Protein AF-0000000066247495 (afdb_homodimer)

Structure (mmCIF, N/CA/C/O backbone):
data_AF-0000000066247495-model_v1
#
loop_
_entity.id
_entity.type
_entity.pdbx_description
1 polymer Transketolase
#
loop_
_atom_site.group_PDB
_atom_site.id
_atom_site.type_symbol
_atom_site.label_atom_id
_atom_site.label_alt_id
_atom_site.label_comp_id
_atom_site.label_asym_id
_atom_site.label_entity_id
_atom_site.label_seq_id
_atom_site.pdbx_PDB_ins_code
_atom_site.Cartn_x
_atom_site.Cartn_y
_atom_site.Cartn_z
_atom_site.occupancy
_atom_site.B_iso_or_equiv
_atom_site.auth_seq_id
_atom_site.auth_comp_id
_atom_site.auth_asym_id
_atom_site.auth_atom_id
_atom_site.pdbx_PDB_model_num
ATOM 1 N N . MET A 1 1 ? 22.578 -21.531 -37.406 1 40.56 1 MET A N 1
ATOM 2 C CA . MET A 1 1 ? 21.281 -20.984 -37.031 1 40.56 1 MET A CA 1
ATOM 3 C C . MET A 1 1 ? 20.172 -22 -37.312 1 40.56 1 MET A C 1
ATOM 5 O O . MET A 1 1 ? 19.938 -22.344 -38.469 1 40.56 1 MET A O 1
ATOM 9 N N . SER A 1 2 ? 19.984 -22.953 -36.469 1 53.56 2 SER A N 1
ATOM 10 C CA . SER A 1 2 ? 19.141 -24.141 -36.594 1 53.56 2 SER A CA 1
ATOM 11 C C . SER A 1 2 ? 17.797 -23.781 -37.219 1 53.56 2 SER A C 1
ATOM 13 O O . SER A 1 2 ? 17.375 -22.625 -37.156 1 53.56 2 SER A O 1
ATOM 15 N N . ASN A 1 3 ? 17.266 -24.625 -38.094 1 77.25 3 ASN A N 1
ATOM 16 C CA . ASN A 1 3 ? 16.109 -24.562 -38.969 1 77.25 3 ASN A CA 1
ATOM 17 C C . ASN A 1 3 ? 14.82 -24.328 -38.219 1 77.25 3 ASN A C 1
ATOM 19 O O . ASN A 1 3 ? 14.195 -25.266 -37.719 1 77.25 3 ASN A O 1
ATOM 23 N N . ILE A 1 4 ? 14.602 -23.062 -37.781 1 91.5 4 ILE A N 1
ATOM 24 C CA . ILE A 1 4 ? 13.359 -22.672 -37.125 1 91.5 4 ILE A CA 1
ATOM 25 C C . ILE A 1 4 ? 12.18 -22.891 -38.094 1 91.5 4 ILE A C 1
ATOM 27 O O . ILE A 1 4 ? 12.227 -22.453 -39.25 1 91.5 4 ILE A O 1
ATOM 31 N N . ASP A 1 5 ? 11.281 -23.641 -37.625 1 96.75 5 ASP A N 1
ATOM 32 C CA . ASP A 1 5 ? 10.062 -23.859 -38.406 1 96.75 5 ASP A CA 1
ATOM 33 C C . ASP A 1 5 ? 9.055 -22.75 -38.188 1 96.75 5 ASP A C 1
ATOM 35 O O . ASP A 1 5 ? 8.07 -22.922 -37.469 1 96.75 5 ASP A O 1
ATOM 39 N N . PHE A 1 6 ? 9.234 -21.672 -38.875 1 97.56 6 PHE A N 1
ATOM 40 C CA . PHE A 1 6 ? 8.406 -20.484 -38.719 1 97.56 6 PHE A CA 1
ATOM 41 C C . PHE A 1 6 ? 6.953 -20.781 -39.031 1 97.56 6 PHE A C 1
ATOM 43 O O . PHE A 1 6 ? 6.039 -20.219 -38.438 1 97.56 6 PHE A O 1
ATOM 50 N N . LYS A 1 7 ? 6.73 -21.625 -40 1 97.25 7 LYS A N 1
ATOM 51 C CA . LYS A 1 7 ? 5.367 -21.969 -40.406 1 97.25 7 LYS A CA 1
ATOM 52 C C . LYS A 1 7 ? 4.617 -22.656 -39.25 1 97.25 7 LYS A C 1
ATOM 54 O O . LYS A 1 7 ? 3.451 -22.344 -39 1 97.25 7 LYS A O 1
ATOM 59 N N . ALA A 1 8 ? 5.254 -23.625 -38.625 1 98.19 8 ALA A N 1
ATOM 60 C CA . ALA A 1 8 ? 4.648 -24.328 -37.469 1 98.19 8 ALA A CA 1
ATOM 61 C C . ALA A 1 8 ? 4.352 -23.359 -36.344 1 98.19 8 ALA A C 1
ATOM 63 O O . ALA A 1 8 ? 3.303 -23.453 -35.688 1 98.19 8 ALA A O 1
ATOM 64 N N . LEU A 1 9 ? 5.293 -22.422 -36.094 1 98.69 9 LEU A N 1
ATOM 65 C CA . LEU A 1 9 ? 5.137 -21.453 -35.031 1 98.69 9 LEU A CA 1
ATOM 66 C C . LEU A 1 9 ? 4.004 -20.484 -35.312 1 98.69 9 LEU A C 1
ATOM 68 O O . LEU A 1 9 ? 3.252 -20.109 -34.406 1 98.69 9 LEU A O 1
ATOM 72 N N . GLU A 1 10 ? 3.91 -20.047 -36.531 1 98.31 10 GLU A N 1
ATOM 73 C CA . GLU A 1 10 ? 2.82 -19.172 -36.938 1 98.31 10 GLU A CA 1
ATOM 74 C C . GLU A 1 10 ? 1.467 -19.859 -36.781 1 98.31 10 GLU A C 1
ATOM 76 O O . GLU A 1 10 ? 0.494 -19.25 -36.344 1 98.31 10 GLU A O 1
ATOM 81 N N . ARG A 1 11 ? 1.401 -21.141 -37.219 1 98.38 11 ARG A N 1
ATOM 82 C CA . ARG A 1 11 ? 0.183 -21.922 -37.062 1 98.38 11 ARG A CA 1
ATOM 83 C C . ARG A 1 11 ? -0.216 -22.031 -35.594 1 98.38 11 ARG A C 1
ATOM 85 O O . ARG A 1 11 ? -1.382 -21.828 -35.25 1 98.38 11 ARG A O 1
ATOM 92 N N . ALA A 1 12 ? 0.763 -22.328 -34.781 1 98.75 12 ALA A N 1
ATOM 93 C CA . ALA A 1 12 ? 0.512 -22.422 -33.344 1 98.75 12 ALA A CA 1
ATOM 94 C C . ALA A 1 12 ? -0.015 -21.109 -32.781 1 98.75 12 ALA A C 1
ATOM 96 O O . ALA A 1 12 ? -0.935 -21.094 -31.953 1 98.75 12 ALA A O 1
ATOM 97 N N . ALA A 1 13 ? 0.608 -19.969 -33.156 1 98.69 13 ALA A N 1
ATOM 98 C CA . ALA A 1 13 ? 0.162 -18.656 -32.719 1 98.69 13 ALA A CA 1
ATOM 99 C C . ALA A 1 13 ? -1.31 -18.422 -33.062 1 98.69 13 ALA A C 1
ATOM 101 O O . ALA A 1 13 ? -2.08 -17.953 -32.219 1 98.69 13 ALA A O 1
ATOM 102 N N . ASN A 1 14 ? -1.697 -18.75 -34.25 1 98.5 14 ASN A N 1
ATOM 103 C CA . ASN A 1 14 ? -3.082 -18.578 -34.656 1 98.5 14 ASN A CA 1
ATOM 104 C C . ASN A 1 14 ? -4.023 -19.5 -33.906 1 98.5 14 ASN A C 1
ATOM 106 O O . ASN A 1 14 ? -5.141 -19.109 -33.562 1 98.5 14 ASN A O 1
ATOM 110 N N . GLU A 1 15 ? -3.625 -20.734 -33.719 1 98.75 15 GLU A N 1
ATOM 111 C CA . GLU A 1 15 ? -4.465 -21.688 -33 1 98.75 15 GLU A CA 1
ATOM 112 C C . GLU A 1 15 ? -4.613 -21.281 -31.531 1 98.75 15 GLU A C 1
ATOM 114 O O . GLU A 1 15 ? -5.668 -21.5 -30.938 1 98.75 15 GLU A O 1
ATOM 119 N N . THR A 1 16 ? -3.547 -20.703 -30.875 1 98.75 16 THR A N 1
ATOM 120 C CA . THR A 1 16 ? -3.689 -20.203 -29.516 1 98.75 16 THR A CA 1
ATOM 121 C C . THR A 1 16 ? -4.648 -19.016 -29.469 1 98.75 16 THR A C 1
ATOM 123 O O . THR A 1 16 ? -5.379 -18.828 -28.5 1 98.75 16 THR A O 1
ATOM 126 N N . ARG A 1 17 ? -4.625 -18.109 -30.516 1 98.5 17 ARG A N 1
ATOM 127 C CA . ARG A 1 17 ? -5.645 -17.062 -30.609 1 98.5 17 ARG A CA 1
ATOM 128 C C . ARG A 1 17 ? -7.043 -17.672 -30.609 1 98.5 17 ARG A C 1
ATOM 130 O O . ARG A 1 17 ? -7.945 -17.172 -29.938 1 98.5 17 ARG A O 1
ATOM 137 N N . GLY A 1 18 ? -7.195 -18.75 -31.406 1 98.44 18 GLY A N 1
ATOM 138 C CA . GLY A 1 18 ? -8.469 -19.453 -31.438 1 98.44 18 GLY A CA 1
ATOM 139 C C . GLY A 1 18 ? -8.898 -19.969 -30.078 1 98.44 18 GLY A C 1
ATOM 140 O O . GLY A 1 18 ? -10.055 -19.797 -29.688 1 98.44 18 GLY A O 1
ATOM 141 N N . LEU A 1 19 ? -7.977 -20.656 -29.344 1 98.69 19 LEU A N 1
ATOM 142 C CA . LEU A 1 19 ? -8.266 -21.172 -28 1 98.69 19 LEU A CA 1
ATOM 143 C C . LEU A 1 19 ? -8.703 -20.047 -27.078 1 98.69 19 LEU A C 1
ATOM 145 O O . LEU A 1 19 ? -9.656 -20.203 -26.312 1 98.69 19 LEU A O 1
ATOM 149 N N . SER A 1 20 ? -7.984 -18.891 -27.156 1 98.25 20 SER A N 1
ATOM 150 C CA . SER A 1 20 ? -8.297 -17.75 -26.297 1 98.25 20 SER A CA 1
ATOM 151 C C . SER A 1 20 ? -9.68 -17.188 -26.609 1 98.25 20 SER A C 1
ATOM 153 O O . SER A 1 20 ? -10.461 -16.906 -25.703 1 98.25 20 SER A O 1
ATOM 155 N N . MET A 1 21 ? -9.969 -16.969 -27.891 1 98.12 21 MET A N 1
ATOM 156 C CA . MET A 1 21 ? -11.266 -16.469 -28.312 1 98.12 21 MET A CA 1
ATOM 157 C C . MET A 1 21 ? -12.391 -17.391 -27.844 1 98.12 21 MET A C 1
ATOM 159 O O . MET A 1 21 ? -13.391 -16.922 -27.297 1 98.12 21 MET A O 1
ATOM 163 N N . ASP A 1 22 ? -12.219 -18.719 -28.031 1 98.25 22 ASP A N 1
ATOM 164 C CA . ASP A 1 22 ? -13.25 -19.688 -27.688 1 98.25 22 ASP A CA 1
ATOM 165 C C . ASP A 1 22 ? -13.453 -19.75 -26.172 1 98.25 22 ASP A C 1
ATOM 167 O O . ASP A 1 22 ? -14.586 -19.828 -25.688 1 98.25 22 ASP A O 1
ATOM 171 N N . ALA A 1 23 ? -12.367 -19.781 -25.438 1 98.31 23 ALA A N 1
ATOM 172 C CA . ALA A 1 23 ? -12.438 -19.859 -23.984 1 98.31 23 ALA A CA 1
ATOM 173 C C . ALA A 1 23 ? -13.156 -18.641 -23.391 1 98.31 23 ALA A C 1
ATOM 175 O O . ALA A 1 23 ? -14.023 -18.781 -22.531 1 98.31 23 ALA A O 1
ATOM 176 N N . VAL A 1 24 ? -12.781 -17.422 -23.797 1 97.81 24 VAL A N 1
ATOM 177 C CA . VAL A 1 24 ? -13.359 -16.188 -23.297 1 97.81 24 VAL A CA 1
ATOM 178 C C . VAL A 1 24 ? -14.836 -16.109 -23.672 1 97.81 24 VAL A C 1
ATOM 180 O O . VAL A 1 24 ? -15.672 -15.688 -22.875 1 97.81 24 VAL A O 1
ATOM 183 N N . ALA A 1 25 ? -15.141 -16.5 -24.906 1 97.25 25 ALA A N 1
ATOM 184 C CA . ALA A 1 25 ? -16.531 -16.516 -25.359 1 97.25 25 ALA A CA 1
ATOM 185 C C . ALA A 1 25 ? -17.375 -17.469 -24.5 1 97.25 25 ALA A C 1
ATOM 187 O O . ALA A 1 25 ? -18.469 -17.109 -24.078 1 97.25 25 ALA A O 1
ATOM 188 N N . LYS A 1 26 ? -16.891 -18.672 -24.312 1 97.19 26 LYS A N 1
ATOM 189 C CA . LYS A 1 26 ? -17.625 -19.672 -23.531 1 97.19 26 LYS A CA 1
ATOM 190 C C . LYS A 1 26 ? -17.828 -19.203 -22.094 1 97.19 26 LYS A C 1
ATOM 192 O O . LYS A 1 26 ? -18.891 -19.391 -21.516 1 97.19 26 LYS A O 1
ATOM 197 N N . ALA A 1 27 ? -16.812 -18.641 -21.5 1 96.62 27 ALA A N 1
ATOM 198 C CA . ALA A 1 27 ? -16.859 -18.156 -20.125 1 96.62 27 ALA A CA 1
ATOM 199 C C . ALA A 1 27 ? -17.703 -16.891 -20 1 96.62 27 ALA A C 1
ATOM 201 O O . ALA A 1 27 ? -18.109 -16.516 -18.906 1 96.62 27 ALA A O 1
ATOM 202 N N . ALA A 1 28 ? -17.953 -16.156 -21.109 1 95.12 28 ALA A N 1
ATOM 203 C CA . ALA A 1 28 ? -18.578 -14.844 -21.141 1 95.12 28 ALA A CA 1
ATOM 204 C C . ALA A 1 28 ? -17.859 -13.875 -20.203 1 95.12 28 ALA A C 1
ATOM 206 O O . ALA A 1 28 ? -18.5 -13.102 -19.484 1 95.12 28 ALA A O 1
ATOM 207 N N . SER A 1 29 ? -16.578 -14.023 -20.156 1 95.25 29 SER A N 1
ATOM 208 C CA . SER A 1 29 ? -15.695 -13.234 -19.312 1 95.25 29 SER A CA 1
ATOM 209 C C . SER A 1 29 ? -14.234 -13.438 -19.703 1 95.25 29 SER A C 1
ATOM 211 O O . SER A 1 29 ? -13.852 -14.523 -20.141 1 95.25 29 SER A O 1
ATOM 213 N N . GLY A 1 30 ? -13.438 -12.422 -19.547 1 94.94 30 GLY A N 1
ATOM 214 C CA . GLY A 1 30 ? -12.016 -12.539 -19.828 1 94.94 30 GLY A CA 1
ATOM 215 C C . GLY A 1 30 ? -11.492 -11.406 -20.703 1 94.94 30 GLY A C 1
ATOM 216 O O . GLY A 1 30 ? -12.242 -10.508 -21.078 1 94.94 30 GLY A O 1
ATOM 217 N N . HIS A 1 31 ? -10.164 -11.445 -20.984 1 96.38 31 HIS A N 1
ATOM 218 C CA . HIS A 1 31 ? -9.477 -10.453 -21.797 1 96.38 31 HIS A CA 1
ATOM 219 C C . HIS A 1 31 ? -8.898 -11.086 -23.062 1 96.38 31 HIS A C 1
ATOM 221 O O . HIS A 1 31 ? -8.18 -12.094 -22.984 1 96.38 31 HIS A O 1
ATOM 227 N N . LEU A 1 32 ? -9.148 -10.477 -24.172 1 96.75 32 LEU A N 1
ATOM 228 C CA . LEU A 1 32 ? -8.672 -11.008 -25.438 1 96.75 32 LEU A CA 1
ATOM 229 C C . LEU A 1 32 ? -7.434 -10.258 -25.922 1 96.75 32 LEU A C 1
ATOM 231 O O . LEU A 1 32 ? -6.664 -10.766 -26.734 1 96.75 32 LEU A O 1
ATOM 235 N N . GLY A 1 33 ? -7.23 -9.055 -25.375 1 96.81 33 GLY A N 1
ATOM 236 C CA . GLY A 1 33 ? -6.219 -8.148 -25.906 1 96.81 33 GLY A CA 1
ATOM 237 C C . GLY A 1 33 ? -4.832 -8.758 -25.938 1 96.81 33 GLY A C 1
ATOM 238 O O . GLY A 1 33 ? -4.25 -8.945 -27.016 1 96.81 33 GLY A O 1
ATOM 239 N N . LEU A 1 34 ? -4.344 -9.133 -24.797 1 97.62 34 LEU A N 1
ATOM 240 C CA . LEU A 1 34 ? -2.967 -9.594 -24.656 1 97.62 34 LEU A CA 1
ATOM 241 C C . LEU A 1 34 ? -2.785 -10.977 -25.266 1 97.62 34 LEU A C 1
ATOM 243 O O . LEU A 1 34 ? -1.858 -11.188 -26.047 1 97.62 34 LEU A O 1
ATOM 247 N N . PRO A 1 35 ? -3.715 -11.953 -25.031 1 98.19 35 PRO A N 1
ATOM 248 C CA . PRO A 1 35 ? -3.527 -13.281 -25.625 1 98.19 35 PRO A CA 1
ATOM 249 C C . PRO A 1 35 ? -3.443 -13.234 -27.156 1 98.19 35 PRO A C 1
ATOM 251 O O . PRO A 1 35 ? -2.678 -13.992 -27.75 1 98.19 35 PRO A O 1
ATOM 254 N N . LEU A 1 36 ? -4.223 -12.352 -27.75 1 98.38 36 LEU A N 1
ATOM 255 C CA . LEU A 1 36 ? -4.219 -12.258 -29.203 1 98.38 36 LEU A CA 1
ATOM 256 C C . LEU A 1 36 ? -3.025 -11.445 -29.688 1 98.38 36 LEU A C 1
ATOM 258 O O . LEU A 1 36 ? -2.33 -11.852 -30.625 1 98.38 36 LEU A O 1
ATOM 262 N N . GLY A 1 37 ? -2.76 -10.375 -29 1 98.38 37 GLY A N 1
ATOM 263 C CA . GLY A 1 37 ? -1.729 -9.453 -29.438 1 98.38 37 GLY A CA 1
ATOM 264 C C . GLY A 1 37 ? -0.322 -9.961 -29.188 1 98.38 37 GLY A C 1
ATOM 265 O O . GLY A 1 37 ? 0.62 -9.562 -29.875 1 98.38 37 GLY A O 1
ATOM 266 N N . SER A 1 38 ? -0.135 -10.867 -28.234 1 98.62 38 SER A N 1
ATOM 267 C CA . SER A 1 38 ? 1.196 -11.32 -27.828 1 98.62 38 SER A CA 1
ATOM 268 C C . SER A 1 38 ? 1.43 -12.773 -28.234 1 98.62 38 SER A C 1
ATOM 270 O O . SER A 1 38 ? 2.365 -13.414 -27.75 1 98.62 38 SER A O 1
ATOM 272 N N . ALA A 1 39 ? 0.598 -13.328 -29.125 1 98.75 39 ALA A N 1
ATOM 273 C CA . ALA A 1 39 ? 0.687 -14.734 -29.5 1 98.75 39 ALA A CA 1
ATOM 274 C C . ALA A 1 39 ? 2.061 -15.062 -30.078 1 98.75 39 ALA A C 1
ATOM 276 O O . ALA A 1 39 ? 2.605 -16.141 -29.828 1 98.75 39 ALA A O 1
ATOM 277 N N . GLU A 1 40 ? 2.656 -14.109 -30.906 1 98.88 40 GLU A N 1
ATOM 278 C CA . GLU A 1 40 ? 3.973 -14.336 -31.484 1 98.88 40 GLU A CA 1
ATOM 279 C C . GLU A 1 40 ? 5.055 -14.391 -30.422 1 98.88 40 GLU A C 1
ATOM 281 O O . GLU A 1 40 ? 6.035 -15.125 -30.547 1 98.88 40 GLU A O 1
ATOM 286 N N . ILE A 1 41 ? 4.914 -13.57 -29.344 1 98.88 41 ILE A N 1
ATOM 287 C CA . ILE A 1 41 ? 5.844 -13.648 -28.219 1 98.88 41 ILE A CA 1
ATOM 288 C C . ILE A 1 41 ? 5.801 -15.047 -27.609 1 98.88 41 ILE A C 1
ATOM 290 O O . ILE A 1 41 ? 6.844 -15.633 -27.297 1 98.88 41 ILE A O 1
ATOM 294 N N . GLY A 1 42 ? 4.594 -15.609 -27.438 1 98.88 42 GLY A N 1
ATOM 295 C CA . GLY A 1 42 ? 4.449 -16.969 -26.938 1 98.88 42 GLY A CA 1
ATOM 296 C C . GLY A 1 42 ? 5.102 -18 -27.844 1 98.88 42 GLY A C 1
ATOM 297 O O . GLY A 1 42 ? 5.754 -18.922 -27.344 1 98.88 42 GLY A O 1
ATOM 298 N N . ALA A 1 43 ? 4.895 -17.875 -29.156 1 98.81 43 ALA A N 1
ATOM 299 C CA . ALA A 1 43 ? 5.512 -18.781 -30.125 1 98.81 43 ALA A CA 1
ATOM 300 C C . ALA A 1 43 ? 7.035 -18.734 -30.016 1 98.81 43 ALA A C 1
ATOM 302 O O . ALA A 1 43 ? 7.688 -19.781 -30.016 1 98.81 43 ALA A O 1
ATOM 303 N N . ALA A 1 44 ? 7.551 -17.516 -29.891 1 98.81 44 ALA A N 1
ATOM 304 C CA . ALA A 1 44 ? 9 -17.328 -29.812 1 98.81 44 ALA A CA 1
ATOM 305 C C . ALA A 1 44 ? 9.555 -17.953 -28.531 1 98.81 44 ALA A C 1
ATOM 307 O O . ALA A 1 44 ? 10.648 -18.516 -28.531 1 98.81 44 ALA A O 1
ATOM 308 N N . LEU A 1 45 ? 8.812 -17.859 -27.469 1 98.81 45 LEU A N 1
ATOM 309 C CA . LEU A 1 45 ? 9.312 -18.281 -26.156 1 98.81 45 LEU A CA 1
ATOM 310 C C . LEU A 1 45 ? 8.992 -19.75 -25.906 1 98.81 45 LEU A C 1
ATOM 312 O O . LEU A 1 45 ? 9.891 -20.594 -25.969 1 98.81 45 LEU A O 1
ATOM 316 N N . PHE A 1 46 ? 7.746 -20.156 -25.781 1 98.75 46 PHE A N 1
ATOM 317 C CA . PHE A 1 46 ? 7.324 -21.516 -25.438 1 98.75 46 PHE A CA 1
ATOM 318 C C . PHE A 1 46 ? 7.582 -22.453 -26.609 1 98.75 46 PHE A C 1
ATOM 320 O O . PHE A 1 46 ? 7.906 -23.625 -26.406 1 98.75 46 PHE A O 1
ATOM 327 N N . GLY A 1 47 ? 7.441 -21.969 -27.797 1 98.25 47 GLY A N 1
ATOM 328 C CA . GLY A 1 47 ? 7.562 -22.797 -28.969 1 98.25 47 GLY A CA 1
ATOM 329 C C . GLY A 1 47 ? 9 -23 -29.422 1 98.25 47 GLY A C 1
ATOM 330 O O . GLY A 1 47 ? 9.297 -23.906 -30.203 1 98.25 47 GLY A O 1
ATOM 331 N N . ASN A 1 48 ? 9.859 -22.094 -28.875 1 97.94 48 ASN A N 1
ATOM 332 C CA . ASN A 1 48 ? 11.195 -22.172 -29.469 1 97.94 48 ASN A CA 1
ATOM 333 C C . ASN A 1 48 ? 12.281 -21.953 -28.422 1 97.94 48 ASN A C 1
ATOM 335 O O . ASN A 1 48 ? 13.273 -22.688 -28.391 1 97.94 48 ASN A O 1
ATOM 339 N N . SER A 1 49 ? 12.195 -20.969 -27.578 1 98.25 49 SER A N 1
ATOM 340 C CA . SER A 1 49 ? 13.391 -20.422 -26.938 1 98.25 49 SER A CA 1
ATOM 341 C C . SER A 1 49 ? 13.516 -20.875 -25.5 1 98.25 49 SER A C 1
ATOM 343 O O . SER A 1 49 ? 14.625 -21.094 -25 1 98.25 49 SER A O 1
ATOM 345 N N . LEU A 1 50 ? 12.469 -21 -24.719 1 98.62 50 LEU A N 1
ATOM 346 C CA . LEU A 1 50 ? 12.5 -21.328 -23.297 1 98.62 50 LEU A CA 1
ATOM 347 C C . LEU A 1 50 ? 12.938 -22.766 -23.078 1 98.62 50 LEU A C 1
ATOM 349 O O . LEU A 1 50 ? 12.609 -23.641 -23.891 1 98.62 50 LEU A O 1
ATOM 353 N N . ILE A 1 51 ? 13.625 -23.047 -22.031 1 98.5 51 ILE A N 1
ATOM 354 C CA . ILE A 1 51 ? 14.016 -24.375 -21.609 1 98.5 51 ILE A CA 1
ATOM 355 C C . ILE A 1 51 ? 13.156 -24.812 -20.422 1 98.5 51 ILE A C 1
ATOM 357 O O . ILE A 1 51 ? 13.203 -24.203 -19.359 1 98.5 51 ILE A O 1
ATOM 361 N N . TYR A 1 52 ? 12.328 -25.797 -20.609 1 98.38 52 TYR A N 1
ATOM 362 C CA . TYR A 1 52 ? 11.406 -26.297 -19.594 1 98.38 52 TYR A CA 1
ATOM 363 C C . TYR A 1 52 ? 11.141 -27.781 -19.781 1 98.38 52 TYR A C 1
ATOM 365 O O . TYR A 1 52 ? 11.578 -28.375 -20.766 1 98.38 52 TYR A O 1
ATOM 373 N N . ASN A 1 53 ? 10.547 -28.469 -18.797 1 98.25 53 ASN A N 1
ATOM 374 C CA . ASN A 1 53 ? 10.055 -29.828 -18.844 1 98.25 53 ASN A CA 1
ATOM 375 C C . ASN A 1 53 ? 8.656 -29.938 -18.234 1 98.25 53 ASN A C 1
ATOM 377 O O . ASN A 1 53 ? 8.508 -29.922 -17.016 1 98.25 53 ASN A O 1
ATOM 381 N N . PRO A 1 54 ? 7.637 -30.047 -19.062 1 97.5 54 PRO A N 1
ATOM 382 C CA . PRO A 1 54 ? 6.266 -30.062 -18.547 1 97.5 54 PRO A CA 1
ATOM 383 C C . PRO A 1 54 ? 5.988 -31.25 -17.641 1 97.5 54 PRO A C 1
ATOM 385 O O . PRO A 1 54 ? 4.996 -31.25 -16.906 1 97.5 54 PRO A O 1
ATOM 388 N N . LYS A 1 55 ? 6.824 -32.281 -17.656 1 97 55 LYS A N 1
ATOM 389 C CA . LYS A 1 55 ? 6.656 -33.469 -16.828 1 97 55 LYS A CA 1
ATOM 390 C C . LYS A 1 55 ? 7.332 -33.281 -15.469 1 97 55 LYS A C 1
ATOM 392 O O . LYS A 1 55 ? 7.082 -34.062 -14.539 1 97 55 LYS A O 1
ATOM 397 N N . ASP A 1 56 ? 8.188 -32.344 -15.359 1 97.31 56 ASP A N 1
ATOM 398 C CA . ASP A 1 56 ? 8.828 -31.922 -14.125 1 97.31 56 ASP A CA 1
ATOM 399 C C . ASP A 1 56 ? 8.75 -30.406 -13.969 1 97.31 56 ASP A C 1
ATOM 401 O O . ASP A 1 56 ? 9.75 -29.703 -14.117 1 97.31 56 ASP A O 1
ATOM 405 N N . THR A 1 57 ? 7.586 -29.969 -13.586 1 95.81 57 THR A N 1
ATOM 406 C CA . THR A 1 57 ? 7.27 -28.547 -13.625 1 95.81 57 THR A CA 1
ATOM 407 C C . THR A 1 57 ? 8.125 -27.766 -12.617 1 95.81 57 THR A C 1
ATOM 409 O O . THR A 1 57 ? 8.227 -26.547 -12.695 1 95.81 57 THR A O 1
ATOM 412 N N . ARG A 1 58 ? 8.758 -28.438 -11.68 1 95.25 58 ARG A N 1
ATOM 413 C CA . ARG A 1 58 ? 9.57 -27.781 -10.664 1 95.25 58 ARG A CA 1
ATOM 414 C C . ARG A 1 58 ? 11.047 -28.094 -10.852 1 95.25 58 ARG A C 1
ATOM 416 O O . ARG A 1 58 ? 11.828 -28.047 -9.891 1 95.25 58 ARG A O 1
ATOM 423 N N . TRP A 1 59 ? 11.406 -28.516 -12.188 1 97.31 59 TRP A N 1
ATOM 424 C CA . TRP A 1 59 ? 12.812 -28.719 -12.523 1 97.31 59 TRP A CA 1
ATOM 425 C C . TRP A 1 59 ? 13.664 -27.562 -12.039 1 97.31 59 TRP A C 1
ATOM 427 O O . TRP A 1 59 ? 13.359 -26.406 -12.312 1 97.31 59 TRP A O 1
ATOM 437 N N . LEU A 1 60 ? 14.758 -27.797 -11.312 1 97.25 60 LEU A N 1
ATOM 438 C CA . LEU A 1 60 ? 15.57 -26.812 -10.594 1 97.25 60 LEU A CA 1
ATOM 439 C C . LEU A 1 60 ? 16.172 -25.797 -11.562 1 97.25 60 LEU A C 1
ATOM 441 O O . LEU A 1 60 ? 16.406 -24.641 -11.188 1 97.25 60 LEU A O 1
ATOM 445 N N . ASN A 1 61 ? 16.391 -26.219 -12.797 1 98.25 61 ASN A N 1
ATOM 446 C CA . ASN A 1 61 ? 17.156 -25.375 -13.703 1 98.25 61 ASN A CA 1
ATOM 447 C C . ASN A 1 61 ? 16.328 -24.984 -14.93 1 98.25 61 ASN A C 1
ATOM 449 O O . ASN A 1 61 ? 16.891 -24.625 -15.969 1 98.25 61 ASN A O 1
ATOM 453 N N . ARG A 1 62 ? 15.008 -25.172 -14.883 1 98.31 62 ARG A N 1
ATOM 454 C CA . ARG A 1 62 ? 14.156 -24.703 -15.961 1 98.31 62 ARG A CA 1
ATOM 455 C C . ARG A 1 62 ? 14.203 -23.172 -16.062 1 98.31 62 ARG A C 1
ATOM 457 O O . ARG A 1 62 ? 14.484 -22.5 -15.078 1 98.31 62 ARG A O 1
ATOM 464 N N . ASP A 1 63 ? 13.914 -22.625 -17.219 1 98.69 63 ASP A N 1
ATOM 465 C CA . ASP A 1 63 ? 13.641 -21.203 -17.312 1 98.69 63 ASP A CA 1
ATOM 466 C C . ASP A 1 63 ? 12.305 -20.844 -16.656 1 98.69 63 ASP A C 1
ATOM 468 O O . ASP A 1 63 ? 11.398 -21.688 -16.609 1 98.69 63 ASP A O 1
ATOM 472 N N . TYR A 1 64 ? 12.297 -19.703 -16.094 1 98.75 64 TYR A N 1
ATOM 473 C CA . TYR A 1 64 ? 11.047 -19.188 -15.539 1 98.75 64 TYR A CA 1
ATOM 474 C C . TYR A 1 64 ? 10.352 -18.266 -16.531 1 98.75 64 TYR A C 1
ATOM 476 O O . TYR A 1 64 ? 11.008 -17.469 -17.203 1 98.75 64 TYR A O 1
ATOM 484 N N . PHE A 1 65 ? 9.047 -18.375 -16.625 1 98.81 65 PHE A N 1
ATOM 485 C CA . PHE A 1 65 ? 8.227 -17.375 -17.297 1 98.81 65 PHE A CA 1
ATOM 486 C C . PHE A 1 65 ? 7.145 -16.844 -16.359 1 98.81 65 PHE A C 1
ATOM 488 O O . PHE A 1 65 ? 6.352 -17.609 -15.82 1 98.81 65 PHE A O 1
ATOM 495 N N . VAL A 1 66 ? 7.121 -15.57 -16.172 1 98.88 66 VAL A N 1
ATOM 496 C CA . VAL A 1 66 ? 6.105 -14.93 -15.336 1 98.88 66 VAL A CA 1
ATOM 497 C C . VAL A 1 66 ? 5.242 -14.008 -16.188 1 98.88 66 VAL A C 1
ATOM 499 O O . VAL A 1 66 ? 5.762 -13.125 -16.891 1 98.88 66 VAL A O 1
ATOM 502 N N . LEU A 1 67 ? 3.959 -14.227 -16.234 1 98.81 67 LEU A N 1
ATOM 503 C CA . LEU A 1 67 ? 3.027 -13.266 -16.828 1 98.81 67 LEU A CA 1
ATOM 504 C C . LEU A 1 67 ? 2.643 -12.195 -15.82 1 98.81 67 LEU A C 1
ATOM 506 O O . LEU A 1 67 ? 1.764 -12.406 -14.977 1 98.81 67 LEU A O 1
ATOM 510 N N . SER A 1 68 ? 3.258 -11.047 -15.906 1 98.62 68 SER A N 1
ATOM 511 C CA . SER A 1 68 ? 2.961 -9.969 -14.977 1 98.62 68 SER A CA 1
ATOM 512 C C . SER A 1 68 ? 1.578 -9.383 -15.234 1 98.62 68 SER A C 1
ATOM 514 O O . SER A 1 68 ? 0.872 -9.008 -14.297 1 98.62 68 SER A O 1
ATOM 516 N N . ALA A 1 69 ? 1.248 -9.242 -16.5 1 97.81 69 ALA A N 1
ATOM 517 C CA . ALA A 1 69 ? -0.093 -8.805 -16.875 1 97.81 69 ALA A CA 1
ATOM 518 C C . ALA A 1 69 ? -1.101 -9.938 -16.75 1 97.81 69 ALA A C 1
ATOM 520 O O . ALA A 1 69 ? -1.596 -10.453 -17.75 1 97.81 69 ALA A O 1
ATOM 521 N N . GLY A 1 70 ? -1.506 -10.234 -15.57 1 97.06 70 GLY A N 1
ATOM 522 C CA . GLY A 1 70 ? -2.211 -11.453 -15.219 1 97.06 70 GLY A CA 1
ATOM 523 C C . GLY A 1 70 ? -3.594 -11.539 -15.836 1 97.06 70 GLY A C 1
ATOM 524 O O . GLY A 1 70 ? -4.125 -12.641 -16.016 1 97.06 70 GLY A O 1
ATOM 525 N N . HIS A 1 71 ? -4.207 -10.398 -16.219 1 95.75 71 HIS A N 1
ATOM 526 C CA . HIS A 1 71 ? -5.543 -10.43 -16.797 1 95.75 71 HIS A CA 1
ATOM 527 C C . HIS A 1 71 ? -5.539 -11.141 -18.141 1 95.75 71 HIS A C 1
ATOM 529 O O . HIS A 1 71 ? -6.582 -11.617 -18.609 1 95.75 71 HIS A O 1
ATOM 535 N N . GLY A 1 72 ? -4.344 -11.164 -18.797 1 97.5 72 GLY A N 1
ATOM 536 C CA . GLY A 1 72 ? -4.223 -11.914 -20.031 1 97.5 72 GLY A CA 1
ATOM 537 C C . GLY A 1 72 ? -3.908 -13.383 -19.812 1 97.5 72 GLY A C 1
ATOM 538 O O . GLY A 1 72 ? -3.059 -13.953 -20.5 1 97.5 72 GLY A O 1
ATOM 539 N N . SER A 1 73 ? -4.57 -14.016 -18.875 1 98.25 73 SER A N 1
ATOM 540 C CA . SER A 1 73 ? -4.199 -15.336 -18.375 1 98.25 73 SER A CA 1
ATOM 541 C C . SER A 1 73 ? -4.34 -16.391 -19.469 1 98.25 73 SER A C 1
ATOM 543 O O . SER A 1 73 ? -3.604 -17.375 -19.484 1 98.25 73 SER A O 1
ATOM 545 N N . MET A 1 74 ? -5.254 -16.219 -20.469 1 98.31 74 MET A N 1
ATOM 546 C CA . MET A 1 74 ? -5.43 -17.188 -21.531 1 98.31 74 MET A CA 1
ATOM 547 C C . MET A 1 74 ? -4.188 -17.266 -22.422 1 98.31 74 MET A C 1
ATOM 549 O O . MET A 1 74 ? -3.939 -18.281 -23.062 1 98.31 74 MET A O 1
ATOM 553 N N . PHE A 1 75 ? -3.383 -16.172 -22.484 1 98.69 75 PHE A N 1
ATOM 554 C CA . PHE A 1 75 ? -2.078 -16.25 -23.125 1 98.69 75 PHE A CA 1
ATOM 555 C C . PHE A 1 75 ? -1.258 -17.391 -22.531 1 98.69 75 PHE A C 1
ATOM 557 O O . PHE A 1 75 ? -0.796 -18.266 -23.266 1 98.69 75 PHE A O 1
ATOM 564 N N . LEU A 1 76 ? -1.161 -17.375 -21.266 1 98.81 76 LEU A N 1
ATOM 565 C CA . LEU A 1 76 ? -0.327 -18.344 -20.562 1 98.81 76 LEU A CA 1
ATOM 566 C C . LEU A 1 76 ? -0.934 -19.734 -20.625 1 98.81 76 LEU A C 1
ATOM 568 O O . LEU A 1 76 ? -0.237 -20.703 -20.938 1 98.81 76 LEU A O 1
ATOM 572 N N . TYR A 1 77 ? -2.271 -19.891 -20.422 1 98.75 77 TYR A N 1
ATOM 573 C CA . TYR A 1 77 ? -2.93 -21.188 -20.359 1 98.75 77 TYR A CA 1
ATOM 574 C C . TYR A 1 77 ? -2.869 -21.891 -21.719 1 98.75 77 TYR A C 1
ATOM 576 O O . TYR A 1 77 ? -2.645 -23.109 -21.781 1 98.75 77 TYR A O 1
ATOM 584 N N . SER A 1 78 ? -3.041 -21.156 -22.797 1 98.81 78 SER A N 1
ATOM 585 C CA . SER A 1 78 ? -3.008 -21.766 -24.125 1 98.81 78 SER A CA 1
ATOM 586 C C . SER A 1 78 ? -1.613 -22.281 -24.453 1 98.81 78 SER A C 1
ATOM 588 O O . SER A 1 78 ? -1.469 -23.375 -25 1 98.81 78 SER A O 1
ATOM 590 N N . TRP A 1 79 ? -0.581 -21.547 -24.109 1 98.88 79 TRP A N 1
ATOM 591 C CA . TRP A 1 79 ? 0.779 -21.969 -24.422 1 98.88 79 TRP A CA 1
ATOM 592 C C . TRP A 1 79 ? 1.219 -23.109 -23.5 1 98.88 79 TRP A C 1
ATOM 594 O O . TRP A 1 79 ? 1.973 -24 -23.922 1 98.88 79 TRP A O 1
ATOM 604 N N . LEU A 1 80 ? 0.749 -23.094 -22.203 1 98.75 80 LEU A N 1
ATOM 605 C CA . LEU A 1 80 ? 1.018 -24.234 -21.328 1 98.75 80 LEU A CA 1
ATOM 606 C C . LEU A 1 80 ? 0.358 -25.5 -21.859 1 98.75 80 LEU A C 1
ATOM 608 O O . LEU A 1 80 ? 0.951 -26.578 -21.812 1 98.75 80 LEU A O 1
ATOM 612 N N . HIS A 1 81 ? -0.864 -25.391 -22.391 1 98.69 81 HIS A N 1
ATOM 613 C CA . HIS A 1 81 ? -1.564 -26.5 -23 1 98.69 81 HIS A CA 1
ATOM 614 C C . HIS A 1 81 ? -0.776 -27.062 -24.188 1 98.69 81 HIS A C 1
ATOM 616 O O . HIS A 1 81 ? -0.536 -28.281 -24.25 1 98.69 81 HIS A O 1
ATOM 622 N N . LEU A 1 82 ? -0.304 -26.234 -25.078 1 98.69 82 LEU A N 1
ATOM 623 C CA . LEU A 1 82 ? 0.42 -26.656 -26.266 1 98.69 82 LEU A CA 1
ATOM 624 C C . LEU A 1 82 ? 1.776 -27.25 -25.891 1 98.69 82 LEU A C 1
ATOM 626 O O . LEU A 1 82 ? 2.275 -28.156 -26.562 1 98.69 82 LEU A O 1
ATOM 630 N N . SER A 1 83 ? 2.406 -26.75 -24.828 1 98.38 83 SER A N 1
ATOM 631 C CA . SER A 1 83 ? 3.775 -27.094 -24.453 1 98.38 83 SER A CA 1
ATOM 632 C C . SER A 1 83 ? 3.834 -28.406 -23.688 1 98.38 83 SER A C 1
ATOM 634 O O . SER A 1 83 ? 4.91 -28.844 -23.266 1 98.38 83 SER A O 1
ATOM 636 N N . GLY A 1 84 ? 2.693 -28.984 -23.406 1 97.81 84 GLY A N 1
ATOM 637 C CA . GLY A 1 84 ? 2.678 -30.328 -22.859 1 97.81 84 GLY A CA 1
ATOM 638 C C . GLY A 1 84 ? 2.443 -30.344 -21.359 1 97.81 84 GLY A C 1
ATOM 639 O O . GLY A 1 84 ? 2.406 -31.422 -20.75 1 97.81 84 GLY A O 1
ATOM 640 N N . TYR A 1 85 ? 2.289 -29.188 -20.75 1 98.25 85 TYR A N 1
ATOM 641 C CA . TYR A 1 85 ? 1.95 -29.156 -19.328 1 98.25 85 TYR A CA 1
ATOM 642 C C . TYR A 1 85 ? 0.597 -29.812 -19.078 1 98.25 85 TYR A C 1
ATOM 644 O O . TYR A 1 85 ? -0.202 -29.969 -20 1 98.25 85 TYR A O 1
ATOM 652 N N . ASP A 1 86 ? 0.345 -30.266 -17.828 1 98 86 ASP A N 1
ATOM 653 C CA . ASP A 1 86 ? -0.927 -30.891 -17.469 1 98 86 ASP A CA 1
ATOM 654 C C . ASP A 1 86 ? -2.049 -29.844 -17.438 1 98 86 ASP A C 1
ATOM 656 O O . ASP A 1 86 ? -2.629 -29.578 -16.391 1 98 86 ASP A O 1
ATOM 660 N N . VAL A 1 87 ? -2.328 -29.219 -18.547 1 98.5 87 VAL A N 1
ATOM 661 C CA . VAL A 1 87 ? -3.428 -28.328 -18.891 1 98.5 87 VAL A CA 1
ATOM 662 C C . VAL A 1 87 ? -4.133 -28.812 -20.141 1 98.5 87 VAL A C 1
ATOM 664 O O . VAL A 1 87 ? -3.713 -28.516 -21.266 1 98.5 87 VAL A O 1
ATOM 667 N N . SER A 1 88 ? -5.199 -29.547 -20.016 1 98.38 88 SER A N 1
ATOM 668 C CA . SER A 1 88 ? -5.883 -30.219 -21.125 1 98.38 88 SER A CA 1
ATOM 669 C C . SER A 1 88 ? -6.801 -29.25 -21.859 1 98.38 88 SER A C 1
ATOM 671 O O . SER A 1 88 ? -7.012 -28.125 -21.422 1 98.38 88 SER A O 1
ATOM 673 N N . ILE A 1 89 ? -7.27 -29.703 -22.984 1 98.44 89 ILE A N 1
ATOM 674 C CA . ILE A 1 89 ? -8.227 -28.906 -23.75 1 98.44 89 ILE A CA 1
ATOM 675 C C . ILE A 1 89 ? -9.492 -28.688 -22.922 1 98.44 89 ILE A C 1
ATOM 677 O O . ILE A 1 89 ? -10.125 -27.641 -23 1 98.44 89 ILE A O 1
ATOM 681 N N . GLU A 1 90 ? -9.875 -29.656 -22.078 1 98.38 90 GLU A N 1
ATOM 682 C CA . GLU A 1 90 ? -11.023 -29.531 -21.188 1 98.38 90 GLU A CA 1
ATOM 683 C C . GLU A 1 90 ? -10.797 -28.438 -20.156 1 98.38 90 GLU A C 1
ATOM 685 O O . GLU A 1 90 ? -11.727 -27.719 -19.781 1 98.38 90 GLU A O 1
ATOM 690 N N . ASP A 1 91 ? -9.57 -28.359 -19.672 1 98.56 91 ASP A N 1
ATOM 691 C CA . ASP A 1 91 ? -9.242 -27.266 -18.75 1 98.56 91 ASP A CA 1
ATOM 692 C C . ASP A 1 91 ? -9.406 -25.906 -19.422 1 98.56 91 ASP A C 1
ATOM 694 O O . ASP A 1 91 ? -9.867 -24.953 -18.797 1 98.56 91 ASP A O 1
ATOM 698 N N . ILE A 1 92 ? -8.938 -25.797 -20.672 1 98.69 92 ILE A N 1
ATOM 699 C CA . ILE A 1 92 ? -9.109 -24.562 -21.438 1 98.69 92 ILE A CA 1
ATOM 700 C C . ILE A 1 92 ? -10.594 -24.25 -21.594 1 98.69 92 ILE A C 1
ATOM 702 O O . ILE A 1 92 ? -11.016 -23.094 -21.438 1 98.69 92 ILE A O 1
ATOM 706 N N . LYS A 1 93 ? -11.422 -25.281 -21.891 1 98.62 93 LYS A N 1
ATOM 707 C CA . LYS A 1 93 ? -12.867 -25.125 -22.047 1 98.62 93 LYS A CA 1
ATOM 708 C C . LYS A 1 93 ? -13.508 -24.656 -20.734 1 98.62 93 LYS A C 1
ATOM 710 O O . LYS A 1 93 ? -14.547 -23.984 -20.75 1 98.62 93 LYS A O 1
ATOM 715 N N . ASN A 1 94 ? -12.93 -24.938 -19.641 1 98.19 94 ASN A N 1
ATOM 716 C CA . ASN A 1 94 ? -13.477 -24.625 -18.328 1 98.19 94 ASN A CA 1
ATOM 717 C C . ASN A 1 94 ? -12.859 -23.344 -17.75 1 98.19 94 ASN A C 1
ATOM 719 O O . ASN A 1 94 ? -12.805 -23.172 -16.531 1 98.19 94 ASN A O 1
ATOM 723 N N . PHE A 1 95 ? -12.344 -22.547 -18.672 1 97.88 95 PHE A N 1
ATOM 724 C CA . PHE A 1 95 ? -11.766 -21.266 -18.297 1 97.88 95 PHE A CA 1
ATOM 725 C C . PHE A 1 95 ? -12.734 -20.469 -17.438 1 97.88 95 PHE A C 1
ATOM 727 O O . PHE A 1 95 ? -13.906 -20.328 -17.781 1 97.88 95 PHE A O 1
ATOM 734 N N . ARG A 1 96 ? -12.242 -19.938 -16.172 1 98 96 ARG A N 1
ATOM 735 C CA . ARG A 1 96 ? -12.953 -19.047 -15.258 1 98 96 ARG A CA 1
ATOM 736 C C . ARG A 1 96 ? -14.234 -19.688 -14.75 1 98 96 ARG A C 1
ATOM 738 O O . ARG A 1 96 ? -15.242 -19.016 -14.555 1 98 96 ARG A O 1
ATOM 745 N N . GLN A 1 97 ? -14.211 -21.047 -14.617 1 97.56 97 GLN A N 1
ATOM 746 C CA . GLN A 1 97 ? -15.32 -21.781 -14.031 1 97.56 97 GLN A CA 1
ATOM 747 C C . GLN A 1 97 ? -14.938 -22.344 -12.656 1 97.56 97 GLN A C 1
ATOM 749 O O . GLN A 1 97 ? -13.758 -22.375 -12.297 1 97.56 97 GLN A O 1
ATOM 754 N N . LEU A 1 98 ? -15.898 -22.703 -11.898 1 96.62 98 LEU A N 1
ATOM 755 C CA . LEU A 1 98 ? -15.719 -23.203 -10.539 1 96.62 98 LEU A CA 1
ATOM 756 C C . LEU A 1 98 ? -14.781 -24.406 -10.523 1 96.62 98 LEU A C 1
ATOM 758 O O . LEU A 1 98 ? -14.961 -25.359 -11.281 1 96.62 98 LEU A O 1
ATOM 762 N N . ASN A 1 99 ? -13.711 -24.344 -9.734 1 93.5 99 ASN A N 1
ATOM 763 C CA . ASN A 1 99 ? -12.742 -25.406 -9.484 1 93.5 99 ASN A CA 1
ATOM 764 C C . ASN A 1 99 ? -11.914 -25.719 -10.727 1 93.5 99 ASN A C 1
ATOM 766 O O . ASN A 1 99 ? -11.438 -26.844 -10.891 1 93.5 99 ASN A O 1
ATOM 770 N N . SER A 1 100 ? -11.844 -24.781 -11.586 1 96.06 100 SER A N 1
ATOM 771 C CA . SER A 1 100 ? -11.062 -24.969 -12.805 1 96.06 100 SER A CA 1
ATOM 772 C C . SER A 1 100 ? -9.57 -24.781 -12.539 1 96.06 100 SER A C 1
ATOM 774 O O . SER A 1 100 ? -9.188 -24.047 -11.617 1 96.06 100 SER A O 1
ATOM 776 N N . LYS A 1 101 ? -8.727 -25.422 -13.375 1 96.88 101 LYS A N 1
ATOM 777 C CA . LYS A 1 101 ? -7.277 -25.234 -13.359 1 96.88 101 LYS A CA 1
ATOM 778 C C . LYS A 1 101 ? -6.891 -23.938 -14.086 1 96.88 101 LYS A C 1
ATOM 780 O O . LYS A 1 101 ? -5.719 -23.562 -14.102 1 96.88 101 LYS A O 1
ATOM 785 N N . THR A 1 102 ? -7.84 -23.312 -14.695 1 98.25 102 THR A N 1
ATOM 786 C CA . THR A 1 102 ? -7.582 -22.109 -15.469 1 98.25 102 THR A CA 1
ATOM 787 C C . THR A 1 102 ? -8.414 -20.938 -14.938 1 98.25 102 THR A C 1
ATOM 789 O O . THR A 1 102 ? -9.297 -20.438 -15.633 1 98.25 102 THR A O 1
ATOM 792 N N . PRO A 1 103 ? -8.047 -20.484 -13.68 1 97.88 103 PRO A N 1
ATOM 793 C CA . PRO A 1 103 ? -8.781 -19.375 -13.07 1 97.88 103 PRO A CA 1
ATOM 794 C C . PRO A 1 103 ? -8.578 -18.062 -13.812 1 97.88 103 PRO A C 1
ATOM 796 O O . PRO A 1 103 ? -7.871 -18.016 -14.828 1 97.88 103 PRO A O 1
ATOM 799 N N . GLY A 1 104 ? -9.266 -17.031 -13.336 1 97.31 104 GLY A N 1
ATOM 800 C CA . GLY A 1 104 ? -9.312 -15.742 -14.031 1 97.31 104 GLY A CA 1
ATOM 801 C C . GLY A 1 104 ? -7.949 -15.102 -14.188 1 97.31 104 GLY A C 1
ATOM 802 O O . GLY A 1 104 ? -7.719 -14.352 -15.141 1 97.31 104 GLY A O 1
ATOM 803 N N . HIS A 1 105 ? -7.094 -15.344 -13.25 1 98.12 105 HIS A N 1
ATOM 804 C CA . HIS A 1 105 ? -5.703 -14.906 -13.266 1 98.12 105 HIS A CA 1
ATOM 805 C C . HIS A 1 105 ? -4.762 -16.047 -12.898 1 98.12 105 HIS A C 1
ATOM 807 O O . HIS A 1 105 ? -5.18 -17.016 -12.258 1 98.12 105 HIS A O 1
ATOM 813 N N . PRO A 1 106 ? -3.441 -15.938 -13.32 1 97.88 106 PRO A N 1
ATOM 814 C CA . PRO A 1 106 ? -2.492 -17 -12.984 1 97.88 106 PRO A CA 1
ATOM 815 C C . PRO A 1 106 ? -2.385 -17.234 -11.477 1 97.88 106 PRO A C 1
ATOM 817 O O . PRO A 1 106 ? -2.291 -16.281 -10.703 1 97.88 106 PRO A O 1
ATOM 820 N N . LYS A 1 107 ? -2.465 -18.547 -11.102 1 96.44 107 LYS A N 1
ATOM 821 C CA . LYS A 1 107 ? -2.326 -18.953 -9.703 1 96.44 107 LYS A CA 1
ATOM 822 C C . LYS A 1 107 ? -1.257 -20.031 -9.539 1 96.44 107 LYS A C 1
ATOM 824 O O . LYS A 1 107 ? -1.341 -21.094 -10.156 1 96.44 107 LYS A O 1
ATOM 829 N N . PHE A 1 108 ? -0.502 -19.625 -8.57 1 96.19 108 PHE A N 1
ATOM 830 C CA . PHE A 1 108 ? 0.561 -20.547 -8.219 1 96.19 108 PHE A CA 1
ATOM 831 C C . PHE A 1 108 ? -0.014 -21.812 -7.574 1 96.19 108 PHE A C 1
ATOM 833 O O . PHE A 1 108 ? -1.01 -21.75 -6.852 1 96.19 108 PHE A O 1
ATOM 840 N N . HIS A 1 109 ? 0.114 -23.016 -7.875 1 89.12 109 HIS A N 1
ATOM 841 C CA . HIS A 1 109 ? -0.294 -24.328 -7.375 1 89.12 109 HIS A CA 1
ATOM 842 C C . HIS A 1 109 ? -1.535 -24.828 -8.102 1 89.12 109 HIS A C 1
ATOM 844 O O . HIS A 1 109 ? -1.797 -26.031 -8.133 1 89.12 109 HIS A O 1
ATOM 850 N N . ASP A 1 110 ? -2.369 -23.812 -8.633 1 92.5 110 ASP A N 1
ATOM 851 C CA . ASP A 1 110 ? -3.627 -24.219 -9.25 1 92.5 110 ASP A CA 1
ATOM 852 C C . ASP A 1 110 ? -3.402 -24.719 -10.672 1 92.5 110 ASP A C 1
ATOM 854 O O . ASP A 1 110 ? -4.09 -25.641 -11.133 1 92.5 110 ASP A O 1
ATOM 858 N N . THR A 1 111 ? -2.523 -24.047 -11.406 1 97.38 111 THR A N 1
ATOM 859 C CA . THR A 1 111 ? -2.25 -24.391 -12.797 1 97.38 111 THR A CA 1
ATOM 860 C C . THR A 1 111 ? -0.799 -24.828 -12.977 1 97.38 111 THR A C 1
ATOM 862 O O . THR A 1 111 ? 0.122 -24.031 -12.781 1 97.38 111 THR A O 1
ATOM 865 N N . PRO A 1 112 ? -0.559 -26.109 -13.383 1 97.5 112 PRO A N 1
ATOM 866 C CA . PRO A 1 112 ? 0.82 -26.547 -13.617 1 97.5 112 PRO A CA 1
ATOM 867 C C . PRO A 1 112 ? 1.551 -25.672 -14.633 1 97.5 112 PRO A C 1
ATOM 869 O O . PRO A 1 112 ? 1.022 -25.391 -15.719 1 97.5 112 PRO A O 1
ATOM 872 N N . GLY A 1 113 ? 2.662 -25.188 -14.266 1 97.38 113 GLY A N 1
ATOM 873 C CA . GLY A 1 113 ? 3.453 -24.359 -15.164 1 97.38 113 GLY A CA 1
ATOM 874 C C . GLY A 1 113 ? 3.396 -22.891 -14.828 1 97.38 113 GLY A C 1
ATOM 875 O O . GLY A 1 113 ? 4.203 -22.109 -15.32 1 97.38 113 GLY A O 1
ATOM 876 N N . VAL A 1 114 ? 2.418 -22.484 -13.953 1 98.44 114 VAL A N 1
ATOM 877 C CA . VAL A 1 114 ? 2.371 -21.109 -13.492 1 98.44 114 VAL A CA 1
ATOM 878 C C . VAL A 1 114 ? 3.443 -20.875 -12.43 1 98.44 114 VAL A C 1
ATOM 880 O O . VAL A 1 114 ? 3.488 -21.594 -11.422 1 98.44 114 VAL A O 1
ATOM 883 N N . GLU A 1 115 ? 4.273 -19.891 -12.625 1 98.19 115 GLU A N 1
ATOM 884 C CA . GLU A 1 115 ? 5.453 -19.688 -11.789 1 98.19 115 GLU A CA 1
ATOM 885 C C . GLU A 1 115 ? 5.184 -18.656 -10.695 1 98.19 115 GLU A C 1
ATOM 887 O O . GLU A 1 115 ? 5.941 -18.547 -9.734 1 98.19 115 GLU A O 1
ATOM 892 N N . ALA A 1 116 ? 4.137 -17.859 -10.797 1 98.56 116 ALA A N 1
ATOM 893 C CA . ALA A 1 116 ? 3.77 -16.844 -9.82 1 98.56 116 ALA A CA 1
ATOM 894 C C . ALA A 1 116 ? 2.287 -16.484 -9.93 1 98.56 116 ALA A C 1
ATOM 896 O O . ALA A 1 116 ? 1.721 -16.469 -11.023 1 98.56 116 ALA A O 1
ATOM 897 N N . THR A 1 117 ? 1.658 -16.281 -8.805 1 98.56 117 THR A N 1
ATOM 898 C CA . THR A 1 117 ? 0.307 -15.734 -8.773 1 98.56 117 THR A CA 1
ATOM 899 C C . THR A 1 117 ? 0.32 -14.242 -9.102 1 98.56 117 THR A C 1
ATOM 901 O O . THR A 1 117 ? 0.984 -13.461 -8.422 1 98.56 117 THR A O 1
ATOM 904 N N . THR A 1 118 ? -0.347 -13.93 -10.18 1 97.69 118 THR A N 1
ATOM 905 C CA . THR A 1 118 ? -0.416 -12.523 -10.57 1 97.69 118 THR A CA 1
ATOM 906 C C . THR A 1 118 ? -1.865 -12.086 -10.75 1 97.69 118 THR A C 1
ATOM 908 O O . THR A 1 118 ? -2.771 -12.914 -10.797 1 97.69 118 THR A O 1
ATOM 911 N N . GLY A 1 119 ? -2.141 -10.859 -10.727 1 95.56 119 GLY A N 1
ATOM 912 C CA . GLY A 1 119 ? -3.418 -10.172 -10.828 1 95.56 119 GLY A CA 1
ATOM 913 C C . GLY A 1 119 ? -3.299 -8.664 -10.711 1 95.56 119 GLY A C 1
ATOM 914 O O . GLY A 1 119 ? -3.418 -7.949 -11.703 1 95.56 119 GLY A O 1
ATOM 915 N N . PRO A 1 120 ? -2.926 -8.289 -9.516 1 96.19 120 PRO A N 1
ATOM 916 C CA . PRO A 1 120 ? -2.609 -6.863 -9.406 1 96.19 120 PRO A CA 1
ATOM 917 C C . PRO A 1 120 ? -1.394 -6.461 -10.242 1 96.19 120 PRO A C 1
ATOM 919 O O . PRO A 1 120 ? -0.327 -7.07 -10.117 1 96.19 120 PRO A O 1
ATOM 922 N N . LEU A 1 121 ? -1.504 -5.512 -11.016 1 96.38 121 LEU A N 1
ATOM 923 C CA . LEU A 1 121 ? -0.469 -5.133 -11.969 1 96.38 121 LEU A CA 1
ATOM 924 C C . LEU A 1 121 ? 0.799 -4.688 -11.25 1 96.38 121 LEU A C 1
ATOM 926 O O . LEU A 1 121 ? 0.729 -4.09 -10.172 1 96.38 121 LEU A O 1
ATOM 930 N N . GLY A 1 122 ? 1.899 -5 -11.789 1 97.75 122 GLY A N 1
ATOM 931 C CA . GLY A 1 122 ? 3.195 -4.621 -11.25 1 97.75 122 GLY A CA 1
ATOM 932 C C . GLY A 1 122 ? 3.789 -5.672 -10.328 1 97.75 122 GLY A C 1
ATOM 933 O O . GLY A 1 122 ? 5.008 -5.75 -10.172 1 97.75 122 GLY A O 1
ATOM 934 N N . GLN A 1 123 ? 2.986 -6.535 -9.68 1 98.56 123 GLN A N 1
ATOM 935 C CA . GLN A 1 123 ? 3.479 -7.574 -8.781 1 98.56 123 GLN A CA 1
ATOM 936 C C . GLN A 1 123 ? 4.363 -8.57 -9.523 1 98.56 123 GLN A C 1
ATOM 938 O O . GLN A 1 123 ? 5.414 -8.977 -9.023 1 98.56 123 GLN A O 1
ATOM 943 N N . GLY A 1 124 ? 3.99 -8.969 -10.766 1 98.81 124 GLY A N 1
ATOM 944 C CA . GLY A 1 124 ? 4.676 -10.008 -11.516 1 98.81 124 GLY A CA 1
ATOM 945 C C . GLY A 1 124 ? 6.109 -9.641 -11.859 1 98.81 124 GLY A C 1
ATOM 946 O O . GLY A 1 124 ? 7.004 -10.484 -11.766 1 98.81 124 GLY A O 1
ATOM 947 N N . ILE A 1 125 ? 6.328 -8.414 -12.297 1 98.88 125 ILE A N 1
ATOM 948 C CA . ILE A 1 125 ? 7.688 -8.016 -12.648 1 98.88 125 ILE A CA 1
ATOM 949 C C . ILE A 1 125 ? 8.562 -8.016 -11.398 1 98.88 125 ILE A C 1
ATOM 951 O O . ILE A 1 125 ? 9.734 -8.406 -11.453 1 98.88 125 ILE A O 1
ATOM 955 N N . ALA A 1 126 ? 8.039 -7.605 -10.242 1 98.94 126 ALA A N 1
ATOM 956 C CA . ALA A 1 126 ? 8.805 -7.645 -9 1 98.94 126 ALA A CA 1
ATOM 957 C C . ALA A 1 126 ? 9.055 -9.086 -8.555 1 98.94 126 ALA A C 1
ATOM 959 O O . ALA A 1 126 ? 10.117 -9.398 -8.016 1 98.94 126 ALA A O 1
ATOM 960 N N . ASN A 1 127 ? 8.016 -9.969 -8.75 1 98.94 127 ASN A N 1
ATOM 961 C CA . ASN A 1 127 ? 8.234 -11.391 -8.5 1 98.94 127 ASN A CA 1
ATOM 962 C C . ASN A 1 127 ? 9.391 -11.938 -9.328 1 98.94 127 ASN A C 1
ATOM 964 O O . ASN A 1 127 ? 10.227 -12.688 -8.82 1 98.94 127 ASN A O 1
ATOM 968 N N . ALA A 1 128 ? 9.383 -11.578 -10.617 1 98.94 128 ALA A N 1
ATOM 969 C CA . ALA A 1 128 ? 10.43 -12.055 -11.523 1 98.94 128 ALA A CA 1
ATOM 970 C C . ALA A 1 128 ? 11.805 -11.609 -11.055 1 98.94 128 ALA A C 1
ATOM 972 O O . ALA A 1 128 ? 12.773 -12.367 -11.141 1 98.94 128 ALA A O 1
ATOM 973 N N . VAL A 1 129 ? 11.914 -10.398 -10.562 1 98.94 129 VAL A N 1
ATOM 974 C CA . VAL A 1 129 ? 13.18 -9.906 -10.039 1 98.94 129 VAL A CA 1
ATOM 975 C C . VAL A 1 129 ? 13.594 -10.727 -8.82 1 98.94 129 VAL A C 1
ATOM 977 O O . VAL A 1 129 ? 14.773 -11.039 -8.641 1 98.94 129 VAL A O 1
ATOM 980 N N . GLY A 1 130 ? 12.625 -11.039 -7.941 1 98.94 130 GLY A N 1
ATOM 981 C CA . GLY A 1 130 ? 12.906 -11.922 -6.82 1 98.94 130 GLY A CA 1
ATOM 982 C C . GLY A 1 130 ? 13.398 -13.289 -7.246 1 98.94 130 GLY A C 1
ATOM 983 O O . GLY A 1 130 ? 14.367 -13.812 -6.688 1 98.94 130 GLY A O 1
ATOM 984 N N . ILE A 1 131 ? 12.734 -13.891 -8.258 1 98.94 131 ILE A N 1
ATOM 985 C CA . ILE A 1 131 ? 13.141 -15.195 -8.773 1 98.94 131 ILE A CA 1
ATOM 986 C C . ILE A 1 131 ? 14.547 -15.102 -9.367 1 98.94 131 ILE A C 1
ATOM 988 O O . ILE A 1 131 ? 15.383 -15.969 -9.109 1 98.94 131 ILE A O 1
ATOM 992 N N . ALA A 1 132 ? 14.781 -14.031 -10.156 1 98.94 132 ALA A N 1
ATOM 993 C CA . ALA A 1 132 ? 16.094 -13.836 -10.758 1 98.94 132 ALA A CA 1
ATOM 994 C C . ALA A 1 132 ? 17.188 -13.742 -9.688 1 98.94 132 ALA A C 1
ATOM 996 O O . ALA A 1 132 ? 18.281 -14.289 -9.852 1 98.94 132 ALA A O 1
ATOM 997 N N . SER A 1 133 ? 16.906 -13.047 -8.617 1 98.94 133 SER A N 1
ATOM 998 C CA . SER A 1 133 ? 17.844 -12.93 -7.504 1 98.94 133 SER A CA 1
ATOM 999 C C . SER A 1 133 ? 18.125 -14.289 -6.871 1 98.94 133 SER A C 1
ATOM 1001 O O . SER A 1 133 ? 19.281 -14.633 -6.605 1 98.94 133 SER A O 1
ATOM 1003 N N . ALA A 1 134 ? 17.062 -15.055 -6.617 1 98.88 134 ALA A N 1
ATOM 1004 C CA . ALA A 1 134 ? 17.219 -16.375 -6.031 1 98.88 134 ALA A CA 1
ATOM 1005 C C . ALA A 1 134 ? 18.047 -17.297 -6.934 1 98.88 134 ALA A C 1
ATOM 1007 O O . ALA A 1 134 ? 18.844 -18.094 -6.449 1 98.88 134 ALA A O 1
ATOM 1008 N N . CYS A 1 135 ? 17.828 -17.203 -8.281 1 98.81 135 CYS A N 1
ATOM 1009 C CA . CYS A 1 135 ? 18.625 -17.969 -9.234 1 98.81 135 CYS A CA 1
ATOM 1010 C C . CYS A 1 135 ? 20.109 -17.625 -9.109 1 98.81 135 CYS A C 1
ATOM 1012 O O . CYS A 1 135 ? 20.953 -18.516 -9.117 1 98.81 135 CYS A O 1
ATOM 1014 N N . LYS A 1 136 ? 20.406 -16.328 -9.016 1 98.69 136 LYS A N 1
ATOM 1015 C CA . LYS A 1 136 ? 21.797 -15.891 -8.859 1 98.69 136 LYS A CA 1
ATOM 1016 C C . LYS A 1 136 ? 22.391 -16.406 -7.555 1 98.69 136 LYS A C 1
ATOM 1018 O O . LYS A 1 136 ? 23.547 -16.859 -7.523 1 98.69 136 LYS A O 1
ATOM 1023 N N . MET A 1 137 ? 21.641 -16.344 -6.457 1 98.69 137 MET A N 1
ATOM 1024 C CA . MET A 1 137 ? 22.094 -16.859 -5.168 1 98.69 137 MET A CA 1
ATOM 1025 C C . MET A 1 137 ? 22.375 -18.359 -5.25 1 98.69 137 MET A C 1
ATOM 1027 O O . MET A 1 137 ? 23.391 -18.828 -4.738 1 98.69 137 MET A O 1
ATOM 1031 N N . ALA A 1 138 ? 21.469 -19.094 -5.871 1 98.69 138 ALA A N 1
ATOM 1032 C CA . ALA A 1 138 ? 21.625 -20.531 -6.023 1 98.69 138 ALA A CA 1
ATOM 1033 C C . ALA A 1 138 ? 22.875 -20.859 -6.852 1 98.69 138 ALA A C 1
ATOM 1035 O O . ALA A 1 138 ? 23.656 -21.75 -6.484 1 98.69 138 ALA A O 1
ATOM 1036 N N . ALA A 1 139 ? 23.031 -20.188 -7.988 1 98.56 139 ALA A N 1
ATOM 1037 C CA . ALA A 1 139 ? 24.203 -20.391 -8.836 1 98.56 139 ALA A CA 1
ATOM 1038 C C . ALA A 1 139 ? 25.5 -20.141 -8.055 1 98.56 139 ALA A C 1
ATOM 1040 O O . ALA A 1 139 ? 26.453 -20.906 -8.164 1 98.56 139 ALA A O 1
ATOM 1041 N N . GLY A 1 140 ? 25.516 -19.031 -7.324 1 98 140 GLY A N 1
ATOM 1042 C CA . GLY A 1 140 ? 26.688 -18.688 -6.527 1 98 140 GLY A CA 1
ATOM 1043 C C . GLY A 1 140 ? 27.016 -19.734 -5.48 1 98 140 GLY A C 1
ATOM 1044 O O . GLY A 1 140 ? 28.188 -20.016 -5.219 1 98 140 GLY A O 1
ATOM 1045 N N . LYS A 1 141 ? 26.016 -20.312 -4.926 1 97.81 141 LYS A N 1
ATOM 1046 C CA . LYS A 1 141 ? 26.172 -21.234 -3.795 1 97.81 141 LYS A CA 1
ATOM 1047 C C . LYS A 1 141 ? 26.516 -22.641 -4.27 1 97.81 141 LYS A C 1
ATOM 1049 O O . LYS A 1 141 ? 27.266 -23.359 -3.604 1 97.81 141 LYS A O 1
ATOM 1054 N N . PHE A 1 142 ? 26.016 -23.078 -5.406 1 98.62 142 PHE A N 1
ATOM 1055 C CA . PHE A 1 142 ? 26.031 -24.516 -5.68 1 98.62 142 PHE A CA 1
ATOM 1056 C C . PHE A 1 142 ? 26.844 -24.812 -6.934 1 98.62 142 PHE A C 1
ATOM 1058 O O . PHE A 1 142 ? 27.328 -25.938 -7.109 1 98.62 142 PHE A O 1
ATOM 1065 N N . ASN A 1 143 ? 26.922 -23.859 -7.895 1 98.62 143 ASN A N 1
ATOM 1066 C CA . ASN A 1 143 ? 27.75 -24.109 -9.07 1 98.62 143 ASN A CA 1
ATOM 1067 C C . ASN A 1 143 ? 29.219 -24.266 -8.695 1 98.62 143 ASN A C 1
ATOM 1069 O O . ASN A 1 143 ? 29.688 -23.656 -7.734 1 98.62 143 ASN A O 1
ATOM 1073 N N . THR A 1 144 ? 29.906 -25.156 -9.422 1 98.06 144 THR A N 1
ATOM 1074 C CA . THR A 1 144 ? 31.359 -25.312 -9.305 1 98.06 144 THR A CA 1
ATOM 1075 C C . THR A 1 144 ? 32.031 -25.047 -10.648 1 98.06 144 THR A C 1
ATOM 1077 O O . THR A 1 144 ? 31.359 -24.859 -11.664 1 98.06 144 THR A O 1
ATOM 1080 N N . GLU A 1 145 ? 33.312 -24.953 -10.648 1 96.88 145 GLU A N 1
ATOM 1081 C CA . GLU A 1 145 ? 34.062 -24.766 -11.898 1 96.88 145 GLU A CA 1
ATOM 1082 C C . GLU A 1 145 ? 33.781 -25.891 -12.891 1 96.88 145 GLU A C 1
ATOM 1084 O O . GLU A 1 145 ? 33.719 -25.656 -14.094 1 96.88 145 GLU A O 1
ATOM 1089 N N . GLN A 1 146 ? 33.531 -27.062 -12.367 1 97.25 146 GLN A N 1
ATOM 1090 C CA . GLN A 1 146 ? 33.375 -28.25 -13.211 1 97.25 146 GLN A CA 1
ATOM 1091 C C . GLN A 1 146 ? 31.922 -28.453 -13.602 1 97.25 146 GLN A C 1
ATOM 1093 O O . GLN A 1 146 ? 31.625 -29 -14.672 1 97.25 146 GLN A O 1
ATOM 1098 N N . HIS A 1 147 ? 31 -28.078 -12.703 1 97.94 147 HIS A N 1
ATOM 1099 C CA . HIS A 1 147 ? 29.594 -28.375 -12.914 1 97.94 147 HIS A CA 1
ATOM 1100 C C . HIS A 1 147 ? 28.719 -27.156 -12.688 1 97.94 147 HIS A C 1
ATOM 1102 O O . HIS A 1 147 ? 28.625 -26.641 -11.562 1 97.94 147 HIS A O 1
ATOM 1108 N N . GLN A 1 148 ? 28.062 -26.672 -13.703 1 97.69 148 GLN A N 1
ATOM 1109 C CA . GLN A 1 148 ? 27.016 -25.656 -13.602 1 97.69 148 GLN A CA 1
ATOM 1110 C C . GLN A 1 148 ? 25.625 -26.281 -13.602 1 97.69 148 GLN A C 1
ATOM 1112 O O . GLN A 1 148 ? 25.156 -26.75 -14.641 1 97.69 148 GLN A O 1
ATOM 1117 N N . ILE A 1 149 ? 24.984 -26.25 -12.453 1 98.25 149 ILE A N 1
ATOM 1118 C CA . ILE A 1 149 ? 23.688 -26.906 -12.359 1 98.25 149 ILE A CA 1
ATOM 1119 C C . ILE A 1 149 ? 22.578 -25.859 -12.305 1 98.25 149 ILE A C 1
ATOM 1121 O O . ILE A 1 149 ? 21.406 -26.188 -12.445 1 98.25 149 ILE A O 1
ATOM 1125 N N . PHE A 1 150 ? 22.953 -24.547 -12.133 1 98.38 150 PHE A N 1
ATOM 1126 C CA . PHE A 1 150 ? 22.047 -23.422 -12.219 1 98.38 150 PHE A CA 1
ATOM 1127 C C . PHE A 1 150 ? 22.531 -22.422 -13.266 1 98.38 150 PHE A C 1
ATOM 1129 O O . PHE A 1 150 ? 23.625 -21.859 -13.141 1 98.38 150 PHE A O 1
ATOM 1136 N N . ASN A 1 151 ? 21.812 -22.141 -14.297 1 97.75 151 ASN A N 1
ATOM 1137 C CA . ASN A 1 151 ? 22.109 -21.156 -15.32 1 97.75 151 ASN A CA 1
ATOM 1138 C C . ASN A 1 151 ? 20.844 -20.719 -16.062 1 97.75 151 ASN A C 1
ATOM 1140 O O . ASN A 1 151 ? 20.906 -20.344 -17.234 1 97.75 151 ASN A O 1
ATOM 1144 N N . GLN A 1 152 ? 19.734 -20.781 -15.43 1 97.19 152 GLN A N 1
ATOM 1145 C CA . GLN A 1 152 ? 18.422 -20.531 -16.016 1 97.19 152 GLN A CA 1
ATOM 1146 C C . GLN A 1 152 ? 18.203 -19.031 -16.234 1 97.19 152 GLN A C 1
ATOM 1148 O O . GLN A 1 152 ? 18.906 -18.203 -15.672 1 97.19 152 GLN A O 1
ATOM 1153 N N . LYS A 1 153 ? 17.312 -18.688 -17.125 1 98.69 153 LYS A N 1
ATOM 1154 C CA . LYS A 1 153 ? 16.844 -17.328 -17.375 1 98.69 153 LYS A CA 1
ATOM 1155 C C . LYS A 1 153 ? 15.453 -17.109 -16.766 1 98.69 153 LYS A C 1
ATOM 1157 O O . LYS A 1 153 ? 14.695 -18.078 -16.609 1 98.69 153 LYS A O 1
ATOM 1162 N N . VAL A 1 154 ? 15.211 -15.977 -16.344 1 98.94 154 VAL A N 1
ATOM 1163 C CA . VAL A 1 154 ? 13.906 -15.562 -15.852 1 98.94 154 VAL A CA 1
ATOM 1164 C C . VAL A 1 154 ? 13.281 -14.555 -16.812 1 98.94 154 VAL A C 1
ATOM 1166 O O . VAL A 1 154 ? 13.805 -13.453 -16.984 1 98.94 154 VAL A O 1
ATOM 1169 N N . VAL A 1 155 ? 12.195 -14.93 -17.453 1 98.94 155 VAL A N 1
ATOM 1170 C CA . VAL A 1 155 ? 11.516 -14.102 -18.438 1 98.94 155 VAL A CA 1
ATOM 1171 C C . VAL A 1 155 ? 10.188 -13.602 -17.875 1 98.94 155 VAL A C 1
ATOM 1173 O O . VAL A 1 155 ? 9.438 -14.375 -17.266 1 98.94 155 VAL A O 1
ATOM 1176 N N . VAL A 1 156 ? 9.93 -12.336 -18.031 1 98.94 156 VAL A N 1
ATOM 1177 C CA . VAL A 1 156 ? 8.664 -11.773 -17.562 1 98.94 156 VAL A CA 1
ATOM 1178 C C . VAL A 1 156 ? 8.023 -10.945 -18.672 1 98.94 156 VAL A C 1
ATOM 1180 O O . VAL A 1 156 ? 8.711 -10.219 -19.391 1 98.94 156 VAL A O 1
ATOM 1183 N N . LEU A 1 157 ? 6.738 -11.148 -18.891 1 98.94 157 LEU A N 1
ATOM 1184 C CA . LEU A 1 157 ? 5.957 -10.367 -19.844 1 98.94 157 LEU A CA 1
ATOM 1185 C C . LEU A 1 157 ? 5.125 -9.312 -19.141 1 98.94 157 LEU A C 1
ATOM 1187 O O . LEU A 1 157 ? 4.273 -9.641 -18.312 1 98.94 157 LEU A O 1
ATOM 1191 N N . VAL A 1 158 ? 5.418 -8.07 -19.422 1 98.69 158 VAL A N 1
ATOM 1192 C CA . VAL A 1 158 ? 4.734 -6.945 -18.781 1 98.69 158 VAL A CA 1
ATOM 1193 C C . VAL A 1 158 ? 3.963 -6.152 -19.844 1 98.69 158 VAL A C 1
ATOM 1195 O O . VAL A 1 158 ? 4.273 -6.219 -21.031 1 98.69 158 VAL A O 1
ATOM 1198 N N . GLY A 1 159 ? 2.896 -5.5 -19.438 1 97.44 159 GLY A N 1
ATOM 1199 C CA . GLY A 1 159 ? 2.188 -4.535 -20.266 1 97.44 159 GLY A CA 1
ATOM 1200 C C . GLY A 1 159 ? 2.361 -3.104 -19.797 1 97.44 159 GLY A C 1
ATOM 1201 O O . GLY A 1 159 ? 3.139 -2.838 -18.875 1 97.44 159 GLY A O 1
ATOM 1202 N N . ASP A 1 160 ? 1.665 -2.154 -20.438 1 95.69 160 ASP A N 1
ATOM 1203 C CA . ASP A 1 160 ? 1.714 -0.738 -20.094 1 95.69 160 ASP A CA 1
ATOM 1204 C C . ASP A 1 160 ? 1.31 -0.521 -18.641 1 95.69 160 ASP A C 1
ATOM 1206 O O . ASP A 1 160 ? 1.969 0.224 -17.906 1 95.69 160 ASP A O 1
ATOM 1210 N N . GLY A 1 161 ? 0.25 -1.2 -18.234 1 96.44 161 GLY A N 1
ATOM 1211 C CA . GLY A 1 161 ? -0.248 -1.03 -16.891 1 96.44 161 GLY A CA 1
ATOM 1212 C C . GLY A 1 161 ? 0.739 -1.479 -15.828 1 96.44 161 GLY A C 1
ATOM 1213 O O . GLY A 1 161 ? 0.848 -0.858 -14.766 1 96.44 161 GLY A O 1
ATOM 1214 N N . CYS A 1 162 ? 1.516 -2.559 -16.062 1 97.62 162 CYS A N 1
ATOM 1215 C CA . CYS A 1 162 ? 2.545 -3.027 -15.133 1 97.62 162 CYS A CA 1
ATOM 1216 C C . CYS A 1 162 ? 3.607 -1.957 -14.914 1 97.62 162 CYS A C 1
ATOM 1218 O O . CYS A 1 162 ? 4.055 -1.746 -13.789 1 97.62 162 CYS A O 1
ATOM 1220 N N . LEU A 1 163 ? 3.939 -1.272 -15.992 1 98.06 163 LEU A N 1
ATOM 1221 C CA . LEU A 1 163 ? 5.047 -0.326 -15.938 1 98.06 163 LEU A CA 1
ATOM 1222 C C . LEU A 1 163 ? 4.582 1.028 -15.414 1 98.06 163 LEU A C 1
ATOM 1224 O O . LEU A 1 163 ? 5.398 1.854 -15 1 98.06 163 LEU A O 1
ATOM 1228 N N . GLN A 1 164 ? 3.264 1.291 -15.422 1 98.06 164 GLN A N 1
ATOM 1229 C CA . GLN A 1 164 ? 2.744 2.514 -14.82 1 98.06 164 GLN A CA 1
ATOM 1230 C C . GLN A 1 164 ? 2.74 2.418 -13.297 1 98.06 164 GLN A C 1
ATOM 1232 O O . GLN A 1 164 ? 2.875 3.43 -12.602 1 98.06 164 GLN A O 1
ATOM 1237 N N . GLU A 1 165 ? 2.615 1.186 -12.734 1 98.25 165 GLU A N 1
ATOM 1238 C CA . GLU A 1 165 ? 2.682 0.977 -11.297 1 98.25 165 GLU A CA 1
ATOM 1239 C C . GLU A 1 165 ? 4.082 1.258 -10.758 1 98.25 165 GLU A C 1
ATOM 1241 O O . GLU A 1 165 ? 5.074 0.79 -11.328 1 98.25 165 GLU A O 1
ATOM 1246 N N . GLY A 1 166 ? 4.18 1.984 -9.672 1 98.5 166 GLY A N 1
ATOM 1247 C CA . GLY A 1 166 ? 5.457 2.389 -9.109 1 98.5 166 GLY A CA 1
ATOM 1248 C C . GLY A 1 166 ? 6.293 1.219 -8.625 1 98.5 166 GLY A C 1
ATOM 1249 O O . GLY A 1 166 ? 7.523 1.302 -8.594 1 98.5 166 GLY A O 1
ATOM 1250 N N . ILE A 1 167 ? 5.656 0.109 -8.25 1 98.69 167 ILE A N 1
ATOM 1251 C CA . ILE A 1 167 ? 6.371 -1.076 -7.789 1 98.69 167 ILE A CA 1
ATOM 1252 C C . ILE A 1 167 ? 7.336 -1.548 -8.875 1 98.69 167 ILE A C 1
ATOM 1254 O O . ILE A 1 167 ? 8.422 -2.051 -8.578 1 98.69 167 ILE A O 1
ATOM 1258 N N . SER A 1 168 ? 7 -1.354 -10.188 1 98.75 168 SER A N 1
ATOM 1259 C CA . SER A 1 168 ? 7.887 -1.752 -11.281 1 98.75 168 SER A CA 1
ATOM 1260 C C . SER A 1 168 ? 9.203 -0.985 -11.219 1 98.75 168 SER A C 1
ATOM 1262 O O . SER A 1 168 ? 10.273 -1.557 -11.453 1 98.75 168 SER A O 1
ATOM 1264 N N . GLN A 1 169 ? 9.133 0.34 -10.906 1 98.62 169 GLN A N 1
ATOM 1265 C CA . GLN A 1 169 ? 10.344 1.15 -10.82 1 98.62 169 GLN A CA 1
ATOM 1266 C C . GLN A 1 169 ? 11.242 0.677 -9.68 1 98.62 169 GLN A C 1
ATOM 1268 O O . GLN A 1 169 ? 12.461 0.624 -9.828 1 98.62 169 GLN A O 1
ATOM 1273 N N . GLU A 1 170 ? 10.602 0.421 -8.5 1 98.75 170 GLU A N 1
ATOM 1274 C CA . GLU A 1 170 ? 11.367 -0.118 -7.383 1 98.75 170 GLU A CA 1
ATOM 1275 C C . GLU A 1 170 ? 12.094 -1.401 -7.777 1 98.75 170 GLU A C 1
ATOM 1277 O O . GLU A 1 170 ? 13.289 -1.551 -7.512 1 98.75 170 GLU A O 1
ATOM 1282 N N . ALA A 1 171 ? 11.398 -2.283 -8.461 1 98.88 171 ALA A N 1
ATOM 1283 C CA . ALA A 1 171 ? 11.93 -3.602 -8.797 1 98.88 171 ALA A CA 1
ATOM 1284 C C . ALA A 1 171 ? 13.039 -3.5 -9.844 1 98.88 171 ALA A C 1
ATOM 1286 O O . ALA A 1 171 ? 14.094 -4.109 -9.695 1 98.88 171 ALA A O 1
ATOM 1287 N N . ILE A 1 172 ? 12.82 -2.717 -10.922 1 98.81 172 ILE A N 1
ATOM 1288 C CA . ILE A 1 172 ? 13.789 -2.691 -12.016 1 98.81 172 ILE A CA 1
ATOM 1289 C C . ILE A 1 172 ? 15.039 -1.934 -11.578 1 98.81 172 ILE A C 1
ATOM 1291 O O . ILE A 1 172 ? 16.141 -2.254 -12.008 1 98.81 172 ILE A O 1
ATOM 1295 N N . SER A 1 173 ? 14.867 -0.907 -10.695 1 98.75 173 SER A N 1
ATOM 1296 C CA . SER A 1 173 ? 16.047 -0.23 -10.164 1 98.75 173 SER A CA 1
ATOM 1297 C C . SER A 1 173 ? 16.906 -1.185 -9.344 1 98.75 173 SER A C 1
ATOM 1299 O O . SER A 1 173 ? 18.141 -1.119 -9.406 1 98.75 173 SER A O 1
ATOM 1301 N N . PHE A 1 174 ? 16.281 -2.08 -8.523 1 98.75 174 PHE A N 1
ATOM 1302 C CA . PHE A 1 174 ? 17.016 -3.111 -7.797 1 98.75 174 PHE A CA 1
ATOM 1303 C C . PHE A 1 174 ? 17.734 -4.043 -8.766 1 98.75 174 PHE A C 1
ATOM 1305 O O . PHE A 1 174 ? 18.922 -4.355 -8.562 1 98.75 174 PHE A O 1
ATOM 1312 N N . ALA A 1 175 ? 17.016 -4.465 -9.828 1 98.94 175 ALA A N 1
ATOM 1313 C CA . ALA A 1 175 ? 17.578 -5.398 -10.805 1 98.94 175 ALA A CA 1
ATOM 1314 C C . ALA A 1 175 ? 18.812 -4.816 -11.477 1 98.94 175 ALA A C 1
ATOM 1316 O O . ALA A 1 175 ? 19.812 -5.512 -11.656 1 98.94 175 ALA A O 1
ATOM 1317 N N . GLY A 1 176 ? 18.688 -3.557 -11.914 1 98.75 176 GLY A N 1
ATOM 1318 C CA . GLY A 1 176 ? 19.828 -2.896 -12.516 1 98.75 176 GLY A CA 1
ATOM 1319 C C . GLY A 1 176 ? 21.016 -2.777 -11.578 1 98.75 176 GLY A C 1
ATOM 1320 O O . GLY A 1 176 ? 22.156 -3.059 -11.961 1 98.75 176 GLY A O 1
ATOM 1321 N N . HIS A 1 177 ? 20.766 -2.363 -10.344 1 98.44 177 HIS A N 1
ATOM 1322 C CA . HIS A 1 177 ? 21.797 -2.18 -9.336 1 98.44 177 HIS A CA 1
ATOM 1323 C C . HIS A 1 177 ? 22.531 -3.488 -9.062 1 98.44 177 HIS A C 1
ATOM 1325 O O . HIS A 1 177 ? 23.75 -3.49 -8.867 1 98.44 177 HIS A O 1
ATOM 1331 N N . HIS A 1 178 ? 21.797 -4.598 -9.047 1 98.44 178 HIS A N 1
ATOM 1332 C CA . HIS A 1 178 ? 22.359 -5.898 -8.727 1 98.44 178 HIS A CA 1
ATOM 1333 C C . HIS A 1 178 ? 22.828 -6.629 -9.977 1 98.44 178 HIS A C 1
ATOM 1335 O O . HIS A 1 178 ? 23.234 -7.793 -9.914 1 98.44 178 HIS A O 1
ATOM 1341 N N . ARG A 1 179 ? 22.734 -6.004 -11.156 1 98.25 179 ARG A N 1
ATOM 1342 C CA . ARG A 1 179 ? 23.219 -6.543 -12.422 1 98.25 179 ARG A CA 1
ATOM 1343 C C . ARG A 1 179 ? 22.641 -7.926 -12.688 1 98.25 179 ARG A C 1
ATOM 1345 O O . ARG A 1 179 ? 23.375 -8.875 -12.961 1 98.25 179 ARG A O 1
ATOM 1352 N N . LEU A 1 180 ? 21.359 -8.062 -12.578 1 98.75 180 LEU A N 1
ATOM 1353 C CA . LEU A 1 180 ? 20.688 -9.336 -12.797 1 98.75 180 LEU A CA 1
ATOM 1354 C C . LEU A 1 180 ? 20.594 -9.648 -14.289 1 98.75 180 LEU A C 1
ATOM 1356 O O . LEU A 1 180 ? 19.516 -9.57 -14.875 1 98.75 180 LEU A O 1
ATOM 1360 N N . ASP A 1 181 ? 21.672 -10.109 -14.883 1 98.69 181 ASP A N 1
ATOM 1361 C CA . ASP A 1 181 ? 21.781 -10.328 -16.328 1 98.69 181 ASP A CA 1
ATOM 1362 C C . ASP A 1 181 ? 21.031 -11.594 -16.734 1 98.69 181 ASP A C 1
ATOM 1364 O O . ASP A 1 181 ? 20.953 -11.914 -17.922 1 98.69 181 ASP A O 1
ATOM 1368 N N . ASN A 1 182 ? 20.453 -12.336 -15.734 1 98.81 182 ASN A N 1
ATOM 1369 C CA . ASN A 1 182 ? 19.609 -13.492 -16.016 1 98.81 182 ASN A CA 1
ATOM 1370 C C . ASN A 1 182 ? 18.141 -13.102 -16.172 1 98.81 182 ASN A C 1
ATOM 1372 O O . ASN A 1 182 ? 17.297 -13.945 -16.438 1 98.81 182 ASN A O 1
ATOM 1376 N N . LEU A 1 183 ? 17.766 -11.828 -15.953 1 98.94 183 LEU A N 1
ATOM 1377 C CA . LEU A 1 183 ? 16.406 -11.312 -16.109 1 98.94 183 LEU A CA 1
ATOM 1378 C C . LEU A 1 183 ? 16.203 -10.742 -17.5 1 98.94 183 LEU A C 1
ATOM 1380 O O . LEU A 1 183 ? 17 -9.922 -17.969 1 98.94 183 LEU A O 1
ATOM 1384 N N . ILE A 1 184 ? 15.164 -11.172 -18.172 1 98.94 184 ILE A N 1
ATOM 1385 C CA . ILE A 1 184 ? 14.773 -10.648 -19.484 1 98.94 184 ILE A CA 1
ATOM 1386 C C . ILE A 1 184 ? 13.32 -10.195 -19.438 1 98.94 184 ILE A C 1
ATOM 1388 O O . ILE A 1 184 ? 12.406 -11.023 -19.344 1 98.94 184 ILE A O 1
ATOM 1392 N N . VAL A 1 185 ? 13.078 -8.906 -19.547 1 98.94 185 VAL A N 1
ATOM 1393 C CA . VAL A 1 185 ? 11.734 -8.336 -19.547 1 98.94 185 VAL A CA 1
ATOM 1394 C C . VAL A 1 185 ? 11.227 -8.18 -20.969 1 98.94 185 VAL A C 1
ATOM 1396 O O . VAL A 1 185 ? 11.891 -7.574 -21.812 1 98.94 185 VAL A O 1
ATOM 1399 N N . PHE A 1 186 ? 10.109 -8.82 -21.312 1 98.94 186 PHE A N 1
ATOM 1400 C CA . PHE A 1 186 ? 9.344 -8.508 -22.516 1 98.94 186 PHE A CA 1
ATOM 1401 C C . PHE A 1 186 ? 8.25 -7.492 -22.203 1 98.94 186 PHE A C 1
ATOM 1403 O O . PHE A 1 186 ? 7.402 -7.723 -21.344 1 98.94 186 PHE A O 1
ATOM 1410 N N . TYR A 1 187 ? 8.328 -6.332 -22.844 1 98.69 187 TYR A N 1
ATOM 1411 C CA . TYR A 1 187 ? 7.305 -5.301 -22.703 1 98.69 187 TYR A CA 1
ATOM 1412 C C . TYR A 1 187 ? 6.363 -5.301 -23.891 1 98.69 187 TYR A C 1
ATOM 1414 O O . TYR A 1 187 ? 6.762 -4.93 -25 1 98.69 187 TYR A O 1
ATOM 1422 N N . ASP A 1 188 ? 5.152 -5.836 -23.688 1 98.56 188 ASP A N 1
ATOM 1423 C CA . ASP A 1 188 ? 4.086 -5.711 -24.688 1 98.56 188 ASP A CA 1
ATOM 1424 C C . ASP A 1 188 ? 3.623 -4.258 -24.812 1 98.56 188 ASP A C 1
ATOM 1426 O O . ASP A 1 188 ? 2.625 -3.863 -24.203 1 98.56 188 ASP A O 1
ATOM 1430 N N . SER A 1 189 ? 4.371 -3.525 -25.641 1 97.94 189 SER A N 1
ATOM 1431 C CA . SER A 1 189 ? 4.098 -2.105 -25.828 1 97.94 189 SER A CA 1
ATOM 1432 C C . SER A 1 189 ? 3.09 -1.888 -26.953 1 97.94 189 SER A C 1
ATOM 1434 O O . SER A 1 189 ? 3.457 -1.464 -28.047 1 97.94 189 SER A O 1
ATOM 1436 N N . ASN A 1 190 ? 1.821 -2.104 -26.609 1 96.69 190 ASN A N 1
ATOM 1437 C CA . ASN A 1 190 ? 0.783 -2.047 -27.625 1 96.69 190 ASN A CA 1
ATOM 1438 C C . ASN A 1 190 ? 0.028 -0.721 -27.594 1 96.69 190 ASN A C 1
ATOM 1440 O O . ASN A 1 190 ? -0.902 -0.508 -28.375 1 96.69 190 ASN A O 1
ATOM 1444 N N . ASP A 1 191 ? 0.332 0.197 -26.594 1 94.75 191 ASP A N 1
ATOM 1445 C CA . ASP A 1 191 ? -0.131 1.578 -26.516 1 94.75 191 ASP A CA 1
ATOM 1446 C C . ASP A 1 191 ? -1.605 1.639 -26.109 1 94.75 191 ASP A C 1
ATOM 1448 O O . ASP A 1 191 ? -2.316 2.57 -26.5 1 94.75 191 ASP A O 1
ATOM 1452 N N . VAL A 1 192 ? -2.057 0.591 -25.406 1 95.44 192 VAL A N 1
ATOM 1453 C CA . VAL A 1 192 ? -3.465 0.554 -25.031 1 95.44 192 VAL A CA 1
ATOM 1454 C C . VAL A 1 192 ? -3.592 0.285 -23.531 1 95.44 192 VAL A C 1
ATOM 1456 O O . VAL A 1 192 ? -2.861 -0.542 -22.984 1 95.44 192 VAL A O 1
ATOM 1459 N N . THR A 1 193 ? -4.371 1.068 -22.859 1 94.25 193 THR A N 1
ATOM 1460 C CA . THR A 1 193 ? -4.863 0.757 -21.516 1 94.25 193 THR A CA 1
ATOM 1461 C C . THR A 1 193 ? -6.375 0.546 -21.531 1 94.25 193 THR A C 1
ATOM 1463 O O . THR A 1 193 ? -7 0.58 -22.594 1 94.25 193 THR A O 1
ATOM 1466 N N . LEU A 1 194 ? -6.988 0.285 -20.391 1 91.94 194 LEU A N 1
ATOM 1467 C CA . LEU A 1 194 ? -8.375 -0.167 -20.344 1 91.94 194 LEU A CA 1
ATOM 1468 C C . LEU A 1 194 ? -9.328 0.954 -20.75 1 91.94 194 LEU A C 1
ATOM 1470 O O . LEU A 1 194 ? -10.141 0.786 -21.656 1 91.94 194 LEU A O 1
ATOM 1474 N N . ASP A 1 195 ? -9.203 2.154 -20.203 1 91.62 195 ASP A N 1
ATOM 1475 C CA . ASP A 1 195 ? -10.172 3.234 -20.391 1 91.62 195 ASP A CA 1
ATOM 1476 C C . ASP A 1 195 ? -9.938 3.963 -21.703 1 91.62 195 ASP A C 1
ATOM 1478 O O . ASP A 1 195 ? -10.859 4.551 -22.266 1 91.62 195 ASP A O 1
ATOM 1482 N N . ALA A 1 196 ? -8.703 3.961 -22.094 1 92.56 196 ALA A N 1
ATOM 1483 C CA . ALA A 1 196 ? -8.32 4.758 -23.25 1 92.56 196 ALA A CA 1
ATOM 1484 C C . ALA A 1 196 ? -7.012 4.25 -23.859 1 92.56 196 ALA A C 1
ATOM 1486 O O . ALA A 1 196 ? -6.387 3.332 -23.328 1 92.56 196 ALA A O 1
ATOM 1487 N N . MET A 1 197 ? -6.691 4.828 -25.062 1 94.88 197 MET A N 1
ATOM 1488 C CA . MET A 1 197 ? -5.34 4.637 -25.578 1 94.88 197 MET A CA 1
ATOM 1489 C C . MET A 1 197 ? -4.301 5.121 -24.562 1 94.88 197 MET A C 1
ATOM 1491 O O . MET A 1 197 ? -4.543 6.078 -23.828 1 94.88 197 MET A O 1
ATOM 1495 N N . ALA A 1 198 ? -3.154 4.477 -24.531 1 94.44 198 ALA A N 1
ATOM 1496 C CA . ALA A 1 198 ? -2.141 4.754 -23.516 1 94.44 198 ALA A CA 1
ATOM 1497 C C . ALA A 1 198 ? -1.684 6.207 -23.578 1 94.44 198 ALA A C 1
ATOM 1499 O O . ALA A 1 198 ? -1.331 6.801 -22.562 1 94.44 198 ALA A O 1
ATOM 1500 N N . ILE A 1 199 ? -1.773 6.84 -24.734 1 95.19 199 ILE A N 1
ATOM 1501 C CA . ILE A 1 199 ? -1.274 8.195 -24.953 1 95.19 199 ILE A CA 1
ATOM 1502 C C . ILE A 1 199 ? -2.08 9.18 -24.109 1 95.19 199 ILE A C 1
ATOM 1504 O O . ILE A 1 199 ? -1.627 10.297 -23.859 1 95.19 199 ILE A O 1
ATOM 1508 N N . GLU A 1 200 ? -3.268 8.797 -23.625 1 95.75 200 GLU A N 1
ATOM 1509 C CA . GLU A 1 200 ? -4.098 9.68 -22.812 1 95.75 200 GLU A CA 1
ATOM 1510 C C . GLU A 1 200 ? -3.527 9.828 -21.406 1 95.75 200 GLU A C 1
ATOM 1512 O O . GLU A 1 200 ? -3.846 10.789 -20.703 1 95.75 200 GLU A O 1
ATOM 1517 N N . THR A 1 201 ? -2.648 8.875 -20.984 1 96.5 201 THR A N 1
ATOM 1518 C CA . THR A 1 201 ? -2.162 8.922 -19.609 1 96.5 201 THR A CA 1
ATOM 1519 C C . THR A 1 201 ? -0.659 8.664 -19.562 1 96.5 201 THR A C 1
ATOM 1521 O O . THR A 1 201 ? -0.048 8.727 -18.484 1 96.5 201 THR A O 1
ATOM 1524 N N . GLN A 1 202 ? -0.017 8.367 -20.594 1 95.19 202 GLN A N 1
ATOM 1525 C CA . GLN A 1 202 ? 1.382 7.953 -20.594 1 95.19 202 GLN A CA 1
ATOM 1526 C C . GLN A 1 202 ? 2.166 8.664 -21.703 1 95.19 202 GLN A C 1
ATOM 1528 O O . GLN A 1 202 ? 1.727 8.719 -22.844 1 95.19 202 GLN A O 1
ATOM 1533 N N . SER A 1 203 ? 3.283 9.266 -21.344 1 95.44 203 SER A N 1
ATOM 1534 C CA . SER A 1 203 ? 4.176 9.93 -22.297 1 95.44 203 SER A CA 1
ATOM 1535 C C . SER A 1 203 ? 5.629 9.531 -22.047 1 95.44 203 SER A C 1
ATOM 1537 O O . SER A 1 203 ? 6.539 10.078 -22.688 1 95.44 203 SER A O 1
ATOM 1539 N N . GLU A 1 204 ? 5.871 8.625 -21.281 1 95.75 204 GLU A N 1
ATOM 1540 C CA . GLU A 1 204 ? 7.215 8.266 -20.828 1 95.75 204 GLU A CA 1
ATOM 1541 C C . GLU A 1 204 ? 8.023 7.645 -21.969 1 95.75 204 GLU A C 1
ATOM 1543 O O . GLU A 1 204 ? 7.492 6.887 -22.781 1 95.75 204 GLU A O 1
ATOM 1548 N N . ASP A 1 205 ? 9.32 7.973 -22.031 1 97.88 205 ASP A N 1
ATOM 1549 C CA . ASP A 1 205 ? 10.297 7.285 -22.875 1 97.88 205 ASP A CA 1
ATOM 1550 C C . ASP A 1 205 ? 10.828 6.031 -22.172 1 97.88 205 ASP A C 1
ATOM 1552 O O . ASP A 1 205 ? 11.742 6.109 -21.344 1 97.88 205 ASP A O 1
ATOM 1556 N N . ALA A 1 206 ? 10.289 4.906 -22.609 1 97.56 206 ALA A N 1
ATOM 1557 C CA . ALA A 1 206 ? 10.609 3.654 -21.922 1 97.56 206 ALA A CA 1
ATOM 1558 C C . ALA A 1 206 ? 12.086 3.295 -22.109 1 97.56 206 ALA A C 1
ATOM 1560 O O . ALA A 1 206 ? 12.703 2.725 -21.203 1 97.56 206 ALA A O 1
ATOM 1561 N N . VAL A 1 207 ? 12.648 3.572 -23.281 1 98.44 207 VAL A N 1
ATOM 1562 C CA . VAL A 1 207 ? 14.055 3.287 -23.547 1 98.44 207 VAL A CA 1
ATOM 1563 C C . VAL A 1 207 ? 14.93 4.031 -22.531 1 98.44 207 VAL A C 1
ATOM 1565 O O . VAL A 1 207 ? 15.727 3.418 -21.828 1 98.44 207 VAL A O 1
ATOM 1568 N N . LYS A 1 208 ? 14.75 5.371 -22.422 1 97.94 208 LYS A N 1
ATOM 1569 C CA . LYS A 1 208 ? 15.523 6.195 -21.5 1 97.94 208 LYS A CA 1
ATOM 1570 C C . LYS A 1 208 ? 15.32 5.742 -20.047 1 97.94 208 LYS A C 1
ATOM 1572 O O . LYS A 1 208 ? 16.25 5.789 -19.25 1 97.94 208 LYS A O 1
ATOM 1577 N N . ARG A 1 209 ? 14.062 5.457 -19.656 1 98.38 209 ARG A N 1
ATOM 1578 C CA . ARG A 1 209 ? 13.742 5.027 -18.297 1 98.38 209 ARG A CA 1
ATOM 1579 C C . ARG A 1 209 ? 14.57 3.805 -17.906 1 98.38 209 ARG A C 1
ATOM 1581 O O . ARG A 1 209 ? 15.211 3.795 -16.859 1 98.38 209 ARG A O 1
ATOM 1588 N N . PHE A 1 210 ? 14.562 2.748 -18.766 1 98.81 210 PHE A N 1
ATOM 1589 C CA . PHE A 1 210 ? 15.242 1.504 -18.422 1 98.81 210 PHE A CA 1
ATOM 1590 C C . PHE A 1 210 ? 16.75 1.671 -18.516 1 98.81 210 PHE A C 1
ATOM 1592 O O . PHE A 1 210 ? 17.5 1.07 -17.734 1 98.81 210 PHE A O 1
ATOM 1599 N N . GLU A 1 211 ? 17.219 2.525 -19.438 1 98.69 211 GLU A N 1
ATOM 1600 C CA . GLU A 1 211 ? 18.641 2.852 -19.453 1 98.69 211 GLU A CA 1
ATOM 1601 C C . GLU A 1 211 ? 19.062 3.545 -18.156 1 98.69 211 GLU A C 1
ATOM 1603 O O . GLU A 1 211 ? 20.172 3.316 -17.672 1 98.69 211 GLU A O 1
ATOM 1608 N N . SER A 1 212 ? 18.172 4.352 -17.625 1 98.56 212 SER A N 1
ATOM 1609 C CA . SER A 1 212 ? 18.484 5.117 -16.422 1 98.56 212 SER A CA 1
ATOM 1610 C C . SER A 1 212 ? 18.75 4.203 -15.227 1 98.56 212 SER A C 1
ATOM 1612 O O . SER A 1 212 ? 19.406 4.598 -14.266 1 98.56 212 SER A O 1
ATOM 1614 N N . VAL A 1 213 ? 18.234 2.963 -15.289 1 98.38 213 VAL A N 1
ATOM 1615 C CA . VAL A 1 213 ? 18.406 2.066 -14.148 1 98.38 213 VAL A CA 1
ATOM 1616 C C . VAL A 1 213 ? 19.328 0.918 -14.523 1 98.38 213 VAL A C 1
ATOM 1618 O O . VAL A 1 213 ? 19.391 -0.101 -13.836 1 98.38 213 VAL A O 1
ATOM 1621 N N . GLY A 1 214 ? 20 0.972 -15.648 1 98.38 214 GLY A N 1
ATOM 1622 C CA . GLY A 1 214 ? 21.094 0.069 -15.938 1 98.38 214 GLY A CA 1
ATOM 1623 C C . GLY A 1 214 ? 20.688 -1.141 -16.75 1 98.38 214 GLY A C 1
ATOM 1624 O O . GLY A 1 214 ? 21.359 -2.172 -16.734 1 98.38 214 GLY A O 1
ATOM 1625 N N . PHE A 1 215 ? 19.594 -1.083 -17.516 1 98.81 215 PHE A N 1
ATOM 1626 C CA . PHE A 1 215 ? 19.188 -2.172 -18.406 1 98.81 215 PHE A CA 1
ATOM 1627 C C . PHE A 1 215 ? 19.797 -2.018 -19.781 1 98.81 215 PHE A C 1
ATOM 1629 O O . PHE A 1 215 ? 20.062 -0.899 -20.234 1 98.81 215 PHE A O 1
ATOM 1636 N N . GLU A 1 216 ? 20.094 -3.115 -20.375 1 98.81 216 GLU A N 1
ATOM 1637 C CA . GLU A 1 216 ? 20.281 -3.135 -21.828 1 98.81 216 GLU A CA 1
ATOM 1638 C C . GLU A 1 216 ? 18.938 -3.211 -22.547 1 98.81 216 GLU A C 1
ATOM 1640 O O . GLU A 1 216 ? 18.094 -4.055 -22.219 1 98.81 216 GLU A O 1
ATOM 1645 N N . VAL A 1 217 ? 18.719 -2.324 -23.516 1 98.81 217 VAL A N 1
ATOM 1646 C CA . VAL A 1 217 ? 17.391 -2.145 -24.094 1 98.81 217 VAL A CA 1
ATOM 1647 C C . VAL A 1 217 ? 17.406 -2.52 -25.578 1 98.81 217 VAL A C 1
ATOM 1649 O O . VAL A 1 217 ? 18.328 -2.131 -26.312 1 98.81 217 VAL A O 1
ATOM 1652 N N . GLN A 1 218 ? 16.5 -3.324 -26 1 98.81 218 GLN A N 1
ATOM 1653 C CA . GLN A 1 218 ? 16.203 -3.572 -27.406 1 98.81 218 GLN A CA 1
ATOM 1654 C C . GLN A 1 218 ? 14.805 -3.094 -27.766 1 98.81 218 GLN A C 1
ATOM 1656 O O . GLN A 1 218 ? 13.859 -3.307 -27 1 98.81 218 GLN A O 1
ATOM 1661 N N . LEU A 1 219 ? 14.68 -2.361 -28.828 1 98.56 219 LEU A N 1
ATOM 1662 C CA . LEU A 1 219 ? 13.391 -1.978 -29.391 1 98.56 219 LEU A CA 1
ATOM 1663 C C . LEU A 1 219 ? 13.055 -2.814 -30.609 1 98.56 219 LEU A C 1
ATOM 1665 O O . LEU A 1 219 ? 13.812 -2.812 -31.594 1 98.56 219 LEU A O 1
ATOM 1669 N N . VAL A 1 220 ? 12.008 -3.582 -30.531 1 98.62 220 VAL A N 1
ATOM 1670 C CA . VAL A 1 220 ? 11.531 -4.391 -31.641 1 98.62 220 VAL A CA 1
ATOM 1671 C C . VAL A 1 220 ? 10.281 -3.752 -32.25 1 98.62 220 VAL A C 1
ATOM 1673 O O . VAL A 1 220 ? 9.172 -3.932 -31.734 1 98.62 220 VAL A O 1
ATOM 1676 N N . LEU A 1 221 ? 10.383 -3.113 -33.375 1 98 221 LEU A N 1
ATOM 1677 C CA . LEU A 1 221 ? 9.281 -2.396 -34 1 98 221 LEU A CA 1
ATOM 1678 C C . LEU A 1 221 ? 8.258 -3.371 -34.594 1 98 221 LEU A C 1
ATOM 1680 O O . LEU A 1 221 ? 7.062 -3.064 -34.625 1 98 221 LEU A O 1
ATOM 1684 N N . GLU A 1 222 ? 8.766 -4.527 -35.031 1 97.81 222 GLU A N 1
ATOM 1685 C CA . GLU A 1 222 ? 7.867 -5.582 -35.5 1 97.81 222 GLU A CA 1
ATOM 1686 C C . GLU A 1 222 ? 7.574 -6.59 -34.406 1 97.81 222 GLU A C 1
ATOM 1688 O O . GLU A 1 222 ? 7.918 -7.766 -34.5 1 97.81 222 GLU A O 1
ATOM 1693 N N . GLY A 1 223 ? 6.852 -6.18 -33.438 1 98.06 223 GLY A N 1
ATOM 1694 C CA . GLY A 1 223 ? 6.621 -6.965 -32.219 1 98.06 223 GLY A CA 1
ATOM 1695 C C . GLY A 1 223 ? 5.754 -8.188 -32.469 1 98.06 223 GLY A C 1
ATOM 1696 O O . GLY A 1 223 ? 5.652 -9.062 -31.609 1 98.06 223 GLY A O 1
ATOM 1697 N N . ASN A 1 224 ? 5.113 -8.305 -33.688 1 98.38 224 ASN A N 1
ATOM 1698 C CA . ASN A 1 224 ? 4.328 -9.477 -34.062 1 98.38 224 ASN A CA 1
ATOM 1699 C C . ASN A 1 224 ? 5.039 -10.328 -35.094 1 98.38 224 ASN A C 1
ATOM 1701 O O . ASN A 1 224 ? 4.398 -11.07 -35.844 1 98.38 224 ASN A O 1
ATOM 1705 N N . ASN A 1 225 ? 6.293 -10.156 -35.219 1 98.5 225 ASN A N 1
ATOM 1706 C CA . ASN A 1 225 ? 7.145 -10.984 -36.062 1 98.5 225 ASN A CA 1
ATOM 1707 C C . ASN A 1 225 ? 7.969 -11.969 -35.25 1 98.5 225 ASN A C 1
ATOM 1709 O O . ASN A 1 225 ? 8.867 -11.57 -34.5 1 98.5 225 ASN A O 1
ATOM 1713 N N . ILE A 1 226 ? 7.719 -13.305 -35.469 1 98.69 226 ILE A N 1
ATOM 1714 C CA . ILE A 1 226 ? 8.312 -14.367 -34.656 1 98.69 226 ILE A CA 1
ATOM 1715 C C . ILE A 1 226 ? 9.828 -14.344 -34.812 1 98.69 226 ILE A C 1
ATOM 1717 O O . ILE A 1 226 ? 10.555 -14.484 -33.812 1 98.69 226 ILE A O 1
ATOM 1721 N N . GLY A 1 227 ? 10.32 -14.172 -36.031 1 98.44 227 GLY A N 1
ATOM 1722 C CA . GLY A 1 227 ? 11.75 -14.117 -36.281 1 98.44 227 GLY A CA 1
ATOM 1723 C C . GLY A 1 227 ? 12.438 -12.992 -35.531 1 98.44 227 GLY A C 1
ATOM 1724 O O . GLY A 1 227 ? 13.492 -13.195 -34.906 1 98.44 227 GLY A O 1
ATOM 1725 N N . SER A 1 228 ? 11.867 -11.758 -35.562 1 98.5 228 SER A N 1
ATOM 1726 C CA . SER A 1 228 ? 12.406 -10.609 -34.844 1 98.5 228 SER A CA 1
ATOM 1727 C C . SER A 1 228 ? 12.445 -10.859 -33.344 1 98.5 228 SER A C 1
ATOM 1729 O O . SER A 1 228 ? 13.406 -10.477 -32.656 1 98.5 228 SER A O 1
ATOM 1731 N N . LEU A 1 229 ? 11.445 -11.492 -32.844 1 98.75 229 LEU A N 1
ATOM 1732 C CA . LEU A 1 229 ? 11.336 -11.758 -31.422 1 98.75 229 LEU A CA 1
ATOM 1733 C C . LEU A 1 229 ? 12.359 -12.805 -31 1 98.75 229 LEU A C 1
ATOM 1735 O O . LEU A 1 229 ? 12.984 -12.664 -29.938 1 98.75 229 LEU A O 1
ATOM 1739 N N . ILE A 1 230 ? 12.492 -13.93 -31.766 1 98.62 230 ILE A N 1
ATOM 1740 C CA . ILE A 1 230 ? 13.477 -14.961 -31.469 1 98.62 230 ILE A CA 1
ATOM 1741 C C . ILE A 1 230 ? 14.875 -14.359 -31.469 1 98.62 230 ILE A C 1
ATOM 1743 O O . ILE A 1 230 ? 15.688 -14.633 -30.578 1 98.62 230 ILE A O 1
ATOM 1747 N N . ASN A 1 231 ? 15.148 -13.5 -32.438 1 98.5 231 ASN A N 1
ATOM 1748 C CA . ASN A 1 231 ? 16.438 -12.836 -32.531 1 98.5 231 ASN A CA 1
ATOM 1749 C C . ASN A 1 231 ? 16.688 -11.938 -31.312 1 98.5 231 ASN A C 1
ATOM 1751 O O . ASN A 1 231 ? 17.797 -11.93 -30.766 1 98.5 231 ASN A O 1
ATOM 1755 N N . ALA A 1 232 ? 15.719 -11.141 -30.938 1 98.81 232 ALA A N 1
ATOM 1756 C CA . ALA A 1 232 ? 15.844 -10.266 -29.781 1 98.81 232 ALA A CA 1
ATOM 1757 C C . ALA A 1 232 ? 16.109 -11.062 -28.516 1 98.81 232 ALA A C 1
ATOM 1759 O O . ALA A 1 232 ? 16.938 -10.664 -27.688 1 98.81 232 ALA A O 1
ATOM 1760 N N . TYR A 1 233 ? 15.383 -12.148 -28.344 1 98.75 233 TYR A N 1
ATOM 1761 C CA . TYR A 1 233 ? 15.602 -12.992 -27.172 1 98.75 233 TYR A CA 1
ATOM 1762 C C . TYR A 1 233 ? 17.016 -13.547 -27.172 1 98.75 233 TYR A C 1
ATOM 1764 O O . TYR A 1 233 ? 17.688 -13.555 -26.125 1 98.75 233 TYR A O 1
ATOM 1772 N N . GLN A 1 234 ? 17.469 -14.094 -28.297 1 98.5 234 GLN A N 1
ATOM 1773 C CA . GLN A 1 234 ? 18.797 -14.672 -28.375 1 98.5 234 GLN A CA 1
ATOM 1774 C C . GLN A 1 234 ? 19.875 -13.641 -28.062 1 98.5 234 GLN A C 1
ATOM 1776 O O . GLN A 1 234 ? 20.844 -13.938 -27.375 1 98.5 234 GLN A O 1
ATOM 1781 N N . ASN A 1 235 ? 19.672 -12.43 -28.594 1 98.69 235 ASN A N 1
ATOM 1782 C CA . ASN A 1 235 ? 20.594 -11.352 -28.281 1 98.69 235 ASN A CA 1
ATOM 1783 C C . ASN A 1 235 ? 20.625 -11.055 -26.781 1 98.69 235 ASN A C 1
ATOM 1785 O O . ASN A 1 235 ? 21.703 -10.883 -26.203 1 98.69 235 ASN A O 1
ATOM 1789 N N . ALA A 1 236 ? 19.469 -10.969 -26.156 1 98.81 236 ALA A N 1
ATOM 1790 C CA . ALA A 1 236 ? 19.375 -10.719 -24.719 1 98.81 236 ALA A CA 1
ATOM 1791 C C . ALA A 1 236 ? 20.016 -11.852 -23.922 1 98.81 236 ALA A C 1
ATOM 1793 O O . ALA A 1 236 ? 20.781 -11.609 -23 1 98.81 236 ALA A O 1
ATOM 1794 N N . LYS A 1 237 ? 19.703 -13.07 -24.281 1 98.38 237 LYS A N 1
ATOM 1795 C CA . LYS A 1 237 ? 20.156 -14.266 -23.594 1 98.38 237 LYS A CA 1
ATOM 1796 C C . LYS A 1 237 ? 21.672 -14.375 -23.609 1 98.38 237 LYS A C 1
ATOM 1798 O O . LYS A 1 237 ? 22.281 -14.812 -22.625 1 98.38 237 LYS A O 1
ATOM 1803 N N . HIS A 1 238 ? 22.297 -13.961 -24.641 1 97.88 238 HIS A N 1
ATOM 1804 C CA . HIS A 1 238 ? 23.719 -14.195 -24.828 1 97.88 238 HIS A CA 1
ATOM 1805 C C . HIS A 1 238 ? 24.516 -12.906 -24.641 1 97.88 238 HIS A C 1
ATOM 1807 O O . HIS A 1 238 ? 25.734 -12.875 -24.875 1 97.88 238 HIS A O 1
ATOM 1813 N N . SER A 1 239 ? 23.797 -11.852 -24.219 1 98.31 239 SER A N 1
ATOM 1814 C CA . SER A 1 239 ? 24.5 -10.594 -24 1 98.31 239 SER A CA 1
ATOM 1815 C C . SER A 1 239 ? 25.625 -10.758 -23 1 98.31 239 SER A C 1
ATOM 1817 O O . SER A 1 239 ? 25.484 -11.492 -22.016 1 98.31 239 SER A O 1
ATOM 1819 N N . LYS A 1 240 ? 26.766 -10.023 -23.141 1 97.69 240 LYS A N 1
ATOM 1820 C CA . LYS A 1 240 ? 27.922 -10.055 -22.25 1 97.69 240 LYS A CA 1
ATOM 1821 C C . LYS A 1 240 ? 28.047 -8.758 -21.453 1 97.69 240 LYS A C 1
ATOM 1823 O O . LYS A 1 240 ? 29.062 -8.508 -20.797 1 97.69 240 LYS A O 1
ATOM 1828 N N . SER A 1 241 ? 26.953 -7.957 -21.422 1 97.5 241 SER A N 1
ATOM 1829 C CA . SER A 1 241 ? 26.984 -6.645 -20.781 1 97.5 241 SER A CA 1
ATOM 1830 C C . SER A 1 241 ? 26.906 -6.77 -19.25 1 97.5 241 SER A C 1
ATOM 1832 O O . SER A 1 241 ? 27.234 -5.82 -18.531 1 97.5 241 SER A O 1
ATOM 1834 N N . GLY A 1 242 ? 26.453 -7.879 -18.766 1 97.75 242 GLY A N 1
ATOM 1835 C CA . GLY A 1 242 ? 26.25 -8.055 -17.328 1 97.75 242 GLY A CA 1
ATOM 1836 C C . GLY A 1 242 ? 25.047 -7.285 -16.797 1 97.75 242 GLY A C 1
ATOM 1837 O O . GLY A 1 242 ? 24.906 -7.113 -15.578 1 97.75 242 GLY A O 1
ATOM 1838 N N . LYS A 1 243 ? 24.203 -6.77 -17.656 1 98.56 243 LYS A N 1
ATOM 1839 C CA . LYS A 1 243 ? 23.031 -5.973 -17.297 1 98.56 243 LYS A CA 1
ATOM 1840 C C . LYS A 1 243 ? 21.75 -6.785 -17.453 1 98.56 243 LYS A C 1
ATOM 1842 O O . LYS A 1 243 ? 21.688 -7.711 -18.266 1 98.56 243 LYS A O 1
ATOM 1847 N N . PRO A 1 244 ? 20.734 -6.551 -16.609 1 98.81 244 PRO A N 1
ATOM 1848 C CA . PRO A 1 244 ? 19.422 -7.078 -16.984 1 98.81 244 PRO A CA 1
ATOM 1849 C C . PRO A 1 244 ? 18.953 -6.57 -18.344 1 98.81 244 PRO A C 1
ATOM 1851 O O . PRO A 1 244 ? 19.484 -5.578 -18.859 1 98.81 244 PRO A O 1
ATOM 1854 N N . GLN A 1 245 ? 17.953 -7.289 -18.938 1 98.94 245 GLN A N 1
ATOM 1855 C CA . GLN A 1 245 ? 17.562 -7.039 -20.328 1 98.94 245 GLN A CA 1
ATOM 1856 C C . GLN A 1 245 ? 16.094 -6.633 -20.406 1 98.94 245 GLN A C 1
ATOM 1858 O O . GLN A 1 245 ? 15.258 -7.121 -19.641 1 98.94 245 GLN A O 1
ATOM 1863 N N . ILE A 1 246 ? 15.812 -5.742 -21.328 1 98.94 246 ILE A N 1
ATOM 1864 C CA . ILE A 1 246 ? 14.422 -5.5 -21.688 1 98.94 246 ILE A CA 1
ATOM 1865 C C . ILE A 1 246 ? 14.289 -5.473 -23.219 1 98.94 246 ILE A C 1
ATOM 1867 O O . ILE A 1 246 ? 15.148 -4.941 -23.906 1 98.94 246 ILE A O 1
ATOM 1871 N N . ILE A 1 247 ? 13.352 -6.133 -23.703 1 98.94 247 ILE A N 1
ATOM 1872 C CA . ILE A 1 247 ? 12.922 -6.117 -25.094 1 98.94 247 ILE A CA 1
ATOM 1873 C C . ILE A 1 247 ? 11.562 -5.426 -25.219 1 98.94 247 ILE A C 1
ATOM 1875 O O . ILE A 1 247 ? 10.547 -5.973 -24.781 1 98.94 247 ILE A O 1
ATOM 1879 N N . ILE A 1 248 ? 11.562 -4.203 -25.703 1 98.88 248 ILE A N 1
ATOM 1880 C CA . ILE A 1 248 ? 10.336 -3.443 -25.938 1 98.88 248 ILE A CA 1
ATOM 1881 C C . ILE A 1 248 ? 9.734 -3.838 -27.281 1 98.88 248 ILE A C 1
ATOM 1883 O O . ILE A 1 248 ? 10.312 -3.557 -28.344 1 98.88 248 ILE A O 1
ATOM 1887 N N . CYS A 1 249 ? 8.594 -4.5 -27.25 1 98.81 249 CYS A N 1
ATOM 1888 C CA . CYS A 1 249 ? 7.965 -5.047 -28.438 1 98.81 249 CYS A CA 1
ATOM 1889 C C . CYS A 1 249 ? 6.754 -4.211 -28.844 1 98.81 249 CYS A C 1
ATOM 1891 O O . CYS A 1 249 ? 5.746 -4.184 -28.141 1 98.81 249 CYS A O 1
ATOM 1893 N N . LYS A 1 250 ? 6.809 -3.57 -29.953 1 98.5 250 LYS A N 1
ATOM 1894 C CA . LYS A 1 250 ? 5.625 -2.891 -30.484 1 98.5 250 LYS A CA 1
ATOM 1895 C C . LYS A 1 250 ? 4.652 -3.887 -31.109 1 98.5 250 LYS A C 1
ATOM 1897 O O . LYS A 1 250 ? 4.832 -4.309 -32.25 1 98.5 250 LYS A O 1
ATOM 1902 N N . THR A 1 251 ? 3.604 -4.219 -30.359 1 98.38 251 THR A N 1
ATOM 1903 C CA . THR A 1 251 ? 2.623 -5.211 -30.781 1 98.38 251 THR A CA 1
ATOM 1904 C C . THR A 1 251 ? 1.284 -4.547 -31.094 1 98.38 251 THR A C 1
ATOM 1906 O O . THR A 1 251 ? 1.108 -3.35 -30.859 1 98.38 251 THR A O 1
ATOM 1909 N N . THR A 1 252 ? 0.399 -5.301 -31.719 1 98 252 THR A N 1
ATOM 1910 C CA . THR A 1 252 ? -0.976 -4.875 -31.938 1 98 252 THR A CA 1
ATOM 1911 C C . THR A 1 252 ? -1.938 -5.625 -31.031 1 98 252 THR A C 1
ATOM 1913 O O . THR A 1 252 ? -2.119 -6.836 -31.172 1 98 252 THR A O 1
ATOM 1916 N N . ILE A 1 253 ? -2.52 -4.934 -30.078 1 97.75 253 ILE A N 1
ATOM 1917 C CA . ILE A 1 253 ? -3.461 -5.547 -29.156 1 97.75 253 ILE A CA 1
ATOM 1918 C C . ILE A 1 253 ? -4.625 -6.16 -29.922 1 97.75 253 ILE A C 1
ATOM 1920 O O . ILE A 1 253 ? -5.094 -5.586 -30.906 1 97.75 253 ILE A O 1
ATOM 1924 N N . ALA A 1 254 ? -5.078 -7.324 -29.5 1 97.75 254 ALA A N 1
ATOM 1925 C CA . ALA A 1 254 ? -6.227 -8.023 -30.078 1 97.75 254 ALA A CA 1
ATOM 1926 C C . ALA A 1 254 ? -5.988 -8.359 -31.547 1 97.75 254 ALA A C 1
ATOM 1928 O O . ALA A 1 254 ? -6.938 -8.461 -32.312 1 97.75 254 ALA A O 1
ATOM 1929 N N . LYS A 1 255 ? -4.707 -8.398 -31.906 1 97.56 255 LYS A N 1
ATOM 1930 C CA . LYS A 1 255 ? -4.406 -8.852 -33.25 1 97.56 255 LYS A CA 1
ATOM 1931 C C . LYS A 1 255 ? -5.195 -10.109 -33.594 1 97.56 255 LYS A C 1
ATOM 1933 O O . LYS A 1 255 ? -5.254 -11.055 -32.812 1 97.56 255 LYS A O 1
ATOM 1938 N N . GLY A 1 256 ? -5.805 -10.172 -34.812 1 96.69 256 GLY A N 1
ATOM 1939 C CA . GLY A 1 256 ? -6.629 -11.297 -35.25 1 96.69 256 GLY A CA 1
ATOM 1940 C C . GLY A 1 256 ? -8.102 -10.953 -35.312 1 96.69 256 GLY A C 1
ATOM 1941 O O . GLY A 1 256 ? -8.883 -11.672 -35.969 1 96.69 256 GLY A O 1
ATOM 1942 N N . ILE A 1 257 ? -8.5 -9.891 -34.625 1 97.75 257 ILE A N 1
ATOM 1943 C CA . ILE A 1 257 ? -9.852 -9.359 -34.75 1 97.75 257 ILE A CA 1
ATOM 1944 C C . ILE A 1 257 ? -9.797 -7.93 -35.281 1 97.75 257 ILE A C 1
ATOM 1946 O O . ILE A 1 257 ? -9.789 -6.965 -34.5 1 97.75 257 ILE A O 1
ATOM 1950 N N . PRO A 1 258 ? -9.844 -7.781 -36.531 1 96.38 258 PRO A N 1
ATOM 1951 C CA . PRO A 1 258 ? -9.594 -6.484 -37.188 1 96.38 258 PRO A CA 1
ATOM 1952 C C . PRO A 1 258 ? -10.523 -5.387 -36.656 1 96.38 258 PRO A C 1
ATOM 1954 O O . PRO A 1 258 ? -10.141 -4.219 -36.625 1 96.38 258 PRO A O 1
ATOM 1957 N N . GLU A 1 259 ? -11.742 -5.738 -36.281 1 96.5 259 GLU A N 1
ATOM 1958 C CA . GLU A 1 259 ? -12.766 -4.77 -35.875 1 96.5 259 GLU A CA 1
ATOM 1959 C C . GLU A 1 259 ? -12.352 -4.023 -34.625 1 96.5 259 GLU A C 1
ATOM 1961 O O . GLU A 1 259 ? -12.805 -2.904 -34.375 1 96.5 259 GLU A O 1
ATOM 1966 N N . VAL A 1 260 ? -11.406 -4.633 -33.781 1 96.75 260 VAL A N 1
ATOM 1967 C CA . VAL A 1 260 ? -11.086 -3.996 -32.5 1 96.75 260 VAL A CA 1
ATOM 1968 C C . VAL A 1 260 ? -9.57 -3.926 -32.344 1 96.75 260 VAL A C 1
ATOM 1970 O O . VAL A 1 260 ? -9.07 -3.248 -31.422 1 96.75 260 VAL A O 1
ATOM 1973 N N . ALA A 1 261 ? -8.789 -4.547 -33.188 1 96.94 261 ALA A N 1
ATOM 1974 C CA . ALA A 1 261 ? -7.328 -4.582 -33.094 1 96.94 261 ALA A CA 1
ATOM 1975 C C . ALA A 1 261 ? -6.75 -3.17 -33.062 1 96.94 261 ALA A C 1
ATOM 1977 O O . ALA A 1 261 ? -7.191 -2.293 -33.812 1 96.94 261 ALA A O 1
ATOM 1978 N N . GLY A 1 262 ? -5.824 -2.934 -32.094 1 96.25 262 GLY A N 1
ATOM 1979 C CA . GLY A 1 262 ? -5.121 -1.665 -32 1 96.25 262 GLY A CA 1
ATOM 1980 C C . GLY A 1 262 ? -5.883 -0.603 -31.234 1 96.25 262 GLY A C 1
ATOM 1981 O O . GLY A 1 262 ? -5.406 0.523 -31.094 1 96.25 262 GLY A O 1
ATOM 1982 N N . THR A 1 263 ? -7.047 -0.978 -30.703 1 95.25 263 THR A N 1
ATOM 1983 C CA . THR A 1 263 ? -7.844 -0.009 -29.953 1 95.25 263 THR A CA 1
ATOM 1984 C C . THR A 1 263 ? -8.141 -0.519 -28.547 1 95.25 263 THR A C 1
ATOM 1986 O O . THR A 1 263 ? -7.965 -1.705 -28.266 1 95.25 263 THR A O 1
ATOM 1989 N N . ASN A 1 264 ? -8.578 0.406 -27.703 1 93.5 264 ASN A N 1
ATOM 1990 C CA . ASN A 1 264 ? -8.891 0.024 -26.328 1 93.5 264 ASN A CA 1
ATOM 1991 C C . ASN A 1 264 ? -10.117 -0.882 -26.266 1 93.5 264 ASN A C 1
ATOM 1993 O O . ASN A 1 264 ? -10.328 -1.581 -25.281 1 93.5 264 ASN A O 1
ATOM 1997 N N . LYS A 1 265 ? -10.93 -1.028 -27.359 1 92.56 265 LYS A N 1
ATOM 1998 C CA . LYS A 1 265 ? -12.062 -1.943 -27.422 1 92.56 265 LYS A CA 1
ATOM 1999 C C . LYS A 1 265 ? -11.602 -3.396 -27.469 1 92.56 265 LYS A C 1
ATOM 2001 O O . LYS A 1 265 ? -12.367 -4.309 -27.172 1 92.56 265 LYS A O 1
ATOM 2006 N N . GLY A 1 266 ? -10.367 -3.543 -27.781 1 93.19 266 GLY A N 1
ATOM 2007 C CA . GLY A 1 266 ? -9.805 -4.883 -27.875 1 93.19 266 GLY A CA 1
ATOM 2008 C C . GLY A 1 266 ? -9.25 -5.387 -26.562 1 93.19 266 GLY A C 1
ATOM 2009 O O . GLY A 1 266 ? -8.844 -6.547 -26.453 1 93.19 266 GLY A O 1
ATOM 2010 N N . HIS A 1 267 ? -9.273 -4.539 -25.547 1 92.25 267 HIS A N 1
ATOM 2011 C CA . HIS A 1 267 ? -8.641 -4.875 -24.281 1 92.25 267 HIS A CA 1
ATOM 2012 C C . HIS A 1 267 ? -9.414 -5.977 -23.562 1 92.25 267 HIS A C 1
ATOM 2014 O O . HIS A 1 267 ? -8.812 -6.938 -23.078 1 92.25 267 HIS A O 1
ATOM 2020 N N . GLY A 1 268 ? -10.75 -5.832 -23.453 1 87.94 268 GLY A N 1
ATOM 2021 C CA . GLY A 1 268 ? -11.609 -6.762 -22.75 1 87.94 268 GLY A CA 1
ATOM 2022 C C . GLY A 1 268 ? -12.289 -7.77 -23.656 1 87.94 268 GLY A C 1
ATOM 2023 O O . GLY A 1 268 ? -11.625 -8.414 -24.469 1 87.94 268 GLY A O 1
ATOM 2024 N N . GLU A 1 269 ? -13.625 -7.961 -23.531 1 81.94 269 GLU A N 1
ATOM 2025 C CA . GLU A 1 269 ? -14.383 -8.984 -24.234 1 81.94 269 GLU A CA 1
ATOM 2026 C C . GLU A 1 269 ? -15.062 -8.414 -25.484 1 81.94 269 GLU A C 1
ATOM 2028 O O . GLU A 1 269 ? -15.719 -9.148 -26.219 1 81.94 269 GLU A O 1
ATOM 2033 N N . ALA A 1 270 ? -14.75 -7.277 -25.812 1 77.06 270 ALA A N 1
ATOM 2034 C CA . ALA A 1 270 ? -15.539 -6.586 -26.828 1 77.06 270 ALA A CA 1
ATOM 2035 C C . ALA A 1 270 ? -15.312 -7.203 -28.203 1 77.06 270 ALA A C 1
ATOM 2037 O O . ALA A 1 270 ? -16.141 -7.043 -29.109 1 77.06 270 ALA A O 1
ATOM 2038 N N . GLY A 1 271 ? -14.375 -7.945 -28.297 1 86.38 271 GLY A N 1
ATOM 2039 C CA . GLY A 1 271 ? -14.086 -8.594 -29.562 1 86.38 271 GLY A CA 1
ATOM 2040 C C . GLY A 1 271 ? -14.828 -9.898 -29.75 1 86.38 271 GLY A C 1
ATOM 2041 O O . GLY A 1 271 ? -14.859 -10.453 -30.859 1 86.38 271 GLY A O 1
ATOM 2042 N N . VAL A 1 272 ? -15.609 -10.305 -28.781 1 91.38 272 VAL A N 1
ATOM 2043 C CA . VAL A 1 272 ? -16.219 -11.625 -28.766 1 91.38 272 VAL A CA 1
ATOM 2044 C C . VAL A 1 272 ? -17.297 -11.711 -29.859 1 91.38 272 VAL A C 1
ATOM 2046 O O . VAL A 1 272 ? -17.484 -12.766 -30.469 1 91.38 272 VAL A O 1
ATOM 2049 N N . LYS A 1 273 ? -17.938 -10.656 -30.125 1 93 273 LYS A N 1
ATOM 2050 C CA . LYS A 1 273 ? -19.016 -10.664 -31.109 1 93 273 LYS A CA 1
ATOM 2051 C C . LYS A 1 273 ? -18.484 -10.906 -32.531 1 93 273 LYS A C 1
ATOM 2053 O O . LYS A 1 273 ? -19.234 -11.258 -33.438 1 93 273 LYS A O 1
ATOM 2058 N N . PHE A 1 274 ? -17.156 -10.82 -32.719 1 95.81 274 PHE A N 1
ATOM 2059 C CA . PHE A 1 274 ? -16.547 -10.922 -34.031 1 95.81 274 PHE A CA 1
ATOM 2060 C C . PHE A 1 274 ? -15.75 -12.211 -34.188 1 95.81 274 PHE A C 1
ATOM 2062 O O . PHE A 1 274 ? -15.047 -12.406 -35.188 1 95.81 274 PHE A O 1
ATOM 2069 N N . ILE A 1 275 ? -15.773 -13.148 -33.25 1 94.94 275 ILE A N 1
ATOM 2070 C CA . ILE A 1 275 ? -14.789 -14.219 -33.156 1 94.94 275 ILE A CA 1
ATOM 2071 C C . ILE A 1 275 ? -14.984 -15.203 -34.312 1 94.94 275 ILE A C 1
ATOM 2073 O O . ILE A 1 275 ? -14.023 -15.805 -34.781 1 94.94 275 ILE A O 1
ATOM 2077 N N . ASP A 1 276 ? -16.25 -15.398 -34.75 1 95 276 ASP A N 1
ATOM 2078 C CA . ASP A 1 276 ? -16.469 -16.375 -35.812 1 95 276 ASP A CA 1
ATOM 2079 C C . ASP A 1 276 ? -15.781 -15.922 -37.094 1 95 276 ASP A C 1
ATOM 2081 O O . ASP A 1 276 ? -15.109 -16.719 -37.75 1 95 276 ASP A O 1
ATOM 2085 N N . SER A 1 277 ? -16.016 -14.711 -37.469 1 95.88 277 SER A N 1
ATOM 2086 C CA . SER A 1 277 ? -15.344 -14.164 -38.625 1 95.88 277 SER A CA 1
ATOM 2087 C C . SER A 1 277 ? -13.836 -14.125 -38.438 1 95.88 277 SER A C 1
ATOM 2089 O O . SER A 1 277 ? -13.078 -14.406 -39.375 1 95.88 277 SER A O 1
ATOM 2091 N N . ALA A 1 278 ? -13.406 -13.719 -37.281 1 96.44 278 ALA A N 1
ATOM 2092 C CA . ALA A 1 278 ? -11.984 -13.664 -36.969 1 96.44 278 ALA A CA 1
ATOM 2093 C C . ALA A 1 278 ? -11.336 -15.031 -37.125 1 96.44 278 ALA A C 1
ATOM 2095 O O . ALA A 1 278 ? -10.242 -15.156 -37.688 1 96.44 278 ALA A O 1
ATOM 2096 N N . ARG A 1 279 ? -11.969 -16.094 -36.594 1 96.38 279 ARG A N 1
ATOM 2097 C CA . ARG A 1 279 ? -11.477 -17.453 -36.719 1 96.38 279 ARG A CA 1
ATOM 2098 C C . ARG A 1 279 ? -11.281 -17.859 -38.156 1 96.38 279 ARG A C 1
ATOM 2100 O O . ARG A 1 279 ? -10.25 -18.422 -38.531 1 96.38 279 ARG A O 1
ATOM 2107 N N . LYS A 1 280 ? -12.258 -17.562 -38.906 1 96.19 280 LYS A N 1
ATOM 2108 C CA . LYS A 1 280 ? -12.195 -17.875 -40.344 1 96.19 280 LYS A CA 1
ATOM 2109 C C . LYS A 1 280 ? -11.023 -17.156 -41 1 96.19 280 LYS A C 1
ATOM 2111 O O . LYS A 1 280 ? -10.281 -17.766 -41.781 1 96.19 280 LYS A O 1
ATOM 2116 N N . ASN A 1 281 ? -10.891 -15.938 -40.719 1 96.06 281 ASN A N 1
ATOM 2117 C CA . ASN A 1 281 ? -9.836 -15.125 -41.312 1 96.06 281 ASN A CA 1
ATOM 2118 C C . ASN A 1 281 ? -8.445 -15.617 -40.875 1 96.06 281 ASN A C 1
ATOM 2120 O O . ASN A 1 281 ? -7.477 -15.43 -41.625 1 96.06 281 ASN A O 1
ATOM 2124 N N . LEU A 1 282 ? -8.367 -16.203 -39.719 1 96.31 282 LEU A N 1
ATOM 2125 C CA . LEU A 1 282 ? -7.102 -16.719 -39.219 1 96.31 282 LEU A CA 1
ATOM 2126 C C . LEU A 1 282 ? -6.812 -18.109 -39.781 1 96.31 282 LEU A C 1
ATOM 2128 O O . LEU A 1 282 ? -5.758 -18.688 -39.531 1 96.31 282 LEU A O 1
ATOM 2132 N N . GLY A 1 283 ? -7.766 -18.625 -40.5 1 95.81 283 GLY A N 1
ATOM 2133 C CA . GLY A 1 283 ? -7.594 -19.938 -41.125 1 95.81 283 GLY A CA 1
ATOM 2134 C C . GLY A 1 283 ? -7.973 -21.078 -40.219 1 95.81 283 GLY A C 1
ATOM 2135 O O . GLY A 1 283 ? -7.574 -22.219 -40.469 1 95.81 283 GLY A O 1
ATOM 2136 N N . LEU A 1 284 ? -8.719 -20.844 -39.219 1 97.62 284 LEU A N 1
ATOM 2137 C CA . LEU A 1 284 ? -9.141 -21.875 -38.281 1 97.62 284 LEU A CA 1
ATOM 2138 C C . LEU A 1 284 ? -10.43 -22.547 -38.75 1 97.62 284 LEU A C 1
ATOM 2140 O O . LEU A 1 284 ? -11.281 -21.891 -39.344 1 97.62 284 LEU A O 1
ATOM 2144 N N . PRO A 1 285 ? -10.602 -23.766 -38.5 1 97.06 285 PRO A N 1
ATOM 2145 C CA . PRO A 1 285 ? -11.844 -24.422 -38.875 1 97.06 285 PRO A CA 1
ATOM 2146 C C . PRO A 1 285 ? -13.023 -24 -38 1 97.06 285 PRO A C 1
ATOM 2148 O O . PRO A 1 285 ? -12.852 -23.234 -37.031 1 97.06 285 PRO A O 1
ATOM 2151 N N . GLU A 1 286 ? -14.195 -24.516 -38.281 1 95.69 286 GLU A N 1
ATOM 2152 C CA . GLU A 1 286 ? -15.406 -24.203 -37.531 1 95.69 286 GLU A CA 1
ATOM 2153 C C . GLU A 1 286 ? -15.375 -24.828 -36.125 1 95.69 286 GLU A C 1
ATOM 2155 O O . GLU A 1 286 ? -15.977 -24.297 -35.188 1 95.69 286 GLU A O 1
ATOM 2160 N N . GLU A 1 287 ? -14.688 -25.906 -36.094 1 96.62 287 GLU A N 1
ATOM 2161 C CA . GLU A 1 287 ? -14.562 -26.594 -34.812 1 96.62 287 GLU A CA 1
ATOM 2162 C C . GLU A 1 287 ? -13.914 -25.688 -33.781 1 96.62 287 GLU A C 1
ATOM 2164 O O . GLU A 1 287 ? -12.852 -25.109 -34 1 96.62 287 GLU A O 1
ATOM 2169 N N . LYS A 1 288 ? -14.57 -25.5 -32.656 1 97.5 288 LYS A N 1
ATOM 2170 C CA . LYS A 1 288 ? -14.039 -24.688 -31.578 1 97.5 288 LYS A CA 1
ATOM 2171 C C . LYS A 1 288 ? -12.984 -25.453 -30.781 1 97.5 288 LYS A C 1
ATOM 2173 O O . LYS A 1 288 ? -12.93 -26.688 -30.844 1 97.5 288 LYS A O 1
ATOM 2178 N N . PHE A 1 289 ? -12.141 -24.672 -30.062 1 98.5 289 PHE A N 1
ATOM 2179 C CA . PHE A 1 289 ? -11.07 -25.25 -29.25 1 98.5 289 PHE A CA 1
ATOM 2180 C C . PHE A 1 289 ? -10.211 -26.188 -30.094 1 98.5 289 PHE A C 1
ATOM 2182 O O . PHE A 1 289 ? -9.898 -27.297 -29.656 1 98.5 289 PHE A O 1
ATOM 2189 N N . PHE A 1 290 ? -9.844 -25.719 -31.266 1 98 290 PHE A N 1
ATOM 2190 C CA . PHE A 1 290 ? -9.164 -26.516 -32.281 1 98 290 PHE A CA 1
ATOM 2191 C C . PHE A 1 290 ? -7.648 -26.375 -32.156 1 98 290 PHE A C 1
ATOM 2193 O O . PHE A 1 290 ? -7.133 -25.266 -32 1 98 290 PHE A O 1
ATOM 2200 N N . VAL A 1 291 ? -6.914 -27.484 -32.156 1 98.5 291 VAL A N 1
ATOM 2201 C CA . VAL A 1 291 ? -5.469 -27.578 -32.312 1 98.5 291 VAL A CA 1
ATOM 2202 C C . VAL A 1 291 ? -5.141 -28.641 -33.375 1 98.5 291 VAL A C 1
ATOM 2204 O O . VAL A 1 291 ? -5.531 -29.812 -33.219 1 98.5 291 VAL A O 1
ATOM 2207 N N . SER A 1 292 ? -4.457 -28.312 -34.406 1 98.31 292 SER A N 1
ATOM 2208 C CA . SER A 1 292 ? -4.203 -29.219 -35.531 1 98.31 292 SER A CA 1
ATOM 2209 C C . SER A 1 292 ? -3.236 -30.328 -35.125 1 98.31 292 SER A C 1
ATOM 2211 O O . SER A 1 292 ? -2.453 -30.172 -34.188 1 98.31 292 SER A O 1
ATOM 2213 N N . GLY A 1 293 ? -3.332 -31.406 -35.875 1 98.19 293 GLY A N 1
ATOM 2214 C CA . GLY A 1 293 ? -2.361 -32.469 -35.688 1 98.19 293 GLY A CA 1
ATOM 2215 C C . GLY A 1 293 ? -0.932 -32.031 -35.938 1 98.19 293 GLY A C 1
ATOM 2216 O O . GLY A 1 293 ? -0.01 -32.469 -35.25 1 98.19 293 GLY A O 1
ATOM 2217 N N . GLU A 1 294 ? -0.747 -31.125 -36.875 1 98.19 294 GLU A N 1
ATOM 2218 C CA . GLU A 1 294 ? 0.576 -30.594 -37.219 1 98.19 294 GLU A CA 1
ATOM 2219 C C . GLU A 1 294 ? 1.158 -29.828 -36.031 1 98.19 294 GLU A C 1
ATOM 2221 O O . GLU A 1 294 ? 2.342 -29.953 -35.719 1 98.19 294 GLU A O 1
ATOM 2226 N N . THR A 1 295 ? 0.329 -29.016 -35.438 1 98.5 295 THR A N 1
ATOM 2227 C CA . THR A 1 295 ? 0.775 -28.266 -34.281 1 98.5 295 THR A CA 1
ATOM 2228 C C . THR A 1 295 ? 1.112 -29.188 -33.125 1 98.5 295 THR A C 1
ATOM 2230 O O . THR A 1 295 ? 2.133 -29.016 -32.438 1 98.5 295 THR A O 1
ATOM 2233 N N . ARG A 1 296 ? 0.31 -30.188 -32.844 1 98.31 296 ARG A N 1
ATOM 2234 C CA . ARG A 1 296 ? 0.575 -31.172 -31.812 1 98.31 296 ARG A CA 1
ATOM 2235 C C . ARG A 1 296 ? 1.881 -31.906 -32.062 1 98.31 296 ARG A C 1
ATOM 2237 O O . ARG A 1 296 ? 2.67 -32.125 -31.156 1 98.31 296 ARG A O 1
ATOM 2244 N N . GLN A 1 297 ? 2.072 -32.281 -33.312 1 98.12 297 GLN A N 1
ATOM 2245 C CA . GLN A 1 297 ? 3.301 -32.969 -33.688 1 98.12 297 GLN A CA 1
ATOM 2246 C C . GLN A 1 297 ? 4.52 -32.062 -33.469 1 98.12 297 GLN A C 1
ATOM 2248 O O . GLN A 1 297 ? 5.559 -32.531 -33 1 98.12 297 GLN A O 1
ATOM 2253 N N . TYR A 1 298 ? 4.352 -30.828 -33.844 1 98.44 298 TYR A N 1
ATOM 2254 C CA . TYR A 1 298 ? 5.453 -29.891 -33.625 1 98.44 298 TYR A CA 1
ATOM 2255 C C . TYR A 1 298 ? 5.836 -29.844 -32.156 1 98.44 298 TYR A C 1
ATOM 2257 O O . TYR A 1 298 ? 7.016 -29.938 -31.797 1 98.44 298 TYR A O 1
ATOM 2265 N N . PHE A 1 299 ? 4.91 -29.656 -31.297 1 98.5 299 PHE A N 1
ATOM 2266 C CA . PHE A 1 299 ? 5.191 -29.484 -29.875 1 98.5 299 PHE A CA 1
ATOM 2267 C C . PHE A 1 299 ? 5.641 -30.797 -29.25 1 98.5 299 PHE A C 1
ATOM 2269 O O . PHE A 1 299 ? 6.395 -30.797 -28.281 1 98.5 299 PHE A O 1
ATOM 2276 N N . GLU A 1 300 ? 5.188 -31.953 -29.797 1 97.75 300 GLU A N 1
ATOM 2277 C CA . GLU A 1 300 ? 5.723 -33.25 -29.359 1 97.75 300 GLU A CA 1
ATOM 2278 C C . GLU A 1 300 ? 7.215 -33.344 -29.656 1 97.75 300 GLU A C 1
ATOM 2280 O O . GLU A 1 300 ? 7.988 -33.812 -28.828 1 97.75 300 GLU A O 1
ATOM 2285 N N . GLN A 1 301 ? 7.551 -32.906 -30.875 1 97.62 301 GLN A N 1
ATOM 2286 C CA . GLN A 1 301 ? 8.961 -32.938 -31.25 1 97.62 301 GLN A CA 1
ATOM 2287 C C . GLN A 1 301 ? 9.766 -31.938 -30.422 1 97.62 301 GLN A C 1
ATOM 2289 O O . GLN A 1 301 ? 10.891 -32.219 -30.016 1 97.62 301 GLN A O 1
ATOM 2294 N N . HIS A 1 302 ? 9.164 -30.812 -30.266 1 97.75 302 HIS A N 1
ATOM 2295 C CA . HIS A 1 302 ? 9.805 -29.797 -29.422 1 97.75 302 HIS A CA 1
ATOM 2296 C C . HIS A 1 302 ? 10.039 -30.312 -28.016 1 97.75 302 HIS A C 1
ATOM 2298 O O . HIS A 1 302 ? 11.117 -30.109 -27.453 1 97.75 302 HIS A O 1
ATOM 2304 N N . GLU A 1 303 ? 9.062 -30.938 -27.422 1 97.56 303 GLU A N 1
ATOM 2305 C CA . GLU A 1 303 ? 9.188 -31.531 -26.094 1 97.56 303 GLU A CA 1
ATOM 2306 C C . GLU A 1 303 ? 10.328 -32.531 -26.047 1 97.56 303 GLU A C 1
ATOM 2308 O O . GLU A 1 303 ? 11.062 -32.594 -25.047 1 97.56 303 GLU A O 1
ATOM 2313 N N . LYS A 1 304 ? 10.492 -33.344 -27.078 1 97.25 304 LYS A N 1
ATOM 2314 C CA . LYS A 1 304 ? 11.578 -34.344 -27.141 1 97.25 304 LYS A CA 1
ATOM 2315 C C . LYS A 1 304 ? 12.938 -33.656 -27.125 1 97.25 304 LYS A C 1
ATOM 2317 O O . LYS A 1 304 ? 13.883 -34.125 -26.5 1 97.25 304 LYS A O 1
ATOM 2322 N N . GLN A 1 305 ? 12.984 -32.562 -27.844 1 97.06 305 GLN A N 1
ATOM 2323 C CA . GLN A 1 305 ? 14.227 -31.797 -27.844 1 97.06 305 GLN A CA 1
ATOM 2324 C C . GLN A 1 305 ? 14.531 -31.25 -26.453 1 97.06 305 GLN A C 1
ATOM 2326 O O . GLN A 1 305 ? 15.68 -31.281 -26 1 97.06 305 GLN A O 1
ATOM 2331 N N . LEU A 1 306 ? 13.555 -30.734 -25.797 1 98 306 LEU A N 1
ATOM 2332 C CA . LEU A 1 306 ? 13.711 -30.203 -24.453 1 98 306 LEU A CA 1
ATOM 2333 C C . LEU A 1 306 ? 14.062 -31.297 -23.453 1 98 306 LEU A C 1
ATOM 2335 O O . LEU A 1 306 ? 14.82 -31.078 -22.516 1 98 306 LEU A O 1
ATOM 2339 N N . GLU A 1 307 ? 13.484 -32.469 -23.641 1 97.56 307 GLU A N 1
ATOM 2340 C CA . GLU A 1 307 ? 13.781 -33.594 -22.797 1 97.56 307 GLU A CA 1
ATOM 2341 C C . GLU A 1 307 ? 15.258 -34 -22.906 1 97.56 307 GLU A C 1
ATOM 2343 O O . GLU A 1 307 ? 15.867 -34.406 -21.906 1 97.56 307 GLU A O 1
ATOM 2348 N N . LYS A 1 308 ? 15.781 -33.875 -24.125 1 97.88 308 LYS A N 1
ATOM 2349 C CA . LYS A 1 308 ? 17.203 -34.125 -24.297 1 97.88 308 LYS A CA 1
ATOM 2350 C C . LYS A 1 308 ? 18.047 -33.188 -23.453 1 97.88 308 LYS A C 1
ATOM 2352 O O . LYS A 1 308 ? 19.016 -33.594 -22.812 1 97.88 308 LYS A O 1
ATOM 2357 N N . LEU A 1 309 ? 17.672 -31.922 -23.5 1 97.56 309 LEU A N 1
ATOM 2358 C CA . LEU A 1 309 ? 18.375 -30.938 -22.688 1 97.56 309 LEU A CA 1
ATOM 2359 C C . LEU A 1 309 ? 18.234 -31.266 -21.203 1 97.56 309 LEU A C 1
ATOM 2361 O O . LEU A 1 309 ? 19.188 -31.125 -20.422 1 97.56 309 LEU A O 1
ATOM 2365 N N . TYR A 1 310 ? 17.031 -31.672 -20.797 1 98.25 310 TYR A N 1
ATOM 2366 C CA . TYR A 1 310 ? 16.75 -32.062 -19.438 1 98.25 310 TYR A CA 1
ATOM 2367 C C . TYR A 1 310 ? 17.625 -33.25 -19.016 1 98.25 310 TYR A C 1
ATOM 2369 O O . TYR A 1 310 ? 18.188 -33.25 -17.922 1 98.25 310 TYR A O 1
ATOM 2377 N N . GLN A 1 311 ? 17.797 -34.219 -19.891 1 98.25 311 GLN A N 1
ATOM 2378 C CA . GLN A 1 311 ? 18.594 -35.406 -19.609 1 98.25 311 GLN A CA 1
ATOM 2379 C C . GLN A 1 311 ? 20.078 -35.062 -19.5 1 98.25 311 GLN A C 1
ATOM 2381 O O . GLN A 1 311 ? 20.797 -35.625 -18.672 1 98.25 311 GLN A O 1
ATOM 2386 N N . GLU A 1 312 ? 20.469 -34.188 -20.391 1 98.25 312 GLU A N 1
ATOM 2387 C CA . GLU A 1 312 ? 21.844 -33.688 -20.281 1 98.25 312 GLU A CA 1
ATOM 2388 C C . GLU A 1 312 ? 22.094 -33.031 -18.938 1 98.25 312 GLU A C 1
ATOM 2390 O O . GLU A 1 312 ? 23.141 -33.25 -18.312 1 98.25 312 GLU A O 1
ATOM 2395 N N . TRP A 1 313 ? 21.156 -32.188 -18.484 1 98.31 313 TRP A N 1
ATOM 2396 C CA . TRP A 1 313 ? 21.266 -31.531 -17.188 1 98.31 313 TRP A CA 1
ATOM 2397 C C . TRP A 1 313 ? 21.25 -32.562 -16.062 1 98.31 313 TRP A C 1
ATOM 2399 O O . TRP A 1 313 ? 22 -32.438 -15.086 1 98.31 313 TRP A O 1
ATOM 2409 N N . GLN A 1 314 ? 20.422 -33.594 -16.188 1 98.31 314 GLN A N 1
ATOM 2410 C CA . GLN A 1 314 ? 20.344 -34.625 -15.18 1 98.31 314 GLN A CA 1
ATOM 2411 C C . GLN A 1 314 ? 21.688 -35.344 -15.016 1 98.31 314 GLN A C 1
ATOM 2413 O O . GLN A 1 314 ? 22.078 -35.688 -13.898 1 98.31 314 GLN A O 1
ATOM 2418 N N . ALA A 1 315 ? 22.328 -35.594 -16.156 1 98.5 315 ALA A N 1
ATOM 2419 C CA . ALA A 1 315 ? 23.641 -36.219 -16.109 1 98.5 315 ALA A CA 1
ATOM 2420 C C . ALA A 1 315 ? 24.656 -35.312 -15.383 1 98.5 315 ALA A C 1
ATOM 2422 O O . ALA A 1 315 ? 25.406 -35.781 -14.531 1 98.5 315 ALA A O 1
ATOM 2423 N N . THR A 1 316 ? 24.625 -34.062 -15.781 1 98.44 316 THR A N 1
ATOM 2424 C CA . THR A 1 316 ? 25.484 -33.125 -15.117 1 98.44 316 THR A CA 1
ATOM 2425 C C . THR A 1 316 ? 25.156 -33.031 -13.625 1 98.44 316 THR A C 1
ATOM 2427 O O . THR A 1 316 ? 26.062 -32.969 -12.789 1 98.44 316 THR A O 1
ATOM 2430 N N . PHE A 1 317 ? 23.891 -32.969 -13.258 1 98.56 317 PHE A N 1
ATOM 2431 C CA . PHE A 1 317 ? 23.422 -32.875 -11.875 1 98.56 317 PHE A CA 1
ATOM 2432 C C . PHE A 1 317 ? 23.875 -34.094 -11.078 1 98.56 317 PHE A C 1
ATOM 2434 O O . PHE A 1 317 ? 24.312 -33.969 -9.93 1 98.56 317 PHE A O 1
ATOM 2441 N N . ALA A 1 318 ? 23.844 -35.281 -11.711 1 98.5 318 ALA A N 1
ATOM 2442 C CA . ALA A 1 318 ? 24.297 -36.5 -11.062 1 98.5 318 ALA A CA 1
ATOM 2443 C C . ALA A 1 318 ? 25.797 -36.469 -10.789 1 98.5 318 ALA A C 1
ATOM 2445 O O . ALA A 1 318 ? 26.25 -36.875 -9.719 1 98.5 318 ALA A O 1
ATOM 2446 N N . GLU A 1 319 ? 26.547 -36.031 -11.75 1 98.62 319 GLU A N 1
ATOM 2447 C CA . GLU A 1 319 ? 27.984 -35.875 -11.562 1 98.62 319 GLU A CA 1
ATOM 2448 C C . GLU A 1 319 ? 28.297 -34.875 -10.453 1 98.62 319 GLU A C 1
ATOM 2450 O O . GLU A 1 319 ? 29.172 -35.094 -9.617 1 98.62 319 GLU A O 1
ATOM 2455 N N . TRP A 1 320 ? 27.578 -33.75 -10.5 1 98.75 320 TRP A N 1
ATOM 2456 C CA . TRP A 1 320 ? 27.734 -32.719 -9.484 1 98.75 320 TRP A CA 1
ATOM 2457 C C . TRP A 1 320 ? 27.453 -33.281 -8.094 1 98.75 320 TRP A C 1
ATOM 2459 O O . TRP A 1 320 ? 28.234 -33.062 -7.156 1 98.75 320 TRP A O 1
ATOM 2469 N N . LYS A 1 321 ? 26.375 -34 -7.945 1 98.44 321 LYS A N 1
ATOM 2470 C CA . LYS A 1 321 ? 26 -34.594 -6.66 1 98.44 321 LYS A CA 1
ATOM 2471 C C . LYS A 1 321 ? 27.078 -35.5 -6.133 1 98.44 321 LYS A C 1
ATOM 2473 O O . LYS A 1 321 ? 27.406 -35.5 -4.945 1 98.44 321 LYS A O 1
ATOM 2478 N N . SER A 1 322 ? 27.609 -36.312 -7.035 1 98.38 322 SER A N 1
ATOM 2479 C CA . SER A 1 322 ? 28.656 -37.281 -6.664 1 98.38 322 SER A CA 1
ATOM 2480 C C . SER A 1 322 ? 29.938 -36.562 -6.258 1 98.38 322 SER A C 1
ATOM 2482 O O . SER A 1 322 ? 30.609 -37 -5.316 1 98.38 322 SER A O 1
ATOM 2484 N N . ALA A 1 323 ? 30.219 -35.562 -6.93 1 98.5 323 ALA A N 1
ATOM 2485 C CA . ALA A 1 323 ? 31.469 -34.844 -6.715 1 98.5 323 ALA A CA 1
ATOM 2486 C C . ALA A 1 323 ? 31.375 -33.906 -5.512 1 98.5 323 ALA A C 1
ATOM 2488 O O . ALA A 1 323 ? 32.375 -33.531 -4.922 1 98.5 323 ALA A O 1
ATOM 2489 N N . ASN A 1 324 ? 30.188 -33.562 -5.109 1 98.44 324 ASN A N 1
ATOM 2490 C CA . ASN A 1 324 ? 29.984 -32.562 -4.059 1 98.44 324 ASN A CA 1
ATOM 2491 C C . ASN A 1 324 ? 28.922 -33.031 -3.055 1 98.44 324 ASN A C 1
ATOM 2493 O O . ASN A 1 324 ? 27.875 -32.406 -2.92 1 98.44 324 ASN A O 1
ATOM 2497 N N . PRO A 1 325 ? 29.125 -34 -2.256 1 98.19 325 PRO A N 1
ATOM 2498 C CA . PRO A 1 325 ? 28.109 -34.594 -1.371 1 98.19 325 PRO A CA 1
ATOM 2499 C C . PRO A 1 325 ? 27.609 -33.594 -0.33 1 98.19 325 PRO A C 1
ATOM 2501 O O . PRO A 1 325 ? 26.422 -33.594 0.003 1 98.19 325 PRO A O 1
ATOM 2504 N N . LYS A 1 326 ? 28.484 -32.719 0.192 1 97.81 326 LYS A N 1
ATOM 2505 C CA . LYS A 1 326 ? 28.062 -31.75 1.195 1 97.81 326 LYS A CA 1
ATOM 2506 C C . LYS A 1 326 ? 27.141 -30.703 0.592 1 97.81 326 LYS A C 1
ATOM 2508 O O . LYS A 1 326 ? 26.156 -30.312 1.213 1 97.81 326 LYS A O 1
ATOM 2513 N N . LEU A 1 327 ? 27.469 -30.25 -0.602 1 98.19 327 LEU A N 1
ATOM 2514 C CA . LEU A 1 327 ? 26.609 -29.297 -1.303 1 98.19 327 LEU A CA 1
ATOM 2515 C C . LEU A 1 327 ? 25.266 -29.938 -1.665 1 98.19 327 LEU A C 1
ATOM 2517 O O . LEU A 1 327 ? 24.234 -29.297 -1.603 1 98.19 327 LEU A O 1
ATOM 2521 N N . ALA A 1 328 ? 25.344 -31.156 -2.061 1 98.38 328 ALA A N 1
ATOM 2522 C CA . ALA A 1 328 ? 24.125 -31.891 -2.406 1 98.38 328 ALA A CA 1
ATOM 2523 C C . ALA A 1 328 ? 23.188 -32 -1.199 1 98.38 328 ALA A C 1
ATOM 2525 O O . ALA A 1 328 ? 21.969 -31.859 -1.323 1 98.38 328 ALA A O 1
ATOM 2526 N N . GLN A 1 329 ? 23.781 -32.312 -0.095 1 98.12 329 GLN A N 1
ATOM 2527 C CA . GLN A 1 329 ? 23 -32.406 1.139 1 98.12 329 GLN A CA 1
ATOM 2528 C C . GLN A 1 329 ? 22.375 -31.062 1.488 1 98.12 329 GLN A C 1
ATOM 2530 O O . GLN A 1 329 ? 21.219 -31 1.911 1 98.12 329 GLN A O 1
ATOM 2535 N N . LEU A 1 330 ? 23.109 -30.016 1.362 1 98.25 330 LEU A N 1
ATOM 2536 C CA . LEU A 1 330 ? 22.594 -28.672 1.614 1 98.25 330 LEU A CA 1
ATOM 2537 C C . LEU A 1 330 ? 21.438 -28.359 0.673 1 98.25 330 LEU A C 1
ATOM 2539 O O . LEU A 1 330 ? 20.422 -27.797 1.099 1 98.25 330 LEU A O 1
ATOM 2543 N N . LEU A 1 331 ? 21.594 -28.641 -0.589 1 98.31 331 LEU A N 1
ATOM 2544 C CA . LEU A 1 331 ? 20.547 -28.391 -1.569 1 98.31 331 LEU A CA 1
ATOM 2545 C C . LEU A 1 331 ? 19.266 -29.141 -1.202 1 98.31 331 LEU A C 1
ATOM 2547 O O . LEU A 1 331 ? 18.172 -28.594 -1.29 1 98.31 331 LEU A O 1
ATOM 2551 N N . GLU A 1 332 ? 19.391 -30.359 -0.807 1 96.94 332 GLU A N 1
ATOM 2552 C CA . GLU A 1 332 ? 18.25 -31.188 -0.425 1 96.94 332 GLU A CA 1
ATOM 2553 C C . GLU A 1 332 ? 17.578 -30.656 0.836 1 96.94 332 GLU A C 1
ATOM 2555 O O . GLU A 1 332 ? 16.359 -30.797 1.008 1 96.94 332 GLU A O 1
ATOM 2560 N N . SER A 1 333 ? 18.344 -30 1.667 1 96.88 333 SER A N 1
ATOM 2561 C CA . SER A 1 333 ? 17.828 -29.484 2.93 1 96.88 333 SER A CA 1
ATOM 2562 C C . SER A 1 333 ? 16.812 -28.359 2.697 1 96.88 333 SER A C 1
ATOM 2564 O O . SER A 1 333 ? 16.016 -28.047 3.582 1 96.88 333 SER A O 1
ATOM 2566 N N . ALA A 1 334 ? 16.844 -27.781 1.501 1 96.19 334 ALA A N 1
ATOM 2567 C CA . ALA A 1 334 ? 15.898 -26.719 1.165 1 96.19 334 ALA A CA 1
ATOM 2568 C C . ALA A 1 334 ? 14.461 -27.219 1.28 1 96.19 334 ALA A C 1
ATOM 2570 O O . ALA A 1 334 ? 13.547 -26.438 1.561 1 96.19 334 ALA A O 1
ATOM 2571 N N . HIS A 1 335 ? 14.242 -28.469 1.131 1 93.56 335 HIS A N 1
ATOM 2572 C CA . HIS A 1 335 ? 12.891 -29.016 1.074 1 93.56 335 HIS A CA 1
ATOM 2573 C C . HIS A 1 335 ? 12.555 -29.781 2.348 1 93.56 335 HIS A C 1
ATOM 2575 O O . HIS A 1 335 ? 11.477 -30.375 2.453 1 93.56 335 HIS A O 1
ATOM 2581 N N . GLU A 1 336 ? 13.461 -29.781 3.244 1 94.44 336 GLU A N 1
ATOM 2582 C CA . GLU A 1 336 ? 13.203 -30.453 4.516 1 94.44 336 GLU A CA 1
ATOM 2583 C C . GLU A 1 336 ? 12.203 -29.672 5.359 1 94.44 336 GLU A C 1
ATOM 2585 O O . GLU A 1 336 ? 12.258 -28.438 5.418 1 94.44 336 GLU A O 1
ATOM 2590 N N . LYS A 1 337 ? 11.281 -30.391 5.906 1 94.31 337 LYS A N 1
ATOM 2591 C CA . LYS A 1 337 ? 10.312 -29.797 6.816 1 94.31 337 LYS A CA 1
ATOM 2592 C C . LYS A 1 337 ? 10.875 -29.719 8.234 1 94.31 337 LYS A C 1
ATOM 2594 O O . LYS A 1 337 ? 11.469 -30.672 8.727 1 94.31 337 LYS A O 1
ATOM 2599 N N . HIS A 1 338 ? 10.805 -28.578 8.773 1 95.75 338 HIS A N 1
ATOM 2600 C CA . HIS A 1 338 ? 11.242 -28.344 10.148 1 95.75 338 HIS A CA 1
ATOM 2601 C C . HIS A 1 338 ? 10.055 -28.016 11.055 1 95.75 338 HIS A C 1
ATOM 2603 O O . HIS A 1 338 ? 9.156 -27.281 10.664 1 95.75 338 HIS A O 1
ATOM 2609 N N . GLU A 1 339 ? 10.078 -28.641 12.234 1 97.19 339 GLU A N 1
ATOM 2610 C CA . GLU A 1 339 ? 9.086 -28.266 13.242 1 97.19 339 GLU A CA 1
ATOM 2611 C C . GLU A 1 339 ? 9.562 -27.094 14.086 1 97.19 339 GLU A C 1
ATOM 2613 O O . GLU A 1 339 ? 10.758 -26.938 14.32 1 97.19 339 GLU A O 1
ATOM 2618 N N . ALA A 1 340 ? 8.609 -26.328 14.523 1 97.88 340 ALA A N 1
ATOM 2619 C CA . ALA A 1 340 ? 8.938 -25.156 15.336 1 97.88 340 ALA A CA 1
ATOM 2620 C C . ALA A 1 340 ? 9.742 -25.562 16.578 1 97.88 340 ALA A C 1
ATOM 2622 O O . ALA A 1 340 ? 10.664 -24.859 16.984 1 97.88 340 ALA A O 1
ATOM 2623 N N . ILE A 1 341 ? 9.43 -26.703 17.172 1 96.94 341 ILE A N 1
ATOM 2624 C CA . ILE A 1 341 ? 10.078 -27.172 18.391 1 96.94 341 ILE A CA 1
ATOM 2625 C C . ILE A 1 341 ? 11.547 -27.453 18.125 1 96.94 341 ILE A C 1
ATOM 2627 O O . ILE A 1 341 ? 12.406 -27.219 18.984 1 96.94 341 ILE A O 1
ATOM 2631 N N . ASP A 1 342 ? 11.891 -27.969 16.969 1 96.88 342 ASP A N 1
ATOM 2632 C CA . ASP A 1 342 ? 13.273 -28.297 16.609 1 96.88 342 ASP A CA 1
ATOM 2633 C C . ASP A 1 342 ? 14.102 -27.031 16.422 1 96.88 342 ASP A C 1
ATOM 2635 O O . ASP A 1 342 ? 15.273 -26.984 16.812 1 96.88 342 ASP A O 1
ATOM 2639 N N . ILE A 1 343 ? 13.477 -26.062 15.82 1 98.12 343 ILE A N 1
ATOM 2640 C CA . ILE A 1 343 ? 14.148 -24.781 15.648 1 98.12 343 ILE A CA 1
ATOM 2641 C C . ILE A 1 343 ? 14.336 -24.109 17.016 1 98.12 343 ILE A C 1
ATOM 2643 O O . ILE A 1 343 ? 15.414 -23.578 17.312 1 98.12 343 ILE A O 1
ATOM 2647 N N . MET A 1 344 ? 13.312 -24.141 17.812 1 97.44 344 MET A N 1
ATOM 2648 C CA . MET A 1 344 ? 13.305 -23.516 19.141 1 97.44 344 MET A CA 1
ATOM 2649 C C . MET A 1 344 ? 14.414 -24.078 20.016 1 97.44 344 MET A C 1
ATOM 2651 O O . MET A 1 344 ? 15.016 -23.344 20.812 1 97.44 344 MET A O 1
ATOM 2655 N N . LYS A 1 345 ? 14.758 -25.344 19.875 1 96.94 345 LYS A N 1
ATOM 2656 C CA . LYS A 1 345 ? 15.805 -26 20.641 1 96.94 345 LYS A CA 1
ATOM 2657 C C . LYS A 1 345 ? 17.172 -25.391 20.359 1 96.94 345 LYS A C 1
ATOM 2659 O O . LYS A 1 345 ? 18.094 -25.516 21.172 1 96.94 345 LYS A O 1
ATOM 2664 N N . GLN A 1 346 ? 17.297 -24.797 19.156 1 97.56 346 GLN A N 1
ATOM 2665 C CA . GLN A 1 346 ? 18.578 -24.203 18.766 1 97.56 346 GLN A CA 1
ATOM 2666 C C . GLN A 1 346 ? 18.797 -22.859 19.453 1 97.56 346 GLN A C 1
ATOM 2668 O O . GLN A 1 346 ? 19.906 -22.312 19.422 1 97.56 346 GLN A O 1
ATOM 2673 N N . ILE A 1 347 ? 17.781 -22.328 20.094 1 98.25 347 ILE A N 1
ATOM 2674 C CA . ILE A 1 347 ? 17.812 -20.984 20.672 1 98.25 347 ILE A CA 1
ATOM 2675 C C . ILE A 1 347 ? 18.016 -21.078 22.188 1 98.25 347 ILE A C 1
ATOM 2677 O O . ILE A 1 347 ? 17.141 -21.547 22.906 1 98.25 347 ILE A O 1
ATOM 2681 N N . PRO A 1 348 ? 19.141 -20.594 22.734 1 96.88 348 PRO A N 1
ATOM 2682 C CA . PRO A 1 348 ? 19.344 -20.625 24.188 1 96.88 348 PRO A CA 1
ATOM 2683 C C . PRO A 1 348 ? 18.297 -19.812 24.953 1 96.88 348 PRO A C 1
ATOM 2685 O O . PRO A 1 348 ? 17.797 -18.812 24.438 1 96.88 348 PRO A O 1
ATOM 2688 N N . GLU A 1 349 ? 17.984 -20.312 26.156 1 96.19 349 GLU A N 1
ATOM 2689 C CA . GLU A 1 349 ? 17.141 -19.516 27.031 1 96.19 349 GLU A CA 1
ATOM 2690 C C . GLU A 1 349 ? 17.797 -18.172 27.344 1 96.19 349 GLU A C 1
ATOM 2692 O O . GLU A 1 349 ? 19.016 -18.078 27.453 1 96.19 349 GLU A O 1
ATOM 2697 N N . PHE A 1 350 ? 16.984 -17.172 27.438 1 95.19 350 PHE A N 1
ATOM 2698 C CA . PHE A 1 350 ? 17.5 -15.852 27.766 1 95.19 350 PHE A CA 1
ATOM 2699 C C . PHE A 1 350 ? 17.797 -15.734 29.25 1 95.19 350 PHE A C 1
ATOM 2701 O O . PHE A 1 350 ? 17.078 -16.328 30.078 1 95.19 350 PHE A O 1
ATOM 2708 N N . PRO A 1 351 ? 18.906 -14.914 29.547 1 86.88 351 PRO A N 1
ATOM 2709 C CA . PRO A 1 351 ? 19.094 -14.609 30.969 1 86.88 351 PRO A CA 1
ATOM 2710 C C . PRO A 1 351 ? 17.984 -13.711 31.531 1 86.88 351 PRO A C 1
ATOM 2712 O O . PRO A 1 351 ? 17.422 -12.891 30.812 1 86.88 351 PRO A O 1
ATOM 2715 N N . THR A 1 352 ? 17.438 -13.953 32.688 1 74.62 352 THR A N 1
ATOM 2716 C CA . THR A 1 352 ? 16.234 -13.328 33.25 1 74.62 352 THR A CA 1
ATOM 2717 C C . THR A 1 352 ? 16.547 -11.906 33.719 1 74.62 352 THR A C 1
ATOM 2719 O O . THR A 1 352 ? 15.648 -11.18 34.156 1 74.62 352 THR A O 1
ATOM 2722 N N . THR A 1 353 ? 17.641 -11.391 33.562 1 70.06 353 THR A N 1
ATOM 2723 C CA . THR A 1 353 ? 17.953 -10.094 34.125 1 70.06 353 THR A CA 1
ATOM 2724 C C . THR A 1 353 ? 17.906 -9 33.062 1 70.06 353 THR A C 1
ATOM 2726 O O . THR A 1 353 ? 17.281 -7.953 33.281 1 70.06 353 THR A O 1
ATOM 2729 N N . PRO A 1 354 ? 18.438 -9.211 32 1 74.06 354 PRO A N 1
ATOM 2730 C CA . PRO A 1 354 ? 18.469 -8.062 31.094 1 74.06 354 PRO A CA 1
ATOM 2731 C C . PRO A 1 354 ? 17.109 -7.789 30.438 1 74.06 354 PRO A C 1
ATOM 2733 O O . PRO A 1 354 ? 16.484 -8.703 29.906 1 74.06 354 PRO A O 1
ATOM 2736 N N . ILE A 1 355 ? 16.594 -6.527 30.625 1 88.69 355 ILE A N 1
ATOM 2737 C CA . ILE A 1 355 ? 15.383 -6.047 29.969 1 88.69 355 ILE A CA 1
ATOM 2738 C C . ILE A 1 355 ? 15.711 -5.543 28.562 1 88.69 355 ILE A C 1
ATOM 2740 O O . ILE A 1 355 ? 16.547 -4.656 28.406 1 88.69 355 ILE A O 1
ATOM 2744 N N . ILE A 1 356 ? 15.18 -6.223 27.547 1 95 356 ILE A N 1
ATOM 2745 C CA . ILE A 1 356 ? 15.469 -5.812 26.172 1 95 356 ILE A CA 1
ATOM 2746 C C . ILE A 1 356 ? 14.18 -5.758 25.359 1 95 356 ILE A C 1
ATOM 2748 O O . ILE A 1 356 ? 13.172 -6.355 25.75 1 95 356 ILE A O 1
ATOM 2752 N N . ALA A 1 357 ? 14.203 -4.957 24.328 1 97.5 357 ALA A N 1
ATOM 2753 C CA . ALA A 1 357 ? 13.109 -4.914 23.359 1 97.5 357 ALA A CA 1
ATOM 2754 C C . ALA A 1 357 ? 12.984 -6.234 22.609 1 97.5 357 ALA A C 1
ATOM 2756 O O . ALA A 1 357 ? 13.977 -6.949 22.422 1 97.5 357 ALA A O 1
ATOM 2757 N N . THR A 1 358 ? 11.781 -6.59 22.156 1 98.31 358 THR A N 1
ATOM 2758 C CA . THR A 1 358 ? 11.609 -7.836 21.406 1 98.31 358 THR A CA 1
ATOM 2759 C C . THR A 1 358 ? 12.336 -7.77 20.062 1 98.31 358 THR A C 1
ATOM 2761 O O . THR A 1 358 ? 12.742 -8.797 19.531 1 98.31 358 THR A O 1
ATOM 2764 N N . ARG A 1 359 ? 12.555 -6.551 19.438 1 98.44 359 ARG A N 1
ATOM 2765 C CA . ARG A 1 359 ? 13.352 -6.469 18.219 1 98.44 359 ARG A CA 1
ATOM 2766 C C . ARG A 1 359 ? 14.797 -6.875 18.484 1 98.44 359 ARG A C 1
ATOM 2768 O O . ARG A 1 359 ? 15.438 -7.488 17.625 1 98.44 359 ARG A O 1
ATOM 2775 N N . LYS A 1 360 ? 15.359 -6.492 19.688 1 98 360 LYS A N 1
ATOM 2776 C CA . LYS A 1 360 ? 16.703 -6.922 20.062 1 98 360 LYS A CA 1
ATOM 2777 C C . LYS A 1 360 ? 16.75 -8.422 20.328 1 98 360 LYS A C 1
ATOM 2779 O O . LYS A 1 360 ? 17.672 -9.109 19.906 1 98 360 LYS A O 1
ATOM 2784 N N . ALA A 1 361 ? 15.711 -8.93 21.078 1 98.06 361 ALA A N 1
ATOM 2785 C CA . ALA A 1 361 ? 15.609 -10.375 21.25 1 98.06 361 ALA A CA 1
ATOM 2786 C C . ALA A 1 361 ? 15.57 -11.086 19.906 1 98.06 361 ALA A C 1
ATOM 2788 O O . ALA A 1 361 ? 16.188 -12.148 19.734 1 98.06 361 ALA A O 1
ATOM 2789 N N . GLY A 1 362 ? 14.805 -10.508 18.969 1 98.56 362 GLY A N 1
ATOM 2790 C CA . GLY A 1 362 ? 14.734 -11.07 17.625 1 98.56 362 GLY A CA 1
ATOM 2791 C C . GLY A 1 362 ? 16.094 -11.172 16.953 1 98.56 362 GLY A C 1
ATOM 2792 O O . GLY A 1 362 ? 16.375 -12.156 16.266 1 98.56 362 GLY A O 1
ATOM 2793 N N . SER A 1 363 ? 16.891 -10.086 17.078 1 98.31 363 SER A N 1
ATOM 2794 C CA . SER A 1 363 ? 18.25 -10.102 16.547 1 98.31 363 SER A CA 1
ATOM 2795 C C . SER A 1 363 ? 19.047 -11.281 17.078 1 98.31 363 SER A C 1
ATOM 2797 O O . SER A 1 363 ? 19.734 -11.961 16.328 1 98.31 363 SER A O 1
ATOM 2799 N N . ASP A 1 364 ? 18.953 -11.5 18.406 1 97.62 364 ASP A N 1
ATOM 2800 C CA . ASP A 1 364 ? 19.688 -12.578 19.062 1 97.62 364 ASP A CA 1
ATOM 2801 C C . ASP A 1 364 ? 19.188 -13.945 18.609 1 97.62 364 ASP A C 1
ATOM 2803 O O . ASP A 1 364 ? 19.984 -14.859 18.375 1 97.62 364 ASP A O 1
ATOM 2807 N N . VAL A 1 365 ? 17.906 -14.07 18.438 1 98.31 365 VAL A N 1
ATOM 2808 C CA . VAL A 1 365 ? 17.25 -15.328 18.078 1 98.31 365 VAL A CA 1
ATOM 2809 C C . VAL A 1 365 ? 17.562 -15.672 16.625 1 98.31 365 VAL A C 1
ATOM 2811 O O . VAL A 1 365 ? 17.703 -16.844 16.281 1 98.31 365 VAL A O 1
ATOM 2814 N N . LEU A 1 366 ? 17.672 -14.695 15.734 1 98.62 366 LEU A N 1
ATOM 2815 C CA . LEU A 1 366 ? 17.875 -14.891 14.305 1 98.62 366 LEU A CA 1
ATOM 2816 C C . LEU A 1 366 ? 19.219 -15.57 14.031 1 98.62 366 LEU A C 1
ATOM 2818 O O . LEU A 1 366 ? 19.344 -16.328 13.07 1 98.62 366 LEU A O 1
ATOM 2822 N N . GLN A 1 367 ? 20.25 -15.367 14.891 1 98.5 367 GLN A N 1
ATOM 2823 C CA . GLN A 1 367 ? 21.609 -15.875 14.641 1 98.5 367 GLN A CA 1
ATOM 2824 C C . GLN A 1 367 ? 21.641 -17.406 14.695 1 98.5 367 GLN A C 1
ATOM 2826 O O . GLN A 1 367 ? 22 -18.062 13.719 1 98.5 367 GLN A O 1
ATOM 2831 N N . PRO A 1 368 ? 21.156 -18 15.867 1 98.44 368 PRO A N 1
ATOM 2832 C CA . PRO A 1 368 ? 21.172 -19.453 15.867 1 98.44 368 PRO A CA 1
ATOM 2833 C C . PRO A 1 368 ? 20.219 -20.047 14.836 1 98.44 368 PRO A C 1
ATOM 2835 O O . PRO A 1 368 ? 20.484 -21.125 14.289 1 98.44 368 PRO A O 1
ATOM 2838 N N . ILE A 1 369 ? 19.109 -19.422 14.516 1 98.56 369 ILE A N 1
ATOM 2839 C CA . ILE A 1 369 ? 18.172 -19.922 13.5 1 98.56 369 ILE A CA 1
ATOM 2840 C C . ILE A 1 369 ? 18.875 -19.953 12.141 1 98.56 369 ILE A C 1
ATOM 2842 O O . ILE A 1 369 ? 18.75 -20.938 11.398 1 98.56 369 ILE A O 1
ATOM 2846 N N . SER A 1 370 ? 19.578 -18.859 11.797 1 97.94 370 SER A N 1
ATOM 2847 C CA . SER A 1 370 ? 20.25 -18.766 10.508 1 97.94 370 SER A CA 1
ATOM 2848 C C . SER A 1 370 ? 21.359 -19.812 10.391 1 97.94 370 SER A C 1
ATOM 2850 O O . SER A 1 370 ? 21.703 -20.25 9.289 1 97.94 370 SER A O 1
ATOM 2852 N N . GLN A 1 371 ? 21.984 -20.156 11.539 1 97.81 371 GLN A N 1
ATOM 2853 C CA . GLN A 1 371 ? 22.984 -21.219 11.539 1 97.81 371 GLN A CA 1
ATOM 2854 C C . GLN A 1 371 ? 22.344 -22.578 11.297 1 97.81 371 GLN A C 1
ATOM 2856 O O . GLN A 1 371 ? 22.891 -23.406 10.562 1 97.81 371 GLN A O 1
ATOM 2861 N N . TYR A 1 372 ? 21.172 -22.766 11.898 1 97.69 372 TYR A N 1
ATOM 2862 C CA . TYR A 1 372 ? 20.422 -24.016 11.773 1 97.69 372 TYR A CA 1
ATOM 2863 C C . TYR A 1 372 ? 19.844 -24.172 10.375 1 97.69 372 TYR A C 1
ATOM 2865 O O . TYR A 1 372 ? 19.734 -25.281 9.852 1 97.69 372 TYR A O 1
ATOM 2873 N N . LEU A 1 373 ? 19.484 -23.109 9.742 1 97.81 373 LEU A N 1
ATOM 2874 C CA . LEU A 1 373 ? 18.922 -23.047 8.391 1 97.81 373 LEU A CA 1
ATOM 2875 C C . LEU A 1 373 ? 19.859 -22.281 7.461 1 97.81 373 LEU A C 1
ATOM 2877 O O . LEU A 1 373 ? 19.609 -21.125 7.125 1 97.81 373 LEU A O 1
ATOM 2881 N N . PRO A 1 374 ? 20.797 -22.938 6.938 1 97.19 374 PRO A N 1
ATOM 2882 C CA . PRO A 1 374 ? 21.875 -22.25 6.207 1 97.19 374 PRO A CA 1
ATOM 2883 C C . PRO A 1 374 ? 21.375 -21.609 4.906 1 97.19 374 PRO A C 1
ATOM 2885 O O . PRO A 1 374 ? 22.078 -20.797 4.309 1 97.19 374 PRO A O 1
ATOM 2888 N N . LEU A 1 375 ? 20.141 -21.953 4.418 1 98.25 375 LEU A N 1
ATOM 2889 C CA . LEU A 1 375 ? 19.609 -21.375 3.189 1 98.25 375 LEU A CA 1
ATOM 2890 C C . LEU A 1 375 ? 18.625 -20.25 3.496 1 98.25 375 LEU A C 1
ATOM 2892 O O . LEU A 1 375 ? 17.922 -19.766 2.598 1 98.25 375 LEU A O 1
ATOM 2896 N N . SER A 1 376 ? 18.594 -19.797 4.746 1 98.31 376 SER A N 1
ATOM 2897 C CA . SER A 1 376 ? 17.766 -18.641 5.082 1 98.31 376 SER A CA 1
ATOM 2898 C C . SER A 1 376 ? 18.438 -17.344 4.66 1 98.31 376 SER A C 1
ATOM 2900 O O . SER A 1 376 ? 19.656 -17.219 4.727 1 98.31 376 SER A O 1
ATOM 2902 N N . VAL A 1 377 ? 17.641 -16.422 4.141 1 98.75 377 VAL A N 1
ATOM 2903 C CA . VAL A 1 377 ? 18.125 -15.086 3.771 1 98.75 377 VAL A CA 1
ATOM 2904 C C . VAL A 1 377 ? 17.266 -14.023 4.449 1 98.75 377 VAL A C 1
ATOM 2906 O O . VAL A 1 377 ? 16.109 -14.266 4.77 1 98.75 377 VAL A O 1
ATOM 2909 N N . SER A 1 378 ? 17.844 -12.898 4.75 1 98.56 378 SER A N 1
ATOM 2910 C CA . SER A 1 378 ? 17.172 -11.805 5.449 1 98.56 378 SER A CA 1
ATOM 2911 C C . SER A 1 378 ? 17.406 -10.477 4.738 1 98.56 37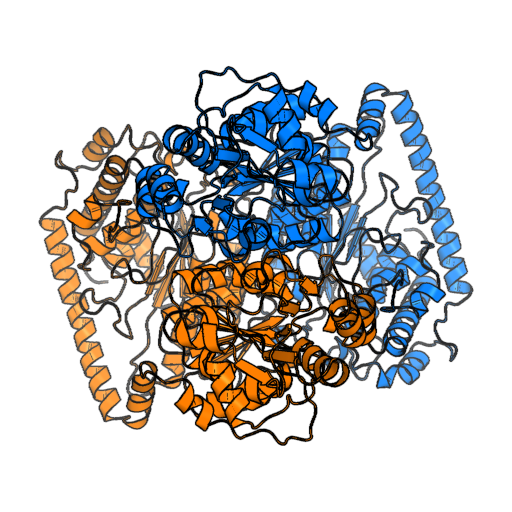8 SER A C 1
ATOM 2913 O O . SER A 1 378 ? 18.5 -10.211 4.246 1 98.56 378 SER A O 1
ATOM 2915 N N . GLY A 1 379 ? 16.375 -9.703 4.52 1 98.38 379 GLY A N 1
ATOM 2916 C CA . GLY A 1 379 ? 16.516 -8.406 3.887 1 98.38 379 GLY A CA 1
ATOM 2917 C C . GLY A 1 379 ? 15.82 -7.289 4.645 1 98.38 379 GLY A C 1
ATOM 2918 O O . GLY A 1 379 ? 15.07 -7.551 5.59 1 98.38 379 GLY A O 1
ATOM 2919 N N . SER A 1 380 ? 16.109 -6.102 4.289 1 98.38 380 SER A N 1
ATOM 2920 C CA . SER A 1 380 ? 15.5 -4.934 4.91 1 98.38 380 SER A CA 1
ATOM 2921 C C . SER A 1 380 ? 15.391 -3.775 3.924 1 98.38 380 SER A C 1
ATOM 2923 O O . SER A 1 380 ? 16.203 -3.664 2.996 1 98.38 380 SER A O 1
ATOM 2925 N N . ALA A 1 381 ? 14.344 -2.996 4.125 1 98.12 381 ALA A N 1
ATOM 2926 C CA . ALA A 1 381 ? 14.172 -1.779 3.336 1 98.12 381 ALA A CA 1
ATOM 2927 C C . ALA A 1 381 ? 14.914 -0.605 3.967 1 98.12 381 ALA A C 1
ATOM 2929 O O . ALA A 1 381 ? 14.297 0.394 4.348 1 98.12 381 ALA A O 1
ATOM 2930 N N . ASP A 1 382 ? 16.219 -0.716 4.062 1 97.44 382 ASP A N 1
ATOM 2931 C CA . ASP A 1 382 ? 17.141 0.308 4.547 1 97.44 382 ASP A CA 1
ATOM 2932 C C . ASP A 1 382 ? 16.953 0.548 6.043 1 97.44 382 ASP A C 1
ATOM 2934 O O . ASP A 1 382 ? 17.078 1.682 6.516 1 97.44 382 ASP A O 1
ATOM 2938 N N . LEU A 1 383 ? 16.672 -0.564 6.797 1 97 383 LEU A N 1
ATOM 2939 C CA . LEU A 1 383 ? 16.406 -0.411 8.227 1 97 383 LEU A CA 1
ATOM 2940 C C . LEU A 1 383 ? 17.062 -1.533 9.023 1 97 383 LEU A C 1
ATOM 2942 O O . LEU A 1 383 ? 16.641 -1.835 10.141 1 97 383 LEU A O 1
ATOM 2946 N N . HIS A 1 384 ? 18.125 -2.205 8.453 1 96.44 384 HIS A N 1
ATOM 2947 C CA . HIS A 1 384 ? 18.828 -3.24 9.211 1 96.44 384 HIS A CA 1
ATOM 2948 C C . HIS A 1 384 ? 19.25 -2.725 10.586 1 96.44 384 HIS A C 1
ATOM 2950 O O . HIS A 1 384 ? 19.172 -3.451 11.578 1 96.44 384 HIS A O 1
ATOM 2956 N N . GLY A 1 385 ? 19.656 -1.519 10.602 1 95.19 385 GLY A N 1
ATOM 2957 C CA . GLY A 1 385 ? 20.125 -0.934 11.852 1 95.19 385 GLY A CA 1
ATOM 2958 C C . GLY A 1 385 ? 19.016 -0.68 12.844 1 95.19 385 GLY A C 1
ATOM 2959 O O . GLY A 1 385 ? 19.266 -0.579 14.047 1 95.19 385 GLY A O 1
ATOM 2960 N N . SER A 1 386 ? 17.797 -0.565 12.391 1 96 386 SER A N 1
ATOM 2961 C CA . SER A 1 386 ? 16.656 -0.263 13.25 1 96 386 SER A CA 1
ATOM 2962 C C . SER A 1 386 ? 15.852 -1.521 13.562 1 96 386 SER A C 1
ATOM 2964 O O . SER A 1 386 ? 15.375 -1.697 14.695 1 96 386 SER A O 1
ATOM 2966 N N . THR A 1 387 ? 15.688 -2.406 12.594 1 98.19 387 THR A N 1
ATOM 2967 C CA . THR A 1 387 ? 14.867 -3.604 12.766 1 98.19 387 THR A CA 1
ATOM 2968 C C . THR A 1 387 ? 15.695 -4.746 13.344 1 98.19 387 THR A C 1
ATOM 2970 O O . THR A 1 387 ? 15.148 -5.73 13.836 1 98.19 387 THR A O 1
ATOM 2973 N N . LEU A 1 388 ? 17.031 -4.68 13.258 1 98.38 388 LEU A N 1
ATOM 2974 C CA . LEU A 1 388 ? 18 -5.582 13.867 1 98.38 388 LEU A CA 1
ATOM 2975 C C . LEU A 1 388 ? 17.844 -7 13.328 1 98.38 388 LEU A C 1
ATOM 2977 O O . LEU A 1 388 ? 17.781 -7.961 14.102 1 98.38 388 LEU A O 1
ATOM 2981 N N . ASN A 1 389 ? 17.703 -7.121 12.016 1 98.62 389 ASN A N 1
ATOM 2982 C CA . ASN A 1 389 ? 17.469 -8.43 11.414 1 98.62 389 ASN A CA 1
ATOM 2983 C C . ASN A 1 389 ? 18.625 -8.844 10.516 1 98.62 389 ASN A C 1
ATOM 2985 O O . ASN A 1 389 ? 18.438 -9.617 9.57 1 98.62 389 ASN A O 1
ATOM 2989 N N . TYR A 1 390 ? 19.859 -8.266 10.688 1 98.44 390 TYR A N 1
ATOM 2990 C CA . TYR A 1 390 ? 21.047 -8.617 9.906 1 98.44 390 TYR A CA 1
ATOM 2991 C C . TYR A 1 390 ? 21.609 -9.961 10.359 1 98.44 390 TYR A C 1
ATOM 2993 O O . TYR A 1 390 ? 21.766 -10.203 11.555 1 98.44 390 TYR A O 1
ATOM 3001 N N . ILE A 1 391 ? 21.828 -10.883 9.461 1 98.56 391 ILE A N 1
ATOM 3002 C CA . ILE A 1 391 ? 22.547 -12.117 9.758 1 98.56 391 ILE A CA 1
ATOM 3003 C C . ILE A 1 391 ? 24.047 -11.836 9.852 1 98.56 391 ILE A C 1
ATOM 3005 O O . ILE A 1 391 ? 24.703 -11.609 8.836 1 98.56 391 ILE A O 1
ATOM 3009 N N . LYS A 1 392 ? 24.625 -11.891 10.992 1 97.31 392 LYS A N 1
ATOM 3010 C CA . LYS A 1 392 ? 25.984 -11.438 11.273 1 97.31 392 LYS A CA 1
ATOM 3011 C C . LYS A 1 392 ? 27 -12.125 10.359 1 97.31 392 LYS A C 1
ATOM 3013 O O . LYS A 1 392 ? 27.891 -11.477 9.82 1 97.31 392 LYS A O 1
ATOM 3018 N N . GLU A 1 393 ? 26.891 -13.383 10.078 1 94.62 393 GLU A N 1
ATOM 3019 C CA . GLU A 1 393 ? 27.859 -14.109 9.266 1 94.62 393 GLU A CA 1
ATOM 3020 C C . GLU A 1 393 ? 27.359 -14.289 7.836 1 94.62 393 GLU A C 1
ATOM 3022 O O . GLU A 1 393 ? 27.922 -15.07 7.066 1 94.62 393 GLU A O 1
ATOM 3027 N N . GLY A 1 394 ? 26.406 -13.508 7.445 1 97.25 394 GLY A N 1
ATOM 3028 C CA . GLY A 1 394 ? 25.75 -13.766 6.172 1 97.25 394 GLY A CA 1
ATOM 3029 C C . GLY A 1 394 ? 26.297 -12.922 5.039 1 97.25 394 GLY A C 1
ATOM 3030 O O . GLY A 1 394 ? 26.031 -13.203 3.867 1 97.25 394 GLY A O 1
ATOM 3031 N N . ARG A 1 395 ? 27.094 -11.93 5.266 1 96.5 395 ARG A N 1
ATOM 3032 C CA . ARG A 1 395 ? 27.547 -10.984 4.254 1 96.5 395 ARG A CA 1
ATOM 3033 C C . ARG A 1 395 ? 26.391 -10.414 3.457 1 96.5 395 ARG A C 1
ATOM 3035 O O . ARG A 1 395 ? 25.25 -10.852 3.621 1 96.5 395 ARG A O 1
ATOM 3042 N N . ASP A 1 396 ? 26.594 -9.391 2.617 1 98.31 396 ASP A N 1
ATOM 3043 C CA . ASP A 1 396 ? 25.562 -8.758 1.789 1 98.31 396 ASP A CA 1
ATOM 3044 C C . ASP A 1 396 ? 25.5 -9.414 0.411 1 98.31 396 ASP A C 1
ATOM 3046 O O . ASP A 1 396 ? 26.531 -9.75 -0.175 1 98.31 396 ASP A O 1
ATOM 3050 N N . PHE A 1 397 ? 24.328 -9.719 -0.036 1 98.5 397 PHE A N 1
ATOM 3051 C CA . PHE A 1 397 ? 24.109 -10.109 -1.423 1 98.5 397 PHE A CA 1
ATOM 3052 C C . PHE A 1 397 ? 24.422 -8.961 -2.369 1 98.5 397 PHE A C 1
ATOM 3054 O O . PHE A 1 397 ? 23.766 -7.926 -2.342 1 98.5 397 PHE A O 1
ATOM 3061 N N . THR A 1 398 ? 25.422 -8.977 -3.203 1 97.69 398 THR A N 1
ATOM 3062 C CA . THR A 1 398 ? 25.875 -8.023 -4.211 1 97.69 398 THR A CA 1
ATOM 3063 C C . THR A 1 398 ? 26.312 -8.75 -5.48 1 97.69 398 THR A C 1
ATOM 3065 O O . THR A 1 398 ? 26.484 -9.969 -5.48 1 97.69 398 THR A O 1
ATOM 3068 N N . PRO A 1 399 ? 26.469 -8.023 -6.586 1 96.75 399 PRO A N 1
ATOM 3069 C CA . PRO A 1 399 ? 26.969 -8.672 -7.797 1 96.75 399 PRO A CA 1
ATOM 3070 C C . PRO A 1 399 ? 28.297 -9.391 -7.578 1 96.75 399 PRO A C 1
ATOM 3072 O O . PRO A 1 399 ? 28.531 -10.453 -8.164 1 96.75 399 PRO A O 1
ATOM 3075 N N . ALA A 1 400 ? 29.125 -8.883 -6.676 1 97.12 400 ALA A N 1
ATOM 3076 C CA . ALA A 1 400 ? 30.438 -9.469 -6.398 1 97.12 400 ALA A CA 1
ATOM 3077 C C . ALA A 1 400 ? 30.328 -10.594 -5.371 1 97.12 400 ALA A C 1
ATOM 3079 O O . ALA A 1 400 ? 31.25 -11.398 -5.215 1 97.12 400 ALA A O 1
ATOM 3080 N N . CYS A 1 401 ? 29.203 -10.695 -4.672 1 97.94 401 CYS A N 1
ATOM 3081 C CA . CYS A 1 401 ? 28.984 -11.703 -3.635 1 97.94 401 CYS A CA 1
ATOM 3082 C C . CYS A 1 401 ? 27.578 -12.297 -3.742 1 97.94 401 CYS A C 1
ATOM 3084 O O . CYS A 1 401 ? 26.734 -12.086 -2.863 1 97.94 401 CYS A O 1
ATOM 3086 N N . PRO A 1 402 ? 27.328 -13.102 -4.738 1 97.12 402 PRO A N 1
ATOM 3087 C CA . PRO A 1 402 ? 26 -13.68 -4.938 1 97.12 402 PRO A CA 1
ATOM 3088 C C . PRO A 1 402 ? 25.609 -14.656 -3.83 1 97.12 402 PRO A C 1
ATOM 3090 O O . PRO A 1 402 ? 24.438 -15.031 -3.719 1 97.12 402 PRO A O 1
ATOM 3093 N N . THR A 1 403 ? 26.516 -15.109 -2.949 1 97.19 403 THR A N 1
ATOM 3094 C CA . THR A 1 403 ? 26.234 -16.047 -1.87 1 97.19 403 THR A CA 1
ATOM 3095 C C . THR A 1 403 ? 25.812 -15.305 -0.606 1 97.19 403 THR A C 1
ATOM 3097 O O . THR A 1 403 ? 25.453 -15.93 0.396 1 97.19 403 THR A O 1
ATOM 3100 N N . GLY A 1 404 ? 25.859 -13.93 -0.647 1 98.44 404 GLY A N 1
ATOM 3101 C CA . GLY A 1 404 ? 25.422 -13.156 0.504 1 98.44 404 GLY A CA 1
ATOM 3102 C C . GLY A 1 404 ? 24 -13.469 0.929 1 98.44 404 GLY A C 1
ATOM 3103 O O . GLY A 1 404 ? 23.141 -13.703 0.086 1 98.44 404 GLY A O 1
ATOM 3104 N N . ARG A 1 405 ? 23.812 -13.461 2.291 1 98.56 405 ARG A N 1
ATOM 3105 C CA . ARG A 1 405 ? 22.516 -13.875 2.818 1 98.56 405 ARG A CA 1
ATOM 3106 C C . ARG A 1 405 ? 21.703 -12.672 3.301 1 98.56 405 ARG A C 1
ATOM 3108 O O . ARG A 1 405 ? 20.531 -12.797 3.645 1 98.56 405 ARG A O 1
ATOM 3115 N N . ASN A 1 406 ? 22.359 -11.484 3.336 1 98.75 406 ASN A N 1
ATOM 3116 C CA . ASN A 1 406 ? 21.656 -10.25 3.668 1 98.75 406 ASN A CA 1
ATOM 3117 C C . ASN A 1 406 ? 21.359 -9.422 2.422 1 98.75 406 ASN A C 1
ATOM 3119 O O . ASN A 1 406 ? 22.25 -9.148 1.624 1 98.75 406 ASN A O 1
ATOM 3123 N N . ILE A 1 407 ? 20.125 -9.023 2.25 1 98.69 407 ILE A N 1
ATOM 3124 C CA . ILE A 1 407 ? 19.719 -8.25 1.086 1 98.69 407 ILE A CA 1
ATOM 3125 C C . ILE A 1 407 ? 19.391 -6.816 1.509 1 98.69 407 ILE A C 1
ATOM 3127 O O . ILE A 1 407 ? 18.547 -6.594 2.379 1 98.69 407 ILE A O 1
ATOM 3131 N N . LYS A 1 408 ? 20.094 -5.844 0.956 1 98.38 408 LYS A N 1
ATOM 3132 C CA . LYS A 1 408 ? 19.719 -4.434 1.069 1 98.38 408 LYS A CA 1
ATOM 3133 C C . LYS A 1 408 ? 18.781 -4.016 -0.061 1 98.38 408 LYS A C 1
ATOM 3135 O O . LYS A 1 408 ? 19.234 -3.66 -1.15 1 98.38 408 LYS A O 1
ATOM 3140 N N . PHE A 1 409 ? 17.562 -3.91 0.214 1 98.5 409 PHE A N 1
ATOM 3141 C CA . PHE A 1 409 ? 16.578 -3.652 -0.824 1 98.5 409 PHE A CA 1
ATOM 3142 C C . PHE A 1 409 ? 16.531 -2.17 -1.179 1 98.5 409 PHE A C 1
ATOM 3144 O O . PHE A 1 409 ? 15.977 -1.788 -2.211 1 98.5 409 PHE A O 1
ATOM 3151 N N . GLY A 1 410 ? 17.156 -1.291 -0.315 1 97.88 410 GLY A N 1
ATOM 3152 C CA . GLY A 1 410 ? 16.859 0.129 -0.411 1 97.88 410 GLY A CA 1
ATOM 3153 C C . GLY A 1 410 ? 15.492 0.489 0.118 1 97.88 410 GLY A C 1
ATOM 3154 O O . GLY A 1 410 ? 14.789 -0.363 0.667 1 97.88 410 GLY A O 1
ATOM 3155 N N . ILE A 1 411 ? 15.148 1.769 0.089 1 98.12 411 ILE A N 1
ATOM 3156 C CA . ILE A 1 411 ? 13.82 2.213 0.514 1 98.12 411 ILE A CA 1
ATOM 3157 C C . ILE A 1 411 ? 12.797 1.879 -0.563 1 98.12 411 ILE A C 1
ATOM 3159 O O . ILE A 1 411 ? 12.422 2.738 -1.365 1 98.12 411 ILE A O 1
ATOM 3163 N N . ARG A 1 412 ? 12.43 0.593 -0.621 1 98.38 412 ARG A N 1
ATOM 3164 C CA . ARG A 1 412 ? 11.57 -0.032 -1.626 1 98.38 412 ARG A CA 1
ATOM 3165 C C . ARG A 1 412 ? 10.672 -1.086 -0.997 1 98.38 412 ARG A C 1
ATOM 3167 O O . ARG A 1 412 ? 10.641 -2.234 -1.443 1 98.38 412 ARG A O 1
ATOM 3174 N N . GLU A 1 413 ? 9.852 -0.718 -0.011 1 98.5 413 GLU A N 1
ATOM 3175 C CA . GLU A 1 413 ? 9.055 -1.682 0.744 1 98.5 413 GLU A CA 1
ATOM 3176 C C . GLU A 1 413 ? 8.156 -2.498 -0.178 1 98.5 413 GLU A C 1
ATOM 3178 O O . GLU A 1 413 ? 8.031 -3.715 -0.021 1 98.5 413 GLU A O 1
ATOM 3183 N N . HIS A 1 414 ? 7.547 -1.827 -1.164 1 98.5 414 HIS A N 1
ATOM 3184 C CA . HIS A 1 414 ? 6.586 -2.5 -2.031 1 98.5 414 HIS A CA 1
ATOM 3185 C C . HIS A 1 414 ? 7.25 -3.619 -2.826 1 98.5 414 HIS A C 1
ATOM 3187 O O . HIS A 1 414 ? 6.805 -4.77 -2.779 1 98.5 414 HIS A O 1
ATOM 3193 N N . ALA A 1 415 ? 8.359 -3.307 -3.5 1 98.75 415 ALA A N 1
ATOM 3194 C CA . ALA A 1 415 ? 9.07 -4.316 -4.277 1 98.75 415 ALA A CA 1
ATOM 3195 C C . ALA A 1 415 ? 9.711 -5.359 -3.363 1 98.75 415 ALA A C 1
ATOM 3197 O O . ALA A 1 415 ? 9.797 -6.535 -3.723 1 98.75 415 ALA A O 1
ATOM 3198 N N . MET A 1 416 ? 10.195 -4.914 -2.148 1 98.88 416 MET A N 1
ATOM 3199 C CA . MET A 1 416 ? 10.742 -5.891 -1.207 1 98.88 416 MET A CA 1
ATOM 3200 C C . MET A 1 416 ? 9.75 -7.02 -0.959 1 98.88 416 MET A C 1
ATOM 3202 O O . MET A 1 416 ? 10.102 -8.195 -1.075 1 98.88 416 MET A O 1
ATOM 3206 N N . GLY A 1 417 ? 8.5 -6.621 -0.66 1 98.88 417 GLY A N 1
ATOM 3207 C CA . GLY A 1 417 ? 7.488 -7.641 -0.421 1 98.88 417 GLY A CA 1
ATOM 3208 C C . GLY A 1 417 ? 7.293 -8.578 -1.601 1 98.88 417 GLY A C 1
ATOM 3209 O O . GLY A 1 417 ? 7.273 -9.797 -1.435 1 98.88 417 GLY A O 1
ATOM 3210 N N . ALA A 1 418 ? 7.203 -8.047 -2.787 1 98.94 418 ALA A N 1
ATOM 3211 C CA . ALA A 1 418 ? 6.93 -8.844 -3.979 1 98.94 418 ALA A CA 1
ATOM 3212 C C . ALA A 1 418 ? 8.148 -9.672 -4.371 1 98.94 418 ALA A C 1
ATOM 3214 O O . ALA A 1 418 ? 8.016 -10.789 -4.871 1 98.94 418 ALA A O 1
ATOM 3215 N N . MET A 1 419 ? 9.375 -9.109 -4.215 1 98.94 419 MET A N 1
ATOM 3216 C CA . MET A 1 419 ? 10.594 -9.859 -4.496 1 98.94 419 MET A CA 1
ATOM 3217 C C . MET A 1 419 ? 10.75 -11.031 -3.529 1 98.94 419 MET A C 1
ATOM 3219 O O . MET A 1 419 ? 11.195 -12.109 -3.922 1 98.94 419 MET A O 1
ATOM 3223 N N . MET A 1 420 ? 10.414 -10.797 -2.23 1 98.94 420 MET A N 1
ATOM 3224 C CA . MET A 1 420 ? 10.422 -11.898 -1.274 1 98.94 420 MET A CA 1
ATOM 3225 C C . MET A 1 420 ? 9.492 -13.016 -1.725 1 98.94 420 MET A C 1
ATOM 3227 O O . MET A 1 420 ? 9.82 -14.195 -1.591 1 98.94 420 MET A O 1
ATOM 3231 N N . ASN A 1 421 ? 8.281 -12.625 -2.254 1 98.94 421 ASN A N 1
ATOM 3232 C CA . ASN A 1 421 ? 7.422 -13.641 -2.846 1 98.94 421 ASN A CA 1
ATOM 3233 C C . ASN A 1 421 ? 8.133 -14.391 -3.969 1 98.94 421 ASN A C 1
ATOM 3235 O O . ASN A 1 421 ? 8.023 -15.617 -4.066 1 98.94 421 ASN A O 1
ATOM 3239 N N . GLY A 1 422 ? 8.867 -13.648 -4.852 1 98.94 422 GLY A N 1
ATOM 3240 C CA . GLY A 1 422 ? 9.633 -14.273 -5.918 1 98.94 422 GLY A CA 1
ATOM 3241 C C . GLY A 1 422 ? 10.633 -15.289 -5.418 1 98.94 422 GLY A C 1
ATOM 3242 O O . GLY A 1 422 ? 10.758 -16.375 -5.984 1 98.94 422 GLY A O 1
ATOM 3243 N N . ILE A 1 423 ? 11.352 -14.93 -4.363 1 98.94 423 ILE A N 1
ATOM 3244 C CA . ILE A 1 423 ? 12.328 -15.828 -3.762 1 98.94 423 ILE A CA 1
ATOM 3245 C C . ILE A 1 423 ? 11.625 -17.062 -3.215 1 98.94 423 ILE A C 1
ATOM 3247 O O . ILE A 1 423 ? 12.109 -18.188 -3.367 1 98.94 423 ILE A O 1
ATOM 3251 N N . ALA A 1 424 ? 10.461 -16.859 -2.617 1 98.75 424 ALA A N 1
ATOM 3252 C CA . ALA A 1 424 ? 9.68 -17.984 -2.094 1 98.75 424 ALA A CA 1
ATOM 3253 C C . ALA A 1 424 ? 9.141 -18.844 -3.225 1 98.75 424 ALA A C 1
ATOM 3255 O O . ALA A 1 424 ? 9.078 -20.078 -3.1 1 98.75 424 ALA A O 1
ATOM 3256 N N . TYR A 1 425 ? 8.656 -18.234 -4.352 1 98.62 425 TYR A N 1
ATOM 3257 C CA . TYR A 1 425 ? 8.227 -19 -5.52 1 98.62 425 TYR A CA 1
ATOM 3258 C C . TYR A 1 425 ? 9.352 -19.891 -6.031 1 98.62 425 TYR A C 1
ATOM 3260 O O . TYR A 1 425 ? 9.109 -21.031 -6.449 1 98.62 425 TYR A O 1
ATOM 3268 N N . HIS A 1 426 ? 10.617 -19.344 -6.023 1 98.31 426 HIS A N 1
ATOM 3269 C CA . HIS A 1 426 ? 11.773 -20.141 -6.422 1 98.31 426 HIS A CA 1
ATOM 3270 C C . HIS A 1 426 ? 11.914 -21.391 -5.559 1 98.31 426 HIS A C 1
ATOM 3272 O O . HIS A 1 426 ? 12.219 -22.469 -6.066 1 98.31 426 HIS A O 1
ATOM 3278 N N . GLY A 1 427 ? 11.812 -21.219 -4.227 1 97.19 427 GLY A N 1
ATOM 3279 C CA . GLY A 1 427 ? 11.547 -22.359 -3.354 1 97.19 427 GLY A CA 1
ATOM 3280 C C . GLY A 1 427 ? 12.781 -22.859 -2.631 1 97.19 427 GLY A C 1
ATOM 3281 O O . GLY A 1 427 ? 12.68 -23.625 -1.674 1 97.19 427 GLY A O 1
ATOM 3282 N N . LEU A 1 428 ? 14.008 -22.391 -2.986 1 98.19 428 LEU A N 1
ATOM 3283 C CA . LEU A 1 428 ? 15.219 -22.922 -2.385 1 98.19 428 LEU A CA 1
ATOM 3284 C C . LEU A 1 428 ? 15.547 -22.203 -1.084 1 98.19 428 LEU A C 1
ATOM 3286 O O . LEU A 1 428 ? 16.188 -22.766 -0.191 1 98.19 428 LEU A O 1
ATOM 3290 N N . PHE A 1 429 ? 15.18 -20.953 -0.964 1 98.56 429 PHE A N 1
ATOM 3291 C CA . PHE A 1 429 ? 15.609 -20.125 0.163 1 98.56 429 PHE A CA 1
ATOM 3292 C C . PHE A 1 429 ? 14.438 -19.797 1.073 1 98.56 429 PHE A C 1
ATOM 3294 O O . PHE A 1 429 ? 13.32 -19.562 0.597 1 98.56 429 PHE A O 1
ATOM 3301 N N . LYS A 1 430 ? 14.648 -19.844 2.408 1 98.31 430 LYS A N 1
ATOM 3302 C CA . LYS A 1 430 ? 13.711 -19.281 3.381 1 98.31 430 LYS A CA 1
ATOM 3303 C C . LYS A 1 430 ? 13.922 -17.797 3.568 1 98.31 430 LYS A C 1
ATOM 3305 O O . LYS A 1 430 ? 14.898 -17.375 4.203 1 98.31 430 LYS A O 1
ATOM 3310 N N . VAL A 1 431 ? 13.008 -17.016 3.115 1 98.81 431 VAL A N 1
ATOM 3311 C CA . VAL A 1 431 ? 13.266 -15.594 2.984 1 98.81 431 VAL A CA 1
ATOM 3312 C C . VAL A 1 431 ? 12.539 -14.828 4.09 1 98.81 431 VAL A C 1
ATOM 3314 O O . VAL A 1 431 ? 11.414 -15.172 4.453 1 98.81 431 VAL A O 1
ATOM 3317 N N . SER A 1 432 ? 13.188 -13.844 4.641 1 98.88 432 SER A N 1
ATOM 3318 C CA . SER A 1 432 ? 12.578 -12.867 5.539 1 98.88 432 SER A CA 1
ATOM 3319 C C . SER A 1 432 ? 12.914 -11.438 5.109 1 98.88 432 SER A C 1
ATOM 3321 O O . SER A 1 432 ? 13.898 -11.219 4.398 1 98.88 432 SER A O 1
ATOM 3323 N N . GLY A 1 433 ? 12.117 -10.539 5.375 1 98.69 433 GLY A N 1
ATOM 3324 C CA . GLY A 1 433 ? 12.312 -9.117 5.145 1 98.69 433 GLY A CA 1
ATOM 3325 C C . GLY A 1 433 ? 11.797 -8.25 6.277 1 98.69 433 GLY A C 1
ATOM 3326 O O . GLY A 1 433 ? 10.914 -8.672 7.035 1 98.69 433 GLY A O 1
ATOM 3327 N N . ALA A 1 434 ? 12.367 -7.016 6.418 1 98.81 434 ALA A N 1
ATOM 3328 C CA . ALA A 1 434 ? 12.062 -6.219 7.605 1 98.81 434 ALA A CA 1
ATOM 3329 C C . ALA A 1 434 ? 11.836 -4.754 7.242 1 98.81 434 ALA A C 1
ATOM 3331 O O . ALA A 1 434 ? 12.438 -4.246 6.285 1 98.81 434 ALA A O 1
ATOM 3332 N N . THR A 1 435 ? 10.992 -4.086 7.938 1 98.56 435 THR A N 1
ATOM 3333 C CA . THR A 1 435 ? 10.727 -2.65 7.969 1 98.56 435 THR A CA 1
ATOM 3334 C C . THR A 1 435 ? 9.961 -2.27 9.234 1 98.56 435 THR A C 1
ATOM 3336 O O . THR A 1 435 ? 9.766 -3.1 10.125 1 98.56 435 THR A O 1
ATOM 3339 N N . PHE A 1 436 ? 9.664 -0.968 9.406 1 98.5 436 PHE A N 1
ATOM 3340 C CA . PHE A 1 436 ? 8.75 -0.592 10.477 1 98.5 436 PHE A CA 1
ATOM 3341 C C . PHE A 1 436 ? 7.344 -1.114 10.203 1 98.5 436 PHE A C 1
ATOM 3343 O O . PHE A 1 436 ? 6.887 -1.103 9.055 1 98.5 436 PHE A O 1
ATOM 3350 N N . LEU A 1 437 ? 6.684 -1.555 11.219 1 98.75 437 LEU A N 1
ATOM 3351 C CA . LEU A 1 437 ? 5.371 -2.174 11.086 1 98.75 437 LEU A CA 1
ATOM 3352 C C . LEU A 1 437 ? 4.41 -1.261 10.328 1 98.75 437 LEU A C 1
ATOM 3354 O O . LEU A 1 437 ? 3.621 -1.729 9.508 1 98.75 437 LEU A O 1
ATOM 3358 N N . VAL A 1 438 ? 4.488 0.029 10.586 1 98.38 438 VAL A N 1
ATOM 3359 C CA . VAL A 1 438 ? 3.545 0.966 9.984 1 98.38 438 VAL A CA 1
ATOM 3360 C C . VAL A 1 438 ? 3.721 0.977 8.469 1 98.38 438 VAL A C 1
ATOM 3362 O O . VAL A 1 438 ? 2.766 1.219 7.727 1 98.38 438 VAL A O 1
ATOM 3365 N N . PHE A 1 439 ? 4.891 0.64 7.93 1 98.38 439 PHE A N 1
ATOM 3366 C CA . PHE A 1 439 ? 5.172 0.686 6.5 1 98.38 439 PHE A CA 1
ATOM 3367 C C . PHE A 1 439 ? 4.75 -0.611 5.824 1 98.38 439 PHE A C 1
ATOM 3369 O O . PHE A 1 439 ? 4.898 -0.759 4.609 1 98.38 439 PHE A O 1
ATOM 3376 N N . SER A 1 440 ? 4.137 -1.56 6.648 1 98.69 440 SER A N 1
ATOM 3377 C CA . SER A 1 440 ? 3.525 -2.734 6.035 1 98.69 440 SER A CA 1
ATOM 3378 C C . SER A 1 440 ? 2.488 -2.336 4.988 1 98.69 440 SER A C 1
ATOM 3380 O O . SER A 1 440 ? 2.279 -3.055 4.012 1 98.69 440 SER A O 1
ATOM 3382 N N . ASP A 1 441 ? 1.876 -1.162 5.129 1 98.25 441 ASP A N 1
ATOM 3383 C CA . ASP A 1 441 ? 0.874 -0.683 4.184 1 98.25 441 ASP A CA 1
ATOM 3384 C C . ASP A 1 441 ? 1.475 -0.506 2.789 1 98.25 441 ASP A C 1
ATOM 3386 O O . ASP A 1 441 ? 0.775 -0.641 1.784 1 98.25 441 ASP A O 1
ATOM 3390 N N . TYR A 1 442 ? 2.777 -0.26 2.684 1 98.5 442 TYR A N 1
ATOM 3391 C CA . TYR A 1 442 ? 3.42 -0.088 1.386 1 98.5 442 TYR A CA 1
ATOM 3392 C C . TYR A 1 442 ? 3.566 -1.424 0.667 1 98.5 442 TYR A C 1
ATOM 3394 O O . TYR A 1 442 ? 3.617 -1.471 -0.564 1 98.5 442 TYR A O 1
ATOM 3402 N N . LEU A 1 443 ? 3.658 -2.506 1.424 1 98.62 443 LEU A N 1
ATOM 3403 C CA . LEU A 1 443 ? 3.848 -3.801 0.778 1 98.62 443 LEU A CA 1
ATOM 3404 C C . LEU A 1 443 ? 2.68 -4.734 1.08 1 98.62 443 LEU A C 1
ATOM 3406 O O . LEU A 1 443 ? 2.777 -5.945 0.873 1 98.62 443 LEU A O 1
ATOM 3410 N N . ARG A 1 444 ? 1.571 -4.18 1.524 1 98.62 444 ARG A N 1
ATOM 3411 C CA . ARG A 1 444 ? 0.389 -4.949 1.901 1 98.62 444 ARG A CA 1
ATOM 3412 C C . ARG A 1 444 ? -0.108 -5.797 0.735 1 98.62 444 ARG A C 1
ATOM 3414 O O . ARG A 1 444 ? -0.532 -6.938 0.927 1 98.62 444 ARG A O 1
ATOM 3421 N N . PRO A 1 445 ? -0.111 -5.285 -0.553 1 98.56 445 PRO A N 1
ATOM 3422 C CA . PRO A 1 445 ? -0.534 -6.145 -1.663 1 98.56 445 PRO A CA 1
ATOM 3423 C C . PRO A 1 445 ? 0.298 -7.418 -1.773 1 98.56 445 PRO A C 1
ATOM 3425 O O . PRO A 1 445 ? -0.244 -8.492 -2.059 1 98.56 445 PRO A O 1
ATOM 3428 N N . ALA A 1 446 ? 1.591 -7.312 -1.533 1 98.81 446 ALA A N 1
ATOM 3429 C CA . ALA A 1 446 ? 2.467 -8.484 -1.608 1 98.81 446 ALA A CA 1
ATOM 3430 C C . ALA A 1 446 ? 2.201 -9.438 -0.452 1 98.81 446 ALA A C 1
ATOM 3432 O O . ALA A 1 446 ? 2.271 -10.664 -0.622 1 98.81 446 ALA A O 1
ATOM 3433 N N . ILE A 1 447 ? 1.923 -8.93 0.766 1 98.94 447 ILE A N 1
ATOM 3434 C CA . ILE A 1 447 ? 1.588 -9.766 1.913 1 98.94 447 ILE A CA 1
ATOM 3435 C C . ILE A 1 447 ? 0.33 -10.57 1.611 1 98.94 447 ILE A C 1
ATOM 3437 O O . ILE A 1 447 ? 0.281 -11.773 1.876 1 98.94 447 ILE A O 1
ATOM 3441 N N . ARG A 1 448 ? -0.658 -9.906 1.051 1 98.75 448 ARG A N 1
ATOM 3442 C CA . ARG A 1 448 ? -1.906 -10.562 0.677 1 98.75 448 ARG A CA 1
ATOM 3443 C C . ARG A 1 448 ? -1.655 -11.688 -0.322 1 98.75 448 ARG A C 1
ATOM 3445 O O . ARG A 1 448 ? -2.207 -12.781 -0.185 1 98.75 448 ARG A O 1
ATOM 3452 N N . LEU A 1 449 ? -0.839 -11.422 -1.336 1 98.75 449 LEU A N 1
ATOM 3453 C CA . LEU A 1 449 ? -0.566 -12.422 -2.365 1 98.75 449 LEU A CA 1
ATOM 3454 C C . LEU A 1 449 ? 0.235 -13.586 -1.795 1 98.75 449 LEU A C 1
ATOM 3456 O O . LEU A 1 449 ? 0.065 -14.734 -2.223 1 98.75 449 LEU A O 1
ATOM 3460 N N . ALA A 1 450 ? 1.144 -13.281 -0.835 1 98.88 450 ALA A N 1
ATOM 3461 C CA . ALA A 1 450 ? 1.846 -14.367 -0.16 1 98.88 450 ALA A CA 1
ATOM 3462 C C . ALA A 1 450 ? 0.866 -15.289 0.562 1 98.88 450 ALA A C 1
ATOM 3464 O O . ALA A 1 450 ? 0.988 -16.516 0.491 1 98.88 450 ALA A O 1
ATOM 3465 N N . ALA A 1 451 ? -0.056 -14.664 1.244 1 98.88 451 ALA A N 1
ATOM 3466 C CA . ALA A 1 451 ? -1.064 -15.422 1.975 1 98.88 451 ALA A CA 1
ATOM 3467 C C . ALA A 1 451 ? -1.938 -16.234 1.02 1 98.88 451 ALA A C 1
ATOM 3469 O O . ALA A 1 451 ? -2.197 -17.422 1.255 1 98.88 451 ALA A O 1
ATOM 3470 N N . LEU A 1 452 ? -2.354 -15.578 -0.046 1 98.44 452 LEU A N 1
ATOM 3471 C CA . LEU A 1 452 ? -3.207 -16.203 -1.053 1 98.44 452 LEU A CA 1
ATOM 3472 C C . LEU A 1 452 ? -2.496 -17.375 -1.722 1 98.44 452 LEU A C 1
ATOM 3474 O O . LEU A 1 452 ? -3.119 -18.391 -2.014 1 98.44 452 LEU A O 1
ATOM 3478 N N . SER A 1 453 ? -1.179 -17.281 -1.954 1 98.5 453 SER A N 1
ATOM 3479 C CA . SER A 1 453 ? -0.39 -18.25 -2.691 1 98.5 453 SER A CA 1
ATOM 3480 C C . SER A 1 453 ? 0.249 -19.266 -1.751 1 98.5 453 SER A C 1
ATOM 3482 O O . SER A 1 453 ? 1.003 -20.141 -2.189 1 98.5 453 SER A O 1
ATOM 3484 N N . HIS A 1 454 ? 0.02 -19.125 -0.392 1 98.31 454 HIS A N 1
ATOM 3485 C CA . HIS A 1 454 ? 0.531 -20.031 0.634 1 98.31 454 HIS A CA 1
ATOM 3486 C C . HIS A 1 454 ? 2.057 -20.047 0.65 1 98.31 454 HIS A C 1
ATOM 3488 O O . HIS A 1 454 ? 2.674 -21.109 0.758 1 98.31 454 HIS A O 1
ATOM 3494 N N . LEU A 1 455 ? 2.68 -18.875 0.474 1 98.69 455 LEU A N 1
ATOM 3495 C CA . LEU A 1 455 ? 4.133 -18.766 0.447 1 98.69 455 LEU A CA 1
ATOM 3496 C C . LEU A 1 455 ? 4.691 -18.609 1.856 1 98.69 455 LEU A C 1
ATOM 3498 O O . LEU A 1 455 ? 4.16 -17.828 2.656 1 98.69 455 LEU A O 1
ATOM 3502 N N . PRO A 1 456 ? 5.691 -19.344 2.217 1 98.38 456 PRO A N 1
ATOM 3503 C CA . PRO A 1 456 ? 6.316 -19.234 3.537 1 98.38 456 PRO A CA 1
ATOM 3504 C C . PRO A 1 456 ? 7.285 -18.062 3.646 1 98.38 456 PRO A C 1
ATOM 3506 O O . PRO A 1 456 ? 8.492 -18.266 3.82 1 98.38 456 PRO A O 1
ATOM 3509 N N . VAL A 1 457 ? 6.816 -16.875 3.66 1 98.81 457 VAL A N 1
ATOM 3510 C CA . VAL A 1 457 ? 7.574 -15.641 3.791 1 98.81 457 VAL A CA 1
ATOM 3511 C C . VAL A 1 457 ? 7.52 -15.148 5.238 1 98.81 457 VAL A C 1
ATOM 3513 O O . VAL A 1 457 ? 6.465 -15.203 5.879 1 98.81 457 VAL A O 1
ATOM 3516 N N . VAL A 1 458 ? 8.633 -14.727 5.797 1 98.94 458 VAL A N 1
ATOM 3517 C CA . VAL A 1 458 ? 8.688 -14.219 7.16 1 98.94 458 VAL A CA 1
ATOM 3518 C C . VAL A 1 458 ? 8.875 -12.703 7.141 1 98.94 458 VAL A C 1
ATOM 3520 O O . VAL A 1 458 ? 9.844 -12.203 6.57 1 98.94 458 VAL A O 1
ATOM 3523 N N . TYR A 1 459 ? 7.961 -12 7.691 1 98.94 459 TYR A N 1
ATOM 3524 C CA . TYR A 1 459 ? 8.07 -10.555 7.859 1 98.94 459 TYR A CA 1
ATOM 3525 C C . TYR A 1 459 ? 8.531 -10.203 9.273 1 98.94 459 TYR A C 1
ATOM 3527 O O . TYR A 1 459 ? 7.855 -10.531 10.25 1 98.94 459 TYR A O 1
ATOM 3535 N N . ILE A 1 460 ? 9.688 -9.562 9.43 1 98.88 460 ILE A N 1
ATOM 3536 C CA . ILE A 1 460 ? 10.227 -9.117 10.711 1 98.88 460 ILE A CA 1
ATOM 3537 C C . ILE A 1 460 ? 10 -7.617 10.867 1 98.88 460 ILE A C 1
ATOM 3539 O O . ILE A 1 460 ? 10.898 -6.816 10.594 1 98.88 460 ILE A O 1
ATOM 3543 N N . PHE A 1 461 ? 8.852 -7.246 11.328 1 98.88 461 PHE A N 1
ATOM 3544 C CA . PHE A 1 461 ? 8.508 -5.836 11.453 1 98.88 461 PHE A CA 1
ATOM 3545 C C . PHE A 1 461 ? 8.648 -5.367 12.891 1 98.88 461 PHE A C 1
ATOM 3547 O O . PHE A 1 461 ? 8.484 -6.156 13.828 1 98.88 461 PHE A O 1
ATOM 3554 N N . THR A 1 462 ? 9.086 -4.156 13.07 1 98.44 462 THR A N 1
ATOM 3555 C CA . THR A 1 462 ? 9.336 -3.621 14.398 1 98.44 462 THR A CA 1
ATOM 3556 C C . THR A 1 462 ? 8.609 -2.291 14.594 1 98.44 462 THR A C 1
ATOM 3558 O O . THR A 1 462 ? 7.945 -1.802 13.68 1 98.44 462 THR A O 1
ATOM 3561 N N . HIS A 1 463 ? 8.781 -1.612 15.828 1 98.25 463 HIS A N 1
ATOM 3562 C CA . HIS A 1 463 ? 8.062 -0.396 16.188 1 98.25 463 HIS A CA 1
ATOM 3563 C C . HIS A 1 463 ? 6.551 -0.614 16.125 1 98.25 463 HIS A C 1
ATOM 3565 O O . HIS A 1 463 ? 5.848 0.09 15.391 1 98.25 463 HIS A O 1
ATOM 3571 N N . ASP A 1 464 ? 6.102 -1.526 16.938 1 98.12 464 ASP A N 1
ATOM 3572 C CA . ASP A 1 464 ? 4.82 -2.201 16.75 1 98.12 464 ASP A CA 1
ATOM 3573 C C . ASP A 1 464 ? 3.674 -1.377 17.328 1 98.12 464 ASP A C 1
ATOM 3575 O O . ASP A 1 464 ? 2.514 -1.787 17.266 1 98.12 464 ASP A O 1
ATOM 3579 N N . SER A 1 465 ? 3.965 -0.207 17.891 1 97.75 465 SER A N 1
ATOM 3580 C CA . SER A 1 465 ? 2.891 0.542 18.531 1 97.75 465 SER A CA 1
ATOM 3581 C C . SER A 1 465 ? 3.264 2.012 18.703 1 97.75 465 SER A C 1
ATOM 3583 O O . SER A 1 465 ? 4.246 2.479 18.125 1 97.75 465 SER A O 1
ATOM 3585 N N . VAL A 1 466 ? 2.436 2.732 19.516 1 98.19 466 VAL A N 1
ATOM 3586 C CA . VAL A 1 466 ? 2.678 4.141 19.812 1 98.19 466 VAL A CA 1
ATOM 3587 C C . VAL A 1 466 ? 3.926 4.273 20.672 1 98.19 466 VAL A C 1
ATOM 3589 O O . VAL A 1 466 ? 4.418 5.383 20.906 1 98.19 466 VAL A O 1
ATOM 3592 N N . GLY A 1 467 ? 4.48 3.145 21.016 1 97.06 467 GLY A N 1
ATOM 3593 C CA . GLY A 1 467 ? 5.719 3.133 21.781 1 97.06 467 GLY A CA 1
ATOM 3594 C C . GLY A 1 467 ? 6.898 3.697 21.016 1 97.06 467 GLY A C 1
ATOM 3595 O O . GLY A 1 467 ? 7.93 4.027 21.594 1 97.06 467 GLY A O 1
ATOM 3596 N N . VAL A 1 468 ? 6.727 3.771 19.688 1 96.62 468 VAL A N 1
ATOM 3597 C CA . VAL A 1 468 ? 7.773 4.387 18.875 1 96.62 468 VAL A CA 1
ATOM 3598 C C . VAL A 1 468 ? 7.945 5.848 19.266 1 96.62 468 VAL A C 1
ATOM 3600 O O . VAL A 1 468 ? 9.016 6.434 19.062 1 96.62 468 VAL A O 1
ATOM 3603 N N . GLY A 1 469 ? 6.945 6.547 19.844 1 96.88 469 GLY A N 1
ATOM 3604 C CA . GLY A 1 469 ? 7.055 7.781 20.594 1 96.88 469 GLY A CA 1
ATOM 3605 C C . GLY A 1 469 ? 7.25 9.008 19.719 1 96.88 469 GLY A C 1
ATOM 3606 O O . GLY A 1 469 ? 6.383 9.336 18.906 1 96.88 469 GLY A O 1
ATOM 3607 N N . GLU A 1 470 ? 8.406 9.555 19.719 1 97.06 470 GLU A N 1
ATOM 3608 C CA . GLU A 1 470 ? 8.75 10.883 19.234 1 97.06 470 GLU A CA 1
ATOM 3609 C C . GLU A 1 470 ? 8.531 11 17.734 1 97.06 470 GLU A C 1
ATOM 3611 O O . GLU A 1 470 ? 8.203 12.07 17.219 1 97.06 470 GLU A O 1
ATOM 3616 N N . ASP A 1 471 ? 8.609 9.883 17 1 96 471 ASP A N 1
ATOM 3617 C CA . ASP A 1 471 ? 8.406 9.922 15.555 1 96 471 ASP A CA 1
ATOM 3618 C C . ASP A 1 471 ? 6.996 10.414 15.211 1 96 471 ASP A C 1
ATOM 3620 O O . ASP A 1 471 ? 6.777 11 14.156 1 96 471 ASP A O 1
ATOM 3624 N N . GLY A 1 472 ? 6.039 10.062 16.125 1 97.06 472 GLY A N 1
ATOM 3625 C CA . GLY A 1 472 ? 4.711 10.633 15.992 1 97.06 472 GLY A CA 1
ATOM 3626 C C . GLY A 1 472 ? 3.766 9.75 15.195 1 97.06 472 GLY A C 1
ATOM 3627 O O . GLY A 1 472 ? 4.098 8.609 14.859 1 97.06 472 GLY A O 1
ATOM 3628 N N . PRO A 1 473 ? 2.584 10.289 14.906 1 97.38 473 PRO A N 1
ATOM 3629 C CA . PRO A 1 473 ? 1.456 9.492 14.414 1 97.38 473 PRO A CA 1
ATOM 3630 C C . PRO A 1 473 ? 1.714 8.883 13.039 1 97.38 473 PRO A C 1
ATOM 3632 O O . PRO A 1 473 ? 1.194 7.809 12.727 1 97.38 473 PRO A O 1
ATOM 3635 N N . THR A 1 474 ? 2.506 9.5 12.18 1 97.88 474 THR A N 1
ATOM 3636 C CA . THR A 1 474 ? 2.777 8.93 10.867 1 97.88 474 THR A CA 1
ATOM 3637 C C . THR A 1 474 ? 3.557 7.625 10.992 1 97.88 474 THR A C 1
ATOM 3639 O O . THR A 1 474 ? 3.578 6.816 10.062 1 97.88 474 THR A O 1
ATOM 3642 N N . HIS A 1 475 ? 4.195 7.398 12.117 1 98.19 475 HIS A N 1
ATOM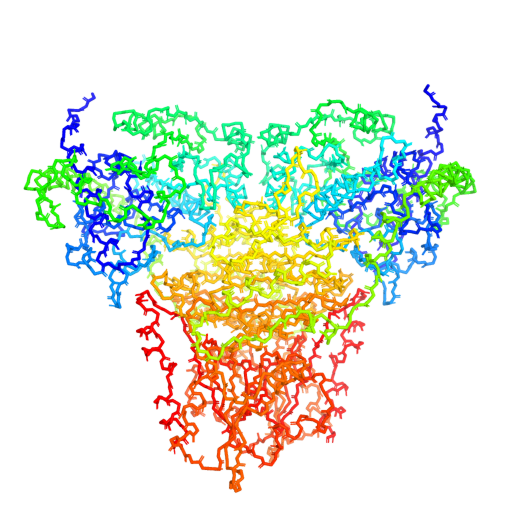 3643 C CA . HIS A 1 475 ? 5.02 6.211 12.328 1 98.19 475 HIS A CA 1
ATOM 3644 C C . HIS A 1 475 ? 4.414 5.305 13.398 1 98.19 475 HIS A C 1
ATOM 3646 O O . HIS A 1 475 ? 5.004 4.281 13.758 1 98.19 475 HIS A O 1
ATOM 3652 N N . GLN A 1 476 ? 3.33 5.719 14.016 1 98.5 476 GLN A N 1
ATOM 3653 C CA . GLN A 1 476 ? 2.688 4.945 15.07 1 98.5 476 GLN A CA 1
ATOM 3654 C C . GLN A 1 476 ? 1.568 4.07 14.516 1 98.5 476 GLN A C 1
ATOM 3656 O O . GLN A 1 476 ? 0.511 4.578 14.133 1 98.5 476 GLN A O 1
ATOM 3661 N N . PRO A 1 477 ? 1.756 2.785 14.492 1 98.38 477 PRO A N 1
ATOM 3662 C CA . PRO A 1 477 ? 0.86 1.853 13.805 1 98.38 477 PRO A CA 1
ATOM 3663 C C . PRO A 1 477 ? -0.357 1.475 14.641 1 98.38 477 PRO A C 1
ATOM 3665 O O . PRO A 1 477 ? -0.537 0.302 14.984 1 98.38 477 PRO A O 1
ATOM 3668 N N . VAL A 1 478 ? -1.316 2.316 14.906 1 98.62 478 VAL A N 1
ATOM 3669 C CA . VAL A 1 478 ? -2.416 2.092 15.836 1 98.62 478 VAL A CA 1
ATOM 3670 C C . VAL A 1 478 ? -3.416 1.109 15.234 1 98.62 478 VAL A C 1
ATOM 3672 O O . VAL A 1 478 ? -4.059 0.346 15.953 1 98.62 478 VAL A O 1
ATOM 3675 N N . GLU A 1 479 ? -3.598 1.118 13.914 1 98.62 479 GLU A N 1
ATOM 3676 C CA . GLU A 1 479 ? -4.594 0.267 13.266 1 98.62 479 GLU A CA 1
ATOM 3677 C C . GLU A 1 479 ? -3.932 -0.922 12.57 1 98.62 479 GLU A C 1
ATOM 3679 O O . GLU A 1 479 ? -4.617 -1.834 12.109 1 98.62 479 GLU A O 1
ATOM 3684 N N . THR A 1 480 ? -2.619 -0.968 12.555 1 98.62 480 THR A N 1
ATOM 3685 C CA . THR A 1 480 ? -1.88 -1.799 11.609 1 98.62 480 THR A CA 1
ATOM 3686 C C . THR A 1 480 ? -1.973 -3.271 11.992 1 98.62 480 THR A C 1
ATOM 3688 O O . THR A 1 480 ? -2.27 -4.121 11.156 1 98.62 480 THR A O 1
ATOM 3691 N N . VAL A 1 481 ? -1.767 -3.611 13.273 1 98.69 481 VAL A N 1
ATOM 3692 C CA . VAL A 1 481 ? -1.795 -5 13.727 1 98.69 481 VAL A CA 1
ATOM 3693 C C . VAL A 1 481 ? -3.174 -5.602 13.461 1 98.69 481 VAL A C 1
ATOM 3695 O O . VAL A 1 481 ? -3.289 -6.66 12.844 1 98.69 481 VAL A O 1
ATOM 3698 N N . SER A 1 482 ? -4.23 -4.863 13.898 1 98.62 482 SER A N 1
ATOM 3699 C CA . SER A 1 482 ? -5.598 -5.336 13.695 1 98.62 482 SER A CA 1
ATOM 3700 C C . SER A 1 482 ? -5.918 -5.477 12.211 1 98.62 482 SER A C 1
ATOM 3702 O O . SER A 1 482 ? -6.59 -6.426 11.797 1 98.62 482 SER A O 1
ATOM 3704 N N . GLY A 1 483 ? -5.453 -4.488 11.43 1 98.56 483 GLY A N 1
ATOM 3705 C CA . GLY A 1 483 ? -5.668 -4.547 9.992 1 98.56 483 GLY A CA 1
ATOM 3706 C C . GLY A 1 483 ? -5.031 -5.762 9.344 1 98.56 483 GLY A C 1
ATOM 3707 O O . GLY A 1 483 ? -5.617 -6.375 8.453 1 98.56 483 GLY A O 1
ATOM 3708 N N . LEU A 1 484 ? -3.82 -6.117 9.734 1 98.81 484 LEU A N 1
ATOM 3709 C CA . LEU A 1 484 ? -3.092 -7.25 9.18 1 98.81 484 LEU A CA 1
ATOM 3710 C C . LEU A 1 484 ? -3.734 -8.57 9.586 1 98.81 484 LEU A C 1
ATOM 3712 O O . LEU A 1 484 ? -3.748 -9.523 8.812 1 98.81 484 LEU A O 1
ATOM 3716 N N . ARG A 1 485 ? -4.297 -8.617 10.766 1 98.75 485 ARG A N 1
ATOM 3717 C CA . ARG A 1 485 ? -4.953 -9.82 11.273 1 98.75 485 ARG A CA 1
ATOM 3718 C C . ARG A 1 485 ? -6.18 -10.164 10.43 1 98.75 485 ARG A C 1
ATOM 3720 O O . ARG A 1 485 ? -6.695 -11.281 10.516 1 98.75 485 ARG A O 1
ATOM 3727 N N . MET A 1 486 ? -6.66 -9.195 9.562 1 98.62 486 MET A N 1
ATOM 3728 C CA . MET A 1 486 ? -7.832 -9.453 8.727 1 98.62 486 MET A CA 1
ATOM 3729 C C . MET A 1 486 ? -7.465 -10.32 7.531 1 98.62 486 MET A C 1
ATOM 3731 O O . MET A 1 486 ? -8.344 -10.891 6.879 1 98.62 486 MET A O 1
ATOM 3735 N N . ILE A 1 487 ? -6.223 -10.453 7.152 1 98.81 487 ILE A N 1
ATOM 3736 C CA . ILE A 1 487 ? -5.812 -11.172 5.949 1 98.81 487 ILE A CA 1
ATOM 3737 C C . ILE A 1 487 ? -5.863 -12.672 6.203 1 98.81 487 ILE A C 1
ATOM 3739 O O . ILE A 1 487 ? -5.16 -13.18 7.078 1 98.81 487 ILE A O 1
ATOM 3743 N N . PRO A 1 488 ? -6.656 -13.422 5.418 1 98.62 488 PRO A N 1
ATOM 3744 C CA . PRO A 1 488 ? -6.688 -14.883 5.59 1 98.62 488 PRO A CA 1
ATOM 3745 C C . PRO A 1 488 ? -5.32 -15.523 5.391 1 98.62 488 PRO A C 1
ATOM 3747 O O . PRO A 1 488 ? -4.562 -15.117 4.504 1 98.62 488 PRO A O 1
ATOM 3750 N N . ASN A 1 489 ? -5.004 -16.484 6.215 1 98.56 489 ASN A N 1
ATOM 3751 C CA . ASN A 1 489 ? -3.807 -17.297 6.09 1 98.56 489 ASN A CA 1
ATOM 3752 C C . ASN A 1 489 ? -2.547 -16.516 6.453 1 98.56 489 ASN A C 1
ATOM 3754 O O . ASN A 1 489 ? -1.436 -16.938 6.125 1 98.56 489 ASN A O 1
ATOM 3758 N N . LEU A 1 490 ? -2.625 -15.359 7.051 1 98.88 490 LEU A N 1
ATOM 3759 C CA . LEU A 1 490 ? -1.499 -14.641 7.641 1 98.88 490 LEU A CA 1
ATOM 3760 C C . LEU A 1 490 ? -1.474 -14.828 9.156 1 98.88 490 LEU A C 1
ATOM 3762 O O . LEU A 1 490 ? -2.463 -14.539 9.836 1 98.88 490 LEU A O 1
ATOM 3766 N N . ASP A 1 491 ? -0.393 -15.359 9.711 1 98.88 491 ASP A N 1
ATOM 3767 C CA . ASP A 1 491 ? -0.206 -15.367 11.156 1 98.88 491 ASP A CA 1
ATOM 3768 C C . ASP A 1 491 ? 0.532 -14.117 11.617 1 98.88 491 ASP A C 1
ATOM 3770 O O . ASP A 1 491 ? 1.639 -13.828 11.156 1 98.88 491 ASP A O 1
ATOM 3774 N N . VAL A 1 492 ? -0.07 -13.344 12.445 1 98.94 492 VAL A N 1
ATOM 3775 C CA . VAL A 1 492 ? 0.541 -12.164 13.047 1 98.94 492 VAL A CA 1
ATOM 3776 C C . VAL A 1 492 ? 0.917 -12.453 14.492 1 98.94 492 VAL A C 1
ATOM 3778 O O . VAL A 1 492 ? 0.045 -12.672 15.336 1 98.94 492 VAL A O 1
ATOM 3781 N N . ILE A 1 493 ? 2.219 -12.453 14.828 1 98.94 493 ILE A N 1
ATOM 3782 C CA . ILE A 1 493 ? 2.686 -12.812 16.156 1 98.94 493 ILE A CA 1
ATOM 3783 C C . ILE A 1 493 ? 3.314 -11.594 16.828 1 98.94 493 ILE A C 1
ATOM 3785 O O . ILE A 1 493 ? 4.246 -10.992 16.297 1 98.94 493 ILE A O 1
ATOM 3789 N N . ARG A 1 494 ? 2.814 -11.156 17.891 1 98.88 494 ARG A N 1
ATOM 3790 C CA . ARG A 1 494 ? 3.279 -10.008 18.672 1 98.88 494 ARG A CA 1
ATOM 3791 C C . ARG A 1 494 ? 3.752 -10.445 20.062 1 98.88 494 ARG A C 1
ATOM 3793 O O . ARG A 1 494 ? 2.994 -10.375 21.031 1 98.88 494 ARG A O 1
ATOM 3800 N N . PRO A 1 495 ? 5.031 -10.883 20.203 1 98.81 495 PRO A N 1
ATOM 3801 C CA . PRO A 1 495 ? 5.547 -11.445 21.453 1 98.81 495 PRO A CA 1
ATOM 3802 C C . PRO A 1 495 ? 5.73 -10.391 22.547 1 98.81 495 PRO A C 1
ATOM 3804 O O . PRO A 1 495 ? 5.965 -9.219 22.25 1 98.81 495 PRO A O 1
ATOM 3807 N N . ALA A 1 496 ? 5.734 -10.836 23.781 1 98.44 496 ALA A N 1
ATOM 3808 C CA . ALA A 1 496 ? 5.699 -9.922 24.922 1 98.44 496 ALA A CA 1
ATOM 3809 C C . ALA A 1 496 ? 7.039 -9.906 25.656 1 98.44 496 ALA A C 1
ATOM 3811 O O . ALA A 1 496 ? 7.293 -9.016 26.484 1 98.44 496 ALA A O 1
ATOM 3812 N N . ASP A 1 497 ? 7.93 -10.812 25.422 1 97.69 497 ASP A N 1
ATOM 3813 C CA . ASP A 1 497 ? 9.258 -10.859 26.031 1 97.69 497 ASP A CA 1
ATOM 3814 C C . ASP A 1 497 ? 10.219 -11.703 25.188 1 97.69 497 ASP A C 1
ATOM 3816 O O . ASP A 1 497 ? 9.859 -12.148 24.094 1 97.69 497 ASP A O 1
ATOM 3820 N N . PRO A 1 498 ? 11.484 -11.875 25.578 1 97.88 498 PRO A N 1
ATOM 3821 C CA . PRO A 1 498 ? 12.477 -12.57 24.75 1 97.88 498 PRO A CA 1
ATOM 3822 C C . PRO A 1 498 ? 12.117 -14.039 24.5 1 97.88 498 PRO A C 1
ATOM 3824 O O . PRO A 1 498 ? 12.383 -14.57 23.422 1 97.88 498 PRO A O 1
ATOM 3827 N N . GLU A 1 499 ? 11.531 -14.719 25.531 1 97.94 499 GLU A N 1
ATOM 3828 C CA . GLU A 1 499 ? 11.211 -16.141 25.359 1 97.94 499 GLU A CA 1
ATOM 3829 C C . GLU A 1 499 ? 10.047 -16.344 24.391 1 97.94 499 GLU A C 1
ATOM 3831 O O . GLU A 1 499 ? 10.055 -17.266 23.594 1 97.94 499 GLU A O 1
ATOM 3836 N N . GLU A 1 500 ? 8.961 -15.508 24.516 1 98.5 500 GLU A N 1
ATOM 3837 C CA . GLU A 1 500 ? 7.926 -15.531 23.5 1 98.5 500 GLU A CA 1
ATOM 3838 C C . GLU A 1 500 ? 8.508 -15.219 22.125 1 98.5 500 GLU A C 1
ATOM 3840 O O . GLU A 1 500 ? 8.055 -15.773 21.109 1 98.5 500 GLU A O 1
ATOM 3845 N N . THR A 1 501 ? 9.5 -14.336 22.031 1 98.75 501 THR A N 1
ATOM 3846 C CA . THR A 1 501 ? 10.133 -13.969 20.766 1 98.75 501 THR A CA 1
ATOM 3847 C C . THR A 1 501 ? 10.836 -15.172 20.156 1 98.75 501 THR A C 1
ATOM 3849 O O . THR A 1 501 ? 10.734 -15.406 18.953 1 98.75 501 THR A O 1
ATOM 3852 N N . ALA A 1 502 ? 11.531 -15.914 20.969 1 98.69 502 ALA A N 1
ATOM 3853 C CA . ALA A 1 502 ? 12.203 -17.125 20.5 1 98.69 502 ALA A CA 1
ATOM 3854 C C . ALA A 1 502 ? 11.211 -18.078 19.844 1 98.69 502 ALA A C 1
ATOM 3856 O O . ALA A 1 502 ? 11.461 -18.594 18.75 1 98.69 502 ALA A O 1
ATOM 3857 N N . ALA A 1 503 ? 10.102 -18.312 20.516 1 98.88 503 ALA A N 1
ATOM 3858 C CA . ALA A 1 503 ? 9.078 -19.203 20 1 98.88 503 ALA A CA 1
ATOM 3859 C C . ALA A 1 503 ? 8.43 -18.625 18.734 1 98.88 503 ALA A C 1
ATOM 3861 O O . ALA A 1 503 ? 8.117 -19.344 17.797 1 98.88 503 ALA A O 1
ATOM 3862 N N . ALA A 1 504 ? 8.195 -17.312 18.734 1 98.94 504 ALA A N 1
ATOM 3863 C CA . ALA A 1 504 ? 7.586 -16.641 17.594 1 98.94 504 ALA A CA 1
ATOM 3864 C C . ALA A 1 504 ? 8.43 -16.828 16.328 1 98.94 504 ALA A C 1
ATOM 3866 O O . ALA A 1 504 ? 7.906 -17.156 15.266 1 98.94 504 ALA A O 1
ATOM 3867 N N . PHE A 1 505 ? 9.742 -16.578 16.438 1 98.94 505 PHE A N 1
ATOM 3868 C CA . PHE A 1 505 ? 10.641 -16.781 15.305 1 98.94 505 PHE A CA 1
ATOM 3869 C C . PHE A 1 505 ? 10.641 -18.234 14.859 1 98.94 505 PHE A C 1
ATOM 3871 O O . PHE A 1 505 ? 10.664 -18.531 13.656 1 98.94 505 PHE A O 1
ATOM 3878 N N . SER A 1 506 ? 10.656 -19.141 15.82 1 98.88 506 SER A N 1
ATOM 3879 C CA . SER A 1 506 ? 10.641 -20.562 15.5 1 98.88 506 SER A CA 1
ATOM 3880 C C . SER A 1 506 ? 9.398 -20.938 14.695 1 98.88 506 SER A C 1
ATOM 3882 O O . SER A 1 506 ? 9.484 -21.688 13.727 1 98.88 506 SER A O 1
ATOM 3884 N N . LEU A 1 507 ? 8.234 -20.422 15.125 1 98.81 507 LEU A N 1
ATOM 3885 C CA . LEU A 1 507 ? 6.988 -20.641 14.391 1 98.81 507 LEU A CA 1
ATOM 3886 C C . LEU A 1 507 ? 7.102 -20.094 12.969 1 98.81 507 LEU A C 1
ATOM 3888 O O . LEU A 1 507 ? 6.707 -20.75 12.008 1 98.81 507 LEU A O 1
ATOM 3892 N N . ALA A 1 508 ? 7.645 -18.906 12.828 1 98.88 508 ALA A N 1
ATOM 3893 C CA . ALA A 1 508 ? 7.734 -18.219 11.539 1 98.88 508 ALA A CA 1
ATOM 3894 C C . ALA A 1 508 ? 8.609 -19.016 10.562 1 98.88 508 ALA A C 1
ATOM 3896 O O . ALA A 1 508 ? 8.234 -19.203 9.406 1 98.88 508 ALA A O 1
ATOM 3897 N N . TYR A 1 509 ? 9.742 -19.484 11.008 1 98.69 509 TYR A N 1
ATOM 3898 C CA . TYR A 1 509 ? 10.695 -20.141 10.125 1 98.69 509 TYR A CA 1
ATOM 3899 C C . TYR A 1 509 ? 10.305 -21.594 9.867 1 98.69 509 TYR A C 1
ATOM 3901 O O . TYR A 1 509 ? 10.781 -22.219 8.914 1 98.69 509 TYR A O 1
ATOM 3909 N N . ALA A 1 510 ? 9.422 -22.125 10.734 1 98.5 510 ALA A N 1
ATOM 3910 C CA . ALA A 1 510 ? 8.969 -23.5 10.547 1 98.5 510 ALA A CA 1
ATOM 3911 C C . ALA A 1 510 ? 7.781 -23.562 9.586 1 98.5 510 ALA A C 1
ATOM 3913 O O . ALA A 1 510 ? 7.535 -24.594 8.953 1 98.5 510 ALA A O 1
ATOM 3914 N N . ARG A 1 511 ? 7.035 -22.469 9.453 1 97.81 511 ARG A N 1
ATOM 3915 C CA . ARG A 1 511 ? 5.785 -22.484 8.703 1 97.81 511 ARG A CA 1
ATOM 3916 C C . ARG A 1 511 ? 6.047 -22.703 7.215 1 97.81 511 ARG A C 1
ATOM 3918 O O . ARG A 1 511 ? 6.938 -22.078 6.637 1 97.81 511 ARG A O 1
ATOM 3925 N N . ALA A 1 512 ? 5.23 -23.562 6.57 1 96.88 512 ALA A N 1
ATOM 3926 C CA . ALA A 1 512 ? 5.48 -23.922 5.176 1 96.88 512 ALA A CA 1
ATOM 3927 C C . ALA A 1 512 ? 4.301 -23.547 4.289 1 96.88 512 ALA A C 1
ATOM 3929 O O . ALA A 1 512 ? 4.418 -23.516 3.062 1 96.88 512 ALA A O 1
ATOM 3930 N N . ASP A 1 513 ? 3.162 -23.141 4.879 1 96.94 513 ASP A N 1
ATOM 3931 C CA . ASP A 1 513 ? 1.947 -23.047 4.074 1 96.94 513 ASP A CA 1
ATOM 3932 C C . ASP A 1 513 ? 1.367 -21.625 4.121 1 96.94 513 ASP A C 1
ATOM 3934 O O . ASP A 1 513 ? 0.164 -21.438 3.934 1 96.94 513 ASP A O 1
ATOM 3938 N N . GLY A 1 514 ? 2.137 -20.641 4.414 1 98.25 514 GLY A N 1
ATOM 3939 C CA . GLY A 1 514 ? 1.705 -19.25 4.445 1 98.25 514 GLY A CA 1
ATOM 3940 C C . GLY A 1 514 ? 2.721 -18.328 5.086 1 98.25 514 GLY A C 1
ATOM 3941 O O . GLY A 1 514 ? 3.713 -18.781 5.656 1 98.25 514 GLY A O 1
ATOM 3942 N N . PRO A 1 515 ? 2.51 -17.062 5 1 98.88 515 PRO A N 1
ATOM 3943 C CA . PRO A 1 515 ? 3.432 -16.094 5.598 1 98.88 515 PRO A CA 1
ATOM 3944 C C . PRO A 1 515 ? 3.184 -15.883 7.09 1 98.88 515 PRO A C 1
ATOM 3946 O O . PRO A 1 515 ? 2.086 -16.156 7.582 1 98.88 515 PRO A O 1
ATOM 3949 N N . THR A 1 516 ? 4.184 -15.516 7.801 1 98.94 516 THR A N 1
ATOM 3950 C CA . THR A 1 516 ? 4.129 -15.117 9.203 1 98.94 516 THR A CA 1
ATOM 3951 C C . THR A 1 516 ? 4.723 -13.727 9.398 1 98.94 516 THR A C 1
ATOM 3953 O O . THR A 1 516 ? 5.777 -13.414 8.844 1 98.94 516 THR A O 1
ATOM 3956 N N . LEU A 1 517 ? 4.016 -12.922 10.07 1 98.94 517 LEU A N 1
ATOM 3957 C CA . LEU A 1 517 ? 4.492 -11.578 10.391 1 98.94 517 LEU A CA 1
ATOM 3958 C C . LEU A 1 517 ? 4.805 -11.453 11.883 1 98.94 517 LEU A C 1
ATOM 3960 O O . LEU A 1 517 ? 3.949 -11.742 12.727 1 98.94 517 LEU A O 1
ATOM 3964 N N . LEU A 1 518 ? 6.027 -11.125 12.18 1 98.94 518 LEU A N 1
ATOM 3965 C CA . LEU A 1 518 ? 6.465 -10.82 13.539 1 98.94 518 LEU A CA 1
ATOM 3966 C C . LEU A 1 518 ? 6.344 -9.32 13.82 1 98.94 518 LEU A C 1
ATOM 3968 O O . LEU A 1 518 ? 6.867 -8.5 13.062 1 98.94 518 LEU A O 1
ATOM 3972 N N . SER A 1 519 ? 5.605 -8.93 14.781 1 98.88 519 SER A N 1
ATOM 3973 C CA . SER A 1 519 ? 5.438 -7.559 15.242 1 98.88 519 SER A CA 1
ATOM 3974 C C . SER A 1 519 ? 6.23 -7.301 16.516 1 98.88 519 SER A C 1
ATOM 3976 O O . SER A 1 519 ? 5.777 -7.633 17.609 1 98.88 519 SER A O 1
ATOM 3978 N N . LEU A 1 520 ? 7.367 -6.637 16.422 1 98.88 520 LEU A N 1
ATOM 3979 C CA . LEU A 1 520 ? 8.32 -6.559 17.516 1 98.88 520 LEU A CA 1
ATOM 3980 C C . LEU A 1 520 ? 8.406 -5.137 18.062 1 98.88 520 LEU A C 1
ATOM 3982 O O . LEU A 1 520 ? 8.234 -4.168 17.328 1 98.88 520 LEU A O 1
ATOM 3986 N N . THR A 1 521 ? 8.727 -4.977 19.297 1 98 521 THR A N 1
ATOM 3987 C CA . THR A 1 521 ? 8.75 -3.682 19.969 1 98 521 THR A CA 1
ATOM 3988 C C . THR A 1 521 ? 10.117 -3.021 19.812 1 98 521 THR A C 1
ATOM 3990 O O . THR A 1 521 ? 11.133 -3.705 19.656 1 98 521 THR A O 1
ATOM 3993 N N . ARG A 1 522 ? 10.078 -1.722 19.875 1 94.81 522 ARG A N 1
ATOM 3994 C CA . ARG A 1 522 ? 11.281 -0.911 19.984 1 94.81 522 ARG A CA 1
ATOM 3995 C C . ARG A 1 522 ? 11.703 -0.738 21.438 1 94.81 522 ARG A C 1
ATOM 3997 O O . ARG A 1 522 ? 12.891 -0.719 21.75 1 94.81 522 ARG A O 1
ATOM 4004 N N . GLN A 1 523 ? 10.75 -0.528 22.344 1 94.19 523 GLN A N 1
ATOM 4005 C CA . GLN A 1 523 ? 11.016 -0.271 23.766 1 94.19 523 GLN A CA 1
ATOM 4006 C C . GLN A 1 523 ? 11.328 -1.565 24.5 1 94.19 523 GLN A C 1
ATOM 4008 O O . GLN A 1 523 ? 10.875 -2.641 24.109 1 94.19 523 GLN A O 1
ATOM 4013 N N . ASN A 1 524 ? 12.055 -1.466 25.578 1 95.75 524 ASN A N 1
ATOM 4014 C CA . ASN A 1 524 ? 12.391 -2.604 26.422 1 95.75 524 ASN A CA 1
ATOM 4015 C C . ASN A 1 524 ? 11.164 -3.121 27.172 1 95.75 524 ASN A C 1
ATOM 4017 O O . ASN A 1 524 ? 10.281 -2.344 27.547 1 95.75 524 ASN A O 1
ATOM 4021 N N . LEU A 1 525 ? 11.109 -4.426 27.297 1 96.06 525 LEU A N 1
ATOM 4022 C CA . LEU A 1 525 ? 10.031 -5.066 28.047 1 96.06 525 LEU A CA 1
ATOM 4023 C C . LEU A 1 525 ? 10.578 -5.973 29.141 1 96.06 525 LEU A C 1
ATOM 4025 O O . LEU A 1 525 ? 11.617 -6.617 28.953 1 96.06 525 LEU A O 1
ATOM 4029 N N . PRO A 1 526 ? 9.938 -6.031 30.281 1 95 526 PRO A N 1
ATOM 4030 C CA . PRO A 1 526 ? 10.328 -7.012 31.297 1 95 526 PRO A CA 1
ATOM 4031 C C . PRO A 1 526 ? 10 -8.445 30.891 1 95 526 PRO A C 1
ATOM 4033 O O . PRO A 1 526 ? 9.18 -8.664 30 1 95 526 PRO A O 1
ATOM 4036 N N . PHE A 1 527 ? 10.688 -9.391 31.516 1 95.81 527 PHE A N 1
ATOM 4037 C CA . PHE A 1 527 ? 10.312 -10.789 31.344 1 95.81 527 PHE A CA 1
ATOM 4038 C C . PHE A 1 527 ? 8.969 -11.078 32 1 95.81 527 PHE A C 1
ATOM 4040 O O . PHE A 1 527 ? 8.688 -10.578 33.094 1 95.81 527 PHE A O 1
ATOM 4047 N N . LEU A 1 528 ? 8.125 -11.805 31.359 1 96.12 528 LEU A N 1
ATOM 4048 C CA . LEU A 1 528 ? 6.875 -12.273 31.938 1 96.12 528 LEU A CA 1
ATOM 4049 C C . LEU A 1 528 ? 7.133 -13.305 33.031 1 96.12 528 LEU A C 1
ATOM 4051 O O . LEU A 1 528 ? 8.18 -13.953 33.062 1 96.12 528 LEU A O 1
ATOM 4055 N N . PRO A 1 529 ? 6.219 -13.406 33.969 1 95.5 529 PRO A N 1
ATOM 4056 C CA . PRO A 1 529 ? 6.391 -14.453 34.969 1 95.5 529 PRO A CA 1
ATOM 4057 C C . PRO A 1 529 ? 6.352 -15.859 34.375 1 95.5 529 PRO A C 1
ATOM 4059 O O . PRO A 1 529 ? 5.809 -16.062 33.312 1 95.5 529 PRO A O 1
ATOM 4062 N N . GLY A 1 530 ? 6.941 -16.844 35.094 1 94.75 530 GLY A N 1
ATOM 4063 C CA . GLY A 1 530 ? 6.945 -18.234 34.656 1 94.75 530 GLY A CA 1
ATOM 4064 C C . GLY A 1 530 ? 8.258 -18.656 34.031 1 94.75 530 GLY A C 1
ATOM 4065 O O . GLY A 1 530 ? 9.164 -17.828 33.844 1 94.75 530 GLY A O 1
ATOM 4066 N N . THR A 1 531 ? 8.367 -19.906 33.625 1 95.88 531 THR A N 1
ATOM 4067 C CA . THR A 1 531 ? 9.602 -20.469 33.094 1 95.88 531 THR A CA 1
ATOM 4068 C C . THR A 1 531 ? 9.711 -20.188 31.594 1 95.88 531 THR A C 1
ATOM 4070 O O . THR A 1 531 ? 8.711 -19.875 30.938 1 95.88 531 THR A O 1
ATOM 4073 N N . ALA A 1 532 ? 10.914 -20.25 31.125 1 96.25 532 ALA A N 1
ATOM 4074 C CA . ALA A 1 532 ? 11.141 -20.141 29.688 1 96.25 532 ALA A CA 1
ATOM 4075 C C . ALA A 1 532 ? 10.305 -21.156 28.922 1 96.25 532 ALA A C 1
ATOM 4077 O O . ALA A 1 532 ? 9.719 -20.844 27.875 1 96.25 532 ALA A O 1
ATOM 4078 N N . GLN A 1 533 ? 10.25 -22.328 29.438 1 96.62 533 GLN A N 1
ATOM 4079 C CA . GLN A 1 533 ? 9.523 -23.422 28.797 1 96.62 533 GLN A CA 1
ATOM 4080 C C . GLN A 1 533 ? 8.039 -23.109 28.688 1 96.62 533 GLN A C 1
ATOM 4082 O O . GLN A 1 533 ? 7.434 -23.297 27.625 1 96.62 533 GLN A O 1
ATOM 4087 N N . LYS A 1 534 ? 7.473 -22.625 29.734 1 97.12 534 LYS A N 1
ATOM 4088 C CA . LYS A 1 534 ? 6.051 -22.281 29.734 1 97.12 534 LYS A CA 1
ATOM 4089 C C . LYS A 1 534 ? 5.742 -21.219 28.688 1 97.12 534 LYS A C 1
ATOM 4091 O 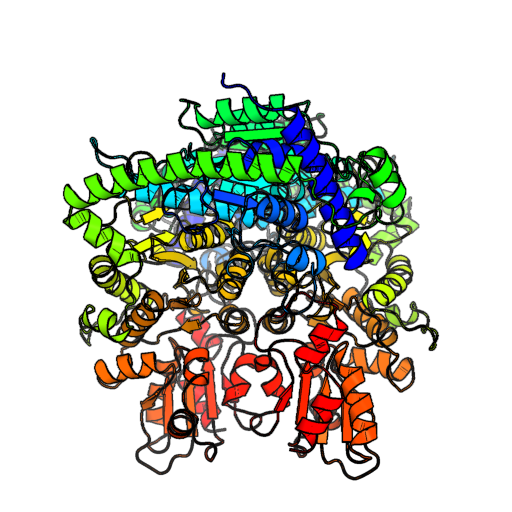O . LYS A 1 534 ? 4.773 -21.344 27.938 1 97.12 534 LYS A O 1
ATOM 4096 N N . LYS A 1 535 ? 6.527 -20.266 28.719 1 97.5 535 LYS A N 1
ATOM 4097 C CA . LYS A 1 535 ? 6.316 -19.141 27.781 1 97.5 535 LYS A CA 1
ATOM 4098 C C . LYS A 1 535 ? 6.516 -19.594 26.344 1 97.5 535 LYS A C 1
ATOM 4100 O O . LYS A 1 535 ? 5.727 -19.234 25.469 1 97.5 535 LYS A O 1
ATOM 4105 N N . ARG A 1 536 ? 7.605 -20.312 26.016 1 98.31 536 ARG A N 1
ATOM 4106 C CA . ARG A 1 536 ? 7.887 -20.812 24.672 1 98.31 536 ARG A CA 1
ATOM 4107 C C . ARG A 1 536 ? 6.785 -21.75 24.188 1 98.31 536 ARG A C 1
ATOM 4109 O O . ARG A 1 536 ? 6.258 -21.578 23.094 1 98.31 536 ARG A O 1
ATOM 4116 N N . GLU A 1 537 ? 6.371 -22.719 25.016 1 97.75 537 GLU A N 1
ATOM 4117 C CA . GLU A 1 537 ? 5.32 -23.656 24.641 1 97.75 537 GLU A CA 1
ATOM 4118 C C . GLU A 1 537 ? 3.973 -22.953 24.5 1 97.75 537 GLU A C 1
ATOM 4120 O O . GLU A 1 537 ? 3.174 -23.312 23.625 1 97.75 537 GLU A O 1
ATOM 4125 N N . GLY A 1 538 ? 3.705 -22.016 25.422 1 98.25 538 GLY A N 1
ATOM 4126 C CA . GLY A 1 538 ? 2.49 -21.219 25.312 1 98.25 538 GLY A CA 1
ATOM 4127 C C . GLY A 1 538 ? 2.389 -20.438 24.016 1 98.25 538 GLY A C 1
ATOM 4128 O O . GLY A 1 538 ? 1.312 -20.344 23.422 1 98.25 538 GLY A O 1
ATOM 4129 N N . THR A 1 539 ? 3.512 -19.891 23.594 1 98.69 539 THR A N 1
ATOM 4130 C CA . THR A 1 539 ? 3.551 -19.141 22.344 1 98.69 539 THR A CA 1
ATOM 4131 C C . THR A 1 539 ? 3.232 -20.047 21.156 1 98.69 539 THR A C 1
ATOM 4133 O O . THR A 1 539 ? 2.549 -19.625 20.219 1 98.69 539 THR A O 1
ATOM 4136 N N . LEU A 1 540 ? 3.693 -21.297 21.156 1 98.25 540 LEU A N 1
ATOM 4137 C CA . LEU A 1 540 ? 3.438 -22.25 20.094 1 98.25 540 LEU A CA 1
ATOM 4138 C C . LEU A 1 540 ? 1.944 -22.547 19.969 1 98.25 540 LEU A C 1
ATOM 4140 O O . LEU A 1 540 ? 1.485 -23.031 18.922 1 98.25 540 LEU A O 1
ATOM 4144 N N . ARG A 1 541 ? 1.192 -22.219 21.062 1 98.19 541 ARG A N 1
ATOM 4145 C CA . ARG A 1 541 ? -0.246 -22.469 21.062 1 98.19 541 ARG A CA 1
ATOM 4146 C C . ARG A 1 541 ? -1.021 -21.188 20.734 1 98.19 541 ARG A C 1
ATOM 4148 O O . ARG A 1 541 ? -2.252 -21.203 20.688 1 98.19 541 ARG A O 1
ATOM 4155 N N . GLY A 1 542 ? -0.384 -20.062 20.547 1 98.75 542 GLY A N 1
ATOM 4156 C CA . GLY A 1 542 ? -0.983 -18.797 20.141 1 98.75 542 GLY A CA 1
ATOM 4157 C C . GLY A 1 542 ? -1.505 -18 21.312 1 98.75 542 GLY A C 1
ATOM 4158 O O . GLY A 1 542 ? -1.668 -16.781 21.219 1 98.75 542 GLY A O 1
ATOM 4159 N N . GLY A 1 543 ? -1.859 -18.609 22.391 1 98.81 543 GLY A N 1
ATOM 4160 C CA . GLY A 1 543 ? -2.367 -18.016 23.625 1 98.81 543 GLY A CA 1
ATOM 4161 C C . GLY A 1 543 ? -2.301 -18.969 24.797 1 98.81 543 GLY A C 1
ATOM 4162 O O . GLY A 1 543 ? -2.539 -20.172 24.656 1 98.81 543 GLY A O 1
ATOM 4163 N N . TYR A 1 544 ? -1.918 -18.438 26.016 1 98.81 544 TYR A N 1
ATOM 4164 C CA . TYR A 1 544 ? -1.756 -19.281 27.188 1 98.81 544 TYR A CA 1
ATOM 4165 C C . TYR A 1 544 ? -1.899 -18.453 28.469 1 98.81 544 TYR A C 1
ATOM 4167 O O . TYR A 1 544 ? -1.853 -17.219 28.422 1 98.81 544 TYR A O 1
ATOM 4175 N N . ILE A 1 545 ? -2.141 -19.141 29.547 1 98.81 545 ILE A N 1
ATOM 4176 C CA . ILE A 1 545 ? -2.287 -18.484 30.859 1 98.81 545 ILE A CA 1
ATOM 4177 C C . ILE A 1 545 ? -0.911 -18.141 31.406 1 98.81 545 ILE A C 1
ATOM 4179 O O . ILE A 1 545 ? -0.103 -19.016 31.703 1 98.81 545 ILE A O 1
ATOM 4183 N N . VAL A 1 546 ? -0.642 -16.844 31.516 1 98 546 VAL A N 1
ATOM 4184 C CA . VAL A 1 546 ? 0.628 -16.375 32.062 1 98 546 VAL A CA 1
ATOM 4185 C C . VAL A 1 546 ? 0.555 -16.344 33.594 1 98 546 VAL A C 1
ATOM 4187 O O . VAL A 1 546 ? 1.514 -16.703 34.281 1 98 546 VAL A O 1
ATOM 4190 N N . VAL A 1 547 ? -0.54 -15.82 34.094 1 98 547 VAL A N 1
ATOM 4191 C CA . VAL A 1 547 ? -0.842 -15.789 35.5 1 98 547 VAL A CA 1
ATOM 4192 C C . VAL A 1 547 ? -2.139 -16.547 35.781 1 98 547 VAL A C 1
ATOM 4194 O O . VAL A 1 547 ? -3.197 -16.188 35.25 1 98 547 VAL A O 1
ATOM 4197 N N . SER A 1 548 ? -2.033 -17.578 36.562 1 97.62 548 SER A N 1
ATOM 4198 C CA . SER A 1 548 ? -3.211 -18.359 36.938 1 97.62 548 SER A CA 1
ATOM 4199 C C . SER A 1 548 ? -3.863 -17.797 38.188 1 97.62 548 SER A C 1
ATOM 4201 O O . SER A 1 548 ? -3.172 -17.359 39.125 1 97.62 548 SER A O 1
ATOM 4203 N N . GLU A 1 549 ? -5.152 -17.859 38.125 1 96.19 549 GLU A N 1
ATOM 4204 C CA . GLU A 1 549 ? -5.891 -17.547 39.344 1 96.19 549 GLU A CA 1
ATOM 4205 C C . GLU A 1 549 ? -5.672 -18.594 40.406 1 96.19 549 GLU A C 1
ATOM 4207 O O . GLU A 1 549 ? -5.512 -19.781 40.094 1 96.19 549 GLU A O 1
ATOM 4212 N N . THR A 1 550 ? -5.738 -18.109 41.688 1 96.62 550 THR A N 1
ATOM 4213 C CA . THR A 1 550 ? -5.609 -19.047 42.812 1 96.62 550 THR A CA 1
ATOM 4214 C C . THR A 1 550 ? -6.883 -19.078 43.656 1 96.62 550 THR A C 1
ATOM 4216 O O . THR A 1 550 ? -6.961 -19.797 44.656 1 96.62 550 THR A O 1
ATOM 4219 N N . ALA A 1 551 ? -7.816 -18.297 43.344 1 97.44 551 ALA A N 1
ATOM 4220 C CA . ALA A 1 551 ? -9.195 -18.281 43.812 1 97.44 551 ALA A CA 1
ATOM 4221 C C . ALA A 1 551 ? -10.188 -18.469 42.688 1 97.44 551 ALA A C 1
ATOM 4223 O O . ALA A 1 551 ? -9.789 -18.531 41.5 1 97.44 551 ALA A O 1
ATOM 4224 N N . PRO A 1 552 ? -11.398 -18.656 43.031 1 97.25 552 PRO A N 1
ATOM 4225 C CA . PRO A 1 552 ? -12.352 -18.812 41.938 1 97.25 552 PRO A CA 1
ATOM 4226 C C . PRO A 1 552 ? -12.273 -17.688 40.906 1 97.25 552 PRO A C 1
ATOM 4228 O O . PRO A 1 552 ? -12.305 -16.516 41.281 1 97.25 552 PRO A O 1
ATOM 4231 N N . LEU A 1 553 ? -12.211 -18.094 39.656 1 98.19 553 LEU A N 1
ATOM 4232 C CA . LEU A 1 553 ? -11.969 -17.172 38.562 1 98.19 553 LEU A CA 1
ATOM 4233 C C . LEU A 1 553 ? -13.078 -16.141 38.469 1 98.19 553 LEU A C 1
ATOM 4235 O O . LEU A 1 553 ? -14.25 -16.484 38.281 1 98.19 553 LEU A O 1
ATOM 4239 N N . ARG A 1 554 ? -12.758 -14.906 38.531 1 97.25 554 ARG A N 1
ATOM 4240 C CA . ARG A 1 554 ? -13.711 -13.805 38.438 1 97.25 554 ARG A CA 1
ATOM 4241 C C . ARG A 1 554 ? -13.555 -13.047 37.125 1 97.25 554 ARG A C 1
ATOM 4243 O O . ARG A 1 554 ? -14.547 -12.602 36.531 1 97.25 554 ARG A O 1
ATOM 4250 N N . MET A 1 555 ? -12.297 -12.812 36.656 1 98.38 555 MET A N 1
ATOM 4251 C CA . MET A 1 555 ? -12.023 -11.969 35.5 1 98.38 555 MET A CA 1
ATOM 4252 C C . MET A 1 555 ? -10.797 -12.453 34.75 1 98.38 555 MET A C 1
ATOM 4254 O O . MET A 1 555 ? -9.852 -12.969 35.344 1 98.38 555 MET A O 1
ATOM 4258 N N . ILE A 1 556 ? -10.82 -12.336 33.469 1 98.81 556 ILE A N 1
ATOM 4259 C CA . ILE A 1 556 ? -9.688 -12.688 32.625 1 98.81 556 ILE A CA 1
ATOM 4260 C C . ILE A 1 556 ? -9.172 -11.445 31.906 1 98.81 556 ILE A C 1
ATOM 4262 O O . ILE A 1 556 ? -9.938 -10.727 31.25 1 98.81 556 ILE A O 1
ATOM 4266 N N . LEU A 1 557 ? -7.922 -11.094 32.062 1 98.88 557 LEU A N 1
ATOM 4267 C CA . LEU A 1 557 ? -7.219 -10.07 31.281 1 98.88 557 LEU A CA 1
ATOM 4268 C C . LEU A 1 557 ? -6.457 -10.688 30.125 1 98.88 557 LEU A C 1
ATOM 4270 O O . LEU A 1 557 ? -5.711 -11.656 30.297 1 98.88 557 LEU A O 1
ATOM 4274 N N . ILE A 1 558 ? -6.676 -10.242 28.922 1 98.88 558 ILE A N 1
ATOM 4275 C CA . ILE A 1 558 ? -6.051 -10.742 27.703 1 98.88 558 ILE A CA 1
ATOM 4276 C C . ILE A 1 558 ? -5.199 -9.648 27.078 1 98.88 558 ILE A C 1
ATOM 4278 O O . ILE A 1 558 ? -5.645 -8.5 26.938 1 98.88 558 ILE A O 1
ATOM 4282 N N . ALA A 1 559 ? -3.979 -9.914 26.672 1 98.81 559 ALA A N 1
ATOM 4283 C CA . ALA A 1 559 ? -3.145 -8.906 26.031 1 98.81 559 ALA A CA 1
ATOM 4284 C C . ALA A 1 559 ? -2.127 -9.555 25.094 1 98.81 559 ALA A C 1
ATOM 4286 O O . ALA A 1 559 ? -1.998 -10.781 25.062 1 98.81 559 ALA A O 1
ATOM 4287 N N . THR A 1 560 ? -1.483 -8.805 24.281 1 98.31 560 THR A N 1
ATOM 4288 C CA . THR A 1 560 ? -0.349 -9.203 23.453 1 98.31 560 THR A CA 1
ATOM 4289 C C . THR A 1 560 ? 0.791 -8.195 23.578 1 98.31 560 THR A C 1
ATOM 4291 O O . THR A 1 560 ? 0.588 -7.078 24.062 1 98.31 560 THR A O 1
ATOM 4294 N N . GLY A 1 561 ? 1.979 -8.617 23.219 1 98.06 561 GLY A N 1
ATOM 4295 C CA . GLY A 1 561 ? 3.107 -7.703 23.141 1 98.06 561 GLY A CA 1
ATOM 4296 C C . GLY A 1 561 ? 3.385 -6.965 24.438 1 98.06 561 GLY A C 1
ATOM 4297 O O . GLY A 1 561 ? 3.373 -7.566 25.5 1 98.06 561 GLY A O 1
ATOM 4298 N N . SER A 1 562 ? 3.615 -5.656 24.359 1 97.62 562 SER A N 1
ATOM 4299 C CA . SER A 1 562 ? 4.078 -4.84 25.484 1 97.62 562 SER A CA 1
ATOM 4300 C C . SER A 1 562 ? 2.998 -4.707 26.547 1 97.62 562 SER A C 1
ATOM 4302 O O . SER A 1 562 ? 3.289 -4.348 27.688 1 97.62 562 SER A O 1
ATOM 4304 N N . GLU A 1 563 ? 1.737 -5.023 26.188 1 98.44 563 GLU A N 1
ATOM 4305 C CA . GLU A 1 563 ? 0.638 -4.758 27.109 1 98.44 563 GLU A CA 1
ATOM 4306 C C . GLU A 1 563 ? 0.458 -5.902 28.109 1 98.44 563 GLU A C 1
ATOM 4308 O O . GLU A 1 563 ? -0.216 -5.75 29.125 1 98.44 563 GLU A O 1
ATOM 4313 N N . VAL A 1 564 ? 1.064 -7.078 27.828 1 98.69 564 VAL A N 1
ATOM 4314 C CA . VAL A 1 564 ? 0.931 -8.211 28.734 1 98.69 564 VAL A CA 1
ATOM 4315 C C . VAL A 1 564 ? 1.504 -7.844 30.094 1 98.69 564 VAL A C 1
ATOM 4317 O O . VAL A 1 564 ? 0.949 -8.219 31.141 1 98.69 564 VAL A O 1
ATOM 4320 N N . GLN A 1 565 ? 2.619 -7.07 30.109 1 97.94 565 GLN A N 1
ATOM 4321 C CA . GLN A 1 565 ? 3.232 -6.656 31.359 1 97.94 565 GLN A CA 1
ATOM 4322 C C . GLN A 1 565 ? 2.242 -5.887 32.25 1 97.94 565 GLN A C 1
ATOM 4324 O O . GLN A 1 565 ? 2.238 -6.035 33.469 1 97.94 565 GLN A O 1
ATOM 4329 N N . HIS A 1 566 ? 1.376 -5.059 31.625 1 98.5 566 HIS A N 1
ATOM 4330 C CA . HIS A 1 566 ? 0.401 -4.262 32.344 1 98.5 566 HIS A CA 1
ATOM 4331 C C . HIS A 1 566 ? -0.685 -5.141 32.969 1 98.5 566 HIS A C 1
ATOM 4333 O O . HIS A 1 566 ? -1.175 -4.855 34.062 1 98.5 566 HIS A O 1
ATOM 4339 N N . CYS A 1 567 ? -1.056 -6.188 32.25 1 98.75 567 CYS A N 1
ATOM 4340 C CA . CYS A 1 567 ? -2.023 -7.141 32.781 1 98.75 567 CYS A CA 1
ATOM 4341 C C . CYS A 1 567 ? -1.455 -7.879 33.969 1 98.75 567 CYS A C 1
ATOM 4343 O O . CYS A 1 567 ? -2.156 -8.094 34.969 1 98.75 567 CYS A O 1
ATOM 4345 N N . VAL A 1 568 ? -0.18 -8.305 33.875 1 98.44 568 VAL A N 1
ATOM 4346 C CA . VAL A 1 568 ? 0.48 -9.016 34.969 1 98.44 568 VAL A CA 1
ATOM 4347 C C . VAL A 1 568 ? 0.529 -8.133 36.188 1 98.44 568 VAL A C 1
ATOM 4349 O O . VAL A 1 568 ? 0.197 -8.578 37.312 1 98.44 568 VAL A O 1
ATOM 4352 N N . GLU A 1 569 ? 0.901 -6.859 36.031 1 98.12 569 GLU A N 1
ATOM 4353 C CA . GLU A 1 569 ? 0.971 -5.914 37.125 1 98.12 569 GLU A CA 1
ATOM 4354 C C . GLU A 1 569 ? -0.414 -5.648 37.719 1 98.12 569 GLU A C 1
ATOM 4356 O O . GLU A 1 569 ? -0.569 -5.539 38.938 1 98.12 569 GLU A O 1
ATOM 4361 N N . ALA A 1 570 ? -1.391 -5.488 36.875 1 98.44 570 ALA A N 1
ATOM 4362 C CA . ALA A 1 570 ? -2.758 -5.234 37.344 1 98.44 570 ALA A CA 1
ATOM 4363 C C . ALA A 1 570 ? -3.293 -6.402 38.156 1 98.44 570 ALA A C 1
ATOM 4365 O O . ALA A 1 570 ? -4.004 -6.203 39.125 1 98.44 570 ALA A O 1
ATOM 4366 N N . ALA A 1 571 ? -2.977 -7.602 37.719 1 98.06 571 ALA A N 1
ATOM 4367 C CA . ALA A 1 571 ? -3.455 -8.797 38.406 1 98.06 571 ALA A CA 1
ATOM 4368 C C . ALA A 1 571 ? -2.963 -8.828 39.844 1 98.06 571 ALA A C 1
ATOM 4370 O O . ALA A 1 571 ? -3.689 -9.258 40.75 1 98.06 571 ALA A O 1
ATOM 4371 N N . LYS A 1 572 ? -1.751 -8.375 40.094 1 97.06 572 LYS A N 1
ATOM 4372 C CA . LYS A 1 572 ? -1.208 -8.305 41.469 1 97.06 572 LYS A CA 1
ATOM 4373 C C . LYS A 1 572 ? -2.047 -7.387 42.344 1 97.06 572 LYS A C 1
ATOM 4375 O O . LYS A 1 572 ? -2.176 -7.621 43.562 1 97.06 572 LYS A O 1
ATOM 4380 N N . LEU A 1 573 ? -2.572 -6.406 41.719 1 97 573 LEU A N 1
ATOM 4381 C CA . LEU A 1 573 ? -3.301 -5.379 42.438 1 97 573 LEU A CA 1
ATOM 4382 C C . LEU A 1 573 ? -4.773 -5.754 42.594 1 97 573 LEU A C 1
ATOM 4384 O O . LEU A 1 573 ? -5.434 -5.336 43.531 1 97 573 LEU A O 1
ATOM 4388 N N . LEU A 1 574 ? -5.32 -6.469 41.688 1 97.25 574 LEU A N 1
ATOM 4389 C CA . LEU A 1 574 ? -6.75 -6.754 41.625 1 97.25 574 LEU A CA 1
ATOM 4390 C C . LEU A 1 574 ? -7.102 -7.945 42.5 1 97.25 574 LEU A C 1
ATOM 4392 O O . LEU A 1 574 ? -8.227 -8.047 43 1 97.25 574 LEU A O 1
ATOM 4396 N N . GLY A 1 575 ? -6.184 -8.977 42.531 1 95.44 575 GLY A N 1
ATOM 4397 C CA . GLY A 1 575 ? -6.453 -10.055 43.469 1 95.44 575 GLY A CA 1
ATOM 4398 C C . GLY A 1 575 ? -6.203 -11.43 42.906 1 95.44 575 GLY A C 1
ATOM 4399 O O . GLY A 1 575 ? -5.844 -11.555 41.719 1 95.44 575 GLY A O 1
ATOM 4400 N N . ASP A 1 576 ? -6.48 -12.531 43.656 1 96.69 576 ASP A N 1
ATOM 4401 C CA . ASP A 1 576 ? -6.098 -13.906 43.344 1 96.69 576 ASP A CA 1
ATOM 4402 C C . ASP A 1 576 ? -7.125 -14.57 42.438 1 96.69 576 ASP A C 1
ATOM 4404 O O . ASP A 1 576 ? -6.938 -15.719 42.031 1 96.69 576 ASP A O 1
ATOM 4408 N N . ASP A 1 577 ? -8.156 -13.844 42.125 1 97.75 577 ASP A N 1
ATOM 4409 C CA . ASP A 1 577 ? -9.234 -14.375 41.281 1 97.75 577 ASP A CA 1
ATOM 4410 C C . ASP A 1 577 ? -9.141 -13.844 39.844 1 97.75 577 ASP A C 1
ATOM 4412 O O . ASP A 1 577 ? -10.125 -13.891 39.125 1 97.75 577 ASP A O 1
ATOM 4416 N N . ILE A 1 578 ? -7.961 -13.305 39.531 1 98.44 578 ILE A N 1
ATOM 4417 C CA . ILE A 1 578 ? -7.727 -12.75 38.219 1 98.44 578 ILE A CA 1
ATOM 4418 C C . ILE A 1 578 ? -6.82 -13.688 37.406 1 98.44 578 ILE A C 1
ATOM 4420 O O . ILE A 1 578 ? -5.801 -14.156 37.906 1 98.44 578 ILE A O 1
ATOM 4424 N N . ARG A 1 579 ? -7.188 -13.977 36.188 1 98.38 579 ARG A N 1
ATOM 4425 C CA . ARG A 1 579 ? -6.371 -14.695 35.219 1 98.38 579 ARG A CA 1
ATOM 4426 C C . ARG A 1 579 ? -5.785 -13.75 34.156 1 98.38 579 ARG A C 1
ATOM 4428 O O . ARG A 1 579 ? -6.469 -12.836 33.688 1 98.38 579 ARG A O 1
ATOM 4435 N N . VAL A 1 580 ? -4.488 -13.883 33.812 1 98.88 580 VAL A N 1
ATOM 4436 C CA . VAL A 1 580 ? -3.869 -13.133 32.75 1 98.88 580 VAL A CA 1
ATOM 4437 C C . VAL A 1 580 ? -3.504 -14.07 31.594 1 98.88 580 VAL A C 1
ATOM 4439 O O . VAL A 1 580 ? -2.84 -15.086 31.812 1 98.88 580 VAL A O 1
ATOM 4442 N N . VAL A 1 581 ? -3.922 -13.75 30.438 1 98.94 581 VAL A N 1
ATOM 4443 C CA . VAL A 1 581 ? -3.645 -14.523 29.234 1 98.94 581 VAL A CA 1
ATOM 4444 C C . VAL A 1 581 ? -2.773 -13.711 28.281 1 98.94 581 VAL A C 1
ATOM 4446 O O . VAL A 1 581 ? -3.125 -12.586 27.906 1 98.94 581 VAL A O 1
ATOM 4449 N N . SER A 1 582 ? -1.595 -14.234 27.906 1 98.88 582 SER A N 1
ATOM 4450 C CA . SER A 1 582 ? -0.829 -13.75 26.766 1 98.88 582 SER A CA 1
ATOM 4451 C C . SER A 1 582 ? -1.282 -14.414 25.469 1 98.88 582 SER A C 1
ATOM 4453 O O . SER A 1 582 ? -1.331 -15.641 25.391 1 98.88 582 SER A O 1
ATOM 4455 N N . MET A 1 583 ? -1.64 -13.617 24.516 1 98.81 583 MET A N 1
ATOM 4456 C CA . MET A 1 583 ? -2.115 -14.141 23.234 1 98.81 583 MET A CA 1
ATOM 4457 C C . MET A 1 583 ? -1.273 -13.609 22.078 1 98.81 583 MET A C 1
ATOM 4459 O O . MET A 1 583 ? -1.777 -12.875 21.234 1 98.81 583 MET A O 1
ATOM 4463 N N . PRO A 1 584 ? -0.048 -14.086 21.938 1 98.75 584 PRO A N 1
ATOM 4464 C CA . PRO A 1 584 ? 0.869 -13.523 20.938 1 98.75 584 PRO A CA 1
ATOM 4465 C C . PRO A 1 584 ? 0.368 -13.703 19.516 1 98.75 584 PRO A C 1
ATOM 4467 O O . PRO A 1 584 ? 0.724 -12.922 18.625 1 98.75 584 PRO A O 1
ATOM 4470 N N . CYS A 1 585 ? -0.426 -14.719 19.219 1 98.88 585 CYS A N 1
ATOM 4471 C CA . CYS A 1 585 ? -0.944 -14.984 17.875 1 98.88 585 CYS A CA 1
ATOM 4472 C C . CYS A 1 585 ? -2.389 -15.461 17.938 1 98.88 585 CYS A C 1
ATOM 4474 O O . CYS A 1 585 ? -2.646 -16.656 18.094 1 98.88 585 CYS A O 1
ATOM 4476 N N . THR A 1 586 ? -3.318 -14.578 17.672 1 98.5 586 THR A N 1
ATOM 4477 C CA . THR A 1 586 ? -4.734 -14.906 17.797 1 98.5 586 THR A CA 1
ATOM 4478 C C . THR A 1 586 ? -5.141 -15.953 16.766 1 98.5 586 THR A C 1
ATOM 4480 O O . THR A 1 586 ? -5.996 -16.797 17.031 1 98.5 586 THR A O 1
ATOM 4483 N N . GLU A 1 587 ? -4.535 -15.969 15.578 1 98.38 587 GLU A N 1
ATOM 4484 C CA . GLU A 1 587 ? -4.852 -16.938 14.531 1 98.38 587 GLU A CA 1
ATOM 4485 C C . GLU A 1 587 ? -4.516 -18.359 14.969 1 98.38 587 GLU A C 1
ATOM 4487 O O . GLU A 1 587 ? -5.32 -19.281 14.789 1 98.38 587 GLU A O 1
ATOM 4492 N N . LEU A 1 588 ? -3.33 -18.484 15.523 1 98.5 588 LEU A N 1
ATOM 4493 C CA . LEU A 1 588 ? -2.902 -19.797 16 1 98.5 588 LEU A CA 1
ATOM 4494 C C . LEU A 1 588 ? -3.795 -20.281 17.141 1 98.5 588 LEU A C 1
ATOM 4496 O O . LEU A 1 588 ? -4.121 -21.469 17.219 1 98.5 588 LEU A O 1
ATOM 4500 N N . PHE A 1 589 ? -4.172 -19.391 18.078 1 98.69 589 PHE A N 1
ATOM 4501 C CA . PHE A 1 589 ? -5.066 -19.75 19.172 1 98.69 589 PHE A CA 1
ATOM 4502 C C . PHE A 1 589 ? -6.41 -20.234 18.641 1 98.69 589 PHE A C 1
ATOM 4504 O O . PHE A 1 589 ? -6.949 -21.234 19.125 1 98.69 589 PHE A O 1
ATOM 4511 N N . ASP A 1 590 ? -6.93 -19.5 17.609 1 98.31 590 ASP A N 1
ATOM 4512 C CA . ASP A 1 590 ? -8.219 -19.828 17.016 1 98.31 590 ASP A CA 1
ATOM 4513 C C . ASP A 1 590 ? -8.188 -21.203 16.359 1 98.31 590 ASP A C 1
ATOM 4515 O O . ASP A 1 590 ? -9.227 -21.859 16.234 1 98.31 590 ASP A O 1
ATOM 4519 N N . ARG A 1 591 ? -7.008 -21.672 15.953 1 97.94 591 ARG A N 1
ATOM 4520 C CA . ARG A 1 591 ? -6.883 -22.969 15.297 1 97.94 591 ARG A CA 1
ATOM 4521 C C . ARG A 1 591 ? -6.738 -24.094 16.312 1 97.94 591 ARG A C 1
ATOM 4523 O O . ARG A 1 591 ? -6.789 -25.281 15.961 1 97.94 591 ARG A O 1
ATOM 4530 N N . GLN A 1 592 ? -6.594 -23.766 17.641 1 98.38 592 GLN A N 1
ATOM 4531 C CA . GLN A 1 592 ? -6.469 -24.797 18.672 1 98.38 592 GLN A CA 1
ATOM 4532 C C . GLN A 1 592 ? -7.781 -25.562 18.859 1 98.38 592 GLN A C 1
ATOM 4534 O O . GLN A 1 592 ? -8.828 -25.109 18.391 1 98.38 592 GLN A O 1
ATOM 4539 N N . SER A 1 593 ? -7.766 -26.703 19.594 1 98.38 593 SER A N 1
ATOM 4540 C CA . SER A 1 593 ? -8.961 -27.469 19.922 1 98.38 593 SER A CA 1
ATOM 4541 C C . SER A 1 593 ? -9.906 -26.688 20.812 1 98.38 593 SER A C 1
ATOM 4543 O O . SER A 1 593 ? -9.469 -25.797 21.547 1 98.38 593 SER A O 1
ATOM 4545 N N . ASN A 1 594 ? -11.148 -26.953 20.719 1 97.69 594 ASN A N 1
ATOM 4546 C CA . ASN A 1 594 ? -12.133 -26.312 21.578 1 97.69 594 ASN A CA 1
ATOM 4547 C C . ASN A 1 594 ? -11.789 -26.531 23.062 1 97.69 594 ASN A C 1
ATOM 4549 O O . ASN A 1 594 ? -12.016 -25.641 23.875 1 97.69 594 ASN A O 1
ATOM 4553 N N . GLU A 1 595 ? -11.305 -27.672 23.391 1 98.38 595 GLU A N 1
ATOM 4554 C CA . GLU A 1 595 ? -10.914 -27.969 24.766 1 98.38 595 GLU A CA 1
ATOM 4555 C C . GLU A 1 595 ? -9.836 -27 25.25 1 98.38 595 GLU A C 1
ATOM 4557 O O . GLU A 1 595 ? -9.914 -26.5 26.375 1 98.38 595 GLU A O 1
ATOM 4562 N N . TYR A 1 596 ? -8.82 -26.766 24.406 1 98.62 596 TYR A N 1
ATOM 4563 C CA . TYR A 1 596 ? -7.742 -25.859 24.797 1 98.62 596 TYR A CA 1
ATOM 4564 C C . TYR A 1 596 ? -8.258 -24.422 24.938 1 98.62 596 TYR A C 1
ATOM 4566 O O . TYR A 1 596 ? -7.945 -23.75 25.922 1 98.62 596 TYR A O 1
ATOM 4574 N N . LYS A 1 597 ? -9.07 -24.016 24.031 1 98.5 597 LYS A N 1
ATOM 4575 C CA . LYS A 1 597 ? -9.633 -22.672 24.078 1 98.5 597 LYS A CA 1
ATOM 4576 C C . LYS A 1 597 ? -10.453 -22.469 25.359 1 98.5 597 LYS A C 1
ATOM 4578 O O . LYS A 1 597 ? -10.359 -21.422 26 1 98.5 597 LYS A O 1
ATOM 4583 N N . GLN A 1 598 ? -11.211 -23.484 25.672 1 98.19 598 GLN A N 1
ATOM 4584 C CA . GLN A 1 598 ? -12.031 -23.422 26.875 1 98.19 598 GLN A CA 1
ATOM 4585 C C . GLN A 1 598 ? -11.164 -23.406 28.141 1 98.19 598 GLN A C 1
ATOM 4587 O O . GLN A 1 598 ? -11.523 -22.797 29.141 1 98.19 598 GLN A O 1
ATOM 4592 N N . SER A 1 599 ? -10.078 -24.062 28.047 1 98.56 599 SER A N 1
ATOM 4593 C CA . SER A 1 599 ? -9.195 -24.109 29.219 1 98.56 599 SER A CA 1
ATOM 4594 C C . SER A 1 599 ? -8.555 -22.75 29.469 1 98.56 599 SER A C 1
ATOM 4596 O O . SER A 1 599 ? -8.234 -22.406 30.609 1 98.56 599 SER A O 1
ATOM 4598 N N . VAL A 1 600 ? -8.352 -21.938 28.422 1 98.81 600 VAL A N 1
ATOM 4599 C CA . VAL A 1 600 ? -7.688 -20.656 28.516 1 98.81 600 VAL A CA 1
ATOM 4600 C C . VAL A 1 600 ? -8.727 -19.547 28.734 1 98.81 600 VAL A C 1
ATOM 4602 O O . VAL A 1 600 ? -8.555 -18.688 29.609 1 98.81 600 VAL A O 1
ATOM 4605 N N . LEU A 1 601 ? -9.789 -19.594 27.969 1 98.69 601 LEU A N 1
ATOM 4606 C CA . LEU A 1 601 ? -10.898 -18.656 28.031 1 98.69 601 LEU A CA 1
ATOM 4607 C C . LEU A 1 601 ? -12.219 -19.391 28.25 1 98.69 601 LEU A C 1
ATOM 4609 O O . LEU A 1 601 ? -13.023 -19.516 27.328 1 98.69 601 LEU A O 1
ATOM 4613 N N . PRO A 1 602 ? -12.477 -19.812 29.453 1 98.19 602 PRO A N 1
ATOM 4614 C CA . PRO A 1 602 ? -13.719 -20.547 29.703 1 98.19 602 PRO A CA 1
ATOM 4615 C C . PRO A 1 602 ? -14.961 -19.719 29.406 1 98.19 602 PRO A C 1
ATOM 4617 O O . PRO A 1 602 ? -15.047 -18.547 29.797 1 98.19 602 PRO A O 1
ATOM 4620 N N . SER A 1 603 ? -15.953 -20.312 28.766 1 95.81 603 SER A N 1
ATOM 4621 C CA . SER A 1 603 ? -17.188 -19.641 28.359 1 95.81 603 SER A CA 1
ATOM 4622 C C . SER A 1 603 ? -17.969 -19.125 29.578 1 95.81 603 SER A C 1
ATOM 4624 O O . SER A 1 603 ? -18.719 -18.172 29.469 1 95.81 603 SER A O 1
ATOM 4626 N N . GLY A 1 604 ? -17.75 -19.703 30.688 1 95.75 604 GLY A N 1
ATOM 4627 C CA . GLY A 1 604 ? -18.453 -19.344 31.891 1 95.75 604 GLY A CA 1
ATOM 4628 C C . GLY A 1 604 ? -17.969 -18.016 32.469 1 95.75 604 GLY A C 1
ATOM 4629 O O . GLY A 1 604 ? -18.656 -17.422 33.312 1 95.75 604 GLY A O 1
ATOM 4630 N N . CYS A 1 605 ? -16.797 -17.578 32.125 1 97.5 605 CYS A N 1
ATOM 4631 C CA . CYS A 1 605 ? -16.266 -16.297 32.594 1 97.5 605 CYS A CA 1
ATOM 4632 C C . CYS A 1 605 ? -16.469 -15.211 31.531 1 97.5 605 CYS A C 1
ATOM 4634 O O . CYS A 1 605 ? -15.664 -15.102 30.594 1 97.5 605 CYS A O 1
ATOM 4636 N N . ARG A 1 606 ? -17.375 -14.32 31.797 1 96.19 606 ARG A N 1
ATOM 4637 C CA . ARG A 1 606 ? -17.734 -13.297 30.812 1 96.19 606 ARG A CA 1
ATOM 4638 C C . ARG A 1 606 ? -17.031 -11.977 31.125 1 96.19 606 ARG A C 1
ATOM 4640 O O . ARG A 1 606 ? -16.938 -11.102 30.266 1 96.19 606 ARG A O 1
ATOM 4647 N N . ASN A 1 607 ? -16.578 -11.828 32.375 1 97.81 607 ASN A N 1
ATOM 4648 C CA . ASN A 1 607 ? -15.781 -10.656 32.719 1 97.81 607 ASN A CA 1
ATOM 4649 C C . ASN A 1 607 ? -14.383 -10.719 32.094 1 97.81 607 ASN A C 1
ATOM 4651 O O . ASN A 1 607 ? -13.438 -11.18 32.75 1 97.81 607 ASN A O 1
ATOM 4655 N N . ARG A 1 608 ? -14.25 -10.227 30.891 1 98.56 608 ARG A N 1
ATOM 4656 C CA . ARG A 1 608 ? -13.008 -10.266 30.141 1 98.56 608 ARG A CA 1
ATOM 4657 C C . ARG A 1 608 ? -12.594 -8.867 29.688 1 98.56 608 ARG A C 1
ATOM 4659 O O . ARG A 1 608 ? -13.445 -8.055 29.328 1 98.56 608 ARG A O 1
ATOM 4666 N N . ILE A 1 609 ? -11.398 -8.516 29.797 1 98.75 609 ILE A N 1
ATOM 4667 C CA . ILE A 1 609 ? -10.836 -7.266 29.297 1 98.75 609 ILE A CA 1
ATOM 4668 C C . ILE A 1 609 ? -9.633 -7.559 28.422 1 98.75 609 ILE A C 1
ATOM 4670 O O . ILE A 1 609 ? -8.719 -8.289 28.812 1 98.75 609 ILE A O 1
ATOM 4674 N N . ALA A 1 610 ? -9.625 -7.121 27.234 1 98.81 610 ALA A N 1
ATOM 4675 C CA . ALA A 1 610 ? -8.461 -7.184 26.359 1 98.81 610 ALA A CA 1
ATOM 4676 C C . ALA A 1 610 ? -7.719 -5.848 26.328 1 98.81 610 ALA A C 1
ATOM 4678 O O . ALA A 1 610 ? -8.344 -4.785 26.406 1 98.81 610 ALA A O 1
ATOM 4679 N N . MET A 1 611 ? -6.438 -5.891 26.297 1 98.81 611 MET A N 1
ATOM 4680 C CA . MET A 1 611 ? -5.609 -4.691 26.234 1 98.81 611 MET A CA 1
ATOM 4681 C C . MET A 1 611 ? -4.574 -4.805 25.125 1 98.81 611 MET A C 1
ATOM 4683 O O . MET A 1 611 ? -3.801 -5.766 25.094 1 98.81 611 MET A O 1
ATOM 4687 N N . GLU A 1 612 ? -4.539 -3.941 24.156 1 98.62 612 GLU A N 1
ATOM 4688 C CA . GLU A 1 612 ? -3.564 -3.848 23.078 1 98.62 612 GLU A CA 1
ATOM 4689 C C . GLU A 1 612 ? -3.396 -2.404 22.609 1 98.62 612 GLU A C 1
ATOM 4691 O O . GLU A 1 612 ? -4.383 -1.688 22.422 1 98.62 612 GLU A O 1
ATOM 4696 N N . ALA A 1 613 ? -2.135 -1.943 22.406 1 98.38 613 ALA A N 1
ATOM 4697 C CA . ALA A 1 613 ? -1.872 -0.585 21.938 1 98.38 613 ALA A CA 1
ATOM 4698 C C . ALA A 1 613 ? -2.246 -0.432 20.453 1 98.38 613 ALA A C 1
ATOM 4700 O O . ALA A 1 613 ? -1.382 -0.176 19.609 1 98.38 613 ALA A O 1
ATOM 4701 N N . GLY A 1 614 ? -3.449 -0.505 20.109 1 98.38 614 GLY A N 1
ATOM 4702 C CA . GLY A 1 614 ? -4.074 -0.415 18.797 1 98.38 614 GLY A CA 1
ATOM 4703 C C . GLY A 1 614 ? -5.586 -0.328 18.875 1 98.38 614 GLY A C 1
ATOM 4704 O O . GLY A 1 614 ? -6.168 -0.3 19.953 1 98.38 614 GLY A O 1
ATOM 4705 N N . VAL A 1 615 ? -6.219 -0.241 17.781 1 98.62 615 VAL A N 1
ATOM 4706 C CA . VAL A 1 615 ? -7.664 -0.072 17.703 1 98.62 615 VAL A CA 1
ATOM 4707 C C . VAL A 1 615 ? -8.359 -1.271 18.344 1 98.62 615 VAL A C 1
ATOM 4709 O O . VAL A 1 615 ? -7.797 -2.367 18.391 1 98.62 615 VAL A O 1
ATOM 4712 N N . THR A 1 616 ? -9.578 -1.182 18.734 1 98.5 616 THR A N 1
ATOM 4713 C CA . THR A 1 616 ? -10.172 -2.088 19.719 1 98.5 616 THR A CA 1
ATOM 4714 C C . THR A 1 616 ? -11.078 -3.104 19.047 1 98.5 616 THR A C 1
ATOM 4716 O O . THR A 1 616 ? -11.328 -4.184 19.578 1 98.5 616 THR A O 1
ATOM 4719 N N . SER A 1 617 ? -11.578 -2.834 17.797 1 97.75 617 SER A N 1
ATOM 4720 C CA . SER A 1 617 ? -12.711 -3.545 17.219 1 97.75 617 SER A CA 1
ATOM 4721 C C . SER A 1 617 ? -12.422 -5.035 17.078 1 97.75 617 SER A C 1
ATOM 4723 O O . SER A 1 617 ? -13.312 -5.867 17.25 1 97.75 617 SER A O 1
ATOM 4725 N N . PHE A 1 618 ? -11.188 -5.406 16.781 1 97.69 618 PHE A N 1
ATOM 4726 C CA . PHE A 1 618 ? -10.781 -6.785 16.5 1 97.69 618 PHE A CA 1
ATOM 4727 C C . PHE A 1 618 ? -11.016 -7.66 17.734 1 97.69 618 PHE A C 1
ATOM 4729 O O . PHE A 1 618 ? -11.312 -8.852 17.609 1 97.69 618 PHE A O 1
ATOM 4736 N N . TRP A 1 619 ? -10.969 -7.164 18.953 1 98.56 619 TRP A N 1
ATOM 4737 C CA . TRP A 1 619 ? -10.812 -7.949 20.172 1 98.56 619 TRP A CA 1
ATOM 4738 C C . TRP A 1 619 ? -12.172 -8.375 20.719 1 98.56 619 TRP A C 1
ATOM 4740 O O . TRP A 1 619 ? -12.25 -9.25 21.594 1 98.56 619 TRP A O 1
ATOM 4750 N N . TYR A 1 620 ? -13.234 -7.852 20.203 1 98.06 620 TYR A N 1
ATOM 4751 C CA . TYR A 1 620 ? -14.562 -8.172 20.734 1 98.06 620 TYR A CA 1
ATOM 4752 C C . TYR A 1 620 ? -14.922 -9.625 20.438 1 98.06 620 TYR A C 1
ATOM 4754 O O . TYR A 1 620 ? -15.812 -10.188 21.078 1 98.06 620 TYR A O 1
ATOM 4762 N N . LYS A 1 621 ? -14.188 -10.203 19.5 1 97.12 621 LYS A N 1
ATOM 4763 C CA . LYS A 1 621 ? -14.367 -11.625 19.234 1 97.12 621 LYS A CA 1
ATOM 4764 C C . LYS A 1 621 ? -14.039 -12.461 20.469 1 97.12 621 LYS A C 1
ATOM 4766 O O . LYS A 1 621 ? -14.555 -13.57 20.625 1 97.12 621 LYS A O 1
ATOM 4771 N N . TYR A 1 622 ? -13.234 -11.859 21.406 1 98.31 622 TYR A N 1
ATOM 4772 C CA . TYR A 1 622 ? -12.797 -12.617 22.578 1 98.31 622 TYR A CA 1
ATOM 4773 C C . TYR A 1 622 ? -13.477 -12.109 23.844 1 98.31 622 TYR A C 1
ATOM 4775 O O . TYR A 1 622 ? -13.617 -12.859 24.812 1 98.31 622 TYR A O 1
ATOM 4783 N N . VAL A 1 623 ? -13.922 -10.812 23.844 1 98.19 623 VAL A N 1
ATOM 4784 C CA . VAL A 1 623 ? -14.406 -10.266 25.094 1 98.19 623 VAL A CA 1
ATOM 4785 C C . VAL A 1 623 ? -15.93 -10.148 25.062 1 98.19 623 VAL A C 1
ATOM 4787 O O . VAL A 1 623 ? -16.578 -10.039 26.094 1 98.19 623 VAL A O 1
ATOM 4790 N N . GLY A 1 624 ? -16.562 -10.117 23.844 1 96.75 624 GLY A N 1
ATOM 4791 C CA . GLY A 1 624 ? -18 -10.086 23.688 1 96.75 624 GLY A CA 1
ATOM 4792 C C . GLY A 1 624 ? -18.625 -8.75 24.078 1 96.75 624 GLY A C 1
ATOM 4793 O O . GLY A 1 624 ? -17.922 -7.742 24.172 1 96.75 624 GLY A O 1
ATOM 4794 N N . LEU A 1 625 ? -19.984 -8.75 24.219 1 96.5 625 LEU A N 1
ATOM 4795 C CA . LEU A 1 625 ? -20.75 -7.539 24.484 1 96.5 625 LEU A CA 1
ATOM 4796 C C . LEU A 1 625 ? -20.625 -7.148 25.953 1 96.5 625 LEU A C 1
ATOM 4798 O O . LEU A 1 625 ? -20.922 -6.008 26.328 1 96.5 625 LEU A O 1
ATOM 4802 N N . ASP A 1 626 ? -20.156 -8.102 26.781 1 94.88 626 ASP A N 1
ATOM 4803 C CA . ASP A 1 626 ? -20.062 -7.867 28.219 1 94.88 626 ASP A CA 1
ATOM 4804 C C . ASP A 1 626 ? -18.672 -7.398 28.609 1 94.88 626 ASP A C 1
ATOM 4806 O O . ASP A 1 626 ? -18.469 -6.891 29.719 1 94.88 626 ASP A O 1
ATOM 4810 N N . GLY A 1 627 ? -17.688 -7.664 27.766 1 96.88 627 GLY A N 1
ATOM 4811 C CA . GLY A 1 627 ? -16.312 -7.344 28.078 1 96.88 627 GLY A CA 1
ATOM 4812 C C . GLY A 1 627 ? -15.914 -5.93 27.688 1 96.88 627 GLY A C 1
ATOM 4813 O O . GLY A 1 627 ? -16.781 -5.121 27.328 1 96.88 627 GLY A O 1
ATOM 4814 N N . LYS A 1 628 ? -14.672 -5.594 27.938 1 97.81 628 LYS A N 1
ATOM 4815 C CA . LYS A 1 628 ? -14.109 -4.293 27.594 1 97.81 628 LYS A CA 1
ATOM 4816 C C . LYS A 1 628 ? -12.797 -4.445 26.844 1 97.81 628 LYS A C 1
ATOM 4818 O O . LYS A 1 628 ? -12.117 -5.469 26.969 1 97.81 628 LYS A O 1
ATOM 4823 N N . VAL A 1 629 ? -12.484 -3.52 26.047 1 98.5 629 VAL A N 1
ATOM 4824 C CA . VAL A 1 629 ? -11.203 -3.473 25.344 1 98.5 629 VAL A CA 1
ATOM 4825 C C . VAL A 1 629 ? -10.516 -2.141 25.625 1 98.5 629 VAL A C 1
ATOM 4827 O O . VAL A 1 629 ? -11.086 -1.075 25.391 1 98.5 629 VAL A O 1
ATOM 4830 N N . ILE A 1 630 ? -9.383 -2.201 26.219 1 98.62 630 ILE A N 1
ATOM 4831 C CA . ILE A 1 630 ? -8.523 -1.032 26.391 1 98.62 630 ILE A CA 1
ATOM 4832 C C . ILE A 1 630 ? -7.582 -0.909 25.188 1 98.62 630 ILE A C 1
ATOM 4834 O O . ILE A 1 630 ? -6.676 -1.731 25.016 1 98.62 630 ILE A O 1
ATOM 4838 N N . GLY A 1 631 ? -7.816 0.019 24.344 1 98.5 631 GLY A N 1
ATOM 4839 C CA . GLY A 1 631 ? -7.012 0.265 23.156 1 98.5 631 GLY A CA 1
ATOM 4840 C C . GLY A 1 631 ? -6.965 1.729 22.75 1 98.5 631 GLY A C 1
ATOM 4841 O O . GLY A 1 631 ? -7.125 2.611 23.594 1 98.5 631 GLY A O 1
ATOM 4842 N N . ILE A 1 632 ? -6.578 1.984 21.547 1 98.62 632 ILE A N 1
ATOM 4843 C CA . ILE A 1 632 ? -6.383 3.334 21.031 1 98.62 632 ILE A CA 1
ATOM 4844 C C . ILE A 1 632 ? -7.18 3.516 19.75 1 98.62 632 ILE A C 1
ATOM 4846 O O . ILE A 1 632 ? -6.691 3.203 18.656 1 98.62 632 ILE A O 1
ATOM 4850 N N . ASP A 1 633 ? -8.367 4.105 19.781 1 98.31 633 ASP A N 1
ATOM 4851 C CA . ASP A 1 633 ? -9.219 4.273 18.609 1 98.31 633 ASP A CA 1
ATOM 4852 C C . ASP A 1 633 ? -9.055 5.668 18 1 98.31 633 ASP A C 1
ATOM 4854 O O . ASP A 1 633 ? -10.047 6.336 17.688 1 98.31 633 ASP A O 1
ATOM 4858 N N . ARG A 1 634 ? -7.855 6.164 17.938 1 98.25 634 ARG A N 1
ATOM 4859 C CA . ARG A 1 634 ? -7.398 7.422 17.359 1 98.25 634 ARG A CA 1
ATOM 4860 C C . ARG A 1 634 ? -5.926 7.336 16.953 1 98.25 634 ARG A C 1
ATOM 4862 O O . ARG A 1 634 ? -5.234 6.387 17.328 1 98.25 634 ARG A O 1
ATOM 4869 N N . PHE A 1 635 ? -5.48 8.273 16.234 1 98.06 635 PHE A N 1
ATOM 4870 C CA . PHE A 1 635 ? -4.051 8.359 15.969 1 98.06 635 PHE A CA 1
ATOM 4871 C C . PHE A 1 635 ? -3.301 8.859 17.203 1 98.06 635 PHE A C 1
ATOM 4873 O O . PHE A 1 635 ? -3.887 9.492 18.078 1 98.06 635 PHE A O 1
ATOM 4880 N N . GLY A 1 636 ? -2.029 8.523 17.281 1 97.56 636 GLY A N 1
ATOM 4881 C CA . GLY A 1 636 ? -1.217 8.867 18.438 1 97.56 636 GLY A CA 1
ATOM 4882 C C . GLY A 1 636 ? -0.724 10.305 18.406 1 97.56 636 GLY A C 1
ATOM 4883 O O . GLY A 1 636 ? -1.436 11.203 17.953 1 97.56 636 GLY A O 1
ATOM 4884 N N . MET A 1 637 ? 0.383 10.555 19.016 1 96.94 637 MET A N 1
ATOM 4885 C CA . MET A 1 637 ? 0.979 11.883 19.125 1 96.94 637 MET A CA 1
ATOM 4886 C C . MET A 1 637 ? 2.496 11.789 19.234 1 96.94 637 MET A C 1
ATOM 4888 O O . MET A 1 637 ? 3.033 10.75 19.609 1 96.94 637 MET A O 1
ATOM 4892 N N . SER A 1 638 ? 3.16 12.828 18.859 1 97.5 638 SER A N 1
ATOM 4893 C CA . SER A 1 638 ? 4.617 12.906 18.938 1 97.5 638 SER A CA 1
ATOM 4894 C C . SER A 1 638 ? 5.07 13.32 20.328 1 97.5 638 SER A C 1
ATOM 4896 O O . SER A 1 638 ? 4.766 14.43 20.781 1 97.5 638 SER A O 1
ATOM 4898 N N . ALA A 1 639 ? 5.73 12.492 21.047 1 98.12 639 ALA A N 1
ATOM 4899 C CA . ALA A 1 639 ? 6.297 12.664 22.375 1 98.12 639 ALA A CA 1
ATOM 4900 C C . ALA A 1 639 ? 7.055 11.414 22.812 1 98.12 639 ALA A C 1
ATOM 4902 O O . ALA A 1 639 ? 6.996 10.383 22.156 1 98.12 639 ALA A O 1
ATOM 4903 N N . PRO A 1 640 ? 7.852 11.492 23.891 1 97.38 640 PRO A N 1
ATOM 4904 C CA . PRO A 1 640 ? 8.492 10.273 24.375 1 97.38 640 PRO A CA 1
ATOM 4905 C C . PRO A 1 640 ? 7.508 9.125 24.562 1 97.38 640 PRO A C 1
ATOM 4907 O O . PRO A 1 640 ? 6.391 9.336 25.047 1 97.38 640 PRO A O 1
ATOM 4910 N N . GLY A 1 641 ? 7.891 7.922 24.203 1 96.75 641 GLY A N 1
ATOM 4911 C CA . GLY A 1 641 ? 7.027 6.754 24.109 1 96.75 641 GLY A CA 1
ATOM 4912 C C . GLY A 1 641 ? 6.227 6.512 25.375 1 96.75 641 GLY A C 1
ATOM 4913 O O . GLY A 1 641 ? 5.023 6.258 25.328 1 96.75 641 GLY A O 1
ATOM 4914 N N . ASN A 1 642 ? 6.91 6.594 26.531 1 95.88 642 ASN A N 1
ATOM 4915 C CA . ASN A 1 642 ? 6.242 6.34 27.797 1 95.88 642 ASN A CA 1
ATOM 4916 C C . ASN A 1 642 ? 5.148 7.367 28.078 1 95.88 642 ASN A C 1
ATOM 4918 O O . ASN A 1 642 ? 4.094 7.027 28.625 1 95.88 642 ASN A O 1
ATOM 4922 N N . ALA A 1 643 ? 5.434 8.609 27.688 1 97.19 643 ALA A N 1
ATOM 4923 C CA . ALA A 1 643 ? 4.441 9.672 27.875 1 97.19 643 ALA A CA 1
ATOM 4924 C C . ALA A 1 643 ? 3.219 9.43 27 1 97.19 643 ALA A C 1
ATOM 4926 O O . ALA A 1 643 ? 2.084 9.656 27.422 1 97.19 643 ALA A O 1
ATOM 4927 N N . VAL A 1 644 ? 3.459 9.016 25.797 1 97.94 644 VAL A N 1
ATOM 4928 C CA . VAL A 1 644 ? 2.375 8.742 24.859 1 97.94 644 VAL A CA 1
ATOM 4929 C C . VAL A 1 644 ? 1.522 7.59 25.375 1 97.94 644 VAL A C 1
ATOM 4931 O O . VAL A 1 644 ? 0.292 7.672 25.391 1 97.94 644 VAL A O 1
ATOM 4934 N N . MET A 1 645 ? 2.191 6.488 25.828 1 97.69 645 MET A N 1
ATOM 4935 C CA . MET A 1 645 ? 1.488 5.328 26.359 1 97.69 645 MET A CA 1
ATOM 4936 C C . MET A 1 645 ? 0.607 5.719 27.547 1 97.69 645 MET A C 1
ATOM 4938 O O . MET A 1 645 ? -0.547 5.301 27.625 1 97.69 645 MET A O 1
ATOM 4942 N N . LYS A 1 646 ? 1.139 6.512 28.406 1 97.44 646 LYS A N 1
ATOM 4943 C CA . LYS A 1 646 ? 0.397 6.969 29.578 1 97.44 646 LYS A CA 1
ATOM 4944 C C . LYS A 1 646 ? -0.793 7.832 29.172 1 97.44 646 LYS A C 1
ATOM 4946 O O . LYS A 1 646 ? -1.911 7.625 29.641 1 97.44 646 LYS A O 1
ATOM 4951 N N . GLN A 1 647 ? -0.498 8.789 28.25 1 97.44 647 GLN A N 1
ATOM 4952 C CA . GLN A 1 647 ? -1.538 9.711 27.812 1 97.44 647 GLN A CA 1
ATOM 4953 C C . GLN A 1 647 ? -2.689 8.961 27.141 1 97.44 647 GLN A C 1
ATOM 4955 O O . GLN A 1 647 ? -3.846 9.375 27.25 1 97.44 647 GLN A O 1
ATOM 4960 N N . LEU A 1 648 ? -2.402 7.852 26.516 1 98.06 648 LEU A N 1
ATOM 4961 C CA . LEU A 1 648 ? -3.412 7.117 25.75 1 98.06 648 LEU A CA 1
ATOM 4962 C C . LEU A 1 648 ? -3.99 5.977 26.578 1 98.06 648 LEU A C 1
ATOM 4964 O O . LEU A 1 648 ? -4.75 5.152 26.062 1 98.06 648 LEU A O 1
ATOM 4968 N N . GLY A 1 649 ? -3.588 5.871 27.844 1 97.94 649 GLY A N 1
ATOM 4969 C CA . GLY A 1 649 ? -4.215 4.965 28.797 1 97.94 649 GLY A CA 1
ATOM 4970 C C . GLY A 1 649 ? -3.664 3.553 28.734 1 97.94 649 GLY A C 1
ATOM 4971 O O . GLY A 1 649 ? -4.285 2.615 29.234 1 97.94 649 GLY A O 1
ATOM 4972 N N . MET A 1 650 ? -2.545 3.352 28.156 1 98.19 650 MET A N 1
ATOM 4973 C CA . MET A 1 650 ? -1.922 2.033 28.062 1 98.19 650 MET A CA 1
ATOM 4974 C C . MET A 1 650 ? -1.023 1.769 29.266 1 98.19 650 MET A C 1
ATOM 4976 O O . MET A 1 650 ? 0.194 1.639 29.109 1 98.19 650 MET A O 1
ATOM 4980 N N . THR A 1 651 ? -1.643 1.721 30.453 1 97.94 651 THR A N 1
ATOM 4981 C CA . THR A 1 651 ? -0.944 1.532 31.719 1 97.94 651 THR A CA 1
ATOM 4982 C C . THR A 1 651 ? -1.688 0.537 32.594 1 97.94 651 THR A C 1
ATOM 4984 O O . THR A 1 651 ? -2.887 0.313 32.438 1 97.94 651 THR A O 1
ATOM 4987 N N . SER A 1 652 ? -0.941 -0.056 33.562 1 98 652 SER A N 1
ATOM 4988 C CA . SER A 1 652 ? -1.56 -0.952 34.531 1 98 652 SER A CA 1
ATOM 4989 C C . SER A 1 652 ? -2.576 -0.212 35.406 1 98 652 SER A C 1
ATOM 4991 O O . SER A 1 652 ? -3.607 -0.774 35.781 1 98 652 SER A O 1
ATOM 4993 N N . GLU A 1 653 ? -2.328 1.046 35.688 1 97.94 653 GLU A N 1
ATOM 4994 C CA . GLU A 1 653 ? -3.23 1.855 36.5 1 97.94 653 GLU A CA 1
ATOM 4995 C C . GLU A 1 653 ? -4.59 2.012 35.812 1 97.94 653 GLU A C 1
ATOM 4997 O O . GLU A 1 653 ? -5.633 1.838 36.469 1 97.94 653 GLU A O 1
ATOM 5002 N N . ASN A 1 654 ? -4.527 2.385 34.594 1 98.31 654 ASN A N 1
ATOM 5003 C CA . ASN A 1 654 ? -5.777 2.518 33.844 1 98.31 654 ASN A CA 1
ATOM 5004 C C . ASN A 1 654 ? -6.527 1.19 33.781 1 98.31 654 ASN A C 1
ATOM 5006 O O . ASN A 1 654 ? -7.754 1.159 33.875 1 98.31 654 ASN A O 1
ATOM 5010 N N . LEU A 1 655 ? -5.797 0.111 33.531 1 98.56 655 LEU A N 1
ATOM 5011 C CA . LEU A 1 655 ? -6.395 -1.219 33.469 1 98.56 655 LEU A CA 1
ATOM 5012 C C . LEU A 1 655 ? -7.086 -1.559 34.812 1 98.56 655 LEU A C 1
ATOM 5014 O O . LEU A 1 655 ? -8.203 -2.08 34.812 1 98.56 655 LEU A O 1
ATOM 5018 N N . VAL A 1 656 ? -6.449 -1.291 35.938 1 98.31 656 VAL A N 1
ATOM 5019 C CA . VAL A 1 656 ? -7.02 -1.551 37.25 1 98.31 656 VAL A CA 1
ATOM 5020 C C . VAL A 1 656 ? -8.305 -0.746 37.406 1 98.31 656 VAL A C 1
ATOM 5022 O O . VAL A 1 656 ? -9.32 -1.271 37.875 1 98.31 656 VAL A O 1
ATOM 5025 N N . ASN A 1 657 ? -8.234 0.501 37.031 1 98 657 ASN A N 1
ATOM 5026 C CA . ASN A 1 657 ? -9.406 1.368 37.156 1 98 657 ASN A CA 1
ATOM 5027 C C . ASN A 1 657 ? -10.586 0.833 36.375 1 98 657 ASN A C 1
ATOM 5029 O O . ASN A 1 657 ? -11.711 0.791 36.844 1 98 657 ASN A O 1
ATOM 5033 N N . ILE A 1 658 ? -10.344 0.414 35.156 1 97.38 658 ILE A N 1
ATOM 5034 C CA . ILE A 1 658 ? -11.391 -0.104 34.281 1 97.38 658 ILE A CA 1
ATOM 5035 C C . ILE A 1 658 ? -11.914 -1.43 34.844 1 97.38 658 ILE A C 1
ATOM 5037 O O . ILE A 1 658 ? -13.117 -1.698 34.781 1 97.38 658 ILE A O 1
ATOM 5041 N N . SER A 1 659 ? -11.039 -2.262 35.312 1 96.75 659 SER A N 1
ATOM 5042 C CA . SER A 1 659 ? -11.406 -3.553 35.906 1 96.75 659 SER A CA 1
ATOM 5043 C C . SER A 1 659 ? -12.359 -3.387 37.062 1 96.75 659 SER A C 1
ATOM 5045 O O . SER A 1 659 ? -13.297 -4.164 37.219 1 96.75 659 SER A O 1
ATOM 5047 N N . LYS A 1 660 ? -12.164 -2.412 37.875 1 94.94 660 LYS A N 1
ATOM 5048 C CA . LYS A 1 660 ? -13.008 -2.16 39.031 1 94.94 660 LYS A CA 1
ATOM 5049 C C . LYS A 1 660 ? -14.398 -1.691 38.625 1 94.94 660 LYS A C 1
ATOM 5051 O O . LYS A 1 660 ? -15.398 -2.051 39.25 1 94.94 660 LYS A O 1
ATOM 5056 N N . GLN A 1 661 ? -14.516 -0.967 37.594 1 91.12 661 GLN A N 1
ATOM 5057 C CA . GLN A 1 661 ? -15.797 -0.525 37.062 1 91.12 661 GLN A CA 1
ATOM 5058 C C . GLN A 1 661 ? -16.625 -1.706 36.562 1 91.12 661 GLN A C 1
ATOM 5060 O O . GLN A 1 661 ? -17.844 -1.747 36.719 1 91.12 661 GLN A O 1
ATOM 5065 N N . MET B 1 1 ? 19.516 42.312 -11.398 1 40.91 1 MET B N 1
ATOM 5066 C CA . MET B 1 1 ? 19.703 41.188 -10.461 1 40.91 1 MET B CA 1
ATOM 5067 C C . MET B 1 1 ? 19.844 41.719 -9.031 1 40.91 1 MET B C 1
ATOM 5069 O O . MET B 1 1 ? 20.812 42.406 -8.711 1 40.91 1 MET B O 1
ATOM 5073 N N . SER B 1 2 ? 18.75 42.094 -8.453 1 53.72 2 SER B N 1
ATOM 5074 C CA . SER B 1 2 ? 18.625 42.812 -7.188 1 53.72 2 SER B CA 1
ATOM 5075 C C . SER B 1 2 ? 19.609 42.25 -6.148 1 53.72 2 SER B C 1
ATOM 5077 O O . SER B 1 2 ? 20.078 41.125 -6.273 1 53.72 2 SER B O 1
ATOM 5079 N N . ASN B 1 3 ? 20.156 43.125 -5.285 1 77.06 3 ASN B N 1
ATOM 5080 C CA . ASN B 1 3 ? 21.219 43.062 -4.289 1 77.06 3 ASN B CA 1
ATOM 5081 C C . ASN B 1 3 ? 20.922 42 -3.23 1 77.06 3 ASN B C 1
ATOM 5083 O O . ASN B 1 3 ? 20.297 42.312 -2.209 1 77.06 3 ASN B O 1
ATOM 5087 N N . ILE B 1 4 ? 21.125 40.719 -3.598 1 91.56 4 ILE B N 1
ATOM 5088 C CA . ILE B 1 4 ? 20.969 39.625 -2.662 1 91.56 4 ILE B CA 1
ATOM 5089 C C . ILE B 1 4 ? 22 39.75 -1.542 1 91.56 4 ILE B C 1
ATOM 5091 O O . ILE B 1 4 ? 23.188 39.969 -1.803 1 91.56 4 ILE B O 1
ATOM 5095 N N . ASP B 1 5 ? 21.516 39.781 -0.381 1 96.75 5 ASP B N 1
ATOM 5096 C CA . ASP B 1 5 ? 22.391 39.844 0.784 1 96.75 5 ASP B CA 1
ATOM 5097 C C . ASP B 1 5 ? 22.875 38.438 1.173 1 96.75 5 ASP B C 1
ATOM 5099 O O . ASP B 1 5 ? 22.391 37.875 2.15 1 96.75 5 ASP B O 1
ATOM 5103 N N . PHE B 1 6 ? 23.859 37.969 0.501 1 97.5 6 PHE B N 1
ATOM 5104 C CA . PHE B 1 6 ? 24.375 36.625 0.691 1 97.5 6 PHE B CA 1
ATOM 5105 C C . PHE B 1 6 ? 24.891 36.438 2.113 1 97.5 6 PHE B C 1
ATOM 5107 O O . PHE B 1 6 ? 24.781 35.344 2.682 1 97.5 6 PHE B O 1
ATOM 5114 N N . LYS B 1 7 ? 25.453 37.469 2.682 1 97.19 7 LYS B N 1
ATOM 5115 C CA . LYS B 1 7 ? 25.984 37.375 4.039 1 97.19 7 LYS B CA 1
ATOM 5116 C C . LYS B 1 7 ? 24.875 37.094 5.047 1 97.19 7 LYS B C 1
ATOM 5118 O O . LYS B 1 7 ? 25.031 36.281 5.945 1 97.19 7 LYS B O 1
ATOM 5123 N N . ALA B 1 8 ? 23.766 37.812 4.938 1 98.12 8 ALA B N 1
ATOM 5124 C CA . ALA B 1 8 ? 22.625 37.625 5.82 1 98.12 8 ALA B CA 1
ATOM 5125 C C . ALA B 1 8 ? 22.062 36.219 5.668 1 98.12 8 ALA B C 1
ATOM 5127 O O . ALA B 1 8 ? 21.688 35.562 6.656 1 98.12 8 ALA B O 1
ATOM 5128 N N . LEU B 1 9 ? 22.016 35.75 4.414 1 98.69 9 LEU B N 1
ATOM 5129 C CA . LEU B 1 9 ? 21.469 34.406 4.141 1 98.69 9 LEU B CA 1
ATOM 5130 C C . LEU B 1 9 ? 22.391 33.312 4.688 1 98.69 9 LEU B C 1
ATOM 5132 O O . LEU B 1 9 ? 21.906 32.312 5.203 1 98.69 9 LEU B O 1
ATOM 5136 N N . GLU B 1 10 ? 23.656 33.5 4.543 1 98.31 10 GLU B N 1
ATOM 5137 C CA . GLU B 1 10 ? 24.625 32.531 5.094 1 98.31 10 GLU B CA 1
ATOM 5138 C C . GLU B 1 10 ? 24.531 32.5 6.617 1 98.31 10 GLU B C 1
ATOM 5140 O O . GLU B 1 10 ? 24.609 31.406 7.211 1 98.31 10 GLU B O 1
ATOM 5145 N N . ARG B 1 11 ? 24.422 33.688 7.262 1 98.38 11 ARG B N 1
ATOM 5146 C CA . ARG B 1 11 ? 24.234 33.75 8.711 1 98.38 11 ARG B CA 1
ATOM 5147 C C . ARG B 1 11 ? 22.984 33 9.148 1 98.38 11 ARG B C 1
ATOM 5149 O O . ARG B 1 11 ? 23.031 32.219 10.102 1 98.38 11 ARG B O 1
ATOM 5156 N N . ALA B 1 12 ? 21.906 33.25 8.43 1 98.75 12 ALA B N 1
ATOM 5157 C CA . ALA B 1 12 ? 20.656 32.562 8.734 1 98.75 12 ALA B CA 1
ATOM 5158 C C . ALA B 1 12 ? 20.797 31.047 8.609 1 98.75 12 ALA B C 1
ATOM 5160 O O . ALA B 1 12 ? 20.297 30.297 9.445 1 98.75 12 ALA B O 1
ATOM 5161 N N . ALA B 1 13 ? 21.453 30.578 7.52 1 98.69 13 ALA B N 1
ATOM 5162 C CA . ALA B 1 13 ? 21.688 29.156 7.32 1 98.69 13 ALA B CA 1
ATOM 5163 C C . ALA B 1 13 ? 22.406 28.547 8.516 1 98.69 13 ALA B C 1
ATOM 5165 O O . ALA B 1 13 ? 22.031 27.469 9 1 98.69 13 ALA B O 1
ATOM 5166 N N . ASN B 1 14 ? 23.422 29.172 8.984 1 98.56 14 ASN B N 1
ATOM 5167 C CA . ASN B 1 14 ? 24.188 28.688 10.117 1 98.56 14 ASN B CA 1
ATOM 5168 C C . ASN B 1 14 ? 23.359 28.688 11.398 1 98.56 14 ASN B C 1
ATOM 5170 O O . ASN B 1 14 ? 23.469 27.766 12.219 1 98.56 14 ASN B O 1
ATOM 5174 N N . GLU B 1 15 ? 22.609 29.734 11.617 1 98.75 15 GLU B N 1
ATOM 5175 C CA . GLU B 1 15 ? 21.797 29.828 12.812 1 98.75 15 GLU B CA 1
ATOM 5176 C C . GLU B 1 15 ? 20.688 28.781 12.805 1 98.75 15 GLU B C 1
ATOM 5178 O O . GLU B 1 15 ? 20.312 28.25 13.852 1 98.75 15 GLU B O 1
ATOM 5183 N N . THR B 1 16 ? 20.078 28.453 11.602 1 98.75 16 THR B N 1
ATOM 5184 C CA . THR B 1 16 ? 19.109 27.359 11.531 1 98.75 16 THR B CA 1
ATOM 5185 C C . THR B 1 16 ? 19.766 26.016 11.836 1 98.75 16 THR B C 1
ATOM 5187 O O . THR B 1 16 ? 19.141 25.141 12.43 1 98.75 16 THR B O 1
ATOM 5190 N N . ARG B 1 17 ? 21.047 25.781 11.383 1 98.5 17 ARG B N 1
ATOM 5191 C CA . ARG B 1 17 ? 21.781 24.594 11.812 1 98.5 17 ARG B CA 1
ATOM 5192 C C . ARG B 1 17 ? 21.875 24.516 13.328 1 98.5 17 ARG B C 1
ATOM 5194 O O . ARG B 1 17 ? 21.688 23.453 13.914 1 98.5 17 ARG B O 1
ATOM 5201 N N . GLY B 1 18 ? 22.188 25.688 13.938 1 98.5 18 GLY B N 1
ATOM 5202 C CA . GLY B 1 18 ? 22.234 25.75 15.391 1 98.5 18 GLY B CA 1
ATOM 5203 C C . GLY B 1 18 ? 20.906 25.359 16.047 1 98.5 18 GLY B C 1
ATOM 5204 O O . GLY B 1 18 ? 20.891 24.594 17 1 98.5 18 GLY B O 1
ATOM 5205 N N . LEU B 1 19 ? 19.766 25.938 15.562 1 98.69 19 LEU B N 1
ATOM 5206 C CA . LEU B 1 19 ? 18.453 25.609 16.078 1 98.69 19 LEU B CA 1
ATOM 5207 C C . LEU B 1 19 ? 18.172 24.109 15.977 1 98.69 19 LEU B C 1
ATOM 5209 O O . LEU B 1 19 ? 17.641 23.5 16.906 1 98.69 19 LEU B O 1
ATOM 5213 N N . SER B 1 20 ? 18.531 23.516 14.805 1 98.25 20 SER B N 1
ATOM 5214 C CA . SER B 1 20 ? 18.297 22.094 14.578 1 98.25 20 SER B CA 1
ATOM 5215 C C . SER B 1 20 ? 19.109 21.25 15.539 1 98.25 20 SER B C 1
ATOM 5217 O O . SER B 1 20 ? 18.594 20.281 16.125 1 98.25 20 SER B O 1
ATOM 5219 N N . MET B 1 21 ? 20.406 21.547 15.672 1 98.19 21 MET B N 1
ATOM 5220 C CA . MET B 1 21 ? 21.281 20.812 16.578 1 98.19 21 MET B CA 1
ATOM 5221 C C . MET B 1 21 ? 20.766 20.891 18.016 1 98.19 21 MET B C 1
ATOM 5223 O O . MET B 1 21 ? 20.688 19.875 18.703 1 98.19 21 MET B O 1
ATOM 5227 N N . ASP B 1 22 ? 20.359 22.109 18.469 1 98.31 22 ASP B N 1
ATOM 5228 C CA . ASP B 1 22 ? 19.891 22.312 19.828 1 98.31 22 ASP B CA 1
ATOM 5229 C C . ASP B 1 22 ? 18.578 21.578 20.078 1 98.31 22 ASP B C 1
ATOM 5231 O O . ASP B 1 22 ? 18.375 20.969 21.141 1 98.31 22 ASP B O 1
ATOM 5235 N N . ALA B 1 23 ? 17.656 21.703 19.141 1 98.38 23 ALA B N 1
ATOM 5236 C CA . ALA B 1 23 ? 16.359 21.062 19.281 1 98.38 23 ALA B CA 1
ATOM 5237 C C . ALA B 1 23 ? 16.484 19.547 19.375 1 98.38 23 ALA B C 1
ATOM 5239 O O . ALA B 1 23 ? 15.859 18.922 20.234 1 98.38 23 ALA B O 1
ATOM 5240 N N . VAL B 1 24 ? 17.234 18.922 18.469 1 97.94 24 VAL B N 1
ATOM 5241 C CA . VAL B 1 24 ? 17.406 17.469 18.438 1 97.94 24 VAL B CA 1
ATOM 5242 C C . VAL B 1 24 ? 18.125 17 19.703 1 97.94 24 VAL B C 1
ATOM 5244 O O . VAL B 1 24 ? 17.781 15.961 20.266 1 97.94 24 VAL B O 1
ATOM 5247 N N . ALA B 1 25 ? 19.141 17.75 20.125 1 97.38 25 ALA B N 1
ATOM 5248 C CA . ALA B 1 25 ? 19.844 17.422 21.359 1 97.38 25 ALA B CA 1
ATOM 5249 C C . ALA B 1 25 ? 18.906 17.453 22.547 1 97.38 25 ALA B C 1
ATOM 5251 O O . ALA B 1 25 ? 18.922 16.531 23.375 1 97.38 25 ALA B O 1
ATOM 5252 N N . LYS B 1 26 ? 18.141 18.5 22.688 1 97.31 26 LYS B N 1
ATOM 5253 C CA . LYS B 1 26 ? 17.219 18.641 23.812 1 97.31 26 LYS B CA 1
ATOM 5254 C C . LYS B 1 26 ? 16.172 17.531 23.812 1 97.31 26 LYS B C 1
ATOM 5256 O O . LYS B 1 26 ? 15.836 17 24.859 1 97.31 26 LYS B O 1
ATOM 5261 N N . ALA B 1 27 ? 15.633 17.219 22.656 1 96.75 27 ALA B N 1
ATOM 5262 C CA . ALA B 1 27 ? 14.609 16.188 22.531 1 96.75 27 ALA B CA 1
ATOM 5263 C C . ALA B 1 27 ? 15.203 14.797 22.688 1 96.75 27 ALA B C 1
ATOM 5265 O O . ALA B 1 27 ? 14.469 13.828 22.922 1 96.75 27 ALA B O 1
ATOM 5266 N N . ALA B 1 28 ? 16.531 14.625 22.562 1 95.25 28 ALA B N 1
ATOM 5267 C CA . ALA B 1 28 ? 17.219 13.336 22.516 1 95.25 28 ALA B CA 1
ATOM 5268 C C . ALA B 1 28 ? 16.625 12.422 21.453 1 95.25 28 ALA B C 1
ATOM 5270 O O . ALA B 1 28 ? 16.438 11.227 21.688 1 95.25 28 ALA B O 1
ATOM 5271 N N . SER B 1 29 ? 16.234 13.031 20.391 1 95.31 29 SER B N 1
ATOM 5272 C CA . SER B 1 29 ? 15.594 12.367 19.25 1 95.31 29 SER B CA 1
ATOM 5273 C C . SER B 1 29 ? 15.523 13.289 18.047 1 95.31 29 SER B C 1
ATOM 5275 O O . SER B 1 29 ? 15.391 14.508 18.188 1 95.31 29 SER B O 1
ATOM 5277 N N . GLY B 1 30 ? 15.602 12.719 16.859 1 95.06 30 GLY B N 1
ATOM 5278 C CA . GLY B 1 30 ? 15.484 13.516 15.648 1 95.06 30 GLY B CA 1
ATOM 5279 C C . GLY B 1 30 ? 16.578 13.227 14.641 1 95.06 30 GLY B C 1
ATOM 5280 O O . GLY B 1 30 ? 17.438 12.375 14.883 1 95.06 30 GLY B O 1
ATOM 5281 N N . HIS B 1 31 ? 16.516 13.914 13.477 1 96.5 31 HIS B N 1
ATOM 5282 C CA . HIS B 1 31 ? 17.469 13.773 12.383 1 96.5 31 HIS B CA 1
ATOM 5283 C C . HIS B 1 31 ? 18.203 15.086 12.125 1 96.5 31 HIS B C 1
ATOM 5285 O O . HIS B 1 31 ? 17.562 16.125 11.953 1 96.5 31 HIS B O 1
ATOM 5291 N N . LEU B 1 32 ? 19.5 15.016 12.047 1 96.88 32 LEU B N 1
ATOM 5292 C CA . LEU B 1 32 ? 20.297 16.219 11.836 1 96.88 32 LEU B CA 1
ATOM 5293 C C . LEU B 1 32 ? 20.75 16.328 10.383 1 96.88 32 LEU B C 1
ATOM 5295 O O . LEU B 1 32 ? 21.094 17.406 9.914 1 96.88 32 LEU B O 1
ATOM 5299 N N . GLY B 1 33 ? 20.688 15.195 9.656 1 96.94 33 GLY B N 1
ATOM 5300 C CA . GLY B 1 33 ? 21.281 15.125 8.336 1 96.94 33 GLY B CA 1
ATOM 5301 C C . GLY B 1 33 ? 20.75 16.172 7.379 1 96.94 33 GLY B C 1
ATOM 5302 O O . GLY B 1 33 ? 21.5 17.047 6.926 1 96.94 33 GLY B O 1
ATOM 5303 N N . LEU B 1 34 ? 19.469 16.141 7.156 1 97.69 34 LEU B N 1
ATOM 5304 C CA . LEU B 1 34 ? 18.844 17 6.148 1 97.69 34 LEU B CA 1
ATOM 5305 C C . LEU B 1 34 ? 18.797 18.453 6.609 1 97.69 34 LEU B C 1
ATOM 5307 O O . LEU B 1 34 ? 19.188 19.344 5.867 1 97.69 34 LEU B O 1
ATOM 5311 N N . PRO B 1 35 ? 18.422 18.75 7.891 1 98.25 35 PRO B N 1
ATOM 5312 C CA . PRO B 1 35 ? 18.375 20.141 8.32 1 98.25 35 PRO B CA 1
ATOM 5313 C C . PRO B 1 35 ? 19.719 20.844 8.188 1 98.25 35 PRO B C 1
ATOM 5315 O O . PRO B 1 35 ? 19.781 22.031 7.844 1 98.25 35 PRO B O 1
ATOM 5318 N N . LEU B 1 36 ? 20.781 20.109 8.461 1 98.38 36 LEU B N 1
ATOM 5319 C CA . LEU B 1 36 ? 22.109 20.703 8.375 1 98.38 36 LEU B CA 1
ATOM 5320 C C . LEU B 1 36 ? 22.594 20.75 6.93 1 98.38 36 LEU B C 1
ATOM 5322 O O . LEU B 1 36 ? 23.094 21.781 6.477 1 98.38 36 LEU B O 1
ATOM 5326 N N . GLY B 1 37 ? 22.344 19.703 6.215 1 98.44 37 GLY B N 1
ATOM 5327 C CA . GLY B 1 37 ? 22.875 19.578 4.863 1 98.44 37 GLY B CA 1
ATOM 5328 C C . GLY B 1 37 ? 22.125 20.422 3.855 1 98.44 37 GLY B C 1
ATOM 5329 O O . GLY B 1 37 ? 22.672 20.797 2.818 1 98.44 37 GLY B O 1
ATOM 5330 N N . SER B 1 38 ? 20.859 20.781 4.129 1 98.69 38 SER B N 1
ATOM 5331 C CA . SER B 1 38 ? 20.016 21.484 3.162 1 98.69 38 SER B CA 1
ATOM 5332 C C . SER B 1 38 ? 19.75 22.922 3.613 1 98.69 38 SER B C 1
ATOM 5334 O O . SER B 1 38 ? 18.844 23.578 3.088 1 98.69 38 SER B O 1
ATOM 5336 N N . ALA B 1 39 ? 20.5 23.438 4.582 1 98.75 39 ALA B N 1
ATOM 5337 C CA . ALA B 1 39 ? 20.25 24.766 5.141 1 98.75 39 ALA B CA 1
ATOM 5338 C C . ALA B 1 39 ? 20.328 25.828 4.055 1 98.75 39 ALA B C 1
ATOM 5340 O O . ALA B 1 39 ? 19.547 26.797 4.074 1 98.75 39 ALA B O 1
ATOM 5341 N N . GLU B 1 40 ? 21.297 25.688 3.068 1 98.88 40 GLU B N 1
ATOM 5342 C CA . GLU B 1 40 ? 21.438 26.656 1.99 1 98.88 40 GLU B CA 1
ATOM 5343 C C . GLU B 1 40 ? 20.203 26.641 1.077 1 98.88 40 GLU B C 1
ATOM 5345 O O . GLU B 1 40 ? 19.812 27.672 0.544 1 98.88 40 GLU B O 1
ATOM 5350 N N . ILE B 1 41 ? 19.609 25.438 0.85 1 98.88 41 ILE B N 1
ATOM 5351 C CA . ILE B 1 41 ? 18.359 25.359 0.088 1 98.88 41 ILE B CA 1
ATOM 5352 C C . ILE B 1 41 ? 17.281 26.172 0.785 1 98.88 41 ILE B C 1
ATOM 5354 O O . ILE B 1 41 ? 16.531 26.922 0.135 1 98.88 41 ILE B O 1
ATOM 5358 N N . GLY B 1 42 ? 17.188 26.062 2.123 1 98.88 42 GLY B N 1
ATOM 5359 C CA . GLY B 1 42 ? 16.234 26.859 2.887 1 98.88 42 GLY B CA 1
ATOM 5360 C C . GLY B 1 42 ? 16.469 28.344 2.76 1 98.88 42 GLY B C 1
ATOM 5361 O O . GLY B 1 42 ? 15.523 29.125 2.617 1 98.88 42 GLY B O 1
ATOM 5362 N N . ALA B 1 43 ? 17.75 28.766 2.846 1 98.81 43 ALA B N 1
ATOM 5363 C CA . ALA B 1 43 ? 18.109 30.172 2.693 1 98.81 43 ALA B CA 1
ATOM 5364 C C . ALA B 1 43 ? 17.672 30.703 1.329 1 98.81 43 ALA B C 1
ATOM 5366 O O . ALA B 1 43 ? 17.109 31.797 1.229 1 98.81 43 ALA B O 1
ATOM 5367 N N . ALA B 1 44 ? 17.922 29.875 0.305 1 98.81 44 ALA B N 1
ATOM 5368 C CA . ALA B 1 44 ? 17.594 30.281 -1.061 1 98.81 44 ALA B CA 1
ATOM 5369 C C . ALA B 1 44 ? 16.078 30.391 -1.237 1 98.81 44 ALA B C 1
ATOM 5371 O O . ALA B 1 44 ? 15.602 31.281 -1.948 1 98.81 44 ALA B O 1
ATOM 5372 N N . LEU B 1 45 ? 15.344 29.547 -0.598 1 98.81 45 LEU B N 1
ATOM 5373 C CA . LEU B 1 45 ? 13.898 29.484 -0.811 1 98.81 45 LEU B CA 1
ATOM 5374 C C . LEU B 1 45 ? 13.164 30.406 0.152 1 98.81 45 LEU B C 1
ATOM 5376 O O . LEU B 1 45 ? 12.68 31.469 -0.249 1 98.81 45 LEU B O 1
ATOM 5380 N N . PHE B 1 46 ? 13.172 30.156 1.457 1 98.69 46 PHE B N 1
ATOM 5381 C CA . PHE B 1 46 ? 12.438 30.922 2.461 1 98.69 46 PHE B CA 1
ATOM 5382 C C . PHE B 1 46 ? 13.039 32.312 2.641 1 98.69 46 PHE B C 1
ATOM 5384 O O . PHE B 1 46 ? 12.32 33.281 2.902 1 98.69 46 PHE B O 1
ATOM 5391 N N . GLY B 1 47 ? 14.312 32.406 2.502 1 98.25 47 GLY B N 1
ATOM 5392 C CA . GLY B 1 47 ? 15.008 33.656 2.748 1 98.25 47 GLY B CA 1
ATOM 5393 C C . GLY B 1 47 ? 14.992 34.594 1.548 1 98.25 47 GLY B C 1
ATOM 5394 O O . GLY B 1 47 ? 15.266 35.781 1.681 1 98.25 47 GLY B O 1
ATOM 5395 N N . ASN B 1 48 ? 14.664 33.969 0.386 1 97.94 48 ASN B N 1
ATOM 5396 C CA . ASN B 1 48 ? 14.852 34.844 -0.781 1 97.94 48 ASN B CA 1
ATOM 5397 C C . ASN B 1 48 ? 13.75 34.625 -1.818 1 97.94 48 ASN B C 1
ATOM 5399 O O . ASN B 1 48 ? 13.18 35.562 -2.336 1 97.94 48 ASN B O 1
ATOM 5403 N N . SER B 1 49 ? 13.43 33.406 -2.186 1 98.25 49 SER B N 1
ATOM 5404 C CA . SER B 1 49 ? 12.82 33.156 -3.482 1 98.25 49 SER B CA 1
ATOM 5405 C C . SER B 1 49 ? 11.32 32.906 -3.344 1 98.25 49 SER B C 1
ATOM 5407 O O . SER B 1 49 ? 10.539 33.281 -4.215 1 98.25 49 SER B O 1
ATOM 5409 N N . LEU B 1 50 ? 10.82 32.219 -2.342 1 98.62 50 LEU B N 1
ATOM 5410 C CA . LEU B 1 50 ? 9.414 31.859 -2.182 1 98.62 50 LEU B CA 1
ATOM 5411 C C . LEU B 1 50 ? 8.555 33.094 -1.899 1 98.62 50 LEU B C 1
ATOM 5413 O O . LEU B 1 50 ? 9 34.031 -1.231 1 98.62 50 LEU B O 1
ATOM 5417 N N . ILE B 1 51 ? 7.352 33.062 -2.346 1 98.5 51 ILE B N 1
ATOM 5418 C CA . ILE B 1 51 ? 6.355 34.094 -2.064 1 98.5 51 ILE B CA 1
ATOM 5419 C C . ILE B 1 51 ? 5.328 33.562 -1.069 1 98.5 51 ILE B C 1
ATOM 5421 O O . ILE B 1 51 ? 4.617 32.594 -1.359 1 98.5 51 ILE B O 1
ATOM 5425 N N . TYR B 1 52 ? 5.281 34.125 0.099 1 98.38 52 TYR B N 1
ATOM 5426 C CA . TYR B 1 52 ? 4.395 33.688 1.172 1 98.38 52 TYR B CA 1
ATOM 5427 C C . TYR B 1 52 ? 4.035 34.844 2.092 1 98.38 52 TYR B C 1
ATOM 5429 O O . TYR B 1 52 ? 4.578 35.938 1.953 1 98.38 52 TYR B O 1
ATOM 5437 N N . ASN B 1 53 ? 3.041 34.688 2.951 1 98.25 53 ASN B N 1
ATOM 5438 C CA . ASN B 1 53 ? 2.654 35.594 4.023 1 98.25 53 ASN B CA 1
ATOM 5439 C C . ASN B 1 53 ? 2.391 34.844 5.328 1 98.25 53 ASN B C 1
ATOM 5441 O O . ASN B 1 53 ? 1.35 34.219 5.48 1 98.25 53 ASN B O 1
ATOM 5445 N N . PRO B 1 54 ? 3.309 34.906 6.254 1 97.5 54 PRO B N 1
ATOM 5446 C CA . PRO B 1 54 ? 3.164 34.125 7.492 1 97.5 54 PRO B CA 1
ATOM 5447 C C . PRO B 1 54 ? 1.944 34.562 8.312 1 97.5 54 PRO B C 1
ATOM 5449 O O . PRO B 1 54 ? 1.519 33.812 9.211 1 97.5 54 PRO B O 1
ATOM 5452 N N . LYS B 1 55 ? 1.361 35.719 8.047 1 97.06 55 LYS B N 1
ATOM 5453 C CA . LYS B 1 55 ? 0.188 36.219 8.758 1 97.06 55 LYS B CA 1
ATOM 5454 C C . LYS B 1 55 ? -1.101 35.719 8.109 1 97.06 55 LYS B C 1
ATOM 5456 O O . LYS B 1 55 ? -2.176 35.812 8.703 1 97.06 55 LYS B O 1
ATOM 5461 N N . ASP B 1 56 ? -1.024 35.281 6.934 1 97.31 56 ASP B N 1
ATOM 5462 C CA . ASP B 1 56 ? -2.1 34.625 6.195 1 97.31 56 ASP B CA 1
ATOM 5463 C C . ASP B 1 56 ? -1.618 33.312 5.57 1 97.31 56 ASP B C 1
ATOM 5465 O O . ASP B 1 56 ? -1.442 33.219 4.352 1 97.31 56 ASP B O 1
ATOM 5469 N N . THR B 1 57 ? -1.497 32.312 6.41 1 95.88 57 THR B N 1
ATOM 5470 C CA . THR B 1 57 ? -0.829 31.078 6.035 1 95.88 57 THR B CA 1
ATOM 5471 C C . THR B 1 57 ? -1.615 30.344 4.949 1 95.88 57 THR B C 1
ATOM 5473 O O . THR B 1 57 ? -1.088 29.438 4.293 1 95.88 57 THR B O 1
ATOM 5476 N N . ARG B 1 58 ? -2.879 30.688 4.719 1 95.12 58 ARG B N 1
ATOM 5477 C CA . ARG B 1 58 ? -3.705 30.016 3.721 1 95.12 58 ARG B CA 1
ATOM 5478 C C . ARG B 1 58 ? -4.008 30.953 2.549 1 95.12 58 ARG B C 1
ATOM 5480 O O . ARG B 1 58 ? -5.016 30.781 1.857 1 95.12 58 ARG B O 1
ATOM 5487 N N . TRP B 1 59 ? -3.053 32.031 2.387 1 97.31 59 TRP B N 1
ATOM 5488 C CA . TRP B 1 59 ? -3.16 32.938 1.228 1 97.31 59 TRP B CA 1
ATOM 5489 C C . TRP B 1 59 ? -3.332 32.125 -0.056 1 97.31 59 TRP B C 1
ATOM 5491 O O . TRP B 1 59 ? -2.557 31.203 -0.325 1 97.31 59 TRP B O 1
ATOM 5501 N N . LEU B 1 60 ? -4.32 32.406 -0.9 1 97.25 60 LEU B N 1
ATOM 5502 C CA . LEU B 1 60 ? -4.75 31.625 -2.053 1 97.25 60 LEU B CA 1
ATOM 5503 C C . LEU B 1 60 ? -3.629 31.5 -3.076 1 97.25 60 LEU B C 1
ATOM 5505 O O . LEU B 1 60 ? -3.559 30.5 -3.809 1 97.25 60 LEU B O 1
ATOM 5509 N N . ASN B 1 61 ? -2.762 32.5 -3.121 1 98.25 61 ASN B N 1
ATOM 5510 C CA . ASN B 1 61 ? -1.787 32.531 -4.207 1 98.25 61 ASN B CA 1
ATOM 5511 C C . ASN B 1 61 ? -0.357 32.469 -3.68 1 98.25 61 ASN B C 1
ATOM 5513 O O . ASN B 1 61 ? 0.583 32.875 -4.363 1 98.25 61 ASN B O 1
ATOM 5517 N N . ARG B 1 62 ? -0.162 32.062 -2.422 1 98.31 62 ARG B N 1
ATOM 5518 C CA . ARG B 1 62 ? 1.187 31.828 -1.913 1 98.31 62 ARG B CA 1
ATOM 5519 C C . ARG B 1 62 ? 1.871 30.688 -2.658 1 98.31 62 ARG B C 1
ATOM 5521 O O . ARG B 1 62 ? 1.203 29.797 -3.191 1 98.31 62 ARG B O 1
ATOM 5528 N N . ASP B 1 63 ? 3.168 30.656 -2.686 1 98.69 63 ASP B N 1
ATOM 5529 C CA . ASP B 1 63 ? 3.889 29.469 -3.1 1 98.69 63 ASP B CA 1
ATOM 5530 C C . ASP B 1 63 ? 3.756 28.359 -2.059 1 98.69 63 ASP B C 1
ATOM 5532 O O . ASP B 1 63 ? 3.592 28.625 -0.869 1 98.69 63 ASP B O 1
ATOM 5536 N N . TYR B 1 64 ? 3.717 27.172 -2.559 1 98.75 64 TYR B N 1
ATOM 5537 C CA . TYR B 1 64 ? 3.711 26.016 -1.664 1 98.75 64 TYR B CA 1
ATOM 5538 C C . TYR B 1 64 ? 5.113 25.453 -1.502 1 98.75 64 TYR B C 1
ATOM 5540 O O . TYR B 1 64 ? 5.883 25.391 -2.465 1 98.75 64 TYR B O 1
ATOM 5548 N N . PHE B 1 65 ? 5.469 25.078 -0.292 1 98.81 65 PHE B N 1
ATOM 5549 C CA . PHE B 1 65 ? 6.656 24.266 -0.031 1 98.81 65 PHE B CA 1
ATOM 5550 C C . PHE B 1 65 ? 6.285 22.984 0.704 1 98.81 65 PHE B C 1
ATOM 5552 O O . PHE B 1 65 ? 5.676 23.031 1.774 1 98.81 65 PHE B O 1
ATOM 5559 N N . VAL B 1 66 ? 6.609 21.875 0.15 1 98.88 66 VAL B N 1
ATOM 5560 C CA . VAL B 1 66 ? 6.359 20.578 0.776 1 98.88 66 VAL B CA 1
ATOM 5561 C C . VAL B 1 66 ? 7.684 19.891 1.098 1 98.88 66 VAL B C 1
ATOM 5563 O O . VAL B 1 66 ? 8.531 19.719 0.216 1 98.88 66 VAL B O 1
ATOM 5566 N N . LEU B 1 67 ? 7.934 19.562 2.336 1 98.81 67 LEU B N 1
ATOM 5567 C CA . LEU B 1 67 ? 9.055 18.719 2.709 1 98.81 67 LEU B CA 1
ATOM 5568 C C . LEU B 1 67 ? 8.672 17.234 2.582 1 98.81 67 LEU B C 1
ATOM 5570 O O . LEU B 1 67 ? 8.055 16.672 3.484 1 98.81 67 LEU B O 1
ATOM 5574 N N . SER B 1 68 ? 9.055 16.625 1.508 1 98.62 68 SER B N 1
ATOM 5575 C CA . SER B 1 68 ? 8.727 15.219 1.295 1 98.62 68 SER B CA 1
ATOM 5576 C C . SER B 1 68 ? 9.508 14.32 2.248 1 98.62 68 SER B C 1
ATOM 5578 O O . SER B 1 68 ? 8.984 13.312 2.727 1 98.62 68 SER B O 1
ATOM 5580 N N . ALA B 1 69 ? 10.773 14.656 2.441 1 97.81 69 ALA B N 1
ATOM 5581 C CA . ALA B 1 69 ? 11.586 13.945 3.422 1 97.81 69 ALA B CA 1
ATOM 5582 C C . ALA B 1 69 ? 11.25 14.391 4.844 1 97.81 69 ALA B C 1
ATOM 5584 O O . ALA B 1 69 ? 12.055 15.07 5.492 1 97.81 69 ALA B O 1
ATOM 5585 N N . GLY B 1 70 ? 10.188 13.922 5.367 1 97.12 70 GLY B N 1
ATOM 5586 C CA . GLY B 1 70 ? 9.547 14.453 6.562 1 97.12 70 GLY B CA 1
ATOM 5587 C C . GLY B 1 70 ? 10.375 14.25 7.82 1 97.12 70 GLY B C 1
ATOM 5588 O O . GLY B 1 70 ? 10.227 14.992 8.789 1 97.12 70 GLY B O 1
ATOM 5589 N N . HIS B 1 71 ? 11.312 13.266 7.828 1 95.75 71 HIS B N 1
ATOM 5590 C CA . HIS B 1 71 ? 12.125 13.023 9.008 1 95.75 71 HIS B CA 1
ATOM 5591 C C . HIS B 1 71 ? 13.039 14.211 9.305 1 95.75 71 HIS B C 1
ATOM 5593 O O . HIS B 1 71 ? 13.5 14.383 10.438 1 95.75 71 HIS B O 1
ATOM 5599 N N . GLY B 1 72 ? 13.328 15.008 8.242 1 97.56 72 GLY B N 1
ATOM 5600 C CA . GLY B 1 72 ? 14.102 16.219 8.453 1 97.56 72 GLY B CA 1
ATOM 5601 C C . GLY B 1 72 ? 13.258 17.422 8.852 1 97.56 72 GLY B C 1
ATOM 5602 O O . GLY B 1 72 ? 13.445 18.516 8.336 1 97.56 72 GLY B O 1
ATOM 5603 N N . SER B 1 73 ? 12.32 17.219 9.75 1 98.25 73 SER B N 1
ATOM 5604 C CA . SER B 1 73 ? 11.273 18.188 10.039 1 98.25 73 SER B CA 1
ATOM 5605 C C . SER B 1 73 ? 11.859 19.484 10.617 1 98.25 73 SER B C 1
ATOM 5607 O O . SER B 1 73 ? 11.312 20.562 10.414 1 98.25 73 SER B O 1
ATOM 5609 N N . MET B 1 74 ? 13.023 19.422 11.328 1 98.38 74 MET B N 1
ATOM 5610 C CA . MET B 1 74 ? 13.625 20.625 11.906 1 98.38 74 MET B CA 1
ATOM 5611 C C . MET B 1 74 ? 14.094 21.578 10.812 1 98.38 74 MET B C 1
ATOM 5613 O O . MET B 1 74 ? 14.203 22.781 11.039 1 98.38 74 MET B O 1
ATOM 5617 N N . PHE B 1 75 ? 14.406 21.047 9.586 1 98.69 75 PHE B N 1
ATOM 5618 C CA . PHE B 1 75 ? 14.641 21.938 8.445 1 98.69 75 PHE B CA 1
ATOM 5619 C C . PHE B 1 75 ? 13.477 22.891 8.258 1 98.69 75 PHE B C 1
ATOM 5621 O O . PHE B 1 75 ? 13.664 24.109 8.234 1 98.69 75 PHE B O 1
ATOM 5628 N N . LEU B 1 76 ? 12.328 22.344 8.203 1 98.81 76 LEU B N 1
ATOM 5629 C CA . LEU B 1 76 ? 11.125 23.125 7.922 1 98.81 76 LEU B CA 1
ATOM 5630 C C . LEU B 1 76 ? 10.773 24.016 9.102 1 98.81 76 LEU B C 1
ATOM 5632 O O . LEU B 1 76 ? 10.5 25.203 8.914 1 98.81 76 LEU B O 1
ATOM 5636 N N . TYR B 1 77 ? 10.836 23.516 10.359 1 98.75 77 TYR B N 1
ATOM 5637 C CA . TYR B 1 77 ? 10.414 24.266 11.547 1 98.75 77 TYR B CA 1
ATOM 5638 C C . TYR B 1 77 ? 11.328 25.469 11.781 1 98.75 77 TYR B C 1
ATOM 5640 O O . TYR B 1 77 ? 10.852 26.547 12.133 1 98.75 77 TYR B O 1
ATOM 5648 N N . SER B 1 78 ? 12.625 25.297 11.562 1 98.81 78 SER B N 1
ATOM 5649 C CA . SER B 1 78 ? 13.555 26.406 11.773 1 98.81 78 SER B CA 1
ATOM 5650 C C . SER B 1 78 ? 13.32 27.531 10.773 1 98.81 78 SER B C 1
ATOM 5652 O O . SER B 1 78 ? 13.344 28.703 11.133 1 98.81 78 SER B O 1
ATOM 5654 N N . TRP B 1 79 ? 13.062 27.203 9.523 1 98.88 79 TRP B N 1
ATOM 5655 C CA . TRP B 1 79 ? 12.859 28.219 8.508 1 98.88 79 TRP B CA 1
ATOM 5656 C C . TRP B 1 79 ? 11.492 28.875 8.664 1 98.88 79 TRP B C 1
ATOM 5658 O O . TRP B 1 79 ? 11.344 30.078 8.391 1 98.88 79 TRP B O 1
ATOM 5668 N N . LEU B 1 80 ? 10.445 28.078 9.109 1 98.75 80 LEU B N 1
ATOM 5669 C CA . LEU B 1 80 ? 9.156 28.688 9.414 1 98.75 80 LEU B CA 1
ATOM 5670 C C . LEU B 1 80 ? 9.273 29.688 10.57 1 98.75 80 LEU B C 1
ATOM 5672 O O . LEU B 1 80 ? 8.664 30.7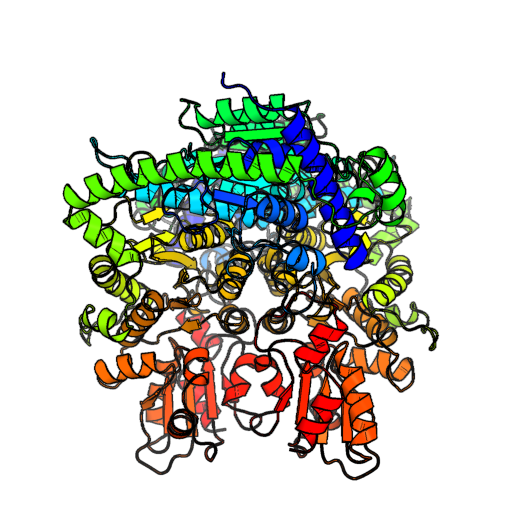5 10.547 1 98.75 80 LEU B O 1
ATOM 5676 N N . HIS B 1 81 ? 10.086 29.344 11.586 1 98.69 81 HIS B N 1
ATOM 5677 C CA . HIS B 1 81 ? 10.352 30.234 12.711 1 98.69 81 HIS B CA 1
ATOM 5678 C C . HIS B 1 81 ? 10.992 31.531 12.234 1 98.69 81 HIS B C 1
ATOM 5680 O O . HIS B 1 81 ? 10.523 32.625 12.578 1 98.69 81 HIS B O 1
ATOM 5686 N N . LEU B 1 82 ? 12 31.469 11.406 1 98.69 82 LEU B N 1
ATOM 5687 C CA . LEU B 1 82 ? 12.719 32.656 10.93 1 98.69 82 LEU B CA 1
ATOM 5688 C C . LEU B 1 82 ? 11.844 33.469 10.008 1 98.69 82 LEU B C 1
ATOM 5690 O O . LEU B 1 82 ? 11.969 34.719 9.961 1 98.69 82 LEU B O 1
ATOM 5694 N N . SER B 1 83 ? 10.961 32.844 9.242 1 98.31 83 SER B N 1
ATOM 5695 C CA . SER B 1 83 ? 10.18 33.5 8.188 1 98.31 83 SER B CA 1
ATOM 5696 C C . SER B 1 83 ? 8.961 34.219 8.766 1 98.31 83 SER B C 1
ATOM 5698 O O . SER B 1 83 ? 8.18 34.812 8.023 1 98.31 83 SER B O 1
ATOM 5700 N N . GLY B 1 84 ? 8.742 34.094 10.055 1 97.81 84 GLY B N 1
ATOM 5701 C CA . GLY B 1 84 ? 7.723 34.906 10.703 1 97.81 84 GLY B CA 1
ATOM 5702 C C . GLY B 1 84 ? 6.434 34.125 10.961 1 97.81 84 GLY B C 1
ATOM 5703 O O . GLY B 1 84 ? 5.477 34.688 11.5 1 97.81 84 GLY B O 1
ATOM 5704 N N . TYR B 1 85 ? 6.387 32.875 10.57 1 98.25 85 TYR B N 1
ATOM 5705 C CA . TYR B 1 85 ? 5.211 32.062 10.898 1 98.25 85 TYR B CA 1
ATOM 5706 C C . TYR B 1 85 ? 5.043 31.938 12.406 1 98.25 85 TYR B C 1
ATOM 5708 O O . TYR B 1 85 ? 5.988 32.156 13.164 1 98.25 85 TYR B O 1
ATOM 5716 N N . ASP B 1 86 ? 3.822 31.625 12.875 1 98 86 ASP B N 1
ATOM 5717 C CA . ASP B 1 86 ? 3.543 31.438 14.289 1 98 86 ASP B CA 1
ATOM 5718 C C . ASP B 1 86 ? 4.191 30.156 14.812 1 98 86 ASP B C 1
ATOM 5720 O O . ASP B 1 86 ? 3.498 29.219 15.234 1 98 86 ASP B O 1
ATOM 5724 N N . VAL B 1 87 ? 5.488 30.062 14.75 1 98.5 87 VAL B N 1
ATOM 5725 C CA . VAL B 1 87 ? 6.398 29.062 15.305 1 98.5 87 VAL B CA 1
ATOM 5726 C C . VAL B 1 87 ? 7.484 29.75 16.125 1 98.5 87 VAL B C 1
ATOM 5728 O O . VAL B 1 87 ? 8.5 30.188 15.586 1 98.5 87 VAL B O 1
ATOM 5731 N N . SER B 1 88 ? 7.32 29.844 17.406 1 98.38 88 SER B N 1
ATOM 5732 C CA . SER B 1 88 ? 8.195 30.609 18.297 1 98.38 88 SER B CA 1
ATOM 5733 C C . SER B 1 88 ? 9.445 29.828 18.656 1 98.38 88 SER B C 1
ATOM 5735 O O . SER B 1 88 ? 9.555 28.641 18.328 1 98.38 88 SER B O 1
ATOM 5737 N N . ILE B 1 89 ? 10.375 30.5 19.25 1 98.44 89 ILE B N 1
ATOM 5738 C CA . ILE B 1 89 ? 11.586 29.828 19.703 1 98.44 89 ILE B CA 1
ATOM 5739 C C . ILE B 1 89 ? 11.227 28.781 20.75 1 98.44 89 ILE B C 1
ATOM 5741 O O . ILE B 1 89 ? 11.859 27.734 20.828 1 98.44 89 ILE B O 1
ATOM 5745 N N . GLU B 1 90 ? 10.18 29.016 21.562 1 98.38 90 GLU B N 1
ATOM 5746 C CA . GLU B 1 90 ? 9.711 28.047 22.547 1 98.38 90 GLU B CA 1
ATOM 5747 C C . GLU B 1 90 ? 9.172 26.797 21.859 1 98.38 90 GLU B C 1
ATOM 5749 O O . GLU B 1 90 ? 9.328 25.688 22.375 1 98.38 90 GLU B O 1
ATOM 5754 N N . ASP B 1 91 ? 8.492 27 20.75 1 98.56 91 ASP B N 1
ATOM 5755 C CA . ASP B 1 91 ? 8.023 25.844 19.984 1 98.56 91 ASP B CA 1
ATOM 5756 C C . ASP B 1 91 ? 9.195 25 19.484 1 98.56 91 ASP B C 1
ATOM 5758 O O . ASP B 1 91 ? 9.133 23.781 19.484 1 98.56 91 ASP B O 1
ATOM 5762 N N . ILE B 1 92 ? 10.258 25.672 18.984 1 98.69 92 ILE B N 1
ATOM 5763 C CA . ILE B 1 92 ? 11.461 24.969 18.547 1 98.69 92 ILE B CA 1
ATOM 5764 C C . ILE B 1 92 ? 12.062 24.203 19.719 1 98.69 92 ILE B C 1
ATOM 5766 O O . ILE B 1 92 ? 12.477 23.047 19.562 1 98.69 92 ILE B O 1
ATOM 5770 N N . LYS B 1 93 ? 12.117 24.828 20.922 1 98.62 93 LYS B N 1
ATOM 5771 C CA . LYS B 1 93 ? 12.641 24.188 22.125 1 98.62 93 LYS B CA 1
ATOM 5772 C C . LYS B 1 93 ? 11.82 22.969 22.516 1 98.62 93 LYS B C 1
ATOM 5774 O O . LYS B 1 93 ? 12.336 22.031 23.125 1 98.62 93 LYS B O 1
ATOM 5779 N N . ASN B 1 94 ? 10.594 22.938 22.156 1 98.19 94 ASN B N 1
ATOM 5780 C CA . ASN B 1 94 ? 9.68 21.859 22.531 1 98.19 94 ASN B CA 1
ATOM 5781 C C . ASN B 1 94 ? 9.523 20.828 21.406 1 98.19 94 ASN B C 1
ATOM 5783 O O . ASN B 1 94 ? 8.5 20.156 21.312 1 98.19 94 ASN B O 1
ATOM 5787 N N . PHE B 1 95 ? 10.547 20.828 20.562 1 97.88 95 PHE B N 1
ATOM 5788 C CA . PHE B 1 95 ? 10.578 19.859 19.469 1 97.88 95 PHE B CA 1
ATOM 5789 C C . PHE B 1 95 ? 10.352 18.453 19.984 1 97.88 95 PHE B C 1
ATOM 5791 O O . PHE B 1 95 ? 10.992 18.016 20.953 1 97.88 95 PHE B O 1
ATOM 5798 N N . ARG B 1 96 ? 9.344 17.641 19.344 1 98 96 ARG B N 1
ATOM 5799 C CA . ARG B 1 96 ? 9.047 16.219 19.594 1 98 96 ARG B CA 1
ATOM 5800 C C . ARG B 1 96 ? 8.625 15.992 21.031 1 98 96 ARG B C 1
ATOM 5802 O O . ARG B 1 96 ? 8.961 14.961 21.625 1 98 96 ARG B O 1
ATOM 5809 N N . GLN B 1 97 ? 7.957 17.016 21.625 1 97.56 97 GLN B N 1
ATOM 5810 C CA . GLN B 1 97 ? 7.395 16.906 22.969 1 97.56 97 GLN B CA 1
ATOM 5811 C C . GLN B 1 97 ? 5.871 16.875 22.922 1 97.56 97 GLN B C 1
ATOM 5813 O O . GLN B 1 97 ? 5.266 17.203 21.906 1 97.56 97 GLN B O 1
ATOM 5818 N N . LEU B 1 98 ? 5.27 16.438 23.969 1 96.62 98 LEU B N 1
ATOM 5819 C CA . LEU B 1 98 ? 3.824 16.281 24.078 1 96.62 98 LEU B CA 1
ATOM 5820 C C . LEU B 1 98 ? 3.111 17.594 23.797 1 96.62 98 LEU B C 1
ATOM 5822 O O . LEU B 1 98 ? 3.455 18.641 24.375 1 96.62 98 LEU B O 1
ATOM 5826 N N . ASN B 1 99 ? 2.201 17.609 22.828 1 93.44 99 ASN B N 1
ATOM 5827 C CA . ASN B 1 99 ? 1.33 18.719 22.469 1 93.44 99 ASN B CA 1
ATOM 5828 C C . ASN B 1 99 ? 2.119 19.875 21.844 1 93.44 99 ASN B C 1
ATOM 5830 O O . ASN B 1 99 ? 1.71 21.031 21.938 1 93.44 99 ASN B O 1
ATOM 5834 N N . SER B 1 100 ? 3.236 19.547 21.328 1 96.06 100 SER B N 1
ATOM 5835 C CA . SER B 1 100 ? 4.059 20.578 20.688 1 96.06 100 SER B CA 1
ATOM 5836 C C . SER B 1 100 ? 3.555 20.891 19.297 1 96.06 100 SER B C 1
ATOM 5838 O O . SER B 1 100 ? 2.941 20.047 18.641 1 96.06 100 SER B O 1
ATOM 5840 N N . LYS B 1 101 ? 3.859 22.125 18.812 1 96.94 101 LYS B N 1
ATOM 5841 C CA . LYS B 1 101 ? 3.596 22.547 17.438 1 96.94 101 LYS B CA 1
ATOM 5842 C C . LYS B 1 101 ? 4.66 22 16.484 1 96.94 101 LYS B C 1
ATOM 5844 O O . LYS B 1 101 ? 4.555 22.172 15.266 1 96.94 101 LYS B O 1
ATOM 5849 N N . THR B 1 102 ? 5.656 21.391 17.031 1 98.25 102 THR B N 1
ATOM 5850 C CA . THR B 1 102 ? 6.766 20.891 16.219 1 98.25 102 THR B CA 1
ATOM 5851 C C . THR B 1 102 ? 6.945 19.391 16.438 1 98.25 102 THR B C 1
ATOM 5853 O O . THR B 1 102 ? 7.965 18.953 16.969 1 98.25 102 THR B O 1
ATOM 5856 N N . PRO B 1 103 ? 5.934 18.609 15.922 1 97.88 103 PRO B N 1
ATOM 5857 C CA . PRO B 1 103 ? 6 17.156 16.078 1 97.88 103 PRO B CA 1
ATOM 5858 C C . PRO B 1 103 ? 7.141 16.531 15.273 1 97.88 103 PRO B C 1
ATOM 5860 O O . PRO B 1 103 ? 7.887 17.234 14.602 1 97.88 103 PRO B O 1
ATOM 5863 N N . GLY B 1 104 ? 7.297 15.211 15.43 1 97.38 104 GLY B N 1
ATOM 5864 C CA . GLY B 1 104 ? 8.43 14.492 14.875 1 97.38 104 GLY B CA 1
ATOM 5865 C C . GLY B 1 104 ? 8.516 14.586 13.359 1 97.38 104 GLY B C 1
ATOM 5866 O O . GLY B 1 104 ? 9.602 14.516 12.789 1 97.38 104 GLY B O 1
ATOM 5867 N N . HIS B 1 105 ? 7.391 14.695 12.742 1 98.12 105 HIS B N 1
ATOM 5868 C CA . HIS B 1 105 ? 7.25 14.906 11.305 1 98.12 105 HIS B CA 1
ATOM 5869 C C . HIS B 1 105 ? 6.246 16.016 11 1 98.12 105 HIS B C 1
ATOM 5871 O O . HIS B 1 105 ? 5.395 16.328 11.836 1 98.12 105 HIS B O 1
ATOM 5877 N N . PRO B 1 106 ? 6.363 16.656 9.766 1 97.94 106 PRO B N 1
ATOM 5878 C CA . PRO B 1 106 ? 5.422 17.719 9.422 1 97.94 106 PRO B CA 1
ATOM 5879 C C . PRO B 1 106 ? 3.965 17.266 9.469 1 97.94 106 PRO B C 1
ATOM 5881 O O . PRO B 1 106 ? 3.635 16.188 8.969 1 97.94 106 PRO B O 1
ATOM 5884 N N . LYS B 1 107 ? 3.131 18.094 10.133 1 96.44 107 LYS B N 1
ATOM 5885 C CA . LYS B 1 107 ? 1.7 17.812 10.219 1 96.44 107 LYS B CA 1
ATOM 5886 C C . LYS B 1 107 ? 0.881 19.031 9.773 1 96.44 107 LYS B C 1
ATOM 5888 O O . LYS B 1 107 ? 1.026 20.125 10.328 1 96.44 107 LYS B O 1
ATOM 5893 N N . PHE B 1 108 ? 0.001 18.562 8.961 1 96.19 108 PHE B N 1
ATOM 5894 C CA . PHE B 1 108 ? -0.928 19.578 8.461 1 96.19 108 PHE B CA 1
ATOM 5895 C C . PHE B 1 108 ? -1.864 20.047 9.57 1 96.19 108 PHE B C 1
ATOM 5897 O O . PHE B 1 108 ? -2.262 19.25 10.43 1 96.19 108 PHE B O 1
ATOM 5904 N N . HIS B 1 109 ? -2.096 21.203 10 1 89.19 109 HIS B N 1
ATOM 5905 C CA . HIS B 1 109 ? -2.965 21.844 10.977 1 89.19 109 HIS B CA 1
ATOM 5906 C C . HIS B 1 109 ? -2.23 22.094 12.289 1 89.19 109 HIS B C 1
ATOM 5908 O O . HIS B 1 109 ? -2.627 22.953 13.086 1 89.19 109 HIS B O 1
ATOM 5914 N N . ASP B 1 110 ? -1.175 21.188 12.555 1 92.56 110 ASP B N 1
ATOM 5915 C CA . ASP B 1 110 ? -0.497 21.297 13.844 1 92.56 110 ASP B CA 1
ATOM 5916 C C . ASP B 1 110 ? 0.525 22.438 13.828 1 92.56 110 ASP B C 1
ATOM 5918 O O . ASP B 1 110 ? 0.736 23.094 14.852 1 92.56 110 ASP B O 1
ATOM 5922 N N . THR B 1 111 ? 1.236 22.594 12.719 1 97.38 111 THR B N 1
ATOM 5923 C CA . THR B 1 111 ? 2.277 23.609 12.594 1 97.38 111 THR B CA 1
ATOM 5924 C C . THR B 1 111 ? 1.926 24.609 11.5 1 97.38 111 THR B C 1
ATOM 5926 O O . THR B 1 111 ? 1.857 24.25 10.32 1 97.38 111 THR B O 1
ATOM 5929 N N . PRO B 1 112 ? 1.73 25.906 11.875 1 97.56 112 PRO B N 1
ATOM 5930 C CA . PRO B 1 112 ? 1.448 26.906 10.844 1 97.56 112 PRO B CA 1
ATOM 5931 C C . PRO B 1 112 ? 2.527 26.969 9.766 1 97.56 112 PRO B C 1
ATOM 5933 O O . PRO B 1 112 ? 3.719 27.047 10.078 1 97.56 112 PRO B O 1
ATOM 5936 N N . GLY B 1 113 ? 2.125 26.875 8.562 1 97.38 113 GLY B N 1
ATOM 5937 C CA . GLY B 1 113 ? 3.066 26.938 7.457 1 97.38 113 GLY B CA 1
ATOM 5938 C C . GLY B 1 113 ? 3.363 25.594 6.84 1 97.38 113 GLY B C 1
ATOM 5939 O O . GLY B 1 113 ? 3.926 25.516 5.742 1 97.38 113 GLY B O 1
ATOM 5940 N N . VAL B 1 114 ? 2.979 24.484 7.547 1 98.44 114 VAL B N 1
ATOM 5941 C CA . VAL B 1 114 ? 3.125 23.156 6.969 1 98.44 114 VAL B CA 1
ATOM 5942 C C . VAL B 1 114 ? 2.021 22.906 5.938 1 98.44 114 VAL B C 1
ATOM 5944 O O . VAL B 1 114 ? 0.835 23.031 6.25 1 98.44 114 VAL B O 1
ATOM 5947 N N . GLU B 1 115 ? 2.398 22.547 4.738 1 98.19 115 GLU B N 1
ATOM 5948 C CA . GLU B 1 115 ? 1.467 22.469 3.617 1 98.19 115 GLU B CA 1
ATOM 5949 C C . GLU B 1 115 ? 0.969 21.031 3.406 1 98.19 115 GLU B C 1
ATOM 5951 O O . GLU B 1 115 ? -0.026 20.812 2.713 1 98.19 115 GLU B O 1
ATOM 5956 N N . ALA B 1 116 ? 1.614 20.047 3.98 1 98.56 116 ALA B N 1
ATOM 5957 C CA . ALA B 1 116 ? 1.236 18.641 3.859 1 98.56 116 ALA B CA 1
ATOM 5958 C C . ALA B 1 116 ? 1.812 17.812 5.012 1 98.56 116 ALA B C 1
ATOM 5960 O O . ALA B 1 116 ? 2.924 18.078 5.473 1 98.56 116 ALA B O 1
ATOM 5961 N N . THR B 1 117 ? 1.048 16.891 5.504 1 98.56 117 THR B N 1
ATOM 5962 C CA . THR B 1 117 ? 1.548 15.898 6.453 1 98.56 117 THR B CA 1
ATOM 5963 C C . THR B 1 117 ? 2.43 14.875 5.75 1 98.56 117 THR B C 1
ATOM 5965 O O . THR B 1 117 ? 1.986 14.203 4.812 1 98.56 117 THR B O 1
ATOM 5968 N N . THR B 1 118 ? 3.656 14.844 6.168 1 97.69 118 THR B N 1
ATOM 5969 C CA . THR B 1 118 ? 4.578 13.883 5.574 1 97.69 118 THR B CA 1
ATOM 5970 C C . THR B 1 118 ? 5.246 13.039 6.656 1 97.69 118 THR B C 1
ATOM 5972 O O . THR B 1 118 ? 5.148 13.352 7.844 1 97.69 118 THR B O 1
ATOM 5975 N N . GLY B 1 119 ? 5.789 11.953 6.336 1 95.62 119 GLY B N 1
ATOM 5976 C CA . GLY B 1 119 ? 6.449 10.945 7.156 1 95.62 119 GLY B CA 1
ATOM 5977 C C . GLY B 1 119 ? 6.914 9.742 6.359 1 95.62 119 GLY B C 1
ATOM 5978 O O . GLY B 1 119 ? 8.109 9.586 6.098 1 95.62 119 GLY B O 1
ATOM 5979 N N . PRO B 1 120 ? 5.918 9.039 5.891 1 96.25 120 PRO B N 1
ATOM 5980 C CA . PRO B 1 120 ? 6.312 7.98 4.957 1 96.25 120 PRO B CA 1
ATOM 5981 C C . PRO B 1 120 ? 6.93 8.531 3.672 1 96.25 120 PRO B C 1
ATOM 5983 O O . PRO B 1 120 ? 6.332 9.383 3.01 1 96.25 120 PRO B O 1
ATOM 5986 N N . LEU B 1 121 ? 8.023 8.086 3.309 1 96.44 121 LEU B N 1
ATOM 5987 C CA . LEU B 1 121 ? 8.781 8.641 2.191 1 96.44 121 LEU B CA 1
ATOM 5988 C C . LEU B 1 121 ? 8.023 8.461 0.88 1 96.44 121 LEU B C 1
ATOM 5990 O O . LEU B 1 121 ? 7.32 7.461 0.693 1 96.44 121 LEU B O 1
ATOM 5994 N N . GLY B 1 122 ? 8.125 9.391 0.035 1 97.75 122 GLY B N 1
ATOM 5995 C CA . GLY B 1 122 ? 7.496 9.359 -1.275 1 97.75 122 GLY B CA 1
ATOM 5996 C C . GLY B 1 122 ? 6.125 10.008 -1.294 1 97.75 122 GLY B C 1
ATOM 5997 O O . GLY B 1 122 ? 5.672 10.484 -2.336 1 97.75 122 GLY B O 1
ATOM 5998 N N . GLN B 1 123 ? 5.391 10.07 -0.172 1 98.56 123 GLN B N 1
ATOM 5999 C CA . GLN B 1 123 ? 4.066 10.68 -0.107 1 98.56 123 GLN B CA 1
ATOM 6000 C C . GLN B 1 123 ? 4.121 12.164 -0.451 1 98.56 123 GLN B C 1
ATOM 6002 O O . GLN B 1 123 ? 3.268 12.672 -1.182 1 98.56 123 GLN B O 1
ATOM 6007 N N . GLY B 1 124 ? 5.148 12.898 0.034 1 98.81 124 GLY B N 1
ATOM 6008 C CA . GLY B 1 124 ? 5.242 14.344 -0.12 1 98.81 124 GLY B CA 1
ATOM 6009 C C . GLY B 1 124 ? 5.359 14.781 -1.567 1 98.81 124 GLY B C 1
ATOM 6010 O O . GLY B 1 124 ? 4.738 15.766 -1.977 1 98.81 124 GLY B O 1
ATOM 6011 N N . ILE B 1 125 ? 6.191 14.094 -2.34 1 98.88 125 ILE B N 1
ATOM 6012 C CA . ILE B 1 125 ? 6.348 14.477 -3.738 1 98.88 125 ILE B CA 1
ATOM 6013 C C . ILE B 1 125 ? 5.035 14.25 -4.484 1 98.88 125 ILE B C 1
ATOM 6015 O O . ILE B 1 125 ? 4.656 15.047 -5.344 1 98.88 125 ILE B O 1
ATOM 6019 N N . ALA B 1 126 ? 4.293 13.188 -4.188 1 98.94 126 ALA B N 1
ATOM 6020 C CA . ALA B 1 126 ? 2.994 12.953 -4.816 1 98.94 126 ALA B CA 1
ATOM 6021 C C . ALA B 1 126 ? 1.973 13.992 -4.367 1 98.94 126 ALA B C 1
ATOM 6023 O O . ALA B 1 126 ? 1.129 14.422 -5.156 1 98.94 126 ALA B O 1
ATOM 6024 N N . ASN B 1 127 ? 2.029 14.383 -3.031 1 98.94 127 ASN B N 1
ATOM 6025 C CA . ASN B 1 127 ? 1.191 15.477 -2.564 1 98.94 127 ASN B CA 1
ATOM 6026 C C . ASN B 1 127 ? 1.447 16.75 -3.361 1 98.94 127 ASN B C 1
ATOM 6028 O O . ASN B 1 127 ? 0.505 17.453 -3.756 1 98.94 127 ASN B O 1
ATOM 6032 N N . ALA B 1 128 ? 2.744 17.047 -3.559 1 98.94 128 ALA B N 1
ATOM 6033 C CA . ALA B 1 128 ? 3.117 18.266 -4.289 1 98.94 128 ALA B CA 1
ATOM 6034 C C . ALA B 1 128 ? 2.557 18.234 -5.707 1 98.94 128 ALA B C 1
ATOM 6036 O O . ALA B 1 128 ? 2.111 19.266 -6.223 1 98.94 128 ALA B O 1
ATOM 6037 N N . VAL B 1 129 ? 2.582 17.094 -6.352 1 98.94 129 VAL B N 1
ATOM 6038 C CA . VAL B 1 129 ? 2.02 16.969 -7.691 1 98.94 129 VAL B CA 1
ATOM 6039 C C . VAL B 1 129 ? 0.515 17.219 -7.648 1 98.94 129 VAL B C 1
ATOM 6041 O O . VAL B 1 129 ? -0.037 17.859 -8.547 1 98.94 129 VAL B O 1
ATOM 6044 N N . GLY B 1 130 ? -0.179 16.688 -6.621 1 98.94 130 GLY B N 1
ATOM 6045 C CA . GLY B 1 130 ? -1.591 16.984 -6.441 1 98.94 130 GLY B CA 1
ATOM 6046 C C . GLY B 1 130 ? -1.868 18.469 -6.258 1 98.94 130 GLY B C 1
ATOM 6047 O O . GLY B 1 130 ? -2.791 19.016 -6.867 1 98.94 130 GLY B O 1
ATOM 6048 N N . ILE B 1 131 ? -1.05 19.141 -5.418 1 98.94 131 ILE B N 1
ATOM 6049 C CA . ILE B 1 131 ? -1.195 20.578 -5.191 1 98.94 131 ILE B CA 1
ATOM 6050 C C . ILE B 1 131 ? -0.96 21.328 -6.496 1 98.94 131 ILE B C 1
ATOM 6052 O O . ILE B 1 131 ? -1.722 22.234 -6.84 1 98.94 131 ILE B O 1
ATOM 6056 N N . ALA B 1 132 ? 0.116 20.938 -7.215 1 98.94 132 ALA B N 1
ATOM 6057 C CA . ALA B 1 132 ? 0.426 21.578 -8.492 1 98.94 132 ALA B CA 1
ATOM 6058 C C . ALA B 1 132 ? -0.738 21.453 -9.469 1 98.94 132 ALA B C 1
ATOM 6060 O O . ALA B 1 132 ? -1.061 22.406 -10.188 1 98.94 132 ALA B O 1
ATOM 6061 N N . SER B 1 133 ? -1.356 20.297 -9.523 1 98.94 133 SER B N 1
ATOM 6062 C CA . SER B 1 133 ? -2.514 20.078 -10.383 1 98.94 133 SER B CA 1
ATOM 6063 C C . SER B 1 133 ? -3.68 20.969 -9.992 1 98.94 133 SER B C 1
ATOM 6065 O O . SER B 1 133 ? -4.316 21.578 -10.852 1 98.94 133 SER B O 1
ATOM 6067 N N . ALA B 1 134 ? -3.969 21.047 -8.695 1 98.88 134 ALA B N 1
ATOM 6068 C CA . ALA B 1 134 ? -5.055 21.891 -8.203 1 98.88 134 ALA B CA 1
ATOM 6069 C C . ALA B 1 134 ? -4.801 23.359 -8.539 1 98.88 134 ALA B C 1
ATOM 6071 O O . ALA B 1 134 ? -5.734 24.094 -8.875 1 98.88 134 ALA B O 1
ATOM 6072 N N . CYS B 1 135 ? -3.51 23.812 -8.43 1 98.81 135 CYS B N 1
ATOM 6073 C CA . CYS B 1 135 ? -3.148 25.188 -8.805 1 98.81 135 CYS B CA 1
ATOM 6074 C C . CYS B 1 135 ? -3.461 25.453 -10.273 1 98.81 135 CYS B C 1
ATOM 6076 O O . CYS B 1 135 ? -4.008 26.5 -10.617 1 98.81 135 CYS B O 1
ATOM 6078 N N . LYS B 1 136 ? -3.102 24.484 -11.133 1 98.69 136 LYS B N 1
ATOM 6079 C CA . LYS B 1 136 ? -3.385 24.625 -12.562 1 98.69 136 LYS B CA 1
ATOM 6080 C C . LYS B 1 136 ? -4.891 24.672 -12.82 1 98.69 136 LYS B C 1
ATOM 6082 O O . LYS B 1 136 ? -5.355 25.469 -13.641 1 98.69 136 LYS B O 1
ATOM 6087 N N . MET B 1 137 ? -5.668 23.828 -12.148 1 98.69 137 MET B N 1
ATOM 6088 C CA . MET B 1 137 ? -7.121 23.828 -12.281 1 98.69 137 MET B CA 1
ATOM 6089 C C . MET B 1 137 ? -7.711 25.172 -11.852 1 98.69 137 MET B C 1
ATOM 6091 O O . MET B 1 137 ? -8.586 25.719 -12.523 1 98.69 137 MET B O 1
ATOM 6095 N N . ALA B 1 138 ? -7.238 25.672 -10.727 1 98.69 138 ALA B N 1
ATOM 6096 C CA . ALA B 1 138 ? -7.715 26.953 -10.219 1 98.69 138 ALA B CA 1
ATOM 6097 C C . ALA B 1 138 ? -7.395 28.078 -11.188 1 98.69 138 ALA B C 1
ATOM 6099 O O . ALA B 1 138 ? -8.25 28.938 -11.469 1 98.69 138 ALA B O 1
ATOM 6100 N N . ALA B 1 139 ? -6.152 28.141 -11.672 1 98.56 139 ALA B N 1
ATOM 6101 C CA . ALA B 1 139 ? -5.75 29.156 -12.633 1 98.56 139 ALA B CA 1
ATOM 6102 C C . ALA B 1 139 ? -6.633 29.109 -13.883 1 98.56 139 ALA B C 1
ATOM 6104 O O . ALA B 1 139 ? -7.066 30.141 -14.383 1 98.56 139 ALA B O 1
ATOM 6105 N N . GLY B 1 140 ? -6.852 27.891 -14.398 1 98 140 GLY B N 1
ATOM 6106 C CA . GLY B 1 140 ? -7.695 27.734 -15.57 1 98 140 GLY B CA 1
ATOM 6107 C C . GLY B 1 140 ? -9.117 28.219 -15.352 1 98 140 GLY B C 1
ATOM 6108 O O . GLY B 1 140 ? -9.727 28.781 -16.266 1 98 140 GLY B O 1
ATOM 6109 N N . LYS B 1 141 ? -9.617 28.016 -14.188 1 97.81 141 LYS B N 1
ATOM 6110 C CA . LYS B 1 141 ? -11.023 28.297 -13.883 1 97.81 141 LYS B CA 1
ATOM 6111 C C . LYS B 1 141 ? -11.234 29.766 -13.555 1 97.81 141 LYS B C 1
ATOM 6113 O O . LYS B 1 141 ? -12.289 30.328 -13.875 1 97.81 141 LYS B O 1
ATOM 6118 N N . PHE B 1 142 ? -10.281 30.438 -12.922 1 98.62 142 PHE B N 1
ATOM 6119 C CA . PHE B 1 142 ? -10.609 31.719 -12.289 1 98.62 142 PHE B CA 1
ATOM 6120 C C . PHE B 1 142 ? -9.805 32.844 -12.906 1 98.62 142 PHE B C 1
ATOM 6122 O O . PHE B 1 142 ? -10.203 34 -12.828 1 98.62 142 PHE B O 1
ATOM 6129 N N . ASN B 1 143 ? -8.586 32.562 -13.438 1 98.62 143 ASN B N 1
ATOM 6130 C CA . ASN B 1 143 ? -7.828 33.625 -14.086 1 98.62 143 ASN B CA 1
ATOM 6131 C C . ASN B 1 143 ? -8.562 34.156 -15.312 1 98.62 143 ASN B C 1
ATOM 6133 O O . ASN B 1 143 ? -9.281 33.438 -15.984 1 98.62 143 ASN B O 1
ATOM 6137 N N . THR B 1 144 ? -8.43 35.469 -15.531 1 98.06 144 THR B N 1
ATOM 6138 C CA . THR B 1 144 ? -8.922 36.125 -16.734 1 98.06 144 THR B CA 1
ATOM 6139 C C . THR B 1 144 ? -7.781 36.812 -17.5 1 98.06 144 THR B C 1
ATOM 6141 O O . THR B 1 144 ? -6.648 36.844 -17.016 1 98.06 144 THR B O 1
ATOM 6144 N N . GLU B 1 145 ? -8.039 37.25 -18.672 1 96.88 145 GLU B N 1
ATOM 6145 C CA . GLU B 1 145 ? -7.027 37.938 -19.453 1 96.88 145 GLU B CA 1
ATOM 6146 C C . GLU B 1 145 ? -6.531 39.188 -18.719 1 96.88 145 GLU B C 1
ATOM 6148 O O . GLU B 1 145 ? -5.352 39.531 -18.797 1 96.88 145 GLU B O 1
ATOM 6153 N N . GLN B 1 146 ? -7.398 39.781 -17.938 1 97.25 146 GLN B N 1
ATOM 6154 C CA . GLN B 1 146 ? -7.09 41.062 -17.297 1 97.25 146 GLN B CA 1
ATOM 6155 C C . GLN B 1 146 ? -6.484 40.812 -15.906 1 97.25 146 GLN B C 1
ATOM 6157 O O . GLN B 1 146 ? -5.688 41.625 -15.438 1 97.25 146 GLN B O 1
ATOM 6162 N N . HIS B 1 147 ? -6.93 39.75 -15.25 1 97.94 147 HIS B N 1
ATOM 6163 C CA . HIS B 1 147 ? -6.527 39.531 -13.867 1 97.94 147 HIS B CA 1
ATOM 6164 C C . HIS B 1 147 ? -6.043 38.094 -13.648 1 97.94 147 HIS B C 1
ATOM 6166 O O . HIS B 1 147 ? -6.82 37.156 -13.773 1 97.94 147 HIS B O 1
ATOM 6172 N N . GLN B 1 148 ? -4.801 37.906 -13.305 1 97.69 148 GLN B N 1
ATOM 6173 C CA . GLN B 1 148 ? -4.246 36.656 -12.844 1 97.69 148 GLN B CA 1
ATOM 6174 C C . GLN B 1 148 ? -4.176 36.594 -11.32 1 97.69 148 GLN B C 1
ATOM 6176 O O . GLN B 1 148 ? -3.34 37.25 -10.711 1 97.69 148 GLN B O 1
ATOM 6181 N N . ILE B 1 149 ? -5.031 35.781 -10.742 1 98.25 149 ILE B N 1
ATOM 6182 C CA . ILE B 1 149 ? -5.078 35.75 -9.281 1 98.25 149 ILE B CA 1
ATOM 6183 C C . ILE B 1 149 ? -4.457 34.438 -8.781 1 98.25 149 ILE B C 1
ATOM 6185 O O . ILE B 1 149 ? -4.191 34.312 -7.582 1 98.25 149 ILE B O 1
ATOM 6189 N N . PHE B 1 150 ? -4.184 33.469 -9.711 1 98.38 150 PHE B N 1
ATOM 6190 C CA . PHE B 1 150 ? -3.443 32.25 -9.422 1 98.38 150 PHE B CA 1
ATOM 6191 C C . PHE B 1 150 ? -2.23 32.125 -10.336 1 98.38 150 PHE B C 1
ATOM 6193 O O . PHE B 1 150 ? -2.371 32.094 -11.555 1 98.38 150 PHE B O 1
ATOM 6200 N N . ASN B 1 151 ? -1.04 32.094 -9.844 1 97.75 151 ASN B N 1
ATOM 6201 C CA . ASN B 1 151 ? 0.2 31.891 -10.586 1 97.75 151 ASN B CA 1
ATOM 6202 C C . ASN B 1 151 ? 1.314 31.375 -9.68 1 97.75 151 ASN B C 1
ATOM 6204 O O . ASN B 1 151 ? 2.492 31.656 -9.922 1 97.75 151 ASN B O 1
ATOM 6208 N N . GLN B 1 152 ? 0.98 30.703 -8.648 1 97.12 152 GLN B N 1
ATOM 6209 C CA . GLN B 1 152 ? 1.902 30.25 -7.613 1 97.12 152 GLN B CA 1
ATOM 6210 C C . GLN B 1 152 ? 2.748 29.078 -8.109 1 97.12 152 GLN B C 1
ATOM 6212 O O . GLN B 1 152 ? 2.408 28.438 -9.102 1 97.12 152 GLN B O 1
ATOM 6217 N N . LYS B 1 153 ? 3.881 28.844 -7.504 1 98.69 153 LYS B N 1
ATOM 6218 C CA . LYS B 1 153 ? 4.742 27.688 -7.711 1 98.69 153 LYS B CA 1
ATOM 6219 C C . LYS B 1 153 ? 4.617 26.688 -6.562 1 98.69 153 LYS B C 1
ATOM 6221 O O . LYS B 1 153 ? 4.262 27.062 -5.441 1 98.69 153 LYS B O 1
ATOM 6226 N N . VAL B 1 154 ? 4.742 25.5 -6.859 1 98.94 154 VAL B N 1
ATOM 6227 C CA . VAL B 1 154 ? 4.77 24.422 -5.871 1 98.94 154 VAL B CA 1
ATOM 6228 C C . VAL B 1 154 ? 6.172 23.812 -5.809 1 98.94 154 VAL B C 1
ATOM 6230 O O . VAL B 1 154 ? 6.641 23.219 -6.781 1 98.94 154 VAL B O 1
ATOM 6233 N N . VAL B 1 155 ? 6.836 23.969 -4.688 1 98.94 155 VAL B N 1
ATOM 6234 C CA . VAL B 1 155 ? 8.203 23.5 -4.488 1 98.94 155 VAL B CA 1
ATOM 6235 C C . VAL B 1 155 ? 8.203 22.312 -3.527 1 98.94 155 VAL B C 1
ATOM 6237 O O . VAL B 1 155 ? 7.531 22.344 -2.494 1 98.94 155 VAL B O 1
ATOM 6240 N N . VAL B 1 156 ? 8.898 21.266 -3.881 1 98.94 156 VAL B N 1
ATOM 6241 C CA . VAL B 1 156 ? 8.992 20.109 -3.004 1 98.94 156 VAL B CA 1
ATOM 6242 C C . VAL B 1 156 ? 10.453 19.703 -2.842 1 98.94 156 VAL B C 1
ATOM 6244 O O . VAL B 1 156 ? 11.227 19.734 -3.805 1 98.94 156 VAL B O 1
ATOM 6247 N N . LEU B 1 157 ? 10.875 19.453 -1.612 1 98.94 157 LEU B N 1
ATOM 6248 C CA . LEU B 1 157 ? 12.219 18.953 -1.302 1 98.94 157 LEU B CA 1
ATOM 6249 C C . LEU B 1 157 ? 12.195 17.453 -1.033 1 98.94 157 LEU B C 1
ATOM 6251 O O . LEU B 1 157 ? 11.523 17 -0.106 1 98.94 157 LEU B O 1
ATOM 6255 N N . VAL B 1 158 ? 12.867 16.719 -1.863 1 98.69 158 VAL B N 1
ATOM 6256 C CA . VAL B 1 158 ? 12.906 15.258 -1.756 1 98.69 158 VAL B CA 1
ATOM 6257 C C . VAL B 1 158 ? 14.336 14.805 -1.463 1 98.69 158 VAL B C 1
ATOM 6259 O O . VAL B 1 158 ? 15.297 15.523 -1.736 1 98.69 158 VAL B O 1
ATOM 6262 N N . GLY B 1 159 ? 14.492 13.672 -0.812 1 97.44 159 GLY B N 1
ATOM 6263 C CA . GLY B 1 159 ? 15.773 13 -0.65 1 97.44 159 GLY B CA 1
ATOM 6264 C C . GLY B 1 159 ? 15.875 11.719 -1.45 1 97.44 159 GLY B C 1
ATOM 6265 O O . GLY B 1 159 ? 14.984 11.398 -2.238 1 97.44 159 GLY B O 1
ATOM 6266 N N . ASP B 1 160 ? 16.984 10.977 -1.284 1 95.69 160 ASP B N 1
ATOM 6267 C CA . ASP B 1 160 ? 17.219 9.711 -1.968 1 95.69 160 ASP B CA 1
ATOM 6268 C C . ASP B 1 160 ? 16.109 8.711 -1.669 1 95.69 160 ASP B C 1
ATOM 6270 O O . ASP B 1 160 ? 15.602 8.047 -2.576 1 95.69 160 ASP B O 1
ATOM 6274 N N . GLY B 1 161 ? 15.734 8.656 -0.402 1 96.38 161 GLY B N 1
ATOM 6275 C CA . GLY B 1 161 ? 14.711 7.703 -0.001 1 96.38 161 GLY B CA 1
ATOM 6276 C C . GLY B 1 161 ? 13.359 7.969 -0.647 1 96.38 161 GLY B C 1
ATOM 6277 O O . GLY B 1 161 ? 12.641 7.031 -1.003 1 96.38 161 GLY B O 1
ATOM 6278 N N . CYS B 1 162 ? 12.961 9.242 -0.845 1 97.62 162 CYS B N 1
ATOM 6279 C CA . CYS B 1 162 ? 11.719 9.594 -1.522 1 97.62 162 CYS B CA 1
ATOM 6280 C C . CYS B 1 162 ? 11.703 9.07 -2.953 1 97.62 162 CYS B C 1
ATOM 6282 O O . CYS B 1 162 ? 10.68 8.562 -3.424 1 97.62 162 CYS B O 1
ATOM 6284 N N . LEU B 1 163 ? 12.859 9.164 -3.59 1 98.06 163 LEU B N 1
ATOM 6285 C CA . LEU B 1 163 ? 12.93 8.828 -5.008 1 98.06 163 LEU B CA 1
ATOM 6286 C C . LEU B 1 163 ? 13.109 7.324 -5.199 1 98.06 163 LEU B C 1
ATOM 6288 O O . LEU B 1 163 ? 12.875 6.801 -6.293 1 98.06 163 LEU B O 1
ATOM 6292 N N . GLN B 1 164 ? 13.531 6.59 -4.148 1 98.06 164 GLN B N 1
ATOM 6293 C CA . GLN B 1 164 ? 13.602 5.137 -4.23 1 98.06 164 GLN B CA 1
ATOM 6294 C C . GLN B 1 164 ? 12.219 4.512 -4.145 1 98.06 164 GLN B C 1
ATOM 6296 O O . GLN B 1 164 ? 11.977 3.441 -4.711 1 98.06 164 GLN B O 1
ATOM 6301 N N . GLU B 1 165 ? 11.258 5.191 -3.461 1 98.25 165 GLU B N 1
ATOM 6302 C CA . GLU B 1 165 ? 9.883 4.723 -3.389 1 98.25 165 GLU B CA 1
ATOM 6303 C C . GLU B 1 165 ? 9.195 4.812 -4.75 1 98.25 165 GLU B C 1
ATOM 6305 O O . GLU B 1 165 ? 9.289 5.832 -5.43 1 98.25 165 GLU B O 1
ATOM 6310 N N . GLY B 1 166 ? 8.5 3.766 -5.133 1 98.5 166 GLY B N 1
ATOM 6311 C CA . GLY B 1 166 ? 7.859 3.693 -6.438 1 98.5 166 GLY B CA 1
ATOM 6312 C C . GLY B 1 166 ? 6.773 4.734 -6.629 1 98.5 166 GLY B C 1
ATOM 6313 O O . GLY B 1 166 ? 6.488 5.145 -7.758 1 98.5 166 GLY B O 1
ATOM 6314 N N . ILE B 1 167 ? 6.137 5.184 -5.551 1 98.69 167 ILE B N 1
ATOM 6315 C CA . ILE B 1 167 ? 5.098 6.203 -5.633 1 98.69 167 ILE B CA 1
ATOM 6316 C C . ILE B 1 167 ? 5.652 7.457 -6.301 1 98.69 167 ILE B C 1
ATOM 6318 O O . ILE B 1 167 ? 4.938 8.156 -7.027 1 98.69 167 ILE B O 1
ATOM 6322 N N . SER B 1 168 ? 6.973 7.781 -6.113 1 98.75 168 SER B N 1
ATOM 6323 C CA . SER B 1 168 ? 7.574 8.945 -6.75 1 98.75 168 SER B CA 1
ATOM 6324 C C . SER B 1 168 ? 7.527 8.836 -8.266 1 98.75 168 SER B C 1
ATOM 6326 O O . SER B 1 168 ? 7.258 9.812 -8.961 1 98.75 168 SER B O 1
ATOM 6328 N N . GLN B 1 169 ? 7.789 7.602 -8.805 1 98.69 169 GLN B N 1
ATOM 6329 C CA . GLN B 1 169 ? 7.758 7.398 -10.25 1 98.69 169 GLN B CA 1
ATOM 6330 C C . GLN B 1 169 ? 6.352 7.609 -10.805 1 98.69 169 GLN B C 1
ATOM 6332 O O . GLN B 1 169 ? 6.18 8.211 -11.867 1 98.69 169 GLN B O 1
ATOM 6337 N N . GLU B 1 170 ? 5.355 7.02 -10.094 1 98.75 170 GLU B N 1
ATOM 6338 C CA . GLU B 1 170 ? 3.971 7.238 -10.492 1 98.75 170 GLU B CA 1
ATOM 6339 C C . GLU B 1 170 ? 3.643 8.727 -10.562 1 98.75 170 GLU B C 1
ATOM 6341 O O . GLU B 1 170 ? 3.072 9.203 -11.547 1 98.75 170 GLU B O 1
ATOM 6346 N N . ALA B 1 171 ? 4.062 9.477 -9.555 1 98.88 171 ALA B N 1
ATOM 6347 C CA . ALA B 1 171 ? 3.715 10.883 -9.43 1 98.88 171 ALA B CA 1
ATOM 6348 C C . ALA B 1 171 ? 4.426 11.719 -10.492 1 98.88 171 ALA B C 1
ATOM 6350 O O . ALA B 1 171 ? 3.809 12.562 -11.148 1 98.88 171 ALA B O 1
ATOM 6351 N N . ILE B 1 172 ? 5.754 11.508 -10.68 1 98.81 172 ILE B N 1
ATOM 6352 C CA . ILE B 1 172 ? 6.512 12.375 -11.578 1 98.81 172 ILE B CA 1
ATOM 6353 C C . ILE B 1 172 ? 6.133 12.07 -13.031 1 98.81 172 ILE B C 1
ATOM 6355 O O . ILE B 1 172 ? 6.133 12.961 -13.875 1 98.81 172 ILE B O 1
ATOM 6359 N N . SER B 1 173 ? 5.785 10.781 -13.328 1 98.75 173 SER B N 1
ATOM 6360 C CA . SER B 1 173 ? 5.312 10.469 -14.672 1 98.75 173 SER B CA 1
ATOM 6361 C C . SER B 1 173 ? 4.008 11.203 -14.984 1 98.75 173 SER B C 1
ATOM 6363 O O . SER B 1 173 ? 3.807 11.664 -16.109 1 98.75 173 SER B O 1
ATOM 6365 N N . PHE B 1 174 ? 3.076 11.273 -13.992 1 98.75 174 PHE B N 1
ATOM 6366 C CA . PHE B 1 174 ? 1.854 12.055 -14.148 1 98.75 174 PHE B CA 1
ATOM 6367 C C . PHE B 1 174 ? 2.178 13.523 -14.391 1 98.75 174 PHE B C 1
ATOM 6369 O O . PHE B 1 174 ? 1.604 14.148 -15.281 1 98.75 174 PHE B O 1
ATOM 6376 N N . ALA B 1 175 ? 3.104 14.07 -13.578 1 98.94 175 ALA B N 1
ATOM 6377 C CA . ALA B 1 175 ? 3.473 15.484 -13.672 1 98.94 175 ALA B CA 1
ATOM 6378 C C . ALA B 1 175 ? 4.023 15.82 -15.055 1 98.94 175 ALA B C 1
ATOM 6380 O O . ALA B 1 175 ? 3.678 16.859 -15.633 1 98.94 175 ALA B O 1
ATOM 6381 N N . GLY B 1 176 ? 4.945 14.969 -15.539 1 98.75 176 GLY B N 1
ATOM 6382 C CA . GLY B 1 176 ? 5.48 15.18 -16.875 1 98.75 176 GLY B CA 1
ATOM 6383 C C . GLY B 1 176 ? 4.418 15.125 -17.953 1 98.75 176 GLY B C 1
ATOM 6384 O O . GLY B 1 176 ? 4.387 15.977 -18.844 1 98.75 176 GLY B O 1
ATOM 6385 N N . HIS B 1 177 ? 3.545 14.125 -17.891 1 98.44 177 HIS B N 1
ATOM 6386 C CA . HIS B 1 177 ? 2.484 13.938 -18.875 1 98.44 177 HIS B CA 1
ATOM 6387 C C . HIS B 1 177 ? 1.55 15.141 -18.906 1 98.44 177 HIS B C 1
ATOM 6389 O O . HIS B 1 177 ? 1.092 15.547 -19.984 1 98.44 177 HIS B O 1
ATOM 6395 N N . HIS B 1 178 ? 1.265 15.734 -17.75 1 98.44 178 HIS B N 1
ATOM 6396 C CA . HIS B 1 178 ? 0.326 16.844 -17.641 1 98.44 178 HIS B CA 1
ATOM 6397 C C . HIS B 1 178 ? 1.045 18.188 -17.75 1 98.44 178 HIS B C 1
ATOM 6399 O O . HIS B 1 178 ? 0.43 19.234 -17.562 1 98.44 178 HIS B O 1
ATOM 6405 N N . ARG B 1 179 ? 2.363 18.188 -17.984 1 98.19 179 ARG B N 1
ATOM 6406 C CA . ARG B 1 179 ? 3.16 19.391 -18.203 1 98.19 179 ARG B CA 1
ATOM 6407 C C . ARG B 1 179 ? 2.984 20.375 -17.047 1 98.19 179 ARG B C 1
ATOM 6409 O O . ARG B 1 179 ? 2.676 21.547 -17.281 1 98.19 179 ARG B O 1
ATOM 6416 N N . LEU B 1 180 ? 3.119 19.922 -15.859 1 98.75 180 LEU B N 1
ATOM 6417 C CA . LEU B 1 180 ? 2.963 20.766 -14.68 1 98.75 180 LEU B CA 1
ATOM 6418 C C . LEU B 1 180 ? 4.184 21.672 -14.484 1 98.75 180 LEU B C 1
ATOM 6420 O O . LEU B 1 180 ? 4.984 21.438 -13.578 1 98.75 180 LEU B O 1
ATOM 6424 N N . ASP B 1 181 ? 4.305 22.734 -15.242 1 98.69 181 ASP B N 1
ATOM 6425 C CA . ASP B 1 181 ? 5.469 23.609 -15.273 1 98.69 181 ASP B CA 1
ATOM 6426 C C . ASP B 1 181 ? 5.508 24.5 -14.039 1 98.69 181 ASP B C 1
ATOM 6428 O O . ASP B 1 181 ? 6.457 25.266 -13.844 1 98.69 181 ASP B O 1
ATOM 6432 N N . ASN B 1 182 ? 4.441 24.406 -13.164 1 98.81 182 ASN B N 1
ATOM 6433 C CA . ASN B 1 182 ? 4.434 25.125 -11.891 1 98.81 182 ASN B CA 1
ATOM 6434 C C . ASN B 1 182 ? 5.051 24.281 -10.773 1 98.81 182 ASN B C 1
ATOM 6436 O O . ASN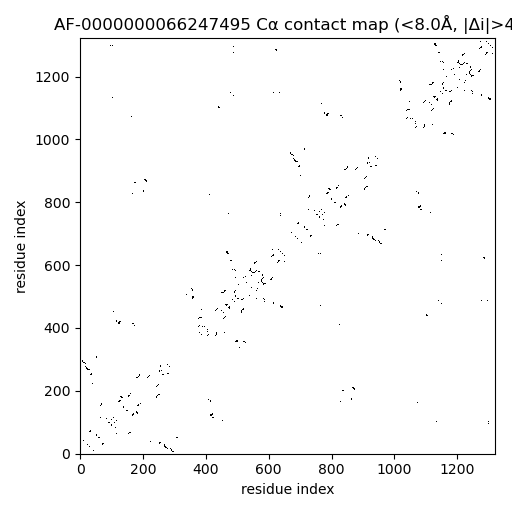 B 1 182 ? 5.148 24.75 -9.633 1 98.81 182 ASN B O 1
ATOM 6440 N N . LEU B 1 183 ? 5.449 23.031 -11.023 1 98.94 183 LEU B N 1
ATOM 6441 C CA . LEU B 1 183 ? 6.102 22.156 -10.062 1 98.94 183 LEU B CA 1
ATOM 6442 C C . LEU B 1 183 ? 7.621 22.266 -10.172 1 98.94 183 LEU B C 1
ATOM 6444 O O . LEU B 1 183 ? 8.18 22.141 -11.266 1 98.94 183 LEU B O 1
ATOM 6448 N N . ILE B 1 184 ? 8.289 22.5 -9.07 1 98.94 184 ILE B N 1
ATOM 6449 C CA . ILE B 1 184 ? 9.75 22.531 -9 1 98.94 184 ILE B CA 1
ATOM 6450 C C . ILE B 1 184 ? 10.234 21.562 -7.91 1 98.94 184 ILE B C 1
ATOM 6452 O O . ILE B 1 184 ? 10.031 21.828 -6.723 1 98.94 184 ILE B O 1
ATOM 6456 N N . VAL B 1 185 ? 10.883 20.5 -8.289 1 98.94 185 VAL B N 1
ATOM 6457 C CA . VAL B 1 185 ? 11.414 19.5 -7.359 1 98.94 185 VAL B CA 1
ATOM 6458 C C . VAL B 1 185 ? 12.859 19.828 -7.016 1 98.94 185 VAL B C 1
ATOM 6460 O O . VAL B 1 185 ? 13.695 20 -7.906 1 98.94 185 VAL B O 1
ATOM 6463 N N . PHE B 1 186 ? 13.172 20.047 -5.734 1 98.94 186 PHE B N 1
ATOM 6464 C CA . PHE B 1 186 ? 14.539 20.047 -5.23 1 98.94 186 PHE B CA 1
ATOM 6465 C C . PHE B 1 186 ? 14.922 18.656 -4.719 1 98.94 186 PHE B C 1
ATOM 6467 O O . PHE B 1 186 ? 14.258 18.109 -3.842 1 98.94 186 PHE B O 1
ATOM 6474 N N . TYR B 1 187 ? 15.922 18.062 -5.32 1 98.69 187 TYR B N 1
ATOM 6475 C CA . TYR B 1 187 ? 16.438 16.781 -4.879 1 98.69 187 TYR B CA 1
ATOM 6476 C C . TYR B 1 187 ? 17.719 16.953 -4.074 1 98.69 187 TYR B C 1
ATOM 6478 O O . TYR B 1 187 ? 18.766 17.328 -4.621 1 98.69 187 TYR B O 1
ATOM 6486 N N . ASP B 1 188 ? 17.609 16.797 -2.754 1 98.56 188 ASP B N 1
ATOM 6487 C CA . ASP B 1 188 ? 18.797 16.734 -1.888 1 98.56 188 ASP B CA 1
ATOM 6488 C C . ASP B 1 188 ? 19.594 15.461 -2.146 1 98.56 188 ASP B C 1
ATOM 6490 O O . ASP B 1 188 ? 19.438 14.469 -1.427 1 98.56 188 ASP B O 1
ATOM 6494 N N . SER B 1 189 ? 20.438 15.547 -3.168 1 97.94 189 SER B N 1
ATOM 6495 C CA . SER B 1 189 ? 21.25 14.406 -3.584 1 97.94 189 SER B CA 1
ATOM 6496 C C . SER B 1 189 ? 22.562 14.344 -2.816 1 97.94 189 SER B C 1
ATOM 6498 O O . SER B 1 189 ? 23.625 14.656 -3.363 1 97.94 189 SER B O 1
ATOM 6500 N N . ASN B 1 190 ? 22.453 13.859 -1.578 1 96.75 190 ASN B N 1
ATOM 6501 C CA . ASN B 1 190 ? 23.625 13.867 -0.707 1 96.75 190 ASN B CA 1
ATOM 6502 C C . ASN B 1 190 ? 24.297 12.5 -0.646 1 96.75 190 ASN B C 1
ATOM 6504 O O . ASN B 1 190 ? 25.297 12.32 0.061 1 96.75 190 ASN B O 1
ATOM 6508 N N . ASP B 1 191 ? 23.703 11.422 -1.315 1 94.69 191 ASP B N 1
ATOM 6509 C CA . ASP B 1 191 ? 24.281 10.102 -1.538 1 94.69 191 ASP B CA 1
ATOM 6510 C C . ASP B 1 191 ? 24.297 9.289 -0.249 1 94.69 191 ASP B C 1
ATOM 6512 O O . ASP B 1 191 ? 25.172 8.438 -0.055 1 94.69 191 ASP B O 1
ATOM 6516 N N . VAL B 1 192 ? 23.359 9.617 0.653 1 95.56 192 VAL B N 1
ATOM 6517 C CA . VAL B 1 192 ? 23.328 8.906 1.929 1 95.56 192 VAL B CA 1
ATOM 6518 C C . VAL B 1 192 ? 21.922 8.383 2.197 1 95.56 192 VAL B C 1
ATOM 6520 O O . VAL B 1 192 ? 20.938 9.078 1.946 1 95.56 192 VAL B O 1
ATOM 6523 N N . THR B 1 193 ? 21.812 7.137 2.553 1 94.38 193 THR B N 1
ATOM 6524 C CA . THR B 1 193 ? 20.609 6.578 3.168 1 94.38 193 THR B CA 1
ATOM 6525 C C . THR B 1 193 ? 20.891 6.145 4.605 1 94.38 193 THR B C 1
ATOM 6527 O O . THR B 1 193 ? 22 6.355 5.117 1 94.38 193 THR B O 1
ATOM 6530 N N . LEU B 1 194 ? 19.922 5.582 5.297 1 92.12 194 LEU B N 1
ATOM 6531 C CA . LEU B 1 194 ? 20.016 5.363 6.738 1 92.12 194 LEU B CA 1
ATOM 6532 C C . LEU B 1 194 ? 21.047 4.277 7.055 1 92.12 194 LEU B C 1
ATOM 6534 O O . LEU B 1 194 ? 21.969 4.504 7.828 1 92.12 194 LEU B O 1
ATOM 6538 N N . ASP B 1 195 ? 21 3.123 6.414 1 91.75 195 ASP B N 1
ATOM 6539 C CA . ASP B 1 195 ? 21.812 1.962 6.77 1 91.75 195 ASP B CA 1
ATOM 6540 C C . ASP B 1 195 ? 23.219 2.078 6.195 1 91.75 195 ASP B C 1
ATOM 6542 O O . ASP B 1 195 ? 24.172 1.501 6.73 1 91.75 195 ASP B O 1
ATOM 6546 N N . ALA B 1 196 ? 23.281 2.754 5.086 1 92.75 196 ALA B N 1
ATOM 6547 C CA . ALA B 1 196 ? 24.547 2.809 4.352 1 92.75 196 ALA B CA 1
ATOM 6548 C C . ALA B 1 196 ? 24.578 4.008 3.41 1 92.75 196 ALA B C 1
ATOM 6550 O O . ALA B 1 196 ? 23.594 4.742 3.289 1 92.75 196 ALA B O 1
ATOM 6551 N N . MET B 1 197 ? 25.797 4.234 2.844 1 95 197 MET B N 1
ATOM 6552 C CA . MET B 1 197 ? 25.875 5.16 1.716 1 95 197 MET B CA 1
ATOM 6553 C C . MET B 1 197 ? 24.922 4.727 0.597 1 95 197 MET B C 1
ATOM 6555 O O . MET B 1 197 ? 24.703 3.531 0.392 1 95 197 MET B O 1
ATOM 6559 N N . ALA B 1 198 ? 24.375 5.688 -0.13 1 94.62 198 ALA B N 1
ATOM 6560 C CA . ALA B 1 198 ? 23.359 5.406 -1.13 1 94.62 198 ALA B CA 1
ATOM 6561 C C . ALA B 1 198 ? 23.875 4.461 -2.207 1 94.62 198 ALA B C 1
ATOM 6563 O O . ALA B 1 198 ? 23.125 3.666 -2.77 1 94.62 198 ALA B O 1
ATOM 6564 N N . ILE B 1 199 ? 25.172 4.453 -2.441 1 95.31 199 ILE B N 1
ATOM 6565 C CA . ILE B 1 199 ? 25.797 3.678 -3.512 1 95.31 199 ILE B CA 1
ATOM 6566 C C . ILE B 1 199 ? 25.625 2.186 -3.232 1 95.31 199 ILE B C 1
ATOM 6568 O O . ILE B 1 199 ? 25.734 1.36 -4.145 1 95.31 199 ILE B O 1
ATOM 6572 N N . GLU B 1 200 ? 25.297 1.788 -1.995 1 95.94 200 GLU B N 1
ATOM 6573 C CA . GLU B 1 200 ? 25.125 0.383 -1.645 1 95.94 200 GLU B CA 1
ATOM 6574 C C . GLU B 1 200 ? 23.797 -0.15 -2.178 1 95.94 200 GLU B C 1
ATOM 6576 O O . GLU B 1 200 ? 23.609 -1.362 -2.307 1 95.94 200 GLU B O 1
ATOM 6581 N N . THR B 1 201 ? 22.844 0.773 -2.512 1 96.56 201 THR B N 1
ATOM 6582 C CA . THR B 1 201 ? 21.531 0.303 -2.93 1 96.56 201 THR B CA 1
ATOM 6583 C C . THR B 1 201 ? 21.031 1.086 -4.141 1 96.56 201 THR B C 1
ATOM 6585 O O . THR B 1 201 ? 19.969 0.79 -4.688 1 96.56 201 THR B O 1
ATOM 6588 N N . GLN B 1 202 ? 21.703 2.049 -4.609 1 95.19 202 GLN B N 1
ATOM 6589 C CA . GLN B 1 202 ? 21.219 2.934 -5.668 1 95.19 202 GLN B CA 1
ATOM 6590 C C . GLN B 1 202 ? 22.297 3.172 -6.719 1 95.19 202 GLN B C 1
ATOM 6592 O O . GLN B 1 202 ? 23.453 3.471 -6.379 1 95.19 202 GLN B O 1
ATOM 6597 N N . SER B 1 203 ? 21.953 2.977 -7.969 1 95.62 203 SER B N 1
ATOM 6598 C CA . SER B 1 203 ? 22.859 3.24 -9.086 1 95.62 203 SER B CA 1
ATOM 6599 C C . SER B 1 203 ? 22.156 4.016 -10.195 1 95.62 203 SER B C 1
ATOM 6601 O O . SER B 1 203 ? 22.719 4.234 -11.266 1 95.62 203 SER B O 1
ATOM 6603 N N . GLU B 1 204 ? 21.047 4.488 -9.969 1 95.75 204 GLU B N 1
ATOM 6604 C CA . GLU B 1 204 ? 20.203 5.102 -10.992 1 95.75 204 GLU B CA 1
ATOM 6605 C C . GLU B 1 204 ? 20.781 6.438 -11.453 1 95.75 204 GLU B C 1
ATOM 6607 O O . GLU B 1 204 ? 21.312 7.199 -10.648 1 95.75 204 GLU B O 1
ATOM 6612 N N . ASP B 1 205 ? 20.688 6.723 -12.758 1 97.88 205 ASP B N 1
ATOM 6613 C CA . ASP B 1 205 ? 20.922 8.039 -13.336 1 97.88 205 ASP B CA 1
ATOM 6614 C C . ASP B 1 205 ? 19.688 8.93 -13.211 1 97.88 205 ASP B C 1
ATOM 6616 O O . ASP B 1 205 ? 18.781 8.852 -14.047 1 97.88 205 ASP B O 1
ATOM 6620 N N . ALA B 1 206 ? 19.734 9.797 -12.234 1 97.56 206 ALA B N 1
ATOM 6621 C CA . ALA B 1 206 ? 18.562 10.609 -11.93 1 97.56 206 ALA B CA 1
ATOM 6622 C C . ALA B 1 206 ? 18.234 11.562 -13.07 1 97.56 206 ALA B C 1
ATOM 6624 O O . ALA B 1 206 ? 17.078 11.852 -13.344 1 97.56 206 ALA B O 1
ATOM 6625 N N . VAL B 1 207 ? 19.281 12.117 -13.727 1 98.44 207 VAL B N 1
ATOM 6626 C CA . VAL B 1 207 ? 19.062 13.023 -14.852 1 98.44 207 VAL B CA 1
ATOM 6627 C C . VAL B 1 207 ? 18.266 12.312 -15.938 1 98.44 207 VAL B C 1
ATOM 6629 O O . VAL B 1 207 ? 17.203 12.789 -16.359 1 98.44 207 VAL B O 1
ATOM 6632 N N . LYS B 1 208 ? 18.734 11.133 -16.391 1 97.94 208 LYS B N 1
ATOM 6633 C CA . LYS B 1 208 ? 18.062 10.359 -17.438 1 97.94 208 LYS B CA 1
ATOM 6634 C C . LYS B 1 208 ? 16.656 9.969 -17.016 1 97.94 208 LYS B C 1
ATOM 6636 O O . LYS B 1 208 ? 15.734 9.938 -17.844 1 97.94 208 LYS B O 1
ATOM 6641 N N . ARG B 1 209 ? 16.469 9.516 -15.758 1 98.38 209 ARG B N 1
ATOM 6642 C CA . ARG B 1 209 ? 15.172 9.109 -15.25 1 98.38 209 ARG B CA 1
ATOM 6643 C C . ARG B 1 209 ? 14.148 10.234 -15.414 1 98.38 209 ARG B C 1
ATOM 6645 O O . ARG B 1 209 ? 13.062 10.016 -15.945 1 98.38 209 ARG B O 1
ATOM 6652 N N . PHE B 1 210 ? 14.484 11.461 -14.938 1 98.75 210 PHE B N 1
ATOM 6653 C CA . PHE B 1 210 ? 13.531 12.562 -14.961 1 98.75 210 PHE B CA 1
ATOM 6654 C C . PHE B 1 210 ? 13.328 13.07 -16.391 1 98.75 210 PHE B C 1
ATOM 6656 O O . PHE B 1 210 ? 12.227 13.484 -16.75 1 98.75 210 PHE B O 1
ATOM 6663 N N . GLU B 1 211 ? 14.391 13 -17.203 1 98.69 211 GLU B N 1
ATOM 6664 C CA . GLU B 1 211 ? 14.211 13.312 -18.625 1 98.69 211 GLU B CA 1
ATOM 6665 C C . GLU B 1 211 ? 13.234 12.344 -19.281 1 98.69 211 GLU B C 1
ATOM 6667 O O . GLU B 1 211 ? 12.453 12.734 -20.156 1 98.69 211 GLU B O 1
ATOM 6672 N N . SER B 1 212 ? 13.266 11.094 -18.844 1 98.56 212 SER B N 1
ATOM 6673 C CA . SER B 1 212 ? 12.438 10.055 -19.453 1 98.56 212 SER B CA 1
ATOM 6674 C C . SER B 1 212 ? 10.953 10.344 -19.234 1 98.56 212 SER B C 1
ATOM 6676 O O . SER B 1 212 ? 10.102 9.859 -19.984 1 98.56 212 SER B O 1
ATOM 6678 N N . VAL B 1 213 ? 10.633 11.156 -18.219 1 98.38 213 VAL B N 1
ATOM 6679 C CA . VAL B 1 213 ? 9.227 11.414 -17.922 1 98.38 213 VAL B CA 1
ATOM 6680 C C . VAL B 1 213 ? 8.891 12.875 -18.234 1 98.38 213 VAL B C 1
ATOM 6682 O O . VAL B 1 213 ? 7.855 13.391 -17.797 1 98.38 213 VAL B O 1
ATOM 6685 N N . GLY B 1 214 ? 9.758 13.602 -18.875 1 98.38 214 GLY B N 1
ATOM 6686 C CA . GLY B 1 214 ? 9.406 14.891 -19.438 1 98.38 214 GLY B CA 1
ATOM 6687 C C . GLY B 1 214 ? 9.742 16.062 -18.531 1 98.38 214 GLY B C 1
ATOM 6688 O O . GLY B 1 214 ? 9.156 17.141 -18.656 1 98.38 214 GLY B O 1
ATOM 6689 N N . PHE B 1 215 ? 10.695 15.938 -17.625 1 98.81 215 PHE B N 1
ATOM 6690 C CA . PHE B 1 215 ? 11.133 17.047 -16.781 1 98.81 215 PHE B CA 1
ATOM 6691 C C . PHE B 1 215 ? 12.281 17.797 -17.438 1 98.81 215 PHE B C 1
ATOM 6693 O O . PHE B 1 215 ? 13.062 17.234 -18.188 1 98.81 215 PHE B O 1
ATOM 6700 N N . GLU B 1 216 ? 12.312 19.062 -17.203 1 98.81 216 GLU B N 1
ATOM 6701 C CA . GLU B 1 216 ? 13.555 19.812 -17.391 1 98.81 216 GLU B CA 1
ATOM 6702 C C . GLU B 1 216 ? 14.469 19.672 -16.188 1 98.81 216 GLU B C 1
ATOM 6704 O O . GLU B 1 216 ? 14.039 19.859 -15.039 1 98.81 216 GLU B O 1
ATOM 6709 N N . VAL B 1 217 ? 15.727 19.328 -16.422 1 98.81 217 VAL B N 1
ATOM 6710 C CA . VAL B 1 217 ? 16.609 18.922 -15.336 1 98.81 217 VAL B CA 1
ATOM 6711 C C . VAL B 1 217 ? 17.781 19.891 -15.219 1 98.81 217 VAL B C 1
ATOM 6713 O O . VAL B 1 217 ? 18.375 20.297 -16.219 1 98.81 217 VAL B O 1
ATOM 6716 N N . GLN B 1 218 ? 18.047 20.375 -14.055 1 98.81 218 GLN B N 1
ATOM 6717 C CA . GLN B 1 218 ? 19.266 21.094 -13.711 1 98.81 218 GLN B CA 1
ATOM 6718 C C . GLN B 1 218 ? 20.094 20.312 -12.688 1 98.81 218 GLN B C 1
ATOM 6720 O O . GLN B 1 218 ? 19.547 19.766 -11.734 1 98.81 218 GLN B O 1
ATOM 6725 N N . LEU B 1 219 ? 21.359 20.172 -12.938 1 98.56 219 LEU B N 1
ATOM 6726 C CA . LEU B 1 219 ? 22.297 19.609 -11.977 1 98.56 219 LEU B CA 1
ATOM 6727 C C . LEU B 1 219 ? 23.141 20.703 -11.336 1 98.56 219 LEU B C 1
ATOM 6729 O O . LEU B 1 219 ? 23.844 21.453 -12.031 1 98.56 219 LEU B O 1
ATOM 6733 N N . VAL B 1 220 ? 23 20.875 -10.039 1 98.62 220 VAL B N 1
ATOM 6734 C CA . VAL B 1 220 ? 23.781 21.844 -9.281 1 98.62 220 VAL B CA 1
ATOM 6735 C C . VAL B 1 220 ? 24.859 21.109 -8.477 1 98.62 220 VAL B C 1
ATOM 6737 O O . VAL B 1 220 ? 24.594 20.594 -7.395 1 98.62 220 VAL B O 1
ATOM 6740 N N . LEU B 1 221 ? 26.094 21.172 -8.891 1 98 221 LEU B N 1
ATOM 6741 C CA . LEU B 1 221 ? 27.203 20.453 -8.258 1 98 221 LEU B CA 1
ATOM 6742 C C . LEU B 1 221 ? 27.562 21.078 -6.918 1 98 221 LEU B C 1
ATOM 6744 O O . LEU B 1 221 ? 28 20.391 -5.996 1 98 221 LEU B O 1
ATOM 6748 N N . GLU B 1 222 ? 27.375 22.406 -6.848 1 97.81 222 GLU B N 1
ATOM 6749 C CA . GLU B 1 222 ? 27.578 23.109 -5.586 1 97.81 222 GLU B CA 1
ATOM 6750 C C . GLU B 1 222 ? 26.266 23.281 -4.828 1 97.81 222 GLU B C 1
ATOM 6752 O O . GLU B 1 222 ? 25.812 24.406 -4.598 1 97.81 222 GLU B O 1
ATOM 6757 N N . GLY B 1 223 ? 25.734 22.219 -4.359 1 98.06 223 GLY B N 1
ATOM 6758 C CA . GLY B 1 223 ? 24.406 22.203 -3.762 1 98.06 223 GLY B CA 1
ATOM 6759 C C . GLY B 1 223 ? 24.344 22.938 -2.438 1 98.06 223 GLY B C 1
ATOM 6760 O O . GLY B 1 223 ? 23.25 23.188 -1.919 1 98.06 223 GLY B O 1
ATOM 6761 N N . ASN B 1 224 ? 25.531 23.328 -1.848 1 98.31 224 ASN B N 1
ATOM 6762 C CA . ASN B 1 224 ? 25.562 24.125 -0.62 1 98.31 224 ASN B CA 1
ATOM 6763 C C . ASN B 1 224 ? 26 25.562 -0.889 1 98.31 224 ASN B C 1
ATOM 6765 O O . ASN B 1 224 ? 26.5 26.234 0.005 1 98.31 224 ASN B O 1
ATOM 6769 N N . ASN B 1 225 ? 25.875 25.984 -2.076 1 98.5 225 ASN B N 1
ATOM 6770 C CA . ASN B 1 225 ? 26.094 27.375 -2.477 1 98.5 225 ASN B CA 1
ATOM 6771 C C . ASN B 1 225 ? 24.781 28.094 -2.732 1 98.5 225 ASN B C 1
ATOM 6773 O O . ASN B 1 225 ? 24.078 27.797 -3.697 1 98.5 225 ASN B O 1
ATOM 6777 N N . ILE B 1 226 ? 24.516 29.156 -1.915 1 98.69 226 ILE B N 1
ATOM 6778 C CA . ILE B 1 226 ? 23.234 29.859 -1.933 1 98.69 226 ILE B CA 1
ATOM 6779 C C . ILE B 1 226 ? 23.016 30.516 -3.293 1 98.69 226 ILE B C 1
ATOM 6781 O O . ILE B 1 226 ? 21.922 30.469 -3.854 1 98.69 226 ILE B O 1
ATOM 6785 N N . GLY B 1 227 ? 24.062 31.141 -3.83 1 98.44 227 GLY B N 1
ATOM 6786 C CA . GLY B 1 227 ? 23.969 31.781 -5.133 1 98.44 227 GLY B CA 1
ATOM 6787 C C . GLY B 1 227 ? 23.594 30.812 -6.242 1 98.44 227 GLY B C 1
ATOM 6788 O O . GLY B 1 227 ? 22.734 31.109 -7.074 1 98.44 227 GLY B O 1
ATOM 6789 N N . SER B 1 228 ? 24.234 29.625 -6.309 1 98.5 228 SER B N 1
ATOM 6790 C CA . SER B 1 228 ? 23.938 28.594 -7.297 1 98.5 228 SER B CA 1
ATOM 6791 C C . SER B 1 228 ? 22.5 28.109 -7.184 1 98.5 228 SER B C 1
ATOM 6793 O O . SER B 1 228 ? 21.828 27.891 -8.195 1 98.5 228 SER B O 1
ATOM 6795 N N . LEU B 1 229 ? 22.047 28 -5.988 1 98.75 229 LEU B N 1
ATOM 6796 C CA . LEU B 1 229 ? 20.703 27.516 -5.734 1 98.75 229 LEU B CA 1
ATOM 6797 C C . LEU B 1 229 ? 19.656 28.547 -6.16 1 98.75 229 LEU B C 1
ATOM 6799 O O . LEU B 1 229 ? 18.641 28.203 -6.746 1 98.75 229 LEU B O 1
ATOM 6803 N N . ILE B 1 230 ? 19.875 29.859 -5.77 1 98.62 230 ILE B N 1
ATOM 6804 C CA . ILE B 1 230 ? 18.969 30.922 -6.164 1 98.62 230 ILE B CA 1
ATOM 6805 C C . ILE B 1 230 ? 18.891 31 -7.688 1 98.62 230 ILE B C 1
ATOM 6807 O O . ILE B 1 230 ? 17.812 31.141 -8.258 1 98.62 230 ILE B O 1
ATOM 6811 N N . ASN B 1 231 ? 20.047 30.875 -8.344 1 98.5 231 ASN B N 1
ATOM 6812 C CA . ASN B 1 231 ? 20.078 30.906 -9.805 1 98.5 231 ASN B CA 1
ATOM 6813 C C . ASN B 1 231 ? 19.297 29.75 -10.406 1 98.5 231 ASN B C 1
ATOM 6815 O O . ASN B 1 231 ? 18.562 29.922 -11.375 1 98.5 231 ASN B O 1
ATOM 6819 N N . ALA B 1 232 ? 19.5 28.547 -9.898 1 98.75 232 ALA B N 1
ATOM 6820 C CA . ALA B 1 232 ? 18.797 27.359 -10.383 1 98.75 232 ALA B CA 1
ATOM 6821 C C . ALA B 1 232 ? 17.297 27.531 -10.227 1 98.75 232 ALA B C 1
ATOM 6823 O O . ALA B 1 232 ? 16.531 27.156 -11.125 1 98.75 232 ALA B O 1
ATOM 6824 N N . TYR B 1 233 ? 16.875 28.016 -9.086 1 98.75 233 TYR B N 1
ATOM 6825 C CA . TYR B 1 233 ? 15.453 28.25 -8.859 1 98.75 233 TYR B CA 1
ATOM 6826 C C . TYR B 1 233 ? 14.891 29.25 -9.867 1 98.75 233 TYR B C 1
ATOM 6828 O O . TYR B 1 233 ? 13.812 29.031 -10.422 1 98.75 233 TYR B O 1
ATOM 6836 N N . GLN B 1 234 ? 15.586 30.375 -10.031 1 98.44 234 GLN B N 1
ATOM 6837 C CA . GLN B 1 234 ? 15.125 31.406 -10.953 1 98.44 234 GLN B CA 1
ATOM 6838 C C . GLN B 1 234 ? 15.008 30.859 -12.375 1 98.44 234 GLN B C 1
ATOM 6840 O O . GLN B 1 234 ? 14.047 31.172 -13.086 1 98.44 234 GLN B O 1
ATOM 6845 N N . ASN B 1 235 ? 15.992 30.062 -12.758 1 98.69 235 ASN B N 1
ATOM 6846 C CA . ASN B 1 235 ? 15.93 29.422 -14.07 1 98.69 235 ASN B CA 1
ATOM 6847 C C . ASN B 1 235 ? 14.711 28.516 -14.203 1 98.69 235 ASN B C 1
ATOM 6849 O O . ASN B 1 235 ? 14.016 28.547 -15.219 1 98.69 235 ASN B O 1
ATOM 6853 N N . ALA B 1 236 ? 14.453 27.703 -13.195 1 98.81 236 ALA B N 1
ATOM 6854 C CA . ALA B 1 236 ? 13.297 26.812 -13.188 1 98.81 236 ALA B CA 1
ATOM 6855 C C . ALA B 1 236 ? 11.992 27.609 -13.211 1 98.81 236 ALA B C 1
ATOM 6857 O O . ALA B 1 236 ? 11.086 27.297 -13.992 1 98.81 236 ALA B O 1
ATOM 6858 N N . LYS B 1 237 ? 11.922 28.609 -12.383 1 98.38 237 LYS B N 1
ATOM 6859 C CA . LYS B 1 237 ? 10.719 29.422 -12.219 1 98.38 237 LYS B CA 1
ATOM 6860 C C . LYS B 1 237 ? 10.336 30.125 -13.516 1 98.38 237 LYS B C 1
ATOM 6862 O O . LYS B 1 237 ? 9.156 30.266 -13.836 1 98.38 237 LYS B O 1
ATOM 6867 N N . HIS B 1 238 ? 11.273 30.516 -14.289 1 97.88 238 HIS B N 1
ATOM 6868 C CA . HIS B 1 238 ? 11.016 31.344 -15.453 1 97.88 238 HIS B CA 1
ATOM 6869 C C . HIS B 1 238 ? 11.18 30.547 -16.75 1 97.88 238 HIS B C 1
ATOM 6871 O O . HIS B 1 238 ? 11.117 31.125 -17.844 1 97.88 238 HIS B O 1
ATOM 6877 N N . SER B 1 239 ? 11.406 29.25 -16.578 1 98.31 239 SER B N 1
ATOM 6878 C CA . SER B 1 239 ? 11.539 28.422 -17.766 1 98.31 239 SER B CA 1
ATOM 6879 C C . SER B 1 239 ? 10.32 28.547 -18.672 1 98.31 239 SER B C 1
ATOM 6881 O O . SER B 1 239 ? 9.188 28.625 -18.188 1 98.31 239 SER B O 1
ATOM 6883 N N . LYS B 1 240 ? 10.477 28.469 -20.031 1 97.69 240 LYS B N 1
ATOM 6884 C CA . LYS B 1 240 ? 9.398 28.547 -21.016 1 97.69 240 LYS B CA 1
ATOM 6885 C C . LYS B 1 240 ? 9.172 27.203 -21.688 1 97.69 240 LYS B C 1
ATOM 6887 O O . LYS B 1 240 ? 8.461 27.109 -22.688 1 97.69 240 LYS B O 1
ATOM 6892 N N . SER B 1 241 ? 9.719 26.109 -21.094 1 97.5 241 SER B N 1
ATOM 6893 C CA . SER B 1 241 ? 9.664 24.797 -21.703 1 97.5 241 SER B CA 1
ATOM 6894 C C . SER B 1 241 ? 8.281 24.172 -21.547 1 97.5 241 SER B C 1
ATOM 6896 O O . SER B 1 241 ? 7.945 23.203 -22.25 1 97.5 241 SER B O 1
ATOM 6898 N N . GLY B 1 242 ? 7.504 24.641 -20.609 1 97.75 242 GLY B N 1
ATOM 6899 C CA . GLY B 1 242 ? 6.211 24.047 -20.312 1 97.75 242 GLY B CA 1
ATOM 6900 C C . GLY B 1 242 ? 6.32 22.703 -19.594 1 97.75 242 GLY B C 1
ATOM 6901 O O . GLY B 1 242 ? 5.348 21.953 -19.516 1 97.75 242 GLY B O 1
ATOM 6902 N N . LYS B 1 243 ? 7.48 22.344 -19.094 1 98.56 243 LYS B N 1
ATOM 6903 C CA . LYS B 1 243 ? 7.754 21.094 -18.406 1 98.56 243 LYS B CA 1
ATOM 6904 C C . LYS B 1 243 ? 7.871 21.297 -16.906 1 98.56 243 LYS B C 1
ATOM 6906 O O . LYS B 1 243 ? 8.234 22.391 -16.453 1 98.56 243 LYS B O 1
ATOM 6911 N N . PRO B 1 244 ? 7.445 20.328 -16.094 1 98.81 244 PRO B N 1
ATOM 6912 C CA . PRO B 1 244 ? 7.875 20.391 -14.695 1 98.81 244 PRO B CA 1
ATOM 6913 C C . PRO B 1 244 ? 9.398 20.422 -14.547 1 98.81 244 PRO B C 1
ATOM 6915 O O . PRO B 1 244 ? 10.117 20.094 -15.484 1 98.81 244 PRO B O 1
ATOM 6918 N N . GLN B 1 245 ? 9.875 20.859 -13.344 1 98.94 245 GLN B N 1
ATOM 6919 C CA . GLN B 1 245 ? 11.289 21.141 -13.141 1 98.94 245 GLN B CA 1
ATOM 6920 C C . GLN B 1 245 ? 11.875 20.281 -12.023 1 98.94 245 GLN B C 1
ATOM 6922 O O . GLN B 1 245 ? 11.188 19.984 -11.039 1 98.94 245 GLN B O 1
ATOM 6927 N N . ILE B 1 246 ? 13.094 19.875 -12.203 1 98.94 246 ILE B N 1
ATOM 6928 C CA . ILE B 1 246 ? 13.836 19.297 -11.094 1 98.94 246 ILE B CA 1
ATOM 6929 C C . ILE B 1 246 ? 15.227 19.922 -11.023 1 98.94 246 ILE B C 1
ATOM 6931 O O . ILE B 1 246 ? 15.859 20.156 -12.055 1 98.94 246 ILE B O 1
ATOM 6935 N N . ILE B 1 247 ? 15.625 20.297 -9.898 1 98.94 247 ILE B N 1
ATOM 6936 C CA . ILE B 1 247 ? 16.969 20.75 -9.562 1 98.94 247 ILE B CA 1
ATOM 6937 C C . ILE B 1 247 ? 17.656 19.719 -8.672 1 98.94 247 ILE B C 1
ATOM 6939 O O . ILE B 1 247 ? 17.297 19.562 -7.508 1 98.94 247 ILE B O 1
ATOM 6943 N N . ILE B 1 248 ? 18.578 18.984 -9.242 1 98.88 248 ILE B N 1
ATOM 6944 C CA . ILE B 1 248 ? 19.359 18 -8.508 1 98.88 248 ILE B CA 1
ATOM 6945 C C . ILE B 1 248 ? 20.547 18.688 -7.828 1 98.88 248 ILE B C 1
ATOM 6947 O O . ILE B 1 248 ? 21.453 19.172 -8.5 1 98.88 248 ILE B O 1
ATOM 6951 N N . CYS B 1 249 ? 20.516 18.75 -6.508 1 98.81 249 CYS B N 1
ATOM 6952 C CA . CYS B 1 249 ? 21.5 19.469 -5.73 1 98.81 249 CYS B CA 1
ATOM 6953 C C . CYS B 1 249 ? 22.484 18.516 -5.047 1 98.81 249 CYS B C 1
ATOM 6955 O O . CYS B 1 249 ? 22.094 17.766 -4.145 1 98.81 249 CYS B O 1
ATOM 6957 N N . LYS B 1 250 ? 23.703 18.531 -5.422 1 98.5 250 LYS B N 1
ATOM 6958 C CA . LYS B 1 250 ? 24.703 17.766 -4.699 1 98.5 250 LYS B CA 1
ATOM 6959 C C . LYS B 1 250 ? 25.094 18.453 -3.391 1 98.5 250 LYS B C 1
ATOM 6961 O O . LYS B 1 250 ? 25.891 19.391 -3.387 1 98.5 250 LYS B O 1
ATOM 6966 N N . THR B 1 251 ? 24.531 17.969 -2.287 1 98.38 251 THR B N 1
ATOM 6967 C CA . THR B 1 251 ? 24.75 18.562 -0.973 1 98.38 251 THR B CA 1
ATOM 6968 C C . THR B 1 251 ? 25.594 17.641 -0.094 1 98.38 251 THR B C 1
ATOM 6970 O O . THR B 1 251 ? 25.906 16.516 -0.482 1 98.38 251 THR B O 1
ATOM 6973 N N . THR B 1 252 ? 26.047 18.172 1.023 1 98 252 THR B N 1
ATOM 6974 C CA . THR B 1 252 ? 26.75 17.391 2.041 1 98 252 THR B CA 1
ATOM 6975 C C . THR B 1 252 ? 25.859 17.188 3.264 1 98 252 THR B C 1
ATOM 6977 O O . THR B 1 252 ? 25.547 18.141 3.982 1 98 252 THR B O 1
ATOM 6980 N N . ILE B 1 253 ? 25.406 15.969 3.484 1 97.81 253 ILE B N 1
ATOM 6981 C CA . ILE B 1 253 ? 24.562 15.648 4.625 1 97.81 253 ILE B CA 1
ATOM 6982 C C . ILE B 1 253 ? 25.266 16.031 5.922 1 97.81 253 ILE B C 1
ATOM 6984 O O . ILE B 1 253 ? 26.484 15.836 6.051 1 97.81 253 ILE B O 1
ATOM 6988 N N . ALA B 1 254 ? 24.531 16.578 6.867 1 97.88 254 ALA B N 1
ATOM 6989 C CA . ALA B 1 254 ? 25.031 16.938 8.195 1 97.88 254 ALA B CA 1
ATOM 6990 C C . ALA B 1 254 ? 26.156 17.969 8.102 1 97.88 254 ALA B C 1
ATOM 6992 O O . ALA B 1 254 ? 27.031 18.016 8.969 1 97.88 254 ALA B O 1
ATOM 6993 N N . LYS B 1 255 ? 26.156 18.688 6.977 1 97.62 255 LYS B N 1
ATOM 6994 C CA . LYS B 1 255 ? 27.109 19.797 6.883 1 97.62 255 LYS B CA 1
ATOM 6995 C C . LYS B 1 255 ? 27.109 20.625 8.156 1 97.62 255 LYS B C 1
ATOM 6997 O O . LYS B 1 255 ? 26.047 20.984 8.664 1 97.62 255 LYS B O 1
ATOM 7002 N N . GLY B 1 256 ? 28.297 20.984 8.688 1 96.75 256 GLY B N 1
ATOM 7003 C CA . GLY B 1 256 ? 28.422 21.75 9.93 1 96.75 256 GLY B CA 1
ATOM 7004 C C . GLY B 1 256 ? 28.969 20.922 11.078 1 96.75 256 GLY B C 1
ATOM 7005 O O . GLY B 1 256 ? 29.422 21.469 12.078 1 96.75 256 GLY B O 1
ATOM 7006 N N . ILE B 1 257 ? 28.844 19.594 10.945 1 97.81 257 ILE B N 1
ATOM 7007 C CA . ILE B 1 257 ? 29.469 18.688 11.898 1 97.81 257 ILE B CA 1
ATOM 7008 C C . ILE B 1 257 ? 30.516 17.828 11.188 1 97.81 257 ILE B C 1
ATOM 7010 O O . ILE B 1 257 ? 30.219 16.703 10.766 1 97.81 257 ILE B O 1
ATOM 7014 N N . PRO B 1 258 ? 31.703 18.266 11.133 1 96.5 258 PRO B N 1
ATOM 7015 C CA . PRO B 1 258 ? 32.719 17.625 10.297 1 96.5 258 PRO B CA 1
ATOM 7016 C C . PRO B 1 258 ? 32.938 16.156 10.641 1 96.5 258 PRO B C 1
ATOM 7018 O O . PRO B 1 258 ? 33.25 15.359 9.758 1 96.5 258 PRO B O 1
ATOM 7021 N N . GLU B 1 259 ? 32.719 15.773 11.891 1 96.56 259 GLU B N 1
ATOM 7022 C CA . GLU B 1 259 ? 33 14.422 12.367 1 96.56 259 GLU B CA 1
ATOM 7023 C C . GLU B 1 259 ? 32.062 13.406 11.688 1 96.56 259 GLU B C 1
ATOM 7025 O O . GLU B 1 259 ? 32.406 12.227 11.586 1 96.56 259 GLU B O 1
ATOM 7030 N N . VAL B 1 260 ? 30.859 13.883 11.141 1 96.81 260 VAL B N 1
ATOM 7031 C CA . VAL B 1 260 ? 29.906 12.922 10.594 1 96.81 260 VAL B CA 1
ATOM 7032 C C . VAL B 1 260 ? 29.438 13.383 9.219 1 96.81 260 VAL B C 1
ATOM 7034 O O . VAL B 1 260 ? 28.781 12.625 8.492 1 96.81 260 VAL B O 1
ATOM 7037 N N . ALA B 1 261 ? 29.781 14.586 8.789 1 97.06 261 ALA B N 1
ATOM 7038 C CA . ALA B 1 261 ? 29.328 15.141 7.516 1 97.06 261 ALA B CA 1
ATOM 7039 C C . ALA B 1 261 ? 29.719 14.234 6.352 1 97.06 261 ALA B C 1
ATOM 7041 O O . ALA B 1 261 ? 30.844 13.703 6.324 1 97.06 261 ALA B O 1
ATOM 7042 N N . GLY B 1 262 ? 28.75 13.977 5.453 1 96.38 262 GLY B N 1
ATOM 7043 C CA . GLY B 1 262 ? 29.016 13.211 4.246 1 96.38 262 GLY B CA 1
ATOM 7044 C C . GLY B 1 262 ? 28.938 11.711 4.453 1 96.38 262 GLY B C 1
ATOM 7045 O O . GLY B 1 262 ? 29.141 10.938 3.518 1 96.38 262 GLY B O 1
ATOM 7046 N N . THR B 1 263 ? 28.562 11.297 5.668 1 95.38 263 THR B N 1
ATOM 7047 C CA . THR B 1 263 ? 28.484 9.867 5.949 1 95.38 263 THR B CA 1
ATOM 7048 C C . THR B 1 263 ? 27.094 9.508 6.484 1 95.38 263 THR B C 1
ATOM 7050 O O . THR B 1 263 ? 26.328 10.391 6.883 1 95.38 263 THR B O 1
ATOM 7053 N N . ASN B 1 264 ? 26.812 8.211 6.473 1 93.62 264 ASN B N 1
ATOM 7054 C CA . ASN B 1 264 ? 25.516 7.762 6.965 1 93.62 264 ASN B CA 1
ATOM 7055 C C . ASN B 1 264 ? 25.391 7.965 8.469 1 93.62 264 ASN B C 1
ATOM 7057 O O . ASN B 1 264 ? 24.266 7.98 9 1 93.62 264 ASN B O 1
ATOM 7061 N N . LYS B 1 265 ? 26.484 8.258 9.219 1 92.75 265 LYS B N 1
ATOM 7062 C CA . LYS B 1 265 ? 26.453 8.562 10.648 1 92.75 265 LYS B CA 1
ATOM 7063 C C . LYS B 1 265 ? 25.797 9.922 10.906 1 92.75 265 LYS B C 1
ATOM 7065 O O . LYS B 1 265 ? 25.344 10.195 12.016 1 92.75 265 LYS B O 1
ATOM 7070 N N . GLY B 1 266 ? 25.75 10.68 9.875 1 93.31 266 GLY B N 1
ATOM 7071 C CA . GLY B 1 266 ? 25.156 12.008 9.992 1 93.31 266 GLY B CA 1
ATOM 7072 C C . GLY B 1 266 ? 23.656 12.023 9.758 1 93.31 266 GLY B C 1
ATOM 7073 O O . GLY B 1 266 ? 23.016 13.055 9.938 1 93.31 266 GLY B O 1
ATOM 7074 N N . HIS B 1 267 ? 23.109 10.875 9.406 1 92.31 267 HIS B N 1
ATOM 7075 C CA . HIS B 1 267 ? 21.703 10.805 9.031 1 92.31 267 HIS B CA 1
ATOM 7076 C C . HIS B 1 267 ? 20.797 11.039 10.234 1 92.31 267 HIS B C 1
ATOM 7078 O O . HIS B 1 267 ? 19.844 11.812 10.156 1 92.31 267 HIS B O 1
ATOM 7084 N N . GLY B 1 268 ? 21.078 10.344 11.367 1 88.06 268 GLY B N 1
ATOM 7085 C CA . GLY B 1 268 ? 20.266 10.414 12.57 1 88.06 268 GLY B CA 1
ATOM 7086 C C . GLY B 1 268 ? 20.828 11.375 13.609 1 88.06 268 GLY B C 1
ATOM 7087 O O . GLY B 1 268 ? 21.141 12.523 13.289 1 88.06 268 GLY B O 1
ATOM 7088 N N . GLU B 1 269 ? 20.938 10.945 14.875 1 82 269 GLU B N 1
ATOM 7089 C CA . GLU B 1 269 ? 21.328 11.789 15.992 1 82 269 GLU B CA 1
ATOM 7090 C C . GLU B 1 269 ? 22.812 11.633 16.312 1 82 269 GLU B C 1
ATOM 7092 O O . GLU B 1 269 ? 23.328 12.305 17.203 1 82 269 GLU B O 1
ATOM 7097 N N . ALA B 1 270 ? 23.484 10.984 15.523 1 77.12 270 ALA B N 1
ATOM 7098 C CA . ALA B 1 270 ? 24.844 10.586 15.891 1 77.12 270 ALA B CA 1
ATOM 7099 C C . ALA B 1 270 ? 25.781 11.789 15.93 1 77.12 270 ALA B C 1
ATOM 7101 O O . ALA B 1 270 ? 26.844 11.75 16.562 1 77.12 270 ALA B O 1
ATOM 7102 N N . GLY B 1 271 ? 25.344 12.82 15.438 1 86.56 271 GLY B N 1
ATOM 7103 C CA . GLY B 1 271 ? 26.156 14.023 15.438 1 86.56 271 GLY B CA 1
ATOM 7104 C C . GLY B 1 271 ? 25.984 14.859 16.688 1 86.56 271 GLY B C 1
ATOM 7105 O O . GLY B 1 271 ? 26.75 15.789 16.938 1 86.56 271 GLY B O 1
ATOM 7106 N N . VAL B 1 272 ? 25.125 14.438 17.594 1 91.88 272 VAL B N 1
ATOM 7107 C CA . VAL B 1 272 ? 24.734 15.242 18.75 1 91.88 272 VAL B CA 1
ATOM 7108 C C . VAL B 1 272 ? 25.906 15.383 19.703 1 91.88 272 VAL B C 1
ATOM 7110 O O . VAL B 1 272 ? 26.094 16.422 20.344 1 91.88 272 VAL B O 1
ATOM 7113 N N . LYS B 1 273 ? 26.719 14.406 19.797 1 93.38 273 LYS B N 1
ATOM 7114 C CA . LYS B 1 273 ? 27.844 14.43 20.734 1 93.38 273 LYS B CA 1
ATOM 7115 C C . LYS B 1 273 ? 28.875 15.477 20.328 1 93.38 273 LYS B C 1
ATOM 7117 O O . LYS B 1 273 ? 29.719 15.867 21.125 1 93.38 273 LYS B O 1
ATOM 7122 N N . PHE B 1 274 ? 28.781 16.031 19.109 1 96 274 PHE B N 1
ATOM 7123 C CA . PHE B 1 274 ? 29.781 16.953 18.578 1 96 274 PHE B CA 1
ATOM 7124 C C . PHE B 1 274 ? 29.203 18.359 18.453 1 96 274 PHE B C 1
ATOM 7126 O O . PHE B 1 274 ? 29.859 19.25 17.891 1 96 274 PHE B O 1
ATOM 7133 N N . ILE B 1 275 ? 28.016 18.672 18.938 1 95 275 ILE B N 1
ATOM 7134 C CA . ILE B 1 275 ? 27.297 19.875 18.531 1 95 275 ILE B CA 1
ATOM 7135 C C . ILE B 1 275 ? 27.969 21.109 19.141 1 95 275 ILE B C 1
ATOM 7137 O O . ILE B 1 275 ? 27.922 22.188 18.547 1 95 275 ILE B O 1
ATOM 7141 N N . ASP B 1 276 ? 28.562 20.953 20.344 1 95.12 276 ASP B N 1
ATOM 7142 C CA . ASP B 1 276 ? 29.172 22.141 20.953 1 95.12 276 ASP B CA 1
ATOM 7143 C C . ASP B 1 276 ? 30.328 22.641 20.109 1 95.12 276 ASP B C 1
ATOM 7145 O O . ASP B 1 276 ? 30.438 23.844 19.859 1 95.12 276 ASP B O 1
ATOM 7149 N N . SER B 1 277 ? 31.188 21.734 19.75 1 95.94 277 SER B N 1
ATOM 7150 C CA . SER B 1 277 ? 32.281 22.109 18.875 1 95.94 277 SER B CA 1
ATOM 7151 C C . SER B 1 277 ? 31.781 22.594 17.516 1 95.94 277 SER B C 1
ATOM 7153 O O . SER B 1 277 ? 32.312 23.547 16.938 1 95.94 277 SER B O 1
ATOM 7155 N N . ALA B 1 278 ? 30.812 21.906 16.984 1 96.5 278 ALA B N 1
ATOM 7156 C CA . ALA B 1 278 ? 30.219 22.281 15.703 1 96.5 278 ALA B CA 1
ATOM 7157 C C . ALA B 1 278 ? 29.672 23.703 15.75 1 96.5 278 ALA B C 1
ATOM 7159 O O . ALA B 1 278 ? 29.859 24.484 14.82 1 96.5 278 ALA B O 1
ATOM 7160 N N . ARG B 1 279 ? 28.938 24.047 16.812 1 96.44 279 ARG B N 1
ATOM 7161 C CA . ARG B 1 279 ? 28.375 25.391 17 1 96.44 279 ARG B CA 1
ATOM 7162 C C . ARG B 1 279 ? 29.469 26.453 16.969 1 96.44 279 ARG B C 1
ATOM 7164 O O . ARG B 1 279 ? 29.328 27.484 16.312 1 96.44 279 ARG B O 1
ATOM 7171 N N . LYS B 1 280 ? 30.484 26.172 17.688 1 96.25 280 LYS B N 1
ATOM 7172 C CA . LYS B 1 280 ? 31.609 27.109 17.734 1 96.25 280 LYS B CA 1
ATOM 7173 C C . LYS B 1 280 ? 32.219 27.312 16.344 1 96.25 280 LYS B C 1
ATOM 7175 O O . LYS B 1 280 ? 32.5 28.438 15.945 1 96.25 280 LYS B O 1
ATOM 7180 N N . ASN B 1 281 ? 32.406 26.25 15.672 1 96.19 281 ASN B N 1
ATOM 7181 C CA . ASN B 1 281 ? 33 26.297 14.344 1 96.19 281 ASN B CA 1
ATOM 7182 C C . ASN B 1 281 ? 32.125 27.047 13.352 1 96.19 281 ASN B C 1
ATOM 7184 O O . ASN B 1 281 ? 32.625 27.625 12.383 1 96.19 281 ASN B O 1
ATOM 7188 N N . LEU B 1 282 ? 30.828 27.031 13.578 1 96.38 282 LEU B N 1
ATOM 7189 C CA . LEU B 1 282 ? 29.891 27.703 12.711 1 96.38 282 LEU B CA 1
ATOM 7190 C C . LEU B 1 282 ? 29.781 29.188 13.07 1 96.38 282 LEU B C 1
ATOM 7192 O O . LEU B 1 282 ? 29.062 29.938 12.406 1 96.38 282 LEU B O 1
ATOM 7196 N N . GLY B 1 283 ? 30.438 29.547 14.141 1 95.94 283 GLY B N 1
ATOM 7197 C CA . GLY B 1 283 ? 30.422 30.938 14.57 1 95.94 283 GLY B CA 1
ATOM 7198 C C . GLY B 1 283 ? 29.25 31.281 15.461 1 95.94 283 GLY B C 1
ATOM 7199 O O . GLY B 1 283 ? 28.906 32.469 15.633 1 95.94 283 GLY B O 1
ATOM 7200 N N . LEU B 1 284 ? 28.625 30.328 16.031 1 97.69 284 LEU B N 1
ATOM 7201 C CA . LEU B 1 284 ? 27.484 30.547 16.922 1 97.69 284 LEU B CA 1
ATOM 7202 C C . LEU B 1 284 ? 27.938 30.766 18.359 1 97.69 284 LEU B C 1
ATOM 7204 O O . LEU B 1 284 ? 28.938 30.188 18.797 1 97.69 284 LEU B O 1
ATOM 7208 N N . PRO B 1 285 ? 27.266 31.562 19.078 1 97.06 285 PRO B N 1
ATOM 7209 C CA . PRO B 1 285 ? 27.625 31.766 20.484 1 97.06 285 PRO B CA 1
ATOM 7210 C C . PRO B 1 285 ? 27.281 30.547 21.359 1 97.06 285 PRO B C 1
ATOM 7212 O O . PRO B 1 285 ? 26.703 29.578 20.859 1 97.06 285 PRO B O 1
ATOM 7215 N N . GLU B 1 286 ? 27.609 30.609 22.609 1 95.75 286 GLU B N 1
ATOM 7216 C CA . GLU B 1 286 ? 27.344 29.531 23.562 1 95.75 286 GLU B CA 1
ATOM 7217 C C . GLU B 1 286 ? 25.859 29.406 23.859 1 95.75 286 GLU B C 1
ATOM 7219 O O . GLU B 1 286 ? 25.375 28.312 24.172 1 95.75 286 GLU B O 1
ATOM 7224 N N . GLU B 1 287 ? 25.234 30.516 23.75 1 96.62 287 GLU B N 1
ATOM 7225 C CA . GLU B 1 287 ? 23.797 30.516 23.984 1 96.62 287 GLU B CA 1
ATOM 7226 C C . GLU B 1 287 ? 23.078 29.594 23.016 1 96.62 287 GLU B C 1
ATOM 7228 O O . GLU B 1 287 ? 23.281 29.672 21.797 1 96.62 287 GLU B O 1
ATOM 7233 N N . LYS B 1 288 ? 22.312 28.672 23.547 1 97.56 288 LYS B N 1
ATOM 7234 C CA . LYS B 1 288 ? 21.547 27.75 22.719 1 97.56 288 LYS B CA 1
ATOM 7235 C C . LYS B 1 288 ? 20.297 28.422 22.172 1 97.56 288 LYS B C 1
ATOM 7237 O O . LYS B 1 288 ? 19.844 29.453 22.688 1 97.56 288 LYS B O 1
ATOM 7242 N N . PHE B 1 289 ? 19.766 27.797 21.078 1 98.5 289 PHE B N 1
ATOM 7243 C CA . PHE B 1 289 ? 18.578 28.312 20.406 1 98.5 289 PHE B CA 1
ATOM 7244 C C . PHE B 1 289 ? 18.75 29.781 20.062 1 98.5 289 PHE B C 1
ATOM 7246 O O . PHE B 1 289 ? 17.859 30.594 20.312 1 98.5 289 PHE B O 1
ATOM 7253 N N . PHE B 1 290 ? 19.891 30.094 19.484 1 98.06 290 PHE B N 1
ATOM 7254 C CA . PHE B 1 290 ? 20.312 31.469 19.234 1 98.06 290 PHE B CA 1
ATOM 7255 C C . PHE B 1 290 ? 19.906 31.906 17.828 1 98.06 290 PHE B C 1
ATOM 7257 O O . PHE B 1 290 ? 20.109 31.172 16.859 1 98.06 290 PHE B O 1
ATOM 7264 N N . VAL B 1 291 ? 19.312 33.062 17.672 1 98.56 291 VAL B N 1
ATOM 7265 C CA . VAL B 1 291 ? 19.078 33.812 16.438 1 98.56 291 VAL B CA 1
ATOM 7266 C C . VAL B 1 291 ? 19.516 35.25 16.609 1 98.56 291 VAL B C 1
ATOM 7268 O O . VAL B 1 291 ? 19.031 35.969 17.5 1 98.56 291 VAL B O 1
ATOM 7271 N N . SER B 1 292 ? 20.406 35.75 15.828 1 98.31 292 SER B N 1
ATOM 7272 C CA . SER B 1 292 ? 21 37.094 15.992 1 98.31 292 SER B CA 1
ATOM 7273 C C . SER B 1 292 ? 19.984 38.188 15.656 1 98.31 292 SER B C 1
ATOM 7275 O O . SER B 1 292 ? 19.031 37.938 14.906 1 98.31 292 SER B O 1
ATOM 7277 N N . GLY B 1 293 ? 20.219 39.312 16.219 1 98.19 293 GLY B N 1
ATOM 7278 C CA . GLY B 1 293 ? 19.422 40.469 15.844 1 98.19 293 GLY B CA 1
ATOM 7279 C C . GLY B 1 293 ? 19.484 40.781 14.367 1 98.19 293 GLY B C 1
ATOM 7280 O O . GLY B 1 293 ? 18.484 41.219 13.773 1 98.19 293 GLY B O 1
ATOM 7281 N N . GLU B 1 294 ? 20.641 40.594 13.766 1 98.25 294 GLU B N 1
ATOM 7282 C CA . GLU B 1 294 ? 20.828 40.844 12.344 1 98.25 294 GLU B CA 1
ATOM 7283 C C . GLU B 1 294 ? 19.953 39.938 11.5 1 98.25 294 GLU B C 1
ATOM 7285 O O . GLU B 1 294 ? 19.359 40.375 10.516 1 98.25 294 GLU B O 1
ATOM 7290 N N . THR B 1 295 ? 19.938 38.688 11.875 1 98.56 295 THR B N 1
ATOM 7291 C CA . THR B 1 295 ? 19.109 37.75 11.156 1 98.56 295 THR B CA 1
ATOM 7292 C C . THR B 1 295 ? 17.625 38.094 11.312 1 98.56 295 THR B C 1
ATOM 7294 O O . THR B 1 295 ? 16.875 38.031 10.344 1 98.56 295 THR B O 1
ATOM 7297 N N . ARG B 1 296 ? 17.188 38.406 12.492 1 98.31 296 ARG B N 1
ATOM 7298 C CA . ARG B 1 296 ? 15.805 38.844 12.734 1 98.31 296 ARG B CA 1
ATOM 7299 C C . ARG B 1 296 ? 15.445 40.062 11.914 1 98.31 296 ARG B C 1
ATOM 7301 O O . ARG B 1 296 ? 14.359 40.125 11.344 1 98.31 296 ARG B O 1
ATOM 7308 N N . GLN B 1 297 ? 16.359 41 11.883 1 98.12 297 GLN B N 1
ATOM 7309 C CA . GLN B 1 297 ? 16.141 42.188 11.102 1 98.12 297 GLN B CA 1
ATOM 7310 C C . GLN B 1 297 ? 16 41.875 9.609 1 98.12 297 GLN B C 1
ATOM 7312 O O . GLN B 1 297 ? 15.164 42.438 8.922 1 98.12 297 GLN B O 1
ATOM 7317 N N . TYR B 1 298 ? 16.875 41 9.172 1 98.38 298 TYR B N 1
ATOM 7318 C CA . TYR B 1 298 ? 16.797 40.594 7.773 1 98.38 298 TYR B CA 1
ATOM 7319 C C . TYR B 1 298 ? 15.422 40.031 7.445 1 98.38 298 TYR B C 1
ATOM 7321 O O . TYR B 1 298 ? 14.805 40.406 6.449 1 98.38 298 TYR B O 1
ATOM 7329 N N . PHE B 1 299 ? 14.953 39.125 8.203 1 98.5 299 PHE B N 1
ATOM 7330 C CA . PHE B 1 299 ? 13.695 38.438 7.906 1 98.5 299 PHE B CA 1
ATOM 7331 C C . PHE B 1 299 ? 12.516 39.375 8.125 1 98.5 299 PHE B C 1
ATOM 7333 O O . PHE B 1 299 ? 11.477 39.25 7.48 1 98.5 299 PHE B O 1
ATOM 7340 N N . GLU B 1 300 ? 12.641 40.375 9.039 1 97.69 300 GLU B N 1
ATOM 7341 C CA . GLU B 1 300 ? 11.625 41.406 9.172 1 97.69 300 GLU B CA 1
ATOM 7342 C C . GLU B 1 300 ? 11.508 42.219 7.887 1 97.69 300 GLU B C 1
ATOM 7344 O O . GLU B 1 300 ? 10.398 42.531 7.438 1 97.69 300 GLU B O 1
ATOM 7349 N N . GLN B 1 301 ? 12.672 42.562 7.363 1 97.62 301 GLN B N 1
ATOM 7350 C CA . GLN B 1 301 ? 12.68 43.312 6.109 1 97.62 301 GLN B CA 1
ATOM 7351 C C . GLN B 1 301 ? 12.156 42.469 4.961 1 97.62 301 GLN B C 1
ATOM 7353 O O . GLN B 1 301 ? 11.43 42.969 4.094 1 97.62 301 GLN B O 1
ATOM 7358 N N . HIS B 1 302 ? 12.609 41.25 4.973 1 97.75 302 HIS B N 1
ATOM 7359 C CA . HIS B 1 302 ? 12.125 40.312 3.959 1 97.75 302 HIS B CA 1
ATOM 7360 C C . HIS B 1 302 ? 10.609 40.188 4.02 1 97.75 302 HIS B C 1
ATOM 7362 O O . HIS B 1 302 ? 9.938 40.188 2.984 1 97.75 302 HIS B O 1
ATOM 7368 N N . GLU B 1 303 ? 10.062 40.031 5.195 1 97.56 303 GLU B N 1
ATOM 7369 C CA . GLU B 1 303 ? 8.617 39.938 5.391 1 97.56 303 GLU B CA 1
ATOM 7370 C C . GLU B 1 303 ? 7.906 41.156 4.836 1 97.56 303 GLU B C 1
ATOM 7372 O O . GLU B 1 303 ? 6.836 41.031 4.23 1 97.56 303 GLU B O 1
ATOM 7377 N N . LYS B 1 304 ? 8.453 42.344 5.039 1 97.19 304 LYS B N 1
ATOM 7378 C CA . LYS B 1 304 ? 7.867 43.594 4.527 1 97.19 304 LYS B CA 1
ATOM 7379 C C . LYS B 1 304 ? 7.816 43.594 3.002 1 97.19 304 LYS B C 1
ATOM 7381 O O . LYS B 1 304 ? 6.852 44.062 2.406 1 97.19 304 LYS B O 1
ATOM 7386 N N . GLN B 1 305 ? 8.875 43.062 2.445 1 97.06 305 GLN B N 1
ATOM 7387 C CA . GLN B 1 305 ? 8.891 42.969 0.991 1 97.06 305 GLN B CA 1
ATOM 7388 C C . GLN B 1 305 ? 7.805 42 0.502 1 97.06 305 GLN B C 1
ATOM 7390 O O . GLN B 1 305 ? 7.129 42.281 -0.49 1 97.06 305 GLN B O 1
ATOM 7395 N N . LEU B 1 306 ? 7.652 40.906 1.147 1 98 306 LEU B N 1
ATOM 7396 C CA . LEU B 1 306 ? 6.633 39.906 0.791 1 98 306 LEU B CA 1
ATOM 7397 C C . LEU B 1 306 ? 5.234 40.469 1.013 1 98 306 LEU B C 1
ATOM 7399 O O . LEU B 1 306 ? 4.309 40.188 0.259 1 98 306 LEU B O 1
ATOM 7403 N N . GLU B 1 307 ? 5.074 41.25 2.057 1 97.56 307 GLU B N 1
ATOM 7404 C CA . GLU B 1 307 ? 3.793 41.906 2.334 1 97.56 307 GLU B CA 1
ATOM 7405 C C . GLU B 1 307 ? 3.391 42.844 1.204 1 97.56 307 GLU B C 1
ATOM 7407 O O . GLU B 1 307 ? 2.207 42.969 0.885 1 97.56 307 GLU B O 1
ATOM 7412 N N . LYS B 1 308 ? 4.418 43.5 0.663 1 97.81 308 LYS B N 1
ATOM 7413 C CA . LYS B 1 308 ? 4.137 44.375 -0.483 1 97.81 308 LYS B CA 1
ATOM 7414 C C . LYS B 1 308 ? 3.57 43.562 -1.649 1 97.81 308 LYS B C 1
ATOM 7416 O O . LYS B 1 308 ? 2.611 44 -2.297 1 97.81 308 LYS B O 1
ATOM 7421 N N . LEU B 1 309 ? 4.203 42.438 -1.915 1 97.56 309 LEU B N 1
ATOM 7422 C CA . LEU B 1 309 ? 3.701 41.562 -2.967 1 97.56 309 LEU B CA 1
ATOM 7423 C C . LEU B 1 309 ? 2.289 41.094 -2.646 1 97.56 309 LEU B C 1
ATOM 7425 O O . LEU B 1 309 ? 1.44 41 -3.535 1 97.56 309 LEU B O 1
ATOM 7429 N N . TYR B 1 310 ? 2.053 40.75 -1.396 1 98.25 310 TYR B N 1
ATOM 7430 C CA . TYR B 1 310 ? 0.739 40.312 -0.924 1 98.25 310 TYR B CA 1
ATOM 7431 C C . TYR B 1 310 ? -0.297 41.406 -1.146 1 98.25 310 TYR B C 1
ATOM 7433 O O . TYR B 1 310 ? -1.405 41.125 -1.613 1 98.25 310 TYR B O 1
ATOM 7441 N N . GLN B 1 311 ? 0.053 42.656 -0.867 1 98.25 311 GLN B N 1
ATOM 7442 C CA . GLN B 1 311 ? -0.858 43.781 -1.03 1 98.25 311 GLN B CA 1
ATOM 7443 C C . GLN B 1 311 ? -1.151 44.062 -2.504 1 98.25 311 GLN B C 1
ATOM 7445 O O . GLN B 1 311 ? -2.275 44.406 -2.865 1 98.25 311 GLN B O 1
ATOM 7450 N N . GLU B 1 312 ? -0.108 43.906 -3.275 1 98.25 312 GLU B N 1
ATOM 7451 C CA . GLU B 1 312 ? -0.321 44.031 -4.715 1 98.25 312 GLU B CA 1
ATOM 7452 C C . GLU B 1 312 ? -1.304 42.969 -5.215 1 98.25 312 GLU B C 1
ATOM 7454 O O . GLU B 1 312 ? -2.188 43.281 -6.02 1 98.25 312 GLU B O 1
ATOM 7459 N N . TRP B 1 313 ? -1.167 41.719 -4.762 1 98.31 313 TRP B N 1
ATOM 7460 C CA . TRP B 1 313 ? -2.09 40.656 -5.125 1 98.31 313 TRP B CA 1
ATOM 7461 C C . TRP B 1 313 ? -3.494 40.969 -4.609 1 98.31 313 TRP B C 1
ATOM 7463 O O . TRP B 1 313 ? -4.48 40.719 -5.309 1 98.31 313 TRP B O 1
ATOM 7473 N N . GLN B 1 314 ? -3.588 41.5 -3.406 1 98.31 314 GLN B N 1
ATOM 7474 C CA . GLN B 1 314 ? -4.883 41.844 -2.824 1 98.31 314 GLN B CA 1
ATOM 7475 C C . GLN B 1 314 ? -5.621 42.844 -3.682 1 98.31 314 GLN B C 1
ATOM 7477 O O . GLN B 1 314 ? -6.836 42.781 -3.852 1 98.31 314 GLN B O 1
ATOM 7482 N N . ALA B 1 315 ? -4.859 43.844 -4.168 1 98.5 315 ALA B N 1
ATOM 7483 C CA . ALA B 1 315 ? -5.457 44.844 -5.051 1 98.5 315 ALA B CA 1
ATOM 7484 C C . ALA B 1 315 ? -5.973 44.188 -6.336 1 98.5 315 ALA B C 1
ATOM 7486 O O . ALA B 1 315 ? -7.09 44.469 -6.77 1 98.5 315 ALA B O 1
ATOM 7487 N N . THR B 1 316 ? -5.117 43.375 -6.895 1 98.44 316 THR B N 1
ATOM 7488 C CA . THR B 1 316 ? -5.527 42.656 -8.094 1 98.44 316 THR B CA 1
ATOM 7489 C C . THR B 1 316 ? -6.738 41.781 -7.809 1 98.44 316 THR B C 1
ATOM 7491 O O . THR B 1 316 ? -7.664 41.688 -8.617 1 98.44 316 THR B O 1
ATOM 7494 N N . PHE B 1 317 ? -6.754 41.062 -6.703 1 98.56 317 PHE B N 1
ATOM 7495 C CA . PHE B 1 317 ? -7.836 40.188 -6.297 1 98.56 317 PHE B CA 1
ATOM 7496 C C . PHE B 1 317 ? -9.133 40.938 -6.121 1 98.56 317 PHE B C 1
ATOM 7498 O O . PHE B 1 317 ? -10.203 40.5 -6.531 1 98.56 317 PHE B O 1
ATOM 7505 N N . ALA B 1 318 ? -9.031 42.156 -5.539 1 98.5 318 ALA B N 1
ATOM 7506 C CA . ALA B 1 318 ? -10.203 43 -5.359 1 98.5 318 ALA B CA 1
ATOM 7507 C C . ALA B 1 318 ? -10.773 43.438 -6.703 1 98.5 318 ALA B C 1
ATOM 7509 O O . ALA B 1 318 ? -11.992 43.469 -6.887 1 98.5 318 ALA B O 1
ATOM 7510 N N . GLU B 1 319 ? -9.922 43.844 -7.602 1 98.62 319 GLU B N 1
ATOM 7511 C CA . GLU B 1 319 ? -10.352 44.219 -8.945 1 98.62 319 GLU B CA 1
ATOM 7512 C C . GLU B 1 319 ? -11.008 43.031 -9.656 1 98.62 319 GLU B C 1
ATOM 7514 O O . GLU B 1 319 ? -12.047 43.188 -10.305 1 98.62 319 GLU B O 1
ATOM 7519 N N . TRP B 1 320 ? -10.367 41.875 -9.531 1 98.75 320 TRP B N 1
ATOM 7520 C CA . TRP B 1 320 ? -10.891 40.656 -10.125 1 98.75 320 TRP B CA 1
ATOM 7521 C C . TRP B 1 320 ? -12.281 40.344 -9.586 1 98.75 320 TRP B C 1
ATOM 7523 O O . TRP B 1 320 ? -13.203 40.031 -10.352 1 98.75 320 TRP B O 1
ATOM 7533 N N . LYS B 1 321 ? -12.445 40.406 -8.289 1 98.44 321 LYS B N 1
ATOM 7534 C CA . LYS B 1 321 ? -13.727 40.125 -7.656 1 98.44 321 LYS B CA 1
ATOM 7535 C C . LYS B 1 321 ? -14.82 41.062 -8.18 1 98.44 321 LYS B C 1
ATOM 7537 O O . LYS B 1 321 ? -15.938 40.625 -8.445 1 98.44 321 LYS B O 1
ATOM 7542 N N . SER B 1 322 ? -14.453 42.312 -8.297 1 98.38 322 SER B N 1
ATOM 7543 C CA . SER B 1 322 ? -15.398 43.312 -8.773 1 98.38 322 SER B CA 1
ATOM 7544 C C . SER B 1 322 ? -15.773 43.094 -10.227 1 98.38 322 SER B C 1
ATOM 7546 O O . SER B 1 322 ? -16.938 43.281 -10.617 1 98.38 322 SER B O 1
ATOM 7548 N N . ALA B 1 323 ? -14.852 42.719 -10.969 1 98.5 323 ALA B N 1
ATOM 7549 C CA . ALA B 1 323 ? -15.047 42.531 -12.406 1 98.5 323 ALA B CA 1
ATOM 7550 C C . ALA B 1 323 ? -15.719 41.188 -12.719 1 98.5 323 ALA B C 1
ATOM 7552 O O . ALA B 1 323 ? -16.328 41.031 -13.773 1 98.5 323 ALA B O 1
ATOM 7553 N N . ASN B 1 324 ? -15.664 40.281 -11.812 1 98.44 324 ASN B N 1
ATOM 7554 C CA . ASN B 1 324 ? -16.156 38.906 -12.062 1 98.44 324 ASN B CA 1
ATOM 7555 C C . ASN B 1 324 ? -16.984 38.406 -10.891 1 98.44 324 ASN B C 1
ATOM 7557 O O . ASN B 1 324 ? -16.609 37.438 -10.242 1 98.44 324 ASN B O 1
ATOM 7561 N N . PRO B 1 325 ? -18.141 38.906 -10.586 1 98.19 325 PRO B N 1
ATOM 7562 C CA . PRO B 1 325 ? -18.922 38.562 -9.406 1 98.19 325 PRO B CA 1
ATOM 7563 C C . PRO B 1 325 ? -19.328 37.094 -9.391 1 98.19 325 PRO B C 1
ATOM 7565 O O . PRO B 1 325 ? -19.359 36.438 -8.328 1 98.19 325 PRO B O 1
ATOM 7568 N N . LYS B 1 326 ? -19.656 36.5 -10.555 1 97.81 326 LYS B N 1
ATOM 7569 C CA . LYS B 1 326 ? -20.062 35.125 -10.609 1 97.81 326 LYS B CA 1
ATOM 7570 C C . LYS B 1 326 ? -18.891 34.188 -10.289 1 97.81 326 LYS B C 1
ATOM 7572 O O . LYS B 1 326 ? -19.062 33.188 -9.578 1 97.81 326 LYS B O 1
ATOM 7577 N N . LEU B 1 327 ? -17.719 34.5 -10.805 1 98.19 327 LEU B N 1
ATOM 7578 C CA . LEU B 1 327 ? -16.531 33.719 -10.5 1 98.19 327 LEU B CA 1
ATOM 7579 C C . LEU B 1 327 ? -16.156 33.875 -9.023 1 98.19 327 LEU B C 1
ATOM 7581 O O . LEU B 1 327 ? -15.703 32.906 -8.398 1 98.19 327 LEU B O 1
ATOM 7585 N N . ALA B 1 328 ? -16.297 35.062 -8.531 1 98.38 328 ALA B N 1
ATOM 7586 C CA . ALA B 1 328 ? -16 35.312 -7.125 1 98.38 328 ALA B CA 1
ATOM 7587 C C . ALA B 1 328 ? -16.906 34.469 -6.215 1 98.38 328 ALA B C 1
ATOM 7589 O O . ALA B 1 328 ? -16.453 33.938 -5.207 1 98.38 328 ALA B O 1
ATOM 7590 N N . GLN B 1 329 ? -18.156 34.438 -6.574 1 98.12 329 GLN B N 1
ATOM 7591 C CA . GLN B 1 329 ? -19.094 33.625 -5.816 1 98.12 329 GLN B CA 1
ATOM 7592 C C . GLN B 1 329 ? -18.734 32.156 -5.871 1 98.12 329 GLN B C 1
ATOM 7594 O O . GLN B 1 329 ? -18.812 31.453 -4.863 1 98.12 329 GLN B O 1
ATOM 7599 N N . LEU B 1 330 ? -18.375 31.688 -6.992 1 98.25 330 LEU B N 1
ATOM 7600 C CA . LEU B 1 330 ? -17.938 30.297 -7.148 1 98.25 330 LEU B CA 1
ATOM 7601 C C . LEU B 1 330 ? -16.703 30.016 -6.297 1 98.25 330 LEU B C 1
ATOM 7603 O O . LEU B 1 330 ? -16.625 28.969 -5.645 1 98.25 330 LEU B O 1
ATOM 7607 N N . LEU B 1 331 ? -15.75 30.891 -6.324 1 98.31 331 LEU B N 1
ATOM 7608 C CA . LEU B 1 331 ? -14.531 30.719 -5.531 1 98.31 331 LEU B CA 1
ATOM 7609 C C . LEU B 1 331 ? -14.867 30.641 -4.043 1 98.31 331 LEU B C 1
ATOM 7611 O O . LEU B 1 331 ? -14.312 29.812 -3.326 1 98.31 331 LEU B O 1
ATOM 7615 N N . GLU B 1 332 ? -15.734 31.469 -3.592 1 96.94 332 GLU B N 1
ATOM 7616 C CA . GLU B 1 332 ? -16.141 31.5 -2.189 1 96.94 332 GLU B CA 1
ATOM 7617 C C . GLU B 1 332 ? -16.891 30.219 -1.812 1 96.94 332 GLU B C 1
ATOM 7619 O O . GLU B 1 332 ? -16.828 29.766 -0.668 1 96.94 332 GLU B O 1
ATOM 7624 N N . SER B 1 333 ? -17.547 29.625 -2.758 1 96.88 333 SER B N 1
ATOM 7625 C CA . SER B 1 333 ? -18.344 28.422 -2.516 1 96.88 333 SER B CA 1
ATOM 7626 C C . SER B 1 333 ? -17.453 27.25 -2.131 1 96.88 333 SER B C 1
ATOM 7628 O O . SER B 1 333 ? -17.938 26.266 -1.548 1 96.88 333 SER B O 1
ATOM 7630 N N . ALA B 1 334 ? -16.172 27.344 -2.461 1 96.19 334 ALA B N 1
ATOM 7631 C CA . ALA B 1 334 ? -15.227 26.281 -2.109 1 96.19 334 ALA B CA 1
ATOM 7632 C C . ALA B 1 334 ? -15.195 26.047 -0.602 1 96.19 334 ALA B C 1
ATOM 7634 O O . ALA B 1 334 ? -14.93 24.938 -0.142 1 96.19 334 ALA B O 1
ATOM 7635 N N . HIS B 1 335 ? -15.523 27.031 0.157 1 93.62 335 HIS B N 1
ATOM 7636 C CA . HIS B 1 335 ? -15.383 26.953 1.606 1 93.62 335 HIS B CA 1
ATOM 7637 C C . HIS B 1 335 ? -16.734 26.844 2.291 1 93.62 335 HIS B C 1
ATOM 7639 O O . HIS B 1 335 ? -16.828 26.844 3.521 1 93.62 335 HIS B O 1
ATOM 7645 N N . GLU B 1 336 ? -17.734 26.781 1.519 1 94.44 336 GLU B N 1
ATOM 7646 C CA . GLU B 1 336 ? -19.078 26.625 2.082 1 94.44 336 GLU B CA 1
ATOM 7647 C C . GLU B 1 336 ? -19.281 25.219 2.637 1 94.44 336 GLU B C 1
ATOM 7649 O O . GLU B 1 336 ? -18.859 24.25 2.025 1 94.44 336 GLU B O 1
ATOM 7654 N N . LYS B 1 337 ? -19.844 25.188 3.791 1 94.25 337 LYS B N 1
ATOM 7655 C CA . LYS B 1 337 ? -20.188 23.906 4.395 1 94.25 337 LYS B CA 1
ATOM 7656 C C . LYS B 1 337 ? -21.547 23.406 3.9 1 94.25 337 LYS B C 1
ATOM 7658 O O . LYS B 1 337 ? -22.5 24.188 3.824 1 94.25 337 LYS B O 1
ATOM 7663 N N . HIS B 1 338 ? -21.562 22.219 3.455 1 95.75 338 HIS B N 1
ATOM 7664 C CA . HIS B 1 338 ? -22.797 21.594 3.004 1 95.75 338 HIS B CA 1
ATOM 7665 C C . HIS B 1 338 ? -23.188 20.453 3.93 1 95.75 338 HIS B C 1
ATOM 7667 O O . HIS B 1 338 ? -22.344 19.672 4.371 1 95.75 338 HIS B O 1
ATOM 7673 N N . GLU B 1 339 ? -24.484 20.406 4.223 1 97.19 339 GLU B N 1
ATOM 7674 C CA . GLU B 1 339 ? -25 19.266 4.965 1 97.19 339 GLU B CA 1
ATOM 7675 C C . GLU B 1 339 ? -25.391 18.125 4.027 1 97.19 339 GLU B C 1
ATOM 7677 O O . GLU B 1 339 ? -25.812 18.375 2.893 1 97.19 339 GLU B O 1
ATOM 7682 N N . ALA B 1 340 ? -25.266 16.938 4.531 1 97.88 340 ALA B N 1
ATOM 7683 C CA . ALA B 1 340 ? -25.609 15.766 3.729 1 97.88 340 ALA B CA 1
ATOM 7684 C C . ALA B 1 340 ? -27.047 15.844 3.234 1 97.88 340 ALA B C 1
ATOM 7686 O O . ALA B 1 340 ? -27.344 15.461 2.102 1 97.88 340 ALA B O 1
ATOM 7687 N N . ILE B 1 341 ? -27.953 16.359 4.051 1 96.94 341 ILE B N 1
ATOM 7688 C CA . ILE B 1 341 ? -29.375 16.422 3.721 1 96.94 341 ILE B CA 1
ATOM 7689 C C . ILE B 1 341 ? -29.594 17.359 2.539 1 96.94 341 ILE B C 1
ATOM 7691 O O . ILE B 1 341 ? -30.453 17.125 1.698 1 96.94 341 ILE B O 1
ATOM 7695 N N . ASP B 1 342 ? -28.844 18.422 2.443 1 96.81 342 ASP B N 1
ATOM 7696 C CA . ASP B 1 342 ? -28.984 19.391 1.36 1 96.81 342 ASP B CA 1
ATOM 7697 C C . ASP B 1 342 ? -28.5 18.812 0.035 1 96.81 342 ASP B C 1
ATOM 7699 O O . ASP B 1 342 ? -29.094 19.062 -1.014 1 96.81 342 ASP B O 1
ATOM 7703 N N . ILE B 1 343 ? -27.422 18.078 0.119 1 98.06 343 ILE B N 1
ATOM 7704 C CA . ILE B 1 343 ? -26.922 17.391 -1.072 1 98.06 343 ILE B CA 1
ATOM 7705 C C . ILE B 1 343 ? -27.906 16.312 -1.511 1 98.06 343 ILE B C 1
ATOM 7707 O O . ILE B 1 343 ? -28.203 16.188 -2.701 1 98.06 343 ILE B O 1
ATOM 7711 N N . MET B 1 344 ? -28.406 15.555 -0.556 1 97.44 344 MET B N 1
ATOM 7712 C CA . MET B 1 344 ? -29.328 14.445 -0.81 1 97.44 344 MET B CA 1
ATOM 7713 C C . MET B 1 344 ? -30.578 14.93 -1.518 1 97.44 344 MET B C 1
ATOM 7715 O O . MET B 1 344 ? -31.141 14.227 -2.365 1 97.44 344 MET B O 1
ATOM 7719 N N . LYS B 1 345 ? -31.031 16.141 -1.247 1 96.88 345 LYS B N 1
ATOM 7720 C CA . LYS B 1 345 ? -32.219 16.734 -1.853 1 96.88 345 LYS B CA 1
ATOM 7721 C C . LYS B 1 345 ? -32.031 16.938 -3.354 1 96.88 345 LYS B C 1
ATOM 7723 O O . LYS B 1 345 ? -33 17.016 -4.102 1 96.88 345 LYS B O 1
ATOM 7728 N N . GLN B 1 346 ? -30.781 17.047 -3.775 1 97.56 346 GLN B N 1
ATOM 7729 C CA . GLN B 1 346 ? -30.484 17.281 -5.188 1 97.56 346 GLN B CA 1
ATOM 7730 C C . GLN B 1 346 ? -30.609 15.984 -5.984 1 97.56 346 GLN B C 1
ATOM 7732 O O . GLN B 1 346 ? -30.625 16 -7.219 1 97.56 346 GLN B O 1
ATOM 7737 N N . ILE B 1 347 ? -30.734 14.844 -5.32 1 98.25 347 ILE B N 1
ATOM 7738 C CA . ILE B 1 347 ? -30.719 13.531 -5.957 1 98.25 347 ILE B CA 1
ATOM 7739 C C . ILE B 1 347 ? -32.156 13 -6.066 1 98.25 347 ILE B C 1
ATOM 7741 O O . ILE B 1 347 ? -32.781 12.695 -5.055 1 98.25 347 ILE B O 1
ATOM 7745 N N . PRO B 1 348 ? -32.688 12.805 -7.262 1 96.88 348 PRO B N 1
ATOM 7746 C CA . PRO B 1 348 ? -34.031 12.258 -7.398 1 96.88 348 PRO B CA 1
ATOM 7747 C C . PRO B 1 348 ? -34.156 10.844 -6.828 1 96.88 348 PRO B C 1
ATOM 7749 O O . PRO B 1 348 ? -33.188 10.078 -6.848 1 96.88 348 PRO B O 1
ATOM 7752 N N . GLU B 1 349 ? -35.375 10.562 -6.293 1 96.19 349 GLU B N 1
ATOM 7753 C CA . GLU B 1 349 ? -35.625 9.18 -5.898 1 96.19 349 GLU B CA 1
ATOM 7754 C C . GLU B 1 349 ? -35.531 8.234 -7.09 1 96.19 349 GLU B C 1
ATOM 7756 O O . GLU B 1 349 ? -35.875 8.602 -8.219 1 96.19 349 GLU B O 1
ATOM 7761 N N . PHE B 1 350 ? -35.031 7.074 -6.812 1 95.12 350 PHE B N 1
ATOM 7762 C CA . PHE B 1 350 ? -34.906 6.082 -7.875 1 95.12 350 PHE B CA 1
ATOM 7763 C C . PHE B 1 350 ? -36.25 5.414 -8.148 1 95.12 350 PHE B C 1
ATOM 7765 O O . PHE B 1 350 ? -37.031 5.223 -7.227 1 95.12 350 PHE B O 1
ATOM 7772 N N . PRO B 1 351 ? -36.438 5.074 -9.508 1 86.81 351 PRO B N 1
ATOM 7773 C CA . PRO B 1 351 ? -37.625 4.254 -9.781 1 86.81 351 PRO B CA 1
ATOM 7774 C C . PRO B 1 351 ? -37.5 2.846 -9.203 1 86.81 351 PRO B C 1
ATOM 7776 O O . PRO B 1 351 ? -36.406 2.295 -9.117 1 86.81 351 PRO B O 1
ATOM 7779 N N . THR B 1 352 ? -38.5 2.299 -8.531 1 74.12 352 THR B N 1
ATOM 7780 C CA . THR B 1 352 ? -38.469 1.071 -7.746 1 74.12 352 THR B CA 1
ATOM 7781 C C . THR B 1 352 ? -38.406 -0.152 -8.656 1 74.12 352 THR B C 1
ATOM 7783 O O . THR B 1 352 ? -38.281 -1.281 -8.172 1 74.12 352 THR B O 1
ATOM 7786 N N . THR B 1 353 ? -38.312 -0.061 -9.867 1 69.81 353 THR B N 1
ATOM 7787 C CA . THR B 1 353 ? -38.375 -1.241 -10.719 1 69.81 353 THR B CA 1
ATOM 7788 C C . THR B 1 353 ? -37 -1.643 -11.211 1 69.81 353 THR B C 1
ATOM 7790 O O . THR B 1 353 ? -36.594 -2.811 -11.125 1 69.81 353 THR B O 1
ATOM 7793 N N . PRO B 1 354 ? -36.25 -0.762 -11.586 1 72.19 354 PRO B N 1
ATOM 7794 C CA . PRO B 1 354 ? -34.969 -1.243 -12.164 1 72.19 354 PRO B CA 1
ATOM 7795 C C . PRO B 1 354 ? -34 -1.73 -11.109 1 72.19 354 PRO B C 1
ATOM 7797 O O . PRO B 1 354 ? -33.719 -1.025 -10.133 1 72.19 354 PRO B O 1
ATOM 7800 N N . ILE B 1 355 ? -33.531 -3.025 -11.234 1 88.06 355 ILE B N 1
ATOM 7801 C CA . ILE B 1 355 ? -32.469 -3.609 -10.414 1 88.06 355 ILE B CA 1
ATOM 7802 C C . ILE B 1 355 ? -31.109 -3.225 -10.969 1 88.06 355 ILE B C 1
ATOM 7804 O O . ILE B 1 355 ? -30.797 -3.516 -12.125 1 88.06 355 ILE B O 1
ATOM 7808 N N . ILE B 1 356 ? -30.344 -2.418 -10.203 1 94.88 356 ILE B N 1
ATOM 7809 C CA . ILE B 1 356 ? -29.031 -1.991 -10.688 1 94.88 356 ILE B CA 1
ATOM 7810 C C . ILE B 1 356 ? -27.984 -2.176 -9.586 1 94.88 356 ILE B C 1
ATOM 7812 O O . ILE B 1 356 ? -28.328 -2.27 -8.406 1 94.88 356 ILE B O 1
ATOM 7816 N N . ALA B 1 357 ? -26.766 -2.328 -10.008 1 97.44 357 ALA B N 1
ATOM 7817 C CA . ALA B 1 357 ? -25.641 -2.354 -9.086 1 97.44 357 ALA B CA 1
ATOM 7818 C C . ALA B 1 357 ? -25.469 -1.008 -8.391 1 97.44 357 ALA B C 1
ATOM 7820 O O . ALA B 1 357 ? -25.812 0.036 -8.945 1 97.44 357 ALA B O 1
ATOM 7821 N N . THR B 1 358 ? -24.922 -0.987 -7.168 1 98.31 358 THR B N 1
ATOM 7822 C CA . THR B 1 358 ? -24.719 0.275 -6.465 1 98.31 358 THR B CA 1
ATOM 7823 C C . THR B 1 358 ? -23.672 1.127 -7.176 1 98.31 358 THR B C 1
ATOM 7825 O O . THR B 1 358 ? -23.688 2.355 -7.074 1 98.31 358 THR B O 1
ATOM 7828 N N . ARG B 1 359 ? -22.672 0.535 -7.941 1 98.44 359 ARG B N 1
ATOM 7829 C CA . ARG B 1 359 ? -21.734 1.346 -8.719 1 98.44 359 ARG B CA 1
ATOM 7830 C C . ARG B 1 359 ? -22.469 2.123 -9.812 1 98.44 359 ARG B C 1
ATOM 7832 O O . ARG B 1 359 ? -22.109 3.26 -10.117 1 98.44 359 ARG B O 1
ATOM 7839 N N . LYS B 1 360 ? -23.516 1.488 -10.445 1 97.94 360 LYS B N 1
ATOM 7840 C CA . LYS B 1 360 ? -24.328 2.193 -11.438 1 97.94 360 LYS B CA 1
ATOM 7841 C C . LYS B 1 360 ? -25.172 3.277 -10.773 1 97.94 360 LYS B C 1
ATOM 7843 O O . LYS B 1 360 ? -25.281 4.387 -11.297 1 97.94 360 LYS B O 1
ATOM 7848 N N . ALA B 1 361 ? -25.812 2.922 -9.617 1 98.12 361 ALA B N 1
ATOM 7849 C CA . ALA B 1 361 ? -26.516 3.949 -8.852 1 98.12 361 ALA B CA 1
ATOM 7850 C C . ALA B 1 361 ? -25.594 5.121 -8.523 1 98.12 361 ALA B C 1
ATOM 7852 O O . ALA B 1 361 ? -26 6.281 -8.586 1 98.12 361 ALA B O 1
ATOM 7853 N N . GLY B 1 362 ? -24.344 4.793 -8.133 1 98.56 362 GLY B N 1
ATOM 7854 C CA . GLY B 1 362 ? -23.359 5.824 -7.852 1 98.56 362 GLY B CA 1
ATOM 7855 C C . GLY B 1 362 ? -23.125 6.758 -9.023 1 98.56 362 GLY B C 1
ATOM 7856 O O . GLY B 1 362 ? -22.969 7.969 -8.836 1 98.56 362 GLY B O 1
ATOM 7857 N N . SER B 1 363 ? -23 6.148 -10.227 1 98.31 363 SER B N 1
ATOM 7858 C CA . SER B 1 363 ? -22.844 6.945 -11.438 1 98.31 363 SER B CA 1
ATOM 7859 C C . SER B 1 363 ? -23.969 7.961 -11.586 1 98.31 363 SER B C 1
ATOM 7861 O O . SER B 1 363 ? -23.719 9.125 -11.914 1 98.31 363 SER B O 1
ATOM 7863 N N . ASP B 1 364 ? -25.203 7.48 -11.367 1 97.62 364 ASP B N 1
ATOM 7864 C CA . ASP B 1 364 ? -26.391 8.328 -11.508 1 97.62 364 ASP B CA 1
ATOM 7865 C C . ASP B 1 364 ? -26.406 9.422 -10.445 1 97.62 364 ASP B C 1
ATOM 7867 O O . ASP B 1 364 ? -26.75 10.57 -10.727 1 97.62 364 ASP B O 1
ATOM 7871 N N . VAL B 1 365 ? -26 9.094 -9.25 1 98.31 365 VAL B N 1
ATOM 7872 C CA . VAL B 1 365 ? -26.047 10 -8.109 1 98.31 365 VAL B CA 1
ATOM 7873 C C . VAL B 1 365 ? -24.953 11.062 -8.258 1 98.31 365 VAL B C 1
ATOM 7875 O O . VAL B 1 365 ? -25.156 12.211 -7.855 1 98.31 365 VAL B O 1
ATOM 7878 N N . LEU B 1 366 ? -23.812 10.75 -8.828 1 98.62 366 LEU B N 1
ATOM 7879 C CA . LEU B 1 366 ? -22.672 11.641 -8.953 1 98.62 366 LEU B CA 1
ATOM 7880 C C . LEU B 1 366 ? -23 12.836 -9.836 1 98.62 366 LEU B C 1
ATOM 7882 O O . LEU B 1 366 ? -22.484 13.938 -9.625 1 98.62 366 LEU B O 1
ATOM 7886 N N . GLN B 1 367 ? -23.922 12.688 -10.836 1 98.5 367 GLN B N 1
ATOM 7887 C CA . GLN B 1 367 ? -24.219 13.742 -11.805 1 98.5 367 GLN B CA 1
ATOM 7888 C C . GLN B 1 367 ? -24.875 14.938 -11.133 1 98.5 367 GLN B C 1
ATOM 7890 O O . GLN B 1 367 ? -24.344 16.047 -11.18 1 98.5 367 GLN B O 1
ATOM 7895 N N . PRO B 1 368 ? -26.031 14.703 -10.414 1 98.44 368 PRO B N 1
ATOM 7896 C CA . PRO B 1 368 ? -26.609 15.867 -9.75 1 98.44 368 PRO B CA 1
ATOM 7897 C C . PRO B 1 368 ? -25.719 16.438 -8.656 1 98.44 368 PRO B C 1
ATOM 7899 O O . PRO B 1 368 ? -25.719 17.641 -8.406 1 98.44 368 PRO B O 1
ATOM 7902 N N . ILE B 1 369 ? -24.938 15.633 -7.965 1 98.56 369 ILE B N 1
ATOM 7903 C CA . ILE B 1 369 ? -24.016 16.125 -6.938 1 98.56 369 ILE B CA 1
ATOM 7904 C C . ILE B 1 369 ? -22.984 17.047 -7.57 1 98.56 369 ILE B C 1
ATOM 7906 O O . ILE B 1 369 ? -22.688 18.109 -7.039 1 98.56 369 ILE B O 1
ATOM 7910 N N . SER B 1 370 ? -22.406 16.625 -8.711 1 97.94 370 SER B N 1
ATOM 7911 C CA . SER B 1 370 ? -21.375 17.406 -9.375 1 97.94 370 SER B CA 1
ATOM 7912 C C . SER B 1 370 ? -21.938 18.734 -9.898 1 97.94 370 SER B C 1
ATOM 7914 O O . SER B 1 370 ? -21.203 19.719 -10.023 1 97.94 370 SER B O 1
ATOM 7916 N N . GLN B 1 371 ? -23.234 18.719 -10.266 1 97.81 371 GLN B N 1
ATOM 7917 C CA . GLN B 1 371 ? -23.891 19.969 -10.664 1 97.81 371 GLN B CA 1
ATOM 7918 C C . GLN B 1 371 ? -24.062 20.906 -9.469 1 97.81 371 GLN B C 1
ATOM 7920 O O . GLN B 1 371 ? -23.875 22.109 -9.594 1 97.81 371 GLN B O 1
ATOM 7925 N N . TYR B 1 372 ? -24.406 20.312 -8.336 1 97.69 372 TYR B N 1
ATOM 7926 C CA . TYR B 1 372 ? -24.625 21.062 -7.109 1 97.69 372 TYR B CA 1
ATOM 7927 C C . TYR B 1 372 ? -23.312 21.594 -6.555 1 97.69 372 TYR B C 1
ATOM 7929 O O . TYR B 1 372 ? -23.266 22.672 -5.961 1 97.69 372 TYR B O 1
ATOM 7937 N N . LEU B 1 373 ? -22.25 20.891 -6.723 1 97.81 373 LEU B N 1
ATOM 7938 C CA . LEU B 1 373 ? -20.891 21.25 -6.293 1 97.81 373 LEU B CA 1
ATOM 7939 C C . LEU B 1 373 ? -19.984 21.438 -7.496 1 97.81 373 LEU B C 1
ATOM 7941 O O . LEU B 1 373 ? -19.156 20.578 -7.805 1 97.81 373 LEU B O 1
ATOM 7945 N N . PRO B 1 374 ? -20 22.562 -8.047 1 97.19 374 PRO B N 1
ATOM 7946 C CA . PRO B 1 374 ? -19.312 22.781 -9.328 1 97.19 374 PRO B CA 1
ATOM 7947 C C . PRO B 1 374 ? -17.797 22.688 -9.211 1 97.19 374 PRO B C 1
ATOM 7949 O O . PRO B 1 374 ? -17.109 22.594 -10.227 1 97.19 374 PRO B O 1
ATOM 7952 N N . LEU B 1 375 ? -17.203 22.688 -7.98 1 98.25 375 LEU B N 1
ATOM 7953 C CA . LEU B 1 375 ? -15.766 22.594 -7.805 1 98.25 375 LEU B CA 1
ATOM 7954 C C . LEU B 1 375 ? -15.367 21.156 -7.434 1 98.25 375 LEU B C 1
ATOM 7956 O O . LEU B 1 375 ? -14.211 20.906 -7.07 1 98.25 375 LEU B O 1
ATOM 7960 N N . SER B 1 376 ? -16.297 20.219 -7.574 1 98.31 376 SER B N 1
ATOM 7961 C CA . SER B 1 376 ? -15.938 18.812 -7.359 1 98.31 376 SER B CA 1
ATOM 7962 C C . SER B 1 376 ? -15.203 18.25 -8.562 1 98.31 376 SER B C 1
ATOM 7964 O O . SER B 1 376 ? -15.5 18.609 -9.711 1 98.31 376 SER B O 1
ATOM 7966 N N . VAL B 1 377 ? -14.195 17.422 -8.312 1 98.75 377 VAL B N 1
ATOM 7967 C CA . VAL B 1 377 ? -13.453 16.734 -9.352 1 98.75 377 VAL B CA 1
ATOM 7968 C C . VAL B 1 377 ? -13.43 15.234 -9.062 1 98.75 377 VAL B C 1
ATOM 7970 O O . VAL B 1 377 ? -13.547 14.812 -7.91 1 98.75 377 VAL B O 1
ATOM 7973 N N . SER B 1 378 ? -13.391 14.43 -10.078 1 98.56 378 SER B N 1
ATOM 7974 C CA . SER B 1 378 ? -13.422 12.977 -9.969 1 98.56 378 SER B CA 1
ATOM 7975 C C . SER B 1 378 ? -12.312 12.328 -10.797 1 98.56 378 SER B C 1
ATOM 7977 O O . SER B 1 378 ? -12.023 12.773 -11.906 1 98.56 378 SER B O 1
ATOM 7979 N N . GLY B 1 379 ? -11.562 11.414 -10.242 1 98.31 379 GLY B N 1
ATOM 7980 C CA . GLY B 1 379 ? -10.516 10.727 -10.977 1 98.31 379 GLY B CA 1
ATOM 7981 C C . GLY B 1 379 ? -10.586 9.211 -10.859 1 98.31 379 GLY B C 1
ATOM 7982 O O . GLY B 1 379 ? -11.359 8.688 -10.055 1 98.31 379 GLY B O 1
ATOM 7983 N N . SER B 1 380 ? -9.867 8.555 -11.672 1 98.31 380 SER B N 1
ATOM 7984 C CA . SER B 1 380 ? -9.82 7.094 -11.656 1 98.31 380 SER B CA 1
ATOM 7985 C C . SER B 1 380 ? -8.453 6.582 -12.109 1 98.31 380 SER B C 1
ATOM 7987 O O . SER B 1 380 ? -7.773 7.234 -12.906 1 98.31 380 SER B O 1
ATOM 7989 N N . ALA B 1 381 ? -8.078 5.453 -11.539 1 98.12 381 ALA B N 1
ATOM 7990 C CA . ALA B 1 381 ? -6.859 4.781 -11.961 1 98.12 381 ALA B CA 1
ATOM 7991 C C . ALA B 1 381 ? -7.125 3.855 -13.148 1 98.12 381 ALA B C 1
ATOM 7993 O O . ALA B 1 381 ? -6.93 2.641 -13.047 1 98.12 381 ALA B O 1
ATOM 7994 N N . ASP B 1 382 ? -7.547 4.41 -14.242 1 97.44 382 ASP B N 1
ATOM 7995 C CA . ASP B 1 382 ? -7.785 3.742 -15.516 1 97.44 382 ASP B CA 1
ATOM 7996 C C . ASP B 1 382 ? -8.977 2.791 -15.43 1 97.44 382 ASP B C 1
ATOM 7998 O O . ASP B 1 382 ? -8.969 1.717 -16.031 1 97.44 382 ASP B O 1
ATOM 8002 N N . LEU B 1 383 ? -10.016 3.213 -14.648 1 97 383 LEU B N 1
ATOM 8003 C CA . LEU B 1 383 ? -11.164 2.33 -14.445 1 97 383 LEU B CA 1
ATOM 8004 C C . LEU B 1 383 ? -12.469 3.115 -14.484 1 97 383 LEU B C 1
ATOM 8006 O O . LEU B 1 383 ? -13.484 2.676 -13.938 1 97 383 LEU B O 1
ATOM 8010 N N . HIS B 1 384 ? -12.484 4.328 -15.141 1 96.44 384 HIS B N 1
ATOM 8011 C CA . HIS B 1 384 ? -13.734 5.078 -15.258 1 96.44 384 HIS B CA 1
ATOM 8012 C C . HIS B 1 384 ? -14.844 4.207 -15.836 1 96.44 384 HIS B C 1
ATOM 8014 O O . HIS B 1 384 ? -15.992 4.297 -15.406 1 96.44 384 HIS B O 1
ATOM 8020 N N . GLY B 1 385 ? -14.477 3.418 -16.766 1 95.19 385 GLY B N 1
ATOM 8021 C CA . GLY B 1 385 ? -15.461 2.57 -17.422 1 95.19 385 GLY B CA 1
ATOM 8022 C C . GLY B 1 385 ? -15.992 1.47 -16.516 1 95.19 385 GLY B C 1
ATOM 8023 O O . GLY B 1 385 ? -17.078 0.948 -16.75 1 95.19 385 GLY B O 1
ATOM 8024 N N . SER B 1 386 ? -15.258 1.085 -15.508 1 95.94 386 SER B N 1
ATOM 8025 C CA . SER B 1 386 ? -15.633 -0.003 -14.609 1 95.94 386 SER B CA 1
ATOM 8026 C C . SER B 1 386 ? -16.234 0.532 -13.32 1 95.94 386 SER B C 1
ATOM 8028 O O . SER B 1 386 ? -17.203 -0.031 -12.797 1 95.94 386 SER B O 1
ATOM 8030 N N . THR B 1 387 ? -15.695 1.618 -12.781 1 98.19 387 THR B N 1
ATOM 8031 C CA . THR B 1 387 ? -16.141 2.164 -11.5 1 98.19 387 THR B CA 1
ATOM 8032 C C . THR B 1 387 ? -17.297 3.137 -11.703 1 98.19 387 THR B C 1
ATOM 8034 O O . THR B 1 387 ? -18 3.465 -10.75 1 98.19 387 THR B O 1
ATOM 8037 N N . LEU B 1 388 ? -17.484 3.662 -12.922 1 98.31 388 LEU B N 1
ATOM 8038 C CA . LEU B 1 388 ? -18.609 4.484 -13.352 1 98.31 388 LEU B CA 1
ATOM 8039 C C . LEU B 1 388 ? -18.656 5.797 -12.57 1 98.31 388 LEU B C 1
ATOM 8041 O O . LEU B 1 388 ? -19.703 6.188 -12.062 1 98.31 388 LEU B O 1
ATOM 8045 N N . ASN B 1 389 ? -17.5 6.438 -12.422 1 98.62 389 ASN B N 1
ATOM 8046 C CA . ASN B 1 389 ? -17.422 7.664 -11.633 1 98.62 389 ASN B CA 1
ATOM 8047 C C . ASN B 1 389 ? -17.062 8.867 -12.5 1 98.62 389 ASN B C 1
ATOM 8049 O O . ASN B 1 389 ? -16.484 9.836 -12.008 1 98.62 389 ASN B O 1
ATOM 8053 N N . TYR B 1 390 ? -17.281 8.812 -13.859 1 98.44 390 TYR B N 1
ATOM 8054 C CA . TYR B 1 390 ? -17 9.922 -14.758 1 98.44 390 TYR B CA 1
ATOM 8055 C C . TYR B 1 390 ? -18.062 11.008 -14.641 1 98.44 390 TYR B C 1
ATOM 8057 O O . TYR B 1 390 ? -19.266 10.711 -14.648 1 98.44 390 TYR B O 1
ATOM 8065 N N . ILE B 1 391 ? -17.688 12.25 -14.438 1 98.56 391 ILE B N 1
ATOM 8066 C CA . ILE B 1 391 ? -18.609 13.375 -14.492 1 98.56 391 ILE B CA 1
ATOM 8067 C C . ILE B 1 391 ? -18.922 13.711 -15.953 1 98.56 391 ILE B C 1
ATOM 8069 O O . ILE B 1 391 ? -18.094 14.266 -16.672 1 98.56 391 ILE B O 1
ATOM 8073 N N . LYS B 1 392 ? -20.078 13.453 -16.422 1 97.38 392 LYS B N 1
ATOM 8074 C CA . LYS B 1 392 ? -20.469 13.508 -17.828 1 97.38 392 LYS B CA 1
ATOM 8075 C C . LYS B 1 392 ? -20.172 14.875 -18.422 1 97.38 392 LYS B C 1
ATOM 8077 O O . LYS B 1 392 ? -19.641 14.969 -19.531 1 97.38 392 LYS B O 1
ATOM 8082 N N . GLU B 1 393 ? -20.391 15.953 -17.75 1 94.62 393 GLU B N 1
ATOM 8083 C CA . GLU B 1 393 ? -20.188 17.297 -18.297 1 94.62 393 GLU B CA 1
ATOM 8084 C C . GLU B 1 393 ? -18.875 17.891 -17.812 1 94.62 393 GLU B C 1
ATOM 8086 O O . GLU B 1 393 ? -18.625 19.094 -17.984 1 94.62 393 GLU B O 1
ATOM 8091 N N . GLY B 1 394 ? -17.984 17.094 -17.328 1 97.25 394 GLY B N 1
ATOM 8092 C CA . GLY B 1 394 ? -16.797 17.609 -16.672 1 97.25 394 GLY B CA 1
ATOM 8093 C C . GLY B 1 394 ? -15.586 17.688 -17.578 1 97.25 394 GLY B C 1
ATOM 8094 O O . GLY B 1 394 ? -14.602 18.344 -17.25 1 97.25 394 GLY B O 1
ATOM 8095 N N . ARG B 1 395 ? -15.57 17.094 -18.719 1 96.44 395 ARG B N 1
ATOM 8096 C CA . ARG B 1 395 ? -14.406 16.984 -19.594 1 96.44 395 ARG B CA 1
ATOM 8097 C C . ARG B 1 395 ? -13.203 16.438 -18.844 1 96.44 395 ARG B C 1
ATOM 8099 O O . ARG B 1 395 ? -13.25 16.281 -17.625 1 96.44 395 ARG B O 1
ATOM 8106 N N . ASP B 1 396 ? -12.109 16.078 -19.516 1 98.31 396 ASP B N 1
ATOM 8107 C CA . ASP B 1 396 ? -10.883 15.555 -18.906 1 98.31 396 ASP B CA 1
ATOM 8108 C C . ASP B 1 396 ? -9.906 16.688 -18.578 1 98.31 396 ASP B C 1
ATOM 8110 O O . ASP B 1 396 ? -9.758 17.625 -19.359 1 98.31 396 ASP B O 1
ATOM 8114 N N . PHE B 1 397 ? -9.344 16.672 -17.406 1 98.44 397 PHE B N 1
ATOM 8115 C CA . PHE B 1 397 ? -8.219 17.531 -17.078 1 98.44 397 PHE B CA 1
ATOM 8116 C C . PHE B 1 397 ? -6.996 17.188 -17.906 1 98.44 397 PHE B C 1
ATOM 8118 O O . PHE B 1 397 ? -6.457 16.078 -17.797 1 98.44 397 PHE B O 1
ATOM 8125 N N . THR B 1 398 ? -6.492 17.984 -18.812 1 97.69 398 THR B N 1
ATOM 8126 C CA . THR B 1 398 ? -5.32 17.859 -19.672 1 97.69 398 THR B CA 1
ATOM 8127 C C . THR B 1 398 ? -4.582 19.188 -19.766 1 97.69 398 THR B C 1
ATOM 8129 O O . THR B 1 398 ? -5.109 20.234 -19.359 1 97.69 398 THR B O 1
ATOM 8132 N N . PRO B 1 399 ? -3.359 19.188 -20.25 1 96.69 399 PRO B N 1
ATOM 8133 C CA . PRO B 1 399 ? -2.656 20.453 -20.422 1 96.69 399 PRO B CA 1
ATOM 8134 C C . PRO B 1 399 ? -3.447 21.453 -21.266 1 96.69 399 PRO B C 1
ATOM 8136 O O . PRO B 1 399 ? -3.396 22.656 -21.016 1 96.69 399 PRO B O 1
ATOM 8139 N N . ALA B 1 400 ? -4.227 20.969 -22.219 1 97.06 400 ALA B N 1
ATOM 8140 C CA . ALA B 1 400 ? -5.012 21.828 -23.109 1 97.06 400 ALA B CA 1
ATOM 8141 C C . ALA B 1 400 ? -6.344 22.203 -22.469 1 97.06 400 ALA B C 1
ATOM 8143 O O . ALA B 1 400 ? -7.016 23.141 -22.922 1 97.06 400 ALA B O 1
ATOM 8144 N N . CYS B 1 401 ? -6.75 21.516 -21.406 1 97.94 401 CYS B N 1
ATOM 8145 C CA . CYS B 1 401 ? -8.016 21.75 -20.719 1 97.94 401 CYS B CA 1
ATOM 8146 C C . CYS B 1 401 ? -7.84 21.719 -19.203 1 97.94 401 CYS B C 1
ATOM 8148 O O . CYS B 1 401 ? -8.336 20.812 -18.547 1 97.94 401 CYS B O 1
ATOM 8150 N N . PRO B 1 402 ? -7.219 22.719 -18.656 1 97.12 402 PRO B N 1
ATOM 8151 C CA . PRO B 1 402 ? -6.965 22.734 -17.219 1 97.12 402 PRO B CA 1
ATOM 8152 C C . PRO B 1 402 ? -8.242 22.844 -16.391 1 97.12 402 PRO B C 1
ATOM 8154 O O . PRO B 1 402 ? -8.219 22.625 -15.18 1 97.12 402 PRO B O 1
ATOM 8157 N N . THR B 1 403 ? -9.414 23.172 -16.969 1 97.19 403 THR B N 1
ATOM 8158 C CA . THR B 1 403 ? -10.68 23.312 -16.25 1 97.19 403 THR B CA 1
ATOM 8159 C C . THR B 1 403 ? -11.406 21.969 -16.172 1 97.19 403 THR B C 1
ATOM 8161 O O . THR B 1 403 ? -12.469 21.875 -15.555 1 97.19 403 THR B O 1
ATOM 8164 N N . GLY B 1 404 ? -10.844 20.922 -16.859 1 98.44 404 GLY B N 1
ATOM 8165 C CA . GLY B 1 404 ? -11.461 19.609 -16.797 1 98.44 404 GLY B CA 1
ATOM 8166 C C . GLY B 1 404 ? -11.633 19.094 -15.383 1 98.44 404 GLY B C 1
ATOM 8167 O O . GLY B 1 404 ? -10.781 19.312 -14.523 1 98.44 404 GLY B O 1
ATOM 8168 N N . ARG B 1 405 ? -12.789 18.375 -15.172 1 98.5 405 ARG B N 1
ATOM 8169 C CA . ARG B 1 405 ? -13.125 17.938 -13.82 1 98.5 405 ARG B CA 1
ATOM 8170 C C . ARG B 1 405 ? -12.891 16.453 -13.648 1 98.5 405 ARG B C 1
ATOM 8172 O O . ARG B 1 405 ? -12.977 15.922 -12.531 1 98.5 405 ARG B O 1
ATOM 8179 N N . ASN B 1 406 ? -12.609 15.742 -14.773 1 98.75 406 ASN B N 1
ATOM 8180 C CA . ASN B 1 406 ? -12.25 14.328 -14.711 1 98.75 406 ASN B CA 1
ATOM 8181 C C . ASN B 1 406 ? -10.742 14.125 -14.852 1 98.75 406 ASN B C 1
ATOM 8183 O O . ASN B 1 406 ? -10.133 14.625 -15.797 1 98.75 406 ASN B O 1
ATOM 8187 N N . ILE B 1 407 ? -10.156 13.414 -13.938 1 98.69 407 ILE B N 1
ATOM 8188 C CA . ILE B 1 407 ? -8.719 13.172 -13.969 1 98.69 407 ILE B CA 1
ATOM 8189 C C . ILE B 1 407 ? -8.453 11.711 -14.336 1 98.69 407 ILE B C 1
ATOM 8191 O O . ILE B 1 407 ? -8.945 10.797 -13.672 1 98.69 407 ILE B O 1
ATOM 8195 N N . LYS B 1 408 ? -7.723 11.484 -15.406 1 98.19 408 LYS B N 1
ATOM 8196 C CA . LYS B 1 408 ? -7.18 10.172 -15.734 1 98.19 408 LYS B CA 1
ATOM 8197 C C . LYS B 1 408 ? -5.797 9.977 -15.125 1 98.19 408 LYS B C 1
ATOM 8199 O O . LYS B 1 408 ? -4.789 10.367 -15.719 1 98.19 408 LYS B O 1
ATOM 8204 N N . PHE B 1 409 ? -5.699 9.242 -14.07 1 98.5 409 PHE B N 1
ATOM 8205 C CA . PHE B 1 409 ? -4.445 9.117 -13.336 1 98.5 409 PHE B CA 1
ATOM 8206 C C . PHE B 1 409 ? -3.537 8.086 -13.984 1 98.5 409 PHE B C 1
ATOM 8208 O O . PHE B 1 409 ? -2.342 8.023 -13.695 1 98.5 409 PHE B O 1
ATOM 8215 N N . GLY B 1 410 ? -4.102 7.234 -14.93 1 97.88 410 GLY B N 1
ATOM 8216 C CA . GLY B 1 410 ? -3.387 6.031 -15.32 1 97.88 410 GLY B CA 1
ATOM 8217 C C . GLY B 1 410 ? -3.395 4.957 -14.25 1 97.88 410 GLY B C 1
ATOM 8218 O O . GLY B 1 410 ? -4.055 5.105 -13.219 1 97.88 410 GLY B O 1
ATOM 8219 N N . ILE B 1 411 ? -2.781 3.822 -14.531 1 98.12 411 ILE B N 1
ATOM 8220 C CA . ILE B 1 411 ? -2.68 2.746 -13.555 1 98.12 411 ILE B CA 1
ATOM 8221 C C . ILE B 1 411 ? -1.62 3.098 -12.508 1 98.12 411 ILE B C 1
ATOM 8223 O O . ILE B 1 411 ? -0.482 2.631 -12.594 1 98.12 411 ILE B O 1
ATOM 8227 N N . ARG B 1 412 ? -1.995 4.008 -11.594 1 98.38 412 ARG B N 1
ATOM 8228 C CA . ARG B 1 412 ? -1.153 4.625 -10.57 1 98.38 412 ARG B CA 1
ATOM 8229 C C . ARG B 1 412 ? -1.921 4.816 -9.266 1 98.38 412 ARG B C 1
ATOM 8231 O O . ARG B 1 412 ? -1.972 5.922 -8.727 1 98.38 412 ARG B O 1
ATOM 8238 N N . GLU B 1 413 ? -2.469 3.744 -8.68 1 98.5 413 GLU B N 1
ATOM 8239 C CA . GLU B 1 413 ? -3.344 3.848 -7.512 1 98.5 413 GLU B CA 1
ATOM 8240 C C . GLU B 1 413 ? -2.643 4.559 -6.359 1 98.5 413 GLU B C 1
ATOM 8242 O O . GLU B 1 413 ? -3.242 5.402 -5.688 1 98.5 413 GLU B O 1
ATOM 8247 N N . HIS B 1 414 ? -1.346 4.234 -6.16 1 98.5 414 HIS B N 1
ATOM 8248 C CA . HIS B 1 414 ? -0.625 4.789 -5.016 1 98.5 414 HIS B CA 1
ATOM 8249 C C . HIS B 1 414 ? -0.519 6.305 -5.113 1 98.5 414 HIS B C 1
ATOM 8251 O O . HIS B 1 414 ? -0.917 7.02 -4.191 1 98.5 414 HIS B O 1
ATOM 8257 N N . ALA B 1 415 ? -0.058 6.809 -6.25 1 98.75 415 ALA B N 1
ATOM 8258 C CA . ALA B 1 415 ? 0.065 8.25 -6.441 1 98.75 415 ALA B CA 1
ATOM 8259 C C . ALA B 1 415 ? -1.309 8.914 -6.508 1 98.75 415 ALA B C 1
ATOM 8261 O O . ALA B 1 415 ? -1.479 10.047 -6.055 1 98.75 415 ALA B O 1
ATOM 8262 N N . MET B 1 416 ? -2.309 8.203 -7.121 1 98.88 416 MET B N 1
ATOM 8263 C CA . MET B 1 416 ? -3.658 8.758 -7.137 1 98.88 416 MET B CA 1
ATOM 8264 C C . MET B 1 416 ? -4.102 9.148 -5.73 1 98.88 416 MET B C 1
ATOM 8266 O O . MET B 1 416 ? -4.543 10.273 -5.508 1 98.88 416 MET B O 1
ATOM 8270 N N . GLY B 1 417 ? -3.934 8.195 -4.793 1 98.88 417 GLY B N 1
ATOM 8271 C CA . GLY B 1 417 ? -4.32 8.5 -3.426 1 98.88 417 GLY B CA 1
ATOM 8272 C C . GLY B 1 417 ? -3.602 9.703 -2.854 1 98.88 417 GLY B C 1
ATOM 8273 O O . GLY B 1 417 ? -4.23 10.594 -2.275 1 98.88 417 GLY B O 1
ATOM 8274 N N . ALA B 1 418 ? -2.307 9.789 -3.037 1 98.94 418 ALA B N 1
ATOM 8275 C CA . ALA B 1 418 ? -1.505 10.859 -2.459 1 98.94 418 ALA B CA 1
ATOM 8276 C C . ALA B 1 418 ? -1.763 12.188 -3.174 1 98.94 418 ALA B C 1
ATOM 8278 O O . ALA B 1 418 ? -1.734 13.25 -2.553 1 98.94 418 ALA B O 1
ATOM 8279 N N . MET B 1 419 ? -1.965 12.156 -4.52 1 98.94 419 MET B N 1
ATOM 8280 C CA . MET B 1 419 ? -2.293 13.367 -5.266 1 98.94 419 MET B CA 1
ATOM 8281 C C . MET B 1 419 ? -3.65 13.914 -4.844 1 98.94 419 MET B C 1
ATOM 8283 O O . MET B 1 419 ? -3.834 15.133 -4.758 1 98.94 419 MET B O 1
ATOM 8287 N N . MET B 1 420 ? -4.637 13 -4.617 1 98.94 420 MET B N 1
ATOM 8288 C CA . MET B 1 420 ? -5.93 13.438 -4.094 1 98.94 420 MET B CA 1
ATOM 8289 C C . MET B 1 420 ? -5.758 14.164 -2.766 1 98.94 420 MET B C 1
ATOM 8291 O O . MET B 1 420 ? -6.422 15.172 -2.516 1 98.94 420 MET B O 1
ATOM 8295 N N . ASN B 1 421 ? -4.855 13.617 -1.889 1 98.94 421 ASN B N 1
ATOM 8296 C CA . ASN B 1 421 ? -4.535 14.359 -0.671 1 98.94 421 ASN B CA 1
ATOM 8297 C C . ASN B 1 421 ? -3.998 15.75 -0.984 1 98.94 421 ASN B C 1
ATOM 8299 O O . ASN B 1 421 ? -4.371 16.719 -0.329 1 98.94 421 ASN B O 1
ATOM 8303 N N . GLY B 1 422 ? -3.086 15.852 -1.999 1 98.94 422 GLY B N 1
ATOM 8304 C CA . GLY B 1 422 ? -2.557 17.141 -2.422 1 98.94 422 GLY B CA 1
ATOM 8305 C C . GLY B 1 422 ? -3.637 18.125 -2.836 1 98.94 422 GLY B C 1
ATOM 8306 O O . GLY B 1 422 ? -3.596 19.297 -2.457 1 98.94 422 GLY B O 1
ATOM 8307 N N . ILE B 1 423 ? -4.602 17.625 -3.605 1 98.94 423 ILE B N 1
ATOM 8308 C CA . ILE B 1 423 ? -5.719 18.453 -4.043 1 98.94 423 ILE B CA 1
ATOM 8309 C C . ILE B 1 423 ? -6.535 18.906 -2.836 1 98.94 423 ILE B C 1
ATOM 8311 O O . ILE B 1 423 ? -6.957 20.062 -2.76 1 98.94 423 ILE B O 1
ATOM 8315 N N . ALA B 1 424 ? -6.715 18.016 -1.899 1 98.75 424 ALA B N 1
ATOM 8316 C CA . ALA B 1 424 ? -7.441 18.344 -0.677 1 98.75 424 ALA B CA 1
ATOM 8317 C C . ALA B 1 424 ? -6.656 19.344 0.175 1 98.75 424 ALA B C 1
ATOM 8319 O O . ALA B 1 424 ? -7.242 20.234 0.797 1 98.75 424 ALA B O 1
ATOM 8320 N N . TYR B 1 425 ? -5.301 19.188 0.303 1 98.62 425 TYR B N 1
ATOM 8321 C CA . TYR B 1 425 ? -4.469 20.156 1.004 1 98.62 425 TYR B CA 1
ATOM 8322 C C . TYR B 1 425 ? -4.629 21.547 0.403 1 98.62 425 TYR B C 1
ATOM 8324 O O . TYR B 1 425 ? -4.645 22.547 1.127 1 98.62 425 TYR B O 1
ATOM 8332 N N . HIS B 1 426 ? -4.715 21.609 -0.967 1 98.31 426 HIS B N 1
ATOM 8333 C CA . HIS B 1 426 ? -4.945 22.891 -1.642 1 98.31 426 HIS B CA 1
ATOM 8334 C C . HIS B 1 426 ? -6.238 23.531 -1.167 1 98.31 426 HIS B C 1
ATOM 8336 O O . HIS B 1 426 ? -6.285 24.75 -0.948 1 98.31 426 HIS B O 1
ATOM 8342 N N . GLY B 1 427 ? -7.328 22.75 -1.133 1 97.19 427 GLY B N 1
ATOM 8343 C CA . GLY B 1 427 ? -8.492 23.156 -0.354 1 97.19 427 GLY B CA 1
ATOM 8344 C C . GLY B 1 427 ? -9.617 23.703 -1.204 1 97.19 427 GLY B C 1
ATOM 8345 O O . GLY B 1 427 ? -10.75 23.844 -0.734 1 97.19 427 GLY B O 1
ATOM 8346 N N . LEU B 1 428 ? -9.406 23.984 -2.506 1 98.19 428 LEU B N 1
ATOM 8347 C CA . LEU B 1 428 ? -10.43 24.625 -3.326 1 98.19 428 LEU B CA 1
ATOM 8348 C C . LEU B 1 428 ? -11.375 23.578 -3.918 1 98.19 428 LEU B C 1
ATOM 8350 O O . LEU B 1 428 ? -12.539 23.875 -4.199 1 98.19 428 LEU B O 1
ATOM 8354 N N . PHE B 1 429 ? -10.891 22.391 -4.168 1 98.56 429 PHE B N 1
ATOM 8355 C CA . PHE B 1 429 ? -11.664 21.391 -4.898 1 98.56 429 PHE B CA 1
ATOM 8356 C C . PHE B 1 429 ? -12.07 20.234 -3.984 1 98.56 429 PHE B C 1
ATOM 8358 O O . PHE B 1 429 ? -11.297 19.828 -3.119 1 98.56 429 PHE B O 1
ATOM 8365 N N . LYS B 1 430 ? -13.32 19.75 -4.117 1 98.31 430 LYS B N 1
ATOM 8366 C CA . LYS B 1 430 ? -13.758 18.484 -3.51 1 98.31 430 LYS B CA 1
ATOM 8367 C C . LYS B 1 430 ? -13.375 17.297 -4.383 1 98.31 430 LYS B C 1
ATOM 8369 O O . LYS B 1 430 ? -13.992 17.062 -5.426 1 98.31 430 LYS B O 1
ATOM 8374 N N . VAL B 1 431 ? -12.453 16.516 -3.932 1 98.81 431 VAL B N 1
ATOM 8375 C CA . VAL B 1 431 ? -11.828 15.547 -4.824 1 98.81 431 VAL B CA 1
ATOM 8376 C C . VAL B 1 431 ? -12.344 14.148 -4.504 1 98.81 431 VAL B C 1
ATOM 8378 O O . VAL B 1 431 ? -12.539 13.805 -3.334 1 98.81 431 VAL B O 1
ATOM 8381 N N . SER B 1 432 ? -12.594 13.367 -5.504 1 98.88 432 SER B N 1
ATOM 8382 C CA . SER B 1 432 ? -12.859 11.938 -5.395 1 98.88 432 SER B CA 1
ATOM 8383 C C . SER B 1 432 ? -11.992 11.141 -6.355 1 98.88 432 SER B C 1
ATOM 8385 O O . SER B 1 432 ? -11.492 11.672 -7.348 1 98.88 432 SER B O 1
ATOM 8387 N N . GLY B 1 433 ? -11.68 9.977 -6.059 1 98.69 433 GLY B N 1
ATOM 8388 C CA . GLY B 1 433 ? -10.953 9.031 -6.891 1 98.69 433 GLY B CA 1
ATOM 8389 C C . GLY B 1 433 ? -11.5 7.621 -6.805 1 98.69 433 GLY B C 1
ATOM 8390 O O . GLY B 1 433 ? -12.133 7.254 -5.812 1 98.69 433 GLY B O 1
ATOM 8391 N N . ALA B 1 434 ? -11.258 6.805 -7.871 1 98.81 434 ALA B N 1
ATOM 8392 C CA . ALA B 1 434 ? -11.93 5.508 -7.938 1 98.81 434 ALA B CA 1
ATOM 8393 C C . ALA B 1 434 ? -10.977 4.422 -8.422 1 98.81 434 ALA B C 1
ATOM 8395 O O . ALA B 1 434 ? -10.062 4.691 -9.211 1 98.81 434 ALA B O 1
ATOM 8396 N N . THR B 1 435 ? -11.133 3.229 -7.965 1 98.56 435 THR B N 1
ATOM 8397 C CA . THR B 1 435 ? -10.523 1.97 -8.383 1 98.56 435 THR B CA 1
ATOM 8398 C C . THR B 1 435 ? -11.32 0.782 -7.852 1 98.56 435 THR B C 1
ATOM 8400 O O . THR B 1 435 ? -12.398 0.958 -7.281 1 98.56 435 THR B O 1
ATOM 8403 N N . PHE B 1 436 ? -10.891 -0.452 -8.172 1 98.5 436 PHE B N 1
ATOM 8404 C CA . PHE B 1 436 ? -11.484 -1.606 -7.504 1 98.5 436 PHE B CA 1
ATOM 8405 C C . PHE B 1 436 ? -11.125 -1.621 -6.023 1 98.5 436 PHE B C 1
ATOM 8407 O O . PHE B 1 436 ? -10 -1.285 -5.648 1 98.5 436 PHE B O 1
ATOM 8414 N N . LEU B 1 437 ? -12.055 -1.995 -5.219 1 98.75 437 LEU B N 1
ATOM 8415 C CA . LEU B 1 437 ? -11.883 -1.969 -3.77 1 98.75 437 LEU B CA 1
ATOM 8416 C C . LEU B 1 437 ? -10.633 -2.73 -3.354 1 98.75 437 LEU B C 1
ATOM 8418 O O . LEU B 1 437 ? -9.906 -2.297 -2.457 1 98.75 437 LEU B O 1
ATOM 8422 N N . VAL B 1 438 ? -10.359 -3.842 -4.008 1 98.38 438 VAL B N 1
ATOM 8423 C CA . VAL B 1 438 ? -9.242 -4.691 -3.615 1 98.38 438 VAL B CA 1
ATOM 8424 C C . VAL B 1 438 ? -7.93 -3.938 -3.816 1 98.38 438 VAL B C 1
ATOM 8426 O O . VAL B 1 438 ? -6.953 -4.172 -3.098 1 98.38 438 VAL B O 1
ATOM 8429 N N . PHE B 1 439 ? -7.852 -2.955 -4.711 1 98.38 439 PHE B N 1
ATOM 8430 C CA . PHE B 1 439 ? -6.625 -2.227 -5.016 1 98.38 439 PHE B CA 1
ATOM 8431 C C . PHE B 1 439 ? -6.441 -1.053 -4.062 1 98.38 439 PHE B C 1
ATOM 8433 O O . PHE B 1 439 ? -5.457 -0.315 -4.16 1 98.38 439 PHE B O 1
ATOM 8440 N N . SER B 1 440 ? -7.406 -0.927 -3.057 1 98.69 440 SER B N 1
ATOM 8441 C CA . SER B 1 440 ? -7.188 0.044 -1.989 1 98.69 440 SER B CA 1
ATOM 8442 C C . SER B 1 440 ? -5.859 -0.204 -1.279 1 98.69 440 SER B C 1
ATOM 8444 O O . SER B 1 440 ? -5.227 0.733 -0.791 1 98.69 440 SER B O 1
ATOM 8446 N N . ASP B 1 441 ? -5.379 -1.449 -1.271 1 98.25 441 ASP B N 1
ATOM 8447 C CA . ASP B 1 441 ? -4.117 -1.796 -0.624 1 98.25 441 ASP B CA 1
ATOM 8448 C C . ASP B 1 441 ? -2.945 -1.062 -1.274 1 98.25 441 ASP B C 1
ATOM 8450 O O . ASP B 1 441 ? -1.944 -0.773 -0.616 1 98.25 441 ASP B O 1
ATOM 8454 N N . TYR B 1 442 ? -3.047 -0.685 -2.549 1 98.5 442 TYR B N 1
ATOM 8455 C CA . TYR B 1 442 ? -1.977 0.031 -3.232 1 98.5 442 TYR B CA 1
ATOM 8456 C C . TYR B 1 442 ? -1.904 1.479 -2.764 1 98.5 442 TYR B C 1
ATOM 8458 O O . TYR B 1 442 ? -0.841 2.104 -2.816 1 98.5 442 TYR B O 1
ATOM 8466 N N . LEU B 1 443 ? -3.027 2.035 -2.328 1 98.62 443 LEU B N 1
ATOM 8467 C CA . LEU B 1 443 ? -3.01 3.436 -1.918 1 98.62 443 LEU B CA 1
ATOM 8468 C C . LEU B 1 443 ? -3.381 3.574 -0.445 1 98.62 443 LEU B C 1
ATOM 8470 O O . LEU B 1 443 ? -3.701 4.672 0.018 1 98.62 443 LEU B O 1
ATOM 8474 N N . ARG B 1 444 ? -3.305 2.49 0.296 1 98.69 444 ARG B N 1
ATOM 8475 C CA . ARG B 1 444 ? -3.67 2.459 1.709 1 98.69 444 ARG B CA 1
ATOM 8476 C C . ARG B 1 444 ? -2.855 3.471 2.508 1 98.69 444 ARG B C 1
ATOM 8478 O O . ARG B 1 444 ? -3.381 4.125 3.412 1 98.69 444 ARG B O 1
ATOM 8485 N N . PRO B 1 445 ? -1.506 3.652 2.238 1 98.56 445 PRO B N 1
ATOM 8486 C CA . PRO B 1 445 ? -0.763 4.676 2.977 1 98.56 445 PRO B CA 1
ATOM 8487 C C . PRO B 1 445 ? -1.364 6.07 2.818 1 98.56 445 PRO B C 1
ATOM 8489 O O . PRO B 1 445 ? -1.411 6.84 3.783 1 98.56 445 PRO B O 1
ATOM 8492 N N . ALA B 1 446 ? -1.838 6.387 1.628 1 98.81 446 ALA B N 1
ATOM 8493 C CA . ALA B 1 446 ? -2.436 7.699 1.383 1 98.81 446 ALA B CA 1
ATOM 8494 C C . ALA B 1 446 ? -3.785 7.824 2.086 1 98.81 446 ALA B C 1
ATOM 8496 O O . ALA B 1 446 ? -4.137 8.898 2.576 1 98.81 446 ALA B O 1
ATOM 8497 N N . ILE B 1 447 ? -4.598 6.746 2.127 1 98.94 447 ILE B N 1
ATOM 8498 C CA . ILE B 1 447 ? -5.871 6.75 2.838 1 98.94 447 ILE B CA 1
ATOM 8499 C C . ILE B 1 447 ? -5.637 7.035 4.32 1 98.94 447 ILE B C 1
ATOM 8501 O O . ILE B 1 447 ? -6.336 7.852 4.918 1 98.94 447 ILE B O 1
ATOM 8505 N N . ARG B 1 448 ? -4.648 6.367 4.879 1 98.75 448 ARG B N 1
ATOM 8506 C CA . ARG B 1 448 ? -4.289 6.566 6.277 1 98.75 448 ARG B CA 1
ATOM 8507 C C . ARG B 1 448 ? -3.906 8.016 6.547 1 98.75 448 ARG B C 1
ATOM 8509 O O . ARG B 1 448 ? -4.336 8.602 7.543 1 98.75 448 ARG B O 1
ATOM 8516 N N . LEU B 1 449 ? -3.084 8.602 5.68 1 98.81 449 LEU B N 1
ATOM 8517 C CA . LEU B 1 449 ? -2.627 9.977 5.867 1 98.81 449 LEU B CA 1
ATOM 8518 C C . LEU B 1 449 ? -3.779 10.961 5.703 1 98.81 449 LEU B C 1
ATOM 8520 O O . LEU B 1 449 ? -3.816 12 6.371 1 98.81 449 LEU B O 1
ATOM 8524 N N . ALA B 1 450 ? -4.727 10.641 4.781 1 98.88 450 ALA B N 1
ATOM 8525 C CA . ALA B 1 450 ? -5.918 11.477 4.672 1 98.88 450 ALA B CA 1
ATOM 8526 C C . ALA B 1 450 ? -6.703 11.484 5.984 1 98.88 450 ALA B C 1
ATOM 8528 O O . ALA B 1 450 ? -7.148 12.547 6.438 1 98.88 450 ALA B O 1
ATOM 8529 N N . ALA B 1 451 ? -6.852 10.305 6.531 1 98.88 451 ALA B N 1
ATOM 8530 C CA . ALA B 1 451 ? -7.57 10.172 7.797 1 98.88 451 ALA B CA 1
ATOM 8531 C C . ALA B 1 451 ? -6.844 10.906 8.922 1 98.88 451 ALA B C 1
ATOM 8533 O O . ALA B 1 451 ? -7.461 11.641 9.695 1 98.88 451 ALA B O 1
ATOM 8534 N N . LEU B 1 452 ? -5.535 10.719 8.961 1 98.44 452 LEU B N 1
ATOM 8535 C CA . LEU B 1 452 ? -4.691 11.328 9.977 1 98.44 452 LEU B CA 1
ATOM 8536 C C . LEU B 1 452 ? -4.723 12.844 9.875 1 98.44 452 LEU B C 1
ATOM 8538 O O . LEU B 1 452 ? -4.727 13.547 10.891 1 98.44 452 LEU B O 1
ATOM 8542 N N . SER B 1 453 ? -4.785 13.398 8.648 1 98.5 453 SER B N 1
ATOM 8543 C CA . SER B 1 453 ? -4.703 14.828 8.375 1 98.5 453 SER B CA 1
ATOM 8544 C C . SER B 1 453 ? -6.09 15.461 8.297 1 98.5 453 SER B C 1
ATOM 8546 O O . SER B 1 453 ? -6.219 16.656 8.023 1 98.5 453 SER B O 1
ATOM 8548 N N . HIS B 1 454 ? -7.188 14.641 8.469 1 98.31 454 HIS B N 1
ATOM 8549 C CA . HIS B 1 454 ? -8.578 15.094 8.453 1 98.31 454 HIS B CA 1
ATOM 8550 C C . HIS B 1 454 ? -8.945 15.695 7.105 1 98.31 454 HIS B C 1
ATOM 8552 O O . HIS B 1 454 ? -9.602 16.734 7.047 1 98.31 454 HIS B O 1
ATOM 8558 N N . LEU B 1 455 ? -8.469 15.102 6.02 1 98.69 455 LEU B N 1
ATOM 8559 C CA . LEU B 1 455 ? -8.734 15.602 4.676 1 98.69 455 LEU B CA 1
ATOM 8560 C C . LEU B 1 455 ? -10.047 15.047 4.141 1 98.69 455 LEU B C 1
ATOM 8562 O O . LEU B 1 455 ? -10.328 13.859 4.277 1 98.69 455 LEU B O 1
ATOM 8566 N N . PRO B 1 456 ? -10.883 15.859 3.602 1 98.38 456 PRO B N 1
ATOM 8567 C CA . PRO B 1 456 ? -12.164 15.422 3.037 1 98.38 456 PRO B CA 1
ATOM 8568 C C . PRO B 1 456 ? -12.016 14.82 1.641 1 98.38 456 PRO B C 1
ATOM 8570 O O . PRO B 1 456 ? -12.539 15.375 0.669 1 98.38 456 PRO B O 1
ATOM 8573 N N . VAL B 1 457 ? -11.453 13.695 1.514 1 98.81 457 VAL B N 1
ATOM 8574 C CA . VAL B 1 457 ? -11.25 12.953 0.274 1 98.81 457 VAL B CA 1
ATOM 8575 C C . VAL B 1 457 ? -12.328 11.883 0.135 1 98.81 457 VAL B C 1
ATOM 8577 O O . VAL B 1 457 ? -12.68 11.211 1.109 1 98.81 457 VAL B O 1
ATOM 8580 N N . VAL B 1 458 ? -12.914 11.727 -1.031 1 98.94 458 VAL B N 1
ATOM 8581 C CA . VAL B 1 458 ? -13.938 10.719 -1.281 1 98.94 458 VAL B CA 1
ATOM 8582 C C . VAL B 1 458 ? -13.367 9.602 -2.145 1 98.94 458 VAL B C 1
ATOM 8584 O O . VAL B 1 458 ? -12.883 9.844 -3.252 1 98.94 458 VAL B O 1
ATOM 8587 N N . TYR B 1 459 ? -13.352 8.422 -1.645 1 98.94 459 TYR B N 1
ATOM 8588 C CA . TYR B 1 459 ? -12.961 7.242 -2.404 1 98.94 459 TYR B CA 1
ATOM 8589 C C . TYR B 1 459 ? -14.18 6.5 -2.938 1 98.94 459 TYR B C 1
ATOM 8591 O O . TYR B 1 459 ? -15.031 6.051 -2.162 1 98.94 459 TYR B O 1
ATOM 8599 N N . ILE B 1 460 ? -14.328 6.379 -4.254 1 98.88 460 ILE B N 1
ATOM 8600 C CA . ILE B 1 460 ? -15.414 5.652 -4.898 1 98.88 460 ILE B CA 1
ATOM 8601 C C . ILE B 1 460 ? -14.906 4.297 -5.387 1 98.88 460 ILE B C 1
ATOM 8603 O O . ILE B 1 460 ? -14.562 4.141 -6.562 1 98.88 460 ILE B O 1
ATOM 8607 N N . PHE B 1 461 ? -14.906 3.34 -4.527 1 98.88 461 PHE B N 1
ATOM 8608 C CA . PHE B 1 461 ? -14.375 2.025 -4.867 1 98.88 461 PHE B CA 1
ATOM 8609 C C . PHE B 1 461 ? -15.5 1.045 -5.168 1 98.88 461 PHE B C 1
ATOM 8611 O O . PHE B 1 461 ? -16.609 1.179 -4.637 1 98.88 461 PHE B O 1
ATOM 8618 N N . THR B 1 462 ? -15.266 0.172 -6.102 1 98.44 462 THR B N 1
ATOM 8619 C CA . THR B 1 462 ? -16.297 -0.764 -6.531 1 98.44 462 THR B CA 1
ATOM 8620 C C . THR B 1 462 ? -15.773 -2.197 -6.496 1 98.44 462 THR B C 1
ATOM 8622 O O . THR B 1 462 ? -14.617 -2.434 -6.145 1 98.44 462 THR B O 1
ATOM 8625 N N . HIS B 1 463 ? -16.656 -3.236 -6.934 1 98.25 463 HIS B N 1
ATOM 8626 C CA . HIS B 1 463 ? -16.312 -4.652 -6.84 1 98.25 463 HIS B CA 1
ATOM 8627 C C . HIS B 1 463 ? -16.016 -5.055 -5.402 1 98.25 463 HIS B C 1
ATOM 8629 O O . HIS B 1 463 ? -14.922 -5.562 -5.117 1 98.25 463 HIS B O 1
ATOM 8635 N N . ASP B 1 464 ? -16.984 -4.887 -4.566 1 98.12 464 ASP B N 1
ATOM 8636 C CA . ASP B 1 464 ? -16.781 -4.773 -3.125 1 98.12 464 ASP B CA 1
ATOM 8637 C C . ASP B 1 464 ? -16.719 -6.148 -2.469 1 98.12 464 ASP B C 1
ATOM 8639 O O . ASP B 1 464 ? -16.547 -6.258 -1.252 1 98.12 464 ASP B O 1
ATOM 8643 N N . SER B 1 465 ? -16.828 -7.223 -3.254 1 97.75 465 SER B N 1
ATOM 8644 C CA . SER B 1 465 ? -16.859 -8.539 -2.627 1 97.75 465 SER B CA 1
ATOM 8645 C C . SER B 1 465 ? -16.5 -9.641 -3.629 1 97.75 465 SER B C 1
ATOM 8647 O O . SER B 1 465 ? -16.031 -9.352 -4.73 1 97.75 465 SER B O 1
ATOM 8649 N N . VAL B 1 466 ? -16.734 -10.906 -3.199 1 98.19 466 VAL B N 1
ATOM 8650 C CA . VAL B 1 466 ? -16.5 -12.07 -4.055 1 98.19 466 VAL B CA 1
ATOM 8651 C C . VAL B 1 466 ? -17.516 -12.078 -5.203 1 98.19 466 VAL B C 1
ATOM 8653 O O . VAL B 1 466 ? -17.375 -12.867 -6.141 1 98.19 466 VAL B O 1
ATOM 8656 N N . GLY B 1 467 ? -18.391 -11.109 -5.16 1 97.06 467 GLY B N 1
ATOM 8657 C CA . GLY B 1 467 ? -19.359 -10.961 -6.234 1 97.06 467 GLY B CA 1
ATOM 8658 C C . GLY B 1 467 ? -18.734 -10.594 -7.562 1 97.06 467 GLY B C 1
ATOM 8659 O O . GLY B 1 467 ? -19.359 -10.711 -8.617 1 97.06 467 GLY B O 1
ATOM 8660 N N . VAL B 1 468 ? -17.484 -10.109 -7.484 1 96.56 468 VAL B N 1
ATOM 8661 C CA . VAL B 1 468 ? -16.766 -9.812 -8.711 1 96.56 468 VAL B CA 1
ATOM 8662 C C . VAL B 1 468 ? -16.562 -11.086 -9.531 1 96.56 468 VAL B C 1
ATOM 8664 O O . VAL B 1 468 ? -16.391 -11.031 -10.75 1 96.56 468 VAL B O 1
ATOM 8667 N N . GLY B 1 469 ? -16.562 -12.289 -8.945 1 96.81 469 GLY B N 1
ATOM 8668 C CA . GLY B 1 469 ? -16.766 -13.578 -9.594 1 96.81 469 GLY B CA 1
ATOM 8669 C C . GLY B 1 469 ? -15.539 -14.07 -10.344 1 96.81 469 GLY B C 1
ATOM 8670 O O . GLY B 1 469 ? -14.484 -14.297 -9.75 1 96.81 469 GLY B O 1
ATOM 8671 N N . GLU B 1 470 ? -15.578 -14.055 -11.633 1 97 470 GLU B N 1
ATOM 8672 C CA . GLU B 1 470 ? -14.695 -14.758 -12.555 1 97 470 GLU B CA 1
ATOM 8673 C C . GLU B 1 470 ? -13.258 -14.242 -12.453 1 97 470 GLU B C 1
ATOM 8675 O O . GLU B 1 470 ? -12.305 -14.992 -12.656 1 97 470 GLU B O 1
ATOM 8680 N N . ASP B 1 471 ? -13.086 -12.992 -12.031 1 96 471 ASP B N 1
ATOM 8681 C CA . ASP B 1 471 ? -11.734 -12.438 -11.898 1 96 471 ASP B CA 1
ATOM 8682 C C . ASP B 1 471 ? -10.922 -13.227 -10.875 1 96 471 ASP B C 1
ATOM 8684 O O . ASP B 1 471 ? -9.695 -13.305 -10.984 1 96 471 ASP B O 1
ATOM 8688 N N . GLY B 1 472 ? -11.656 -13.742 -9.852 1 97.06 472 GLY B N 1
ATOM 8689 C CA . GLY B 1 472 ? -11 -14.656 -8.93 1 97.06 472 GLY B CA 1
ATOM 8690 C C . GLY B 1 472 ? -10.422 -13.969 -7.711 1 97.06 472 GLY B C 1
ATOM 8691 O O . GLY B 1 472 ? -10.656 -12.773 -7.496 1 97.06 472 GLY B O 1
ATOM 8692 N N . PRO B 1 473 ? -9.688 -14.734 -6.918 1 97.38 473 PRO B N 1
ATOM 8693 C CA . PRO B 1 473 ? -9.305 -14.32 -5.562 1 97.38 473 PRO B CA 1
ATOM 8694 C C . PRO B 1 473 ? -8.383 -13.109 -5.551 1 97.38 473 PRO B C 1
ATOM 8696 O O . PRO B 1 473 ? -8.414 -12.312 -4.605 1 97.38 473 PRO B O 1
ATOM 8699 N N . THR B 1 474 ? -7.559 -12.891 -6.559 1 97.88 474 THR B N 1
ATOM 8700 C CA . THR B 1 474 ? -6.676 -11.727 -6.578 1 97.88 474 THR B CA 1
ATOM 8701 C C . THR B 1 474 ? -7.488 -10.438 -6.664 1 97.88 474 THR B C 1
ATOM 8703 O O . THR B 1 474 ? -6.984 -9.359 -6.34 1 97.88 474 THR B O 1
ATOM 8706 N N . HIS B 1 475 ? -8.727 -10.523 -7.094 1 98.12 475 HIS B N 1
ATOM 8707 C CA . HIS B 1 475 ? -9.57 -9.352 -7.273 1 98.12 475 HIS B CA 1
ATOM 8708 C C . HIS B 1 475 ? -10.742 -9.359 -6.297 1 98.12 475 HIS B C 1
ATOM 8710 O O . HIS B 1 475 ? -11.609 -8.477 -6.348 1 98.12 475 HIS B O 1
ATOM 8716 N N . GLN B 1 476 ? -10.875 -10.391 -5.504 1 98.5 476 GLN B N 1
ATOM 8717 C CA . GLN B 1 476 ? -11.977 -10.516 -4.555 1 98.5 476 GLN B CA 1
ATOM 8718 C C . GLN B 1 476 ? -11.57 -10.016 -3.172 1 98.5 476 GLN B C 1
ATOM 8720 O O . GLN B 1 476 ? -10.797 -10.664 -2.471 1 98.5 476 GLN B O 1
ATOM 8725 N N . PRO B 1 477 ? -12.102 -8.906 -2.752 1 98.38 477 PRO B N 1
ATOM 8726 C CA . PRO B 1 477 ? -11.664 -8.211 -1.542 1 98.38 477 PRO B CA 1
ATOM 8727 C C . PRO B 1 477 ? -12.281 -8.781 -0.271 1 98.38 477 PRO B C 1
ATOM 8729 O O . PRO B 1 477 ? -13.023 -8.086 0.43 1 98.38 477 PRO B O 1
ATOM 8732 N N . VAL B 1 478 ? -11.945 -9.953 0.215 1 98.62 478 VAL B N 1
ATOM 8733 C CA . VAL B 1 478 ? -12.602 -10.641 1.317 1 98.62 478 VAL B CA 1
ATOM 8734 C C . VAL B 1 478 ? -12.227 -9.984 2.643 1 98.62 478 VAL B C 1
ATOM 8736 O O . VAL B 1 478 ? -13.023 -9.969 3.584 1 98.62 478 VAL B O 1
ATOM 8739 N N . GLU B 1 479 ? -11.016 -9.453 2.766 1 98.62 479 GLU B N 1
ATOM 8740 C CA . GLU B 1 479 ? -10.547 -8.875 4.023 1 98.62 479 GLU B CA 1
ATOM 8741 C C . GLU B 1 479 ? -10.555 -7.352 3.963 1 98.62 479 GLU B C 1
ATOM 8743 O O . GLU B 1 479 ? -10.344 -6.684 4.977 1 98.62 479 GLU B O 1
ATOM 8748 N N . THR B 1 480 ? -10.859 -6.789 2.812 1 98.62 480 THR B N 1
ATOM 8749 C CA . THR B 1 480 ? -10.523 -5.402 2.51 1 98.62 480 THR B CA 1
ATOM 8750 C C . THR B 1 480 ? -11.43 -4.445 3.277 1 98.62 480 THR B C 1
ATOM 8752 O O . THR B 1 480 ? -10.953 -3.5 3.908 1 98.62 480 THR B O 1
ATOM 8755 N N . VAL B 1 481 ? -12.75 -4.676 3.295 1 98.69 481 VAL B N 1
ATOM 8756 C CA . VAL B 1 481 ? -13.688 -3.789 3.969 1 98.69 481 VAL B CA 1
ATOM 8757 C C . VAL B 1 481 ? -13.375 -3.738 5.461 1 98.69 481 VAL B C 1
ATOM 8759 O O . VAL B 1 481 ? -13.219 -2.658 6.035 1 98.69 481 VAL B O 1
ATOM 8762 N N . SER B 1 482 ? -13.234 -4.941 6.074 1 98.62 482 SER B N 1
ATOM 8763 C CA . SER B 1 482 ? -12.922 -5.02 7.496 1 98.62 482 SER B CA 1
ATOM 8764 C C . SER B 1 482 ? -11.586 -4.352 7.805 1 98.62 482 SER B C 1
ATOM 8766 O O . SER B 1 482 ? -11.445 -3.68 8.828 1 98.62 482 SER B O 1
ATOM 8768 N N . GLY B 1 483 ? -10.609 -4.598 6.922 1 98.56 483 GLY B N 1
ATOM 8769 C CA . GLY B 1 483 ? -9.305 -3.977 7.098 1 98.56 483 GLY B CA 1
ATOM 8770 C C . GLY B 1 483 ? -9.359 -2.461 7.074 1 98.56 483 GLY B C 1
ATOM 8771 O O . GLY B 1 483 ? -8.68 -1.797 7.855 1 98.56 483 GLY B O 1
ATOM 8772 N N . LEU B 1 484 ? -10.125 -1.88 6.172 1 98.81 484 LEU B N 1
ATOM 8773 C CA . LEU B 1 484 ? -10.25 -0.433 6.031 1 98.81 484 LEU B CA 1
ATOM 8774 C C . LEU B 1 484 ? -10.992 0.17 7.219 1 98.81 484 LEU B C 1
ATOM 8776 O O . LEU B 1 484 ? -10.68 1.282 7.648 1 98.81 484 LEU B O 1
ATOM 8780 N N . ARG B 1 485 ? -11.93 -0.551 7.77 1 98.75 485 ARG B N 1
ATOM 8781 C CA . ARG B 1 485 ? -12.703 -0.084 8.914 1 98.75 485 ARG B CA 1
ATOM 8782 C C . ARG B 1 485 ? -11.812 0.09 10.141 1 98.75 485 ARG B C 1
ATOM 8784 O O . ARG B 1 485 ? -12.211 0.733 11.117 1 98.75 485 ARG B O 1
ATOM 8791 N N . MET B 1 486 ? -10.539 -0.475 10.109 1 98.62 486 MET B N 1
ATOM 8792 C CA . MET B 1 486 ? -9.633 -0.354 11.242 1 98.62 486 MET B CA 1
ATOM 8793 C C . MET B 1 486 ? -9 1.032 11.289 1 98.62 486 MET B C 1
ATOM 8795 O O . MET B 1 486 ? -8.445 1.435 12.312 1 98.62 486 MET B O 1
ATOM 8799 N N . ILE B 1 487 ? -9 1.8 10.227 1 98.81 487 ILE B N 1
ATOM 8800 C CA . ILE B 1 487 ? -8.312 3.084 10.164 1 98.81 487 ILE B CA 1
ATOM 8801 C C . ILE B 1 487 ? -9.125 4.145 10.898 1 98.81 487 ILE B C 1
ATOM 8803 O O . ILE B 1 487 ? -10.273 4.426 10.539 1 98.81 487 ILE B O 1
ATOM 8807 N N . PRO B 1 488 ? -8.531 4.793 11.938 1 98.62 488 PRO B N 1
ATOM 8808 C CA . PRO B 1 488 ? -9.258 5.855 12.641 1 98.62 488 PRO B CA 1
ATOM 8809 C C . PRO B 1 488 ? -9.656 7.004 11.719 1 98.62 488 PRO B C 1
ATOM 8811 O O . PRO B 1 488 ? -8.883 7.383 10.828 1 98.62 488 PRO B O 1
ATOM 8814 N N . ASN B 1 489 ? -10.836 7.508 11.898 1 98.56 489 ASN B N 1
ATOM 8815 C CA . ASN B 1 489 ? -11.336 8.695 11.211 1 98.56 489 ASN B CA 1
ATOM 8816 C C . ASN B 1 489 ? -11.633 8.406 9.742 1 98.56 489 ASN B C 1
ATOM 8818 O O . ASN B 1 489 ? -11.766 9.328 8.938 1 98.56 489 ASN B O 1
ATOM 8822 N N . LEU B 1 490 ? -11.688 7.18 9.289 1 98.88 490 LEU B N 1
ATOM 8823 C CA . LEU B 1 490 ? -12.188 6.793 7.977 1 98.88 490 LEU B CA 1
ATOM 8824 C C . LEU B 1 490 ? -13.609 6.254 8.07 1 98.88 490 LEU B C 1
ATOM 8826 O O . LEU B 1 490 ? -13.875 5.328 8.844 1 98.88 490 LEU B O 1
ATOM 8830 N N . ASP B 1 491 ? -14.555 6.852 7.371 1 98.88 491 ASP B N 1
ATOM 8831 C CA . ASP B 1 491 ? -15.891 6.27 7.242 1 98.88 491 ASP B CA 1
ATOM 8832 C C . ASP B 1 491 ? -15.969 5.352 6.023 1 98.88 491 ASP B C 1
ATOM 8834 O O . ASP B 1 491 ? -15.695 5.777 4.898 1 98.88 491 ASP B O 1
ATOM 8838 N N . VAL B 1 492 ? -16.266 4.129 6.227 1 98.94 492 VAL B N 1
ATOM 8839 C CA . VAL B 1 492 ? -16.469 3.156 5.156 1 98.94 492 VAL B CA 1
ATOM 8840 C C . VAL B 1 492 ? -17.969 2.871 4.988 1 98.94 492 VAL B C 1
ATOM 8842 O O . VAL B 1 492 ? -18.594 2.32 5.891 1 98.94 492 VAL B O 1
ATOM 8845 N N . ILE B 1 493 ? -18.547 3.229 3.844 1 98.94 493 ILE B N 1
ATOM 8846 C CA . ILE B 1 493 ? -19.984 3.088 3.627 1 98.94 493 ILE B CA 1
ATOM 8847 C C . ILE B 1 493 ? -20.234 2.062 2.525 1 98.94 493 ILE B C 1
ATOM 8849 O O . ILE B 1 493 ? -19.734 2.199 1.41 1 98.94 493 ILE B O 1
ATOM 8853 N N . ARG B 1 494 ? -20.906 1.024 2.791 1 98.88 494 ARG B N 1
ATOM 8854 C CA . ARG B 1 494 ? -21.25 -0.057 1.872 1 98.88 494 ARG B CA 1
ATOM 8855 C C . ARG B 1 494 ? -22.75 -0.16 1.685 1 98.88 494 ARG B C 1
ATOM 8857 O O . ARG B 1 494 ? -23.422 -0.962 2.35 1 98.88 494 ARG B O 1
ATOM 8864 N N . PRO B 1 495 ? -23.344 0.627 0.751 1 98.81 495 PRO B N 1
ATOM 8865 C CA . PRO B 1 495 ? -24.797 0.709 0.583 1 98.81 495 PRO B CA 1
ATOM 8866 C C . PRO B 1 495 ? -25.391 -0.553 -0.037 1 98.81 495 PRO B C 1
ATOM 8868 O O . PRO B 1 495 ? -24.719 -1.253 -0.792 1 98.81 495 PRO B O 1
ATOM 8871 N N . ALA B 1 496 ? -26.672 -0.763 0.192 1 98.44 496 ALA B N 1
ATOM 8872 C CA . ALA B 1 496 ? -27.312 -2.025 -0.169 1 98.44 496 ALA B CA 1
ATOM 8873 C C . ALA B 1 496 ? -28.266 -1.843 -1.352 1 98.44 496 ALA B C 1
ATOM 8875 O O . ALA B 1 496 ? -28.688 -2.82 -1.973 1 98.44 496 ALA B O 1
ATOM 8876 N N . ASP B 1 497 ? -28.625 -0.662 -1.722 1 97.69 497 ASP B N 1
ATOM 8877 C CA . ASP B 1 497 ? -29.484 -0.372 -2.863 1 97.69 497 ASP B CA 1
ATOM 8878 C C . ASP B 1 497 ? -29.297 1.062 -3.352 1 97.69 497 ASP B C 1
ATOM 8880 O O . ASP B 1 497 ? -28.422 1.776 -2.855 1 97.69 497 ASP B O 1
ATOM 8884 N N . PRO B 1 498 ? -30 1.527 -4.398 1 97.88 498 PRO B N 1
ATOM 8885 C CA . PRO B 1 498 ? -29.766 2.852 -4.98 1 97.88 498 PRO B CA 1
ATOM 8886 C C . PRO B 1 498 ? -30.047 3.986 -3.998 1 97.88 498 PRO B C 1
ATOM 8888 O O . PRO B 1 498 ? -29.359 5.008 -4.012 1 97.88 498 PRO B O 1
ATOM 8891 N N . GLU B 1 499 ? -31.094 3.832 -3.137 1 97.94 499 GLU B N 1
ATOM 8892 C CA . GLU B 1 499 ? -31.438 4.906 -2.211 1 97.94 499 GLU B CA 1
ATOM 8893 C C . GLU B 1 499 ? -30.391 5.039 -1.107 1 97.94 499 GLU B C 1
ATOM 8895 O O . GLU B 1 499 ? -30.047 6.152 -0.706 1 97.94 499 GLU B O 1
ATOM 8900 N N . GLU B 1 500 ? -29.922 3.893 -0.515 1 98.5 500 GLU B N 1
ATOM 8901 C CA . GLU B 1 500 ? -28.781 3.969 0.393 1 98.5 500 GLU B CA 1
ATOM 8902 C C . GLU B 1 500 ? -27.578 4.582 -0.297 1 98.5 500 GLU B C 1
ATOM 8904 O O . GLU B 1 500 ? -26.797 5.301 0.331 1 98.5 500 GLU B O 1
ATOM 8909 N N . THR B 1 501 ? -27.375 4.312 -1.59 1 98.75 501 THR B N 1
ATOM 8910 C CA . THR B 1 501 ? -26.25 4.855 -2.346 1 98.75 501 THR B CA 1
ATOM 8911 C C . THR B 1 501 ? -26.344 6.375 -2.438 1 98.75 501 THR B C 1
ATOM 8913 O O . THR B 1 501 ? -25.344 7.074 -2.27 1 98.75 501 THR B O 1
ATOM 8916 N N . ALA B 1 502 ? -27.516 6.867 -2.688 1 98.69 502 ALA B N 1
ATOM 8917 C CA . ALA B 1 502 ? -27.734 8.312 -2.742 1 98.69 502 ALA B CA 1
ATOM 8918 C C . ALA B 1 502 ? -27.297 8.977 -1.438 1 98.69 502 ALA B C 1
ATOM 8920 O O . ALA B 1 502 ? -26.594 9.984 -1.454 1 98.69 502 ALA B O 1
ATOM 8921 N N . ALA B 1 503 ? -27.734 8.414 -0.339 1 98.88 503 ALA B N 1
ATOM 8922 C CA . ALA B 1 503 ? -27.391 8.953 0.972 1 98.88 503 ALA B CA 1
ATOM 8923 C C . ALA B 1 503 ? -25.891 8.805 1.247 1 98.88 503 ALA B C 1
ATOM 8925 O O . ALA B 1 503 ? -25.281 9.695 1.839 1 98.88 503 ALA B O 1
ATOM 8926 N N . ALA B 1 504 ? -25.328 7.68 0.852 1 98.94 504 ALA B N 1
ATOM 8927 C CA . ALA B 1 504 ? -23.906 7.426 1.06 1 98.94 504 ALA B CA 1
ATOM 8928 C C . ALA B 1 504 ? -23.047 8.484 0.363 1 98.94 504 ALA B C 1
ATOM 8930 O O . ALA B 1 504 ? -22.125 9.023 0.956 1 98.94 504 ALA B O 1
ATOM 8931 N N . PHE B 1 505 ? -23.344 8.766 -0.906 1 98.94 505 PHE B N 1
ATOM 8932 C CA . PHE B 1 505 ? -22.625 9.797 -1.639 1 98.94 505 PHE B CA 1
ATOM 8933 C C . PHE B 1 505 ? -22.812 11.156 -0.979 1 98.94 505 PHE B C 1
ATOM 8935 O O . PHE B 1 505 ? -21.875 11.953 -0.904 1 98.94 505 PHE B O 1
ATOM 8942 N N . SER B 1 506 ? -24.031 11.445 -0.56 1 98.88 506 SER B N 1
ATOM 8943 C CA . SER B 1 506 ? -24.312 12.719 0.096 1 98.88 506 SER B CA 1
ATOM 8944 C C . SER B 1 506 ? -23.453 12.891 1.354 1 98.88 506 SER B C 1
ATOM 8946 O O . SER B 1 506 ? -22.922 13.969 1.598 1 98.88 506 SER B O 1
ATOM 8948 N N . LEU B 1 507 ? -23.375 11.82 2.174 1 98.81 507 LEU B N 1
ATOM 8949 C CA . LEU B 1 507 ? -22.516 11.828 3.354 1 98.81 507 LEU B CA 1
ATOM 8950 C C . LEU B 1 507 ? -21.062 12.094 2.969 1 98.81 507 LEU B C 1
ATOM 8952 O O . LEU B 1 507 ? -20.391 12.906 3.602 1 98.81 507 LEU B O 1
ATOM 8956 N N . ALA B 1 508 ? -20.594 11.438 1.942 1 98.88 508 ALA B N 1
ATOM 8957 C CA . ALA B 1 508 ? -19.188 11.523 1.521 1 98.88 508 ALA B CA 1
ATOM 8958 C C . ALA B 1 508 ? -18.844 12.945 1.08 1 98.88 508 ALA B C 1
ATOM 8960 O O . ALA B 1 508 ? -17.812 13.484 1.476 1 98.88 508 ALA B O 1
ATOM 8961 N N . TYR B 1 509 ? -19.688 13.562 0.304 1 98.69 509 TYR B N 1
ATOM 8962 C CA . TYR B 1 509 ? -19.375 14.867 -0.27 1 98.69 509 TYR B CA 1
ATOM 8963 C C . TYR B 1 509 ? -19.641 15.984 0.739 1 98.69 509 TYR B C 1
ATOM 8965 O O . TYR B 1 509 ? -19.156 17.109 0.579 1 98.69 509 TYR B O 1
ATOM 8973 N N . ALA B 1 510 ? -20.422 15.664 1.786 1 98.5 510 ALA B N 1
ATOM 8974 C CA . ALA B 1 510 ? -20.688 16.656 2.818 1 98.5 510 ALA B CA 1
ATOM 8975 C C . ALA B 1 510 ? -19.594 16.672 3.873 1 98.5 510 ALA B C 1
ATOM 8977 O O . ALA B 1 510 ? -19.375 17.688 4.551 1 98.5 510 ALA B O 1
ATOM 8978 N N . ARG B 1 511 ? -18.875 15.562 4.023 1 97.81 511 ARG B N 1
ATOM 8979 C CA . ARG B 1 511 ? -17.922 15.422 5.121 1 97.81 511 ARG B CA 1
ATOM 8980 C C . ARG B 1 511 ? -16.75 16.391 4.953 1 97.81 511 ARG B C 1
ATOM 8982 O O . ARG B 1 511 ? -16.188 16.5 3.855 1 97.81 511 ARG B O 1
ATOM 8989 N N . ALA B 1 512 ? -16.328 17.047 6.055 1 96.94 512 ALA B N 1
ATOM 8990 C CA . ALA B 1 512 ? -15.289 18.062 5.969 1 96.94 512 ALA B CA 1
ATOM 8991 C C . ALA B 1 512 ? -14.078 17.703 6.824 1 96.94 512 ALA B C 1
ATOM 8993 O O . ALA B 1 512 ? -13.008 18.297 6.676 1 96.94 512 ALA B O 1
ATOM 8994 N N . ASP B 1 513 ? -14.172 16.656 7.656 1 96.94 513 ASP B N 1
ATOM 8995 C CA . ASP B 1 513 ? -13.141 16.469 8.672 1 96.94 513 ASP B CA 1
ATOM 8996 C C . ASP B 1 513 ? -12.484 15.094 8.539 1 96.94 513 ASP B C 1
ATOM 8998 O O . ASP B 1 513 ? -11.969 14.555 9.523 1 96.94 513 ASP B O 1
ATOM 9002 N N . GLY B 1 514 ? -12.531 14.477 7.414 1 98.25 514 GLY B N 1
ATOM 9003 C CA . GLY B 1 514 ? -11.906 13.188 7.164 1 98.25 514 GLY B CA 1
ATOM 9004 C C . GLY B 1 514 ? -12.344 12.562 5.852 1 98.25 514 GLY B C 1
ATOM 9005 O O . GLY B 1 514 ? -13.266 13.055 5.199 1 98.25 514 GLY B O 1
ATOM 9006 N N . PRO B 1 515 ? -11.719 11.508 5.449 1 98.88 515 PRO B N 1
ATOM 9007 C CA . PRO B 1 515 ? -12.078 10.836 4.203 1 98.88 515 PRO B CA 1
ATOM 9008 C C . PRO B 1 515 ? -13.266 9.883 4.367 1 98.88 515 PRO B C 1
ATOM 9010 O O . PRO B 1 515 ? -13.562 9.445 5.48 1 98.88 515 PRO B O 1
ATOM 9013 N N . THR B 1 516 ? -13.977 9.656 3.328 1 98.94 516 THR B N 1
ATOM 9014 C CA . THR B 1 516 ? -15.055 8.68 3.23 1 98.94 516 THR B CA 1
ATOM 9015 C C . THR B 1 516 ? -14.812 7.715 2.07 1 98.94 516 THR B C 1
ATOM 9017 O O . THR B 1 516 ? -14.438 8.141 0.975 1 98.94 516 THR B O 1
ATOM 9020 N N . LEU B 1 517 ? -14.922 6.488 2.342 1 98.94 517 LEU B N 1
ATOM 9021 C CA . LEU B 1 517 ? -14.789 5.465 1.31 1 98.94 517 LEU B CA 1
ATOM 9022 C C . LEU B 1 517 ? -16.125 4.809 1.016 1 98.94 517 LEU B C 1
ATOM 9024 O O . LEU B 1 517 ? -16.797 4.305 1.926 1 98.94 517 LEU B O 1
ATOM 9028 N N . LEU B 1 518 ? -16.547 4.898 -0.218 1 98.94 518 LEU B N 1
ATOM 9029 C CA . LEU B 1 518 ? -17.734 4.199 -0.713 1 98.94 518 LEU B CA 1
ATOM 9030 C C . LEU B 1 518 ? -17.359 2.836 -1.283 1 98.94 518 LEU B C 1
ATOM 9032 O O . LEU B 1 518 ? -16.469 2.736 -2.135 1 98.94 518 LEU B O 1
ATOM 9036 N N . SER B 1 519 ? -17.906 1.793 -0.781 1 98.88 519 SER B N 1
ATOM 9037 C CA . SER B 1 519 ? -17.719 0.423 -1.25 1 98.88 519 SER B CA 1
ATOM 9038 C C . SER B 1 519 ? -18.938 -0.052 -2.045 1 98.88 519 SER B C 1
ATOM 9040 O O . SER B 1 519 ? -19.938 -0.475 -1.466 1 98.88 519 SER B O 1
ATOM 9042 N N . LEU B 1 520 ? -18.844 -0.082 -3.363 1 98.88 520 LEU B N 1
ATOM 9043 C CA . LEU B 1 520 ? -20 -0.267 -4.223 1 98.88 520 LEU B CA 1
ATOM 9044 C C . LEU B 1 520 ? -19.938 -1.613 -4.938 1 98.88 520 LEU B C 1
ATOM 9046 O O . LEU B 1 520 ? -18.859 -2.115 -5.234 1 98.88 520 LEU B O 1
ATOM 9050 N N . THR B 1 521 ? -21.047 -2.174 -5.262 1 97.94 521 THR B N 1
ATOM 9051 C CA . THR B 1 521 ? -21.141 -3.498 -5.867 1 97.94 521 THR B CA 1
ATOM 9052 C C . THR B 1 521 ? -21.047 -3.404 -7.391 1 97.94 521 THR B C 1
ATOM 9054 O O . THR B 1 521 ? -21.422 -2.381 -7.973 1 97.94 521 THR B O 1
ATOM 9057 N N . ARG B 1 522 ? -20.578 -4.484 -7.949 1 94.69 522 ARG B N 1
ATOM 9058 C CA . ARG B 1 522 ? -20.641 -4.691 -9.391 1 94.69 522 ARG B CA 1
ATOM 9059 C C . ARG B 1 522 ? -21.953 -5.34 -9.797 1 94.69 522 ARG B C 1
ATOM 9061 O O . ARG B 1 522 ? -22.5 -5.031 -10.859 1 94.69 522 ARG B O 1
ATOM 9068 N N . GLN B 1 523 ? -22.453 -6.305 -9.031 1 94.06 523 GLN B N 1
ATOM 9069 C CA . GLN B 1 523 ? -23.656 -7.059 -9.344 1 94.06 523 GLN B CA 1
ATOM 9070 C C . GLN B 1 523 ? -24.906 -6.25 -9.016 1 94.06 523 GLN B C 1
ATOM 9072 O O . GLN B 1 523 ? -24.891 -5.395 -8.133 1 94.06 523 GLN B O 1
ATOM 9077 N N . ASN B 1 524 ? -25.984 -6.535 -9.68 1 95.69 524 ASN B N 1
ATOM 9078 C CA . ASN B 1 524 ? -27.266 -5.891 -9.438 1 95.69 524 ASN B CA 1
ATOM 9079 C C . ASN B 1 524 ? -27.859 -6.309 -8.094 1 95.69 524 ASN B C 1
ATOM 9081 O O . ASN B 1 524 ? -27.688 -7.449 -7.664 1 95.69 524 ASN B O 1
ATOM 9085 N N . LEU B 1 525 ? -28.484 -5.348 -7.453 1 96 525 LEU B N 1
ATOM 9086 C CA . LEU B 1 525 ? -29.141 -5.605 -6.176 1 96 525 LEU B CA 1
ATOM 9087 C C . LEU B 1 525 ? -30.609 -5.172 -6.227 1 96 525 LEU B C 1
ATOM 9089 O O . LEU B 1 525 ? -30.938 -4.168 -6.859 1 96 525 LEU B O 1
ATOM 9093 N N . PRO B 1 526 ? -31.484 -5.91 -5.598 1 94.88 526 PRO B N 1
ATOM 9094 C CA . PRO B 1 526 ? -32.875 -5.445 -5.469 1 94.88 526 PRO B CA 1
ATOM 9095 C C . PRO B 1 526 ? -33 -4.25 -4.527 1 94.88 526 PRO B C 1
ATOM 9097 O O . PRO B 1 526 ? -32.125 -3.992 -3.717 1 94.88 526 PRO B O 1
ATOM 9100 N N . PHE B 1 527 ? -34.094 -3.502 -4.691 1 95.75 527 PHE B N 1
ATOM 9101 C CA . PHE B 1 527 ? -34.406 -2.457 -3.725 1 95.75 527 PHE B CA 1
ATOM 9102 C C . PHE B 1 527 ? -34.812 -3.062 -2.381 1 95.75 527 PHE B C 1
ATOM 9104 O O . PHE B 1 527 ? -35.5 -4.074 -2.332 1 95.75 527 PHE B O 1
ATOM 9111 N N . LEU B 1 528 ? -34.344 -2.529 -1.315 1 96.06 528 LEU B N 1
ATOM 9112 C CA . LEU B 1 528 ? -34.75 -2.92 0.027 1 96.06 528 LEU B CA 1
ATOM 9113 C C . LEU B 1 528 ? -36.188 -2.5 0.289 1 96.06 528 LEU B C 1
ATOM 9115 O O . LEU B 1 528 ? -36.688 -1.573 -0.347 1 96.06 528 LEU B O 1
ATOM 9119 N N . PRO B 1 529 ? -36.844 -3.203 1.161 1 95.44 529 PRO B N 1
ATOM 9120 C CA . PRO B 1 529 ? -38.219 -2.768 1.51 1 95.44 529 PRO B CA 1
ATOM 9121 C C . PRO B 1 529 ? -38.219 -1.394 2.178 1 95.44 529 PRO B C 1
ATOM 9123 O O . PRO B 1 529 ? -37.219 -0.952 2.725 1 95.44 529 PRO B O 1
ATOM 9126 N N . GLY B 1 530 ? -39.375 -0.708 2.121 1 94.69 530 GLY B N 1
ATOM 9127 C CA . GLY B 1 530 ? -39.562 0.594 2.744 1 94.69 530 GLY B CA 1
ATOM 9128 C C . GLY B 1 530 ? -39.469 1.745 1.761 1 94.69 530 GLY B C 1
ATOM 9129 O O . GLY B 1 530 ? -39.188 1.536 0.579 1 94.69 530 GLY B O 1
ATOM 9130 N N . THR B 1 531 ? -39.625 2.979 2.232 1 95.88 531 T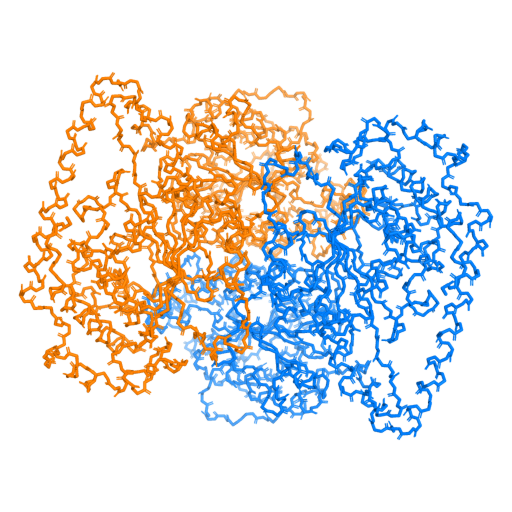HR B N 1
ATOM 9131 C CA . THR B 1 531 ? -39.656 4.168 1.391 1 95.88 531 THR B CA 1
ATOM 9132 C C . THR B 1 531 ? -38.219 4.672 1.129 1 95.88 531 THR B C 1
ATOM 9134 O O . THR B 1 531 ? -37.281 4.32 1.854 1 95.88 531 THR B O 1
ATOM 9137 N N . ALA B 1 532 ? -38.125 5.418 0.069 1 96.25 532 ALA B N 1
ATOM 9138 C CA . ALA B 1 532 ? -36.844 6.082 -0.212 1 96.25 532 ALA B CA 1
ATOM 9139 C C . ALA B 1 532 ? -36.375 6.914 0.982 1 96.25 532 ALA B C 1
ATOM 9141 O O . ALA B 1 532 ? -35.219 6.902 1.338 1 96.25 532 ALA B O 1
ATOM 9142 N N . GLN B 1 533 ? -37.312 7.582 1.586 1 96.62 533 GLN B N 1
ATOM 9143 C CA . GLN B 1 533 ? -37 8.453 2.717 1 96.62 533 GLN B CA 1
ATOM 9144 C C . GLN B 1 533 ? -36.438 7.664 3.889 1 96.62 533 GLN B C 1
ATOM 9146 O O . GLN B 1 533 ? -35.438 8.062 4.488 1 96.62 533 GLN B O 1
ATOM 9151 N N . LYS B 1 534 ? -37.031 6.578 4.195 1 97.12 534 LYS B N 1
ATOM 9152 C CA . LYS B 1 534 ? -36.594 5.742 5.301 1 97.12 534 LYS B CA 1
ATOM 9153 C C . LYS B 1 534 ? -35.156 5.246 5.062 1 97.12 534 LYS B C 1
ATOM 9155 O O . LYS B 1 534 ? -34.312 5.305 5.961 1 97.12 534 LYS B O 1
ATOM 9160 N N . LYS B 1 535 ? -34.969 4.781 3.924 1 97.56 535 LYS B N 1
ATOM 9161 C CA . LYS B 1 535 ? -33.656 4.238 3.578 1 97.56 535 LYS B CA 1
ATOM 9162 C C . LYS B 1 535 ? -32.594 5.336 3.57 1 97.56 535 LYS B C 1
ATOM 9164 O O . LYS B 1 535 ? -31.5 5.141 4.09 1 97.56 535 LYS B O 1
ATOM 9169 N N . ARG B 1 536 ? -32.844 6.488 2.92 1 98.38 536 ARG B N 1
ATOM 9170 C CA . ARG B 1 536 ? -31.922 7.613 2.867 1 98.38 536 ARG B CA 1
ATOM 9171 C C . ARG B 1 536 ? -31.609 8.141 4.266 1 98.38 536 ARG B C 1
ATOM 9173 O O . ARG B 1 536 ? -30.453 8.297 4.637 1 98.38 536 ARG B O 1
ATOM 9180 N N . GLU B 1 537 ? -32.625 8.367 5.102 1 97.75 537 GLU B N 1
ATOM 9181 C CA . GLU B 1 537 ? -32.438 8.867 6.457 1 97.75 537 GLU B CA 1
ATOM 9182 C C . GLU B 1 537 ? -31.719 7.84 7.328 1 97.75 537 GLU B C 1
ATOM 9184 O O . GLU B 1 537 ? -30.906 8.203 8.18 1 97.75 537 GLU B O 1
ATOM 9189 N N . GLY B 1 538 ? -32.094 6.559 7.16 1 98.31 538 GLY B N 1
ATOM 9190 C CA . GLY B 1 538 ? -31.422 5.492 7.875 1 98.31 538 GLY B CA 1
ATOM 9191 C C . GLY B 1 538 ? -29.938 5.43 7.574 1 98.31 538 GLY B C 1
ATOM 9192 O O . GLY B 1 538 ? -29.125 5.195 8.477 1 98.31 538 GLY B O 1
ATOM 9193 N N . THR B 1 539 ? -29.594 5.645 6.316 1 98.69 539 THR B N 1
ATOM 9194 C CA . THR B 1 539 ? -28.188 5.633 5.906 1 98.69 539 THR B CA 1
ATOM 9195 C C . THR B 1 539 ? -27.422 6.77 6.57 1 98.69 539 THR B C 1
ATOM 9197 O O . THR B 1 539 ? -26.266 6.598 6.969 1 98.69 539 THR B O 1
ATOM 9200 N N . LEU B 1 540 ? -28.031 7.953 6.734 1 98.25 540 LEU B N 1
ATOM 9201 C CA . LEU B 1 540 ? -27.391 9.102 7.375 1 98.25 540 LEU B CA 1
ATOM 9202 C C . LEU B 1 540 ? -27.062 8.789 8.836 1 98.25 540 LEU B C 1
ATOM 9204 O O . LEU B 1 540 ? -26.234 9.469 9.438 1 98.25 540 LEU B O 1
ATOM 9208 N N . ARG B 1 541 ? -27.734 7.73 9.375 1 98.19 541 ARG B N 1
ATOM 9209 C CA . ARG B 1 541 ? -27.5 7.352 10.773 1 98.19 541 ARG B CA 1
ATOM 9210 C C . ARG B 1 541 ? -26.531 6.176 10.867 1 98.19 541 ARG B C 1
ATOM 9212 O O . ARG B 1 541 ? -26.203 5.727 11.969 1 98.19 541 ARG B O 1
ATOM 9219 N N . GLY B 1 542 ? -26.062 5.633 9.773 1 98.75 542 GLY B N 1
ATOM 9220 C CA . GLY B 1 542 ? -25.062 4.57 9.719 1 98.75 542 GLY B CA 1
ATOM 9221 C C . GLY B 1 542 ? -25.672 3.184 9.836 1 98.75 542 GLY B C 1
ATOM 9222 O O . GLY B 1 542 ? -25.047 2.199 9.422 1 98.75 542 GLY B O 1
ATOM 9223 N N . GLY B 1 543 ? -26.781 3.037 10.461 1 98.81 543 GLY B N 1
ATOM 9224 C CA . GLY B 1 543 ? -27.531 1.804 10.672 1 98.81 543 GLY B CA 1
ATOM 9225 C C . GLY B 1 543 ? -28.969 2.039 11.078 1 98.81 543 GLY B C 1
ATOM 9226 O O . GLY B 1 543 ? -29.266 2.963 11.836 1 98.81 543 GLY B O 1
ATOM 9227 N N . TYR B 1 544 ? -29.922 1.206 10.531 1 98.81 544 TYR B N 1
ATOM 9228 C CA . TYR B 1 544 ? -31.344 1.395 10.797 1 98.81 544 TYR B CA 1
ATOM 9229 C C . TYR B 1 544 ? -32.125 0.1 10.578 1 98.81 544 TYR B C 1
ATOM 9231 O O . TYR B 1 544 ? -31.609 -0.84 9.969 1 98.81 544 TYR B O 1
ATOM 9239 N N . ILE B 1 545 ? -33.281 0.049 11.133 1 98.81 545 ILE B N 1
ATOM 9240 C CA . ILE B 1 545 ? -34.156 -1.117 11 1 98.81 545 ILE B CA 1
ATOM 9241 C C . ILE B 1 545 ? -34.844 -1.106 9.625 1 98.81 545 ILE B C 1
ATOM 9243 O O . ILE B 1 545 ? -35.625 -0.21 9.32 1 98.81 545 ILE B O 1
ATOM 9247 N N . VAL B 1 546 ? -34.469 -2.07 8.797 1 98.06 546 VAL B N 1
ATOM 9248 C CA . VAL B 1 546 ? -35.062 -2.184 7.465 1 98.06 546 VAL B CA 1
ATOM 9249 C C . VAL B 1 546 ? -36.375 -2.947 7.547 1 98.06 546 VAL B C 1
ATOM 9251 O O . VAL B 1 546 ? -37.344 -2.59 6.875 1 98.06 546 VAL B O 1
ATOM 9254 N N . VAL B 1 547 ? -36.344 -4.023 8.297 1 98 547 VAL B N 1
ATOM 9255 C CA . VAL B 1 547 ? -37.531 -4.82 8.586 1 98 547 VAL B CA 1
ATOM 9256 C C . VAL B 1 547 ? -37.781 -4.852 10.094 1 98 547 VAL B C 1
ATOM 9258 O O . VAL B 1 547 ? -36.938 -5.32 10.859 1 98 547 VAL B O 1
ATOM 9261 N N . SER B 1 548 ? -38.906 -4.352 10.484 1 97.62 548 SER B N 1
ATOM 9262 C CA . SER B 1 548 ? -39.281 -4.375 11.891 1 97.62 548 SER B CA 1
ATOM 9263 C C . SER B 1 548 ? -40.031 -5.656 12.25 1 97.62 548 SER B C 1
ATOM 9265 O O . SER B 1 548 ? -40.844 -6.145 11.461 1 97.62 548 SER B O 1
ATOM 9267 N N . GLU B 1 549 ? -39.719 -6.082 13.422 1 96.19 549 GLU B N 1
ATOM 9268 C CA . GLU B 1 549 ? -40.5 -7.191 13.961 1 96.19 549 GLU B CA 1
ATOM 9269 C C . GLU B 1 549 ? -41.906 -6.754 14.281 1 96.19 549 GLU B C 1
ATOM 9271 O O . GLU B 1 549 ? -42.156 -5.605 14.672 1 96.19 549 GLU B O 1
ATOM 9276 N N . THR B 1 550 ? -42.844 -7.754 14.156 1 96.62 550 THR B N 1
ATOM 9277 C CA . THR B 1 550 ? -44.25 -7.465 14.492 1 96.62 550 THR B CA 1
ATOM 9278 C C . THR B 1 550 ? -44.688 -8.336 15.656 1 96.62 550 THR B C 1
ATOM 9280 O O . THR B 1 550 ? -45.844 -8.258 16.078 1 96.62 550 THR B O 1
ATOM 9283 N N . ALA B 1 551 ? -43.906 -9.188 16.125 1 97.5 551 ALA B N 1
ATOM 9284 C CA . ALA B 1 551 ? -44.031 -9.961 17.359 1 97.5 551 ALA B CA 1
ATOM 9285 C C . ALA B 1 551 ? -42.844 -9.688 18.281 1 97.5 551 ALA B C 1
ATOM 9287 O O . ALA B 1 551 ? -41.938 -8.945 17.922 1 97.5 551 ALA B O 1
ATOM 9288 N N . PRO B 1 552 ? -42.969 -10.195 19.469 1 97.25 552 PRO B N 1
ATOM 9289 C CA . PRO B 1 552 ? -41.812 -9.93 20.359 1 97.25 552 PRO B CA 1
ATOM 9290 C C . PRO B 1 552 ? -40.469 -10.32 19.734 1 97.25 552 PRO B C 1
ATOM 9292 O O . PRO B 1 552 ? -40.344 -11.438 19.234 1 97.25 552 PRO B O 1
ATOM 9295 N N . LEU B 1 553 ? -39.562 -9.414 19.844 1 98.19 553 LEU B N 1
ATOM 9296 C CA . LEU B 1 553 ? -38.25 -9.539 19.172 1 98.19 553 LEU B CA 1
ATOM 9297 C C . LEU B 1 553 ? -37.5 -10.758 19.688 1 98.19 553 LEU B C 1
ATOM 9299 O O . LEU B 1 553 ? -37.219 -10.859 20.875 1 98.19 553 LEU B O 1
ATOM 9303 N N . ARG B 1 554 ? -37.156 -11.641 18.828 1 97.31 554 ARG B N 1
ATOM 9304 C CA . ARG B 1 554 ? -36.406 -12.852 19.172 1 97.31 554 ARG B CA 1
ATOM 9305 C C . ARG B 1 554 ? -34.969 -12.789 18.656 1 97.31 554 ARG B C 1
ATOM 9307 O O . ARG B 1 554 ? -34.062 -13.266 19.312 1 97.31 554 ARG B O 1
ATOM 9314 N N . MET B 1 555 ? -34.781 -12.266 17.406 1 98.38 555 MET B N 1
ATOM 9315 C CA . MET B 1 555 ? -33.469 -12.297 16.75 1 98.38 555 MET B CA 1
ATOM 9316 C C . MET B 1 555 ? -33.25 -11.078 15.875 1 98.38 555 MET B C 1
ATOM 9318 O O . MET B 1 555 ? -34.219 -10.562 15.281 1 98.38 555 MET B O 1
ATOM 9322 N N . ILE B 1 556 ? -32.094 -10.594 15.805 1 98.81 556 ILE B N 1
ATOM 9323 C CA . ILE B 1 556 ? -31.719 -9.469 14.945 1 98.81 556 ILE B CA 1
ATOM 9324 C C . ILE B 1 556 ? -30.703 -9.93 13.891 1 98.81 556 ILE B C 1
ATOM 9326 O O . ILE B 1 556 ? -29.672 -10.5 14.234 1 98.81 556 ILE B O 1
ATOM 9330 N N . LEU B 1 557 ? -30.984 -9.773 12.625 1 98.88 557 LEU B N 1
ATOM 9331 C CA . LEU B 1 557 ? -30.062 -9.961 11.516 1 98.88 557 LEU B CA 1
ATOM 9332 C C . LEU B 1 557 ? -29.438 -8.633 11.094 1 98.88 557 LEU B C 1
ATOM 9334 O O . LEU B 1 557 ? -30.156 -7.652 10.875 1 98.88 557 LEU B O 1
ATOM 9338 N N . ILE B 1 558 ? -28.156 -8.523 11.062 1 98.88 558 ILE B N 1
ATOM 9339 C CA . ILE B 1 558 ? -27.406 -7.32 10.711 1 98.88 558 ILE B CA 1
ATOM 9340 C C . ILE B 1 558 ? -26.609 -7.559 9.43 1 98.88 558 ILE B C 1
ATOM 9342 O O . ILE B 1 558 ? -25.938 -8.578 9.305 1 98.88 558 ILE B O 1
ATOM 9346 N N . ALA B 1 559 ? -26.641 -6.688 8.461 1 98.81 559 ALA B N 1
ATOM 9347 C CA . ALA B 1 559 ? -25.859 -6.859 7.242 1 98.81 559 ALA B CA 1
ATOM 9348 C C . ALA B 1 559 ? -25.531 -5.512 6.609 1 98.81 559 ALA B C 1
ATOM 9350 O O . ALA B 1 559 ? -26.016 -4.473 7.051 1 98.81 559 ALA B O 1
ATOM 9351 N N . THR B 1 560 ? -24.656 -5.469 5.672 1 98.38 560 THR B N 1
ATOM 9352 C CA . THR B 1 560 ? -24.344 -4.328 4.82 1 98.38 560 THR B CA 1
ATOM 9353 C C . THR B 1 560 ? -24.328 -4.738 3.352 1 98.38 560 THR B C 1
ATOM 9355 O O . THR B 1 560 ? -24.266 -5.93 3.033 1 98.38 560 THR B O 1
ATOM 9358 N N . GLY B 1 561 ? -24.438 -3.764 2.479 1 98 561 GLY B N 1
ATOM 9359 C CA . GLY B 1 561 ? -24.25 -4.004 1.056 1 98 561 GLY B CA 1
ATOM 9360 C C . GLY B 1 561 ? -25.188 -5.074 0.507 1 98 561 GLY B C 1
ATOM 9361 O O . GLY B 1 561 ? -26.375 -5.098 0.822 1 98 561 GLY B O 1
ATOM 9362 N N . SER B 1 562 ? -24.656 -5.996 -0.296 1 97.56 562 SER B N 1
ATOM 9363 C CA . SER B 1 562 ? -25.422 -6.977 -1.049 1 97.56 562 SER B CA 1
ATOM 9364 C C . SER B 1 562 ? -26.078 -8 -0.122 1 97.56 562 SER B C 1
ATOM 9366 O O . SER B 1 562 ? -27.016 -8.695 -0.512 1 97.56 562 SER B O 1
ATOM 9368 N N . GLU B 1 563 ? -25.594 -8.086 1.135 1 98.38 563 GLU B N 1
ATOM 9369 C CA . GLU B 1 563 ? -26.047 -9.156 2.014 1 98.38 563 GLU B CA 1
ATOM 9370 C C . GLU B 1 563 ? -27.344 -8.773 2.721 1 98.38 563 GLU B C 1
ATOM 9372 O O . GLU B 1 563 ? -28.031 -9.625 3.277 1 98.38 563 GLU B O 1
ATOM 9377 N N . VAL B 1 564 ? -27.703 -7.465 2.713 1 98.69 564 VAL B N 1
ATOM 9378 C CA . VAL B 1 564 ? -28.938 -7.035 3.371 1 98.69 564 VAL B CA 1
ATOM 9379 C C . VAL B 1 564 ? -30.125 -7.727 2.725 1 98.69 564 VAL B C 1
ATOM 9381 O O . VAL B 1 564 ? -31.078 -8.125 3.416 1 98.69 564 VAL B O 1
ATOM 9384 N N . GLN B 1 565 ? -30.094 -7.898 1.382 1 97.88 565 GLN B N 1
ATOM 9385 C CA . GLN B 1 565 ? -31.172 -8.555 0.676 1 97.88 565 GLN B CA 1
ATOM 9386 C C . GLN B 1 565 ? -31.422 -9.961 1.223 1 97.88 565 GLN B C 1
ATOM 9388 O O . GLN B 1 565 ? -32.562 -10.406 1.324 1 97.88 565 GLN B O 1
ATOM 9393 N N . HIS B 1 566 ? -30.344 -10.688 1.595 1 98.5 566 HIS B N 1
ATOM 9394 C CA . HIS B 1 566 ? -30.453 -12.047 2.111 1 98.5 566 HIS B CA 1
ATOM 9395 C C . HIS B 1 566 ? -31.094 -12.062 3.494 1 98.5 566 HIS B C 1
ATOM 9397 O O . HIS B 1 566 ? -31.844 -12.984 3.826 1 98.5 566 HIS B O 1
ATOM 9403 N N . CYS B 1 567 ? -30.781 -11.047 4.289 1 98.75 567 CYS B N 1
ATOM 9404 C CA . CYS B 1 567 ? -31.422 -10.914 5.598 1 98.75 567 CYS B CA 1
ATOM 9405 C C . CYS B 1 567 ? -32.906 -10.648 5.461 1 98.75 567 CYS B C 1
ATOM 9407 O O . CYS B 1 567 ? -33.719 -11.211 6.211 1 98.75 567 CYS B O 1
ATOM 9409 N N . VAL B 1 568 ? -33.281 -9.758 4.527 1 98.38 568 VAL B N 1
ATOM 9410 C CA . VAL B 1 568 ? -34.688 -9.43 4.293 1 98.38 568 VAL B CA 1
ATOM 9411 C C . VAL B 1 568 ? -35.438 -10.68 3.873 1 98.38 568 VAL B C 1
ATOM 9413 O O . VAL B 1 568 ? -36.531 -10.969 4.402 1 98.38 568 VAL B O 1
ATOM 9416 N N . GLU B 1 569 ? -34.844 -11.461 2.949 1 98.12 569 GLU B N 1
ATOM 9417 C CA . GLU B 1 569 ? -35.5 -12.695 2.484 1 98.12 569 GLU B CA 1
ATOM 9418 C C . GLU B 1 569 ? -35.594 -13.719 3.607 1 98.12 569 GLU B C 1
ATOM 9420 O O . GLU B 1 569 ? -36.594 -14.43 3.727 1 98.12 569 GLU B O 1
ATOM 9425 N N . ALA B 1 570 ? -34.562 -13.859 4.379 1 98.38 570 ALA B N 1
ATOM 9426 C CA . ALA B 1 570 ? -34.531 -14.812 5.488 1 98.38 570 ALA B CA 1
ATOM 9427 C C . ALA B 1 570 ? -35.625 -14.469 6.52 1 98.38 570 ALA B C 1
ATOM 9429 O O . ALA B 1 570 ? -36.25 -15.359 7.086 1 98.38 570 ALA B O 1
ATOM 9430 N N . ALA B 1 571 ? -35.781 -13.188 6.781 1 98.06 571 ALA B N 1
ATOM 9431 C CA . ALA B 1 571 ? -36.75 -12.742 7.77 1 98.06 571 ALA B CA 1
ATOM 9432 C C . ALA B 1 571 ? -38.156 -13.18 7.383 1 98.06 571 ALA B C 1
ATOM 9434 O O . ALA B 1 571 ? -38.969 -13.539 8.242 1 98.06 571 ALA B O 1
ATOM 9435 N N . LYS B 1 572 ? -38.5 -13.172 6.105 1 97 572 LYS B N 1
ATOM 9436 C CA . LYS B 1 572 ? -39.781 -13.625 5.625 1 97 572 LYS B CA 1
ATOM 9437 C C . LYS B 1 572 ? -40 -15.094 5.973 1 97 572 LYS B C 1
ATOM 9439 O O . LYS B 1 572 ? -41.156 -15.508 6.234 1 97 572 LYS B O 1
ATOM 9444 N N . LEU B 1 573 ? -38.938 -15.805 5.973 1 97.06 573 LEU B N 1
ATOM 9445 C CA . LEU B 1 573 ? -39.031 -17.25 6.164 1 97.06 573 LEU B CA 1
ATOM 9446 C C . LEU B 1 573 ? -38.969 -17.594 7.645 1 97.06 573 LEU B C 1
ATOM 9448 O O . LEU B 1 573 ? -39.5 -18.625 8.062 1 97.06 573 LEU B O 1
ATOM 9452 N N . LEU B 1 574 ? -38.312 -16.828 8.438 1 97.25 574 LEU B N 1
ATOM 9453 C CA . LEU B 1 574 ? -38.031 -17.141 9.836 1 97.25 574 LEU B CA 1
ATOM 9454 C C . LEU B 1 574 ? -39.219 -16.75 10.719 1 97.25 574 LEU B C 1
ATOM 9456 O O . LEU B 1 574 ? -39.438 -17.344 11.773 1 97.25 574 LEU B O 1
ATOM 9460 N N . GLY B 1 575 ? -39.875 -15.57 10.375 1 95.44 575 GLY B N 1
ATOM 9461 C CA . GLY B 1 575 ? -41.062 -15.25 11.125 1 95.44 575 GLY B CA 1
ATOM 9462 C C . GLY B 1 575 ? -41.156 -13.789 11.523 1 95.44 575 GLY B C 1
ATOM 9463 O O . GLY B 1 575 ? -40.25 -13.008 11.242 1 95.44 575 GLY B O 1
ATOM 9464 N N . ASP B 1 576 ? -42.219 -13.375 12.297 1 96.69 576 ASP B N 1
ATOM 9465 C CA . ASP B 1 576 ? -42.562 -11.992 12.578 1 96.69 576 ASP B CA 1
ATOM 9466 C C . ASP B 1 576 ? -41.781 -11.453 13.773 1 96.69 576 ASP B C 1
ATOM 9468 O O . ASP B 1 576 ? -41.906 -10.273 14.117 1 96.69 576 ASP B O 1
ATOM 9472 N N . ASP B 1 577 ? -40.969 -12.289 14.352 1 97.75 577 ASP B N 1
ATOM 9473 C CA . ASP B 1 577 ? -40.188 -11.906 15.531 1 97.75 577 ASP B CA 1
ATOM 9474 C C . ASP B 1 577 ? -38.75 -11.641 15.18 1 97.75 577 ASP B C 1
ATOM 9476 O O . ASP B 1 577 ? -37.875 -11.648 16.047 1 97.75 577 ASP B O 1
ATOM 9480 N N . ILE B 1 578 ? -38.5 -11.469 13.867 1 98.44 578 ILE B N 1
ATOM 9481 C CA . ILE B 1 578 ? -37.156 -11.203 13.375 1 98.44 578 ILE B CA 1
ATOM 9482 C C . ILE B 1 578 ? -37.031 -9.734 12.977 1 98.44 578 ILE B C 1
ATOM 9484 O O . ILE B 1 578 ? -37.906 -9.188 12.297 1 98.44 578 ILE B O 1
ATOM 9488 N N . ARG B 1 579 ? -35.969 -9.086 13.406 1 98.38 579 ARG B N 1
ATOM 9489 C CA . ARG B 1 579 ? -35.594 -7.738 12.992 1 98.38 579 ARG B CA 1
ATOM 9490 C C . ARG B 1 579 ? -34.406 -7.785 12.016 1 98.38 579 ARG B C 1
ATOM 9492 O O . ARG B 1 579 ? -33.469 -8.562 12.195 1 98.38 579 ARG B O 1
ATOM 9499 N N . VAL B 1 580 ? -34.469 -7.004 10.906 1 98.88 580 VAL B N 1
ATOM 9500 C CA . VAL B 1 580 ? -33.344 -6.863 9.984 1 98.88 580 VAL B CA 1
ATOM 9501 C C . VAL B 1 580 ? -32.781 -5.445 10.062 1 98.88 580 VAL B C 1
ATOM 9503 O O . VAL B 1 580 ? -33.531 -4.469 9.945 1 98.88 580 VAL B O 1
ATOM 9506 N N . VAL B 1 581 ? -31.531 -5.332 10.258 1 98.94 581 VAL B N 1
ATOM 9507 C CA . VAL B 1 581 ? -30.828 -4.051 10.344 1 98.94 581 VAL B CA 1
ATOM 9508 C C . VAL B 1 581 ? -29.859 -3.918 9.172 1 98.94 581 VAL B C 1
ATOM 9510 O O . VAL B 1 581 ? -29 -4.785 8.961 1 98.94 581 VAL B O 1
ATOM 9513 N N . SER B 1 582 ? -30.016 -2.867 8.359 1 98.88 582 SER B N 1
ATOM 9514 C CA . SER B 1 582 ? -28.984 -2.428 7.426 1 98.88 582 SER B CA 1
ATOM 9515 C C . SER B 1 582 ? -27.984 -1.484 8.102 1 98.88 582 SER B C 1
ATOM 9517 O O . SER B 1 582 ? -28.391 -0.485 8.703 1 98.88 582 SER B O 1
ATOM 9519 N N . MET B 1 583 ? -26.734 -1.828 8.031 1 98.75 583 MET B N 1
ATOM 9520 C CA . MET B 1 583 ? -25.703 -1.015 8.664 1 98.75 583 MET B CA 1
ATOM 9521 C C . MET B 1 583 ? -24.656 -0.573 7.648 1 98.75 583 MET B C 1
ATOM 9523 O O . MET B 1 583 ? -23.484 -0.955 7.746 1 98.75 583 MET B O 1
ATOM 9527 N N . PRO B 1 584 ? -25 0.359 6.77 1 98.75 584 PRO B N 1
ATOM 9528 C CA . PRO B 1 584 ? -24.094 0.737 5.676 1 98.75 584 PRO B CA 1
ATOM 9529 C C . PRO B 1 584 ? -22.781 1.341 6.172 1 98.75 584 PRO B C 1
ATOM 9531 O O . PRO B 1 584 ? -21.766 1.271 5.477 1 98.75 584 PRO B O 1
ATOM 9534 N N . CYS B 1 585 ? -22.75 1.97 7.336 1 98.88 585 CYS B N 1
ATOM 9535 C CA . CYS B 1 585 ? -21.547 2.592 7.887 1 98.88 585 CYS B CA 1
ATOM 9536 C C . CYS B 1 585 ? -21.453 2.369 9.391 1 98.88 585 CYS B C 1
ATOM 9538 O O . CYS B 1 585 ? -22.016 3.141 10.172 1 98.88 585 CYS B O 1
ATOM 9540 N N . THR B 1 586 ? -20.656 1.419 9.812 1 98.5 586 THR B N 1
ATOM 9541 C CA . THR B 1 586 ? -20.562 1.058 11.219 1 98.5 586 THR B CA 1
ATOM 9542 C C . THR B 1 586 ? -19.984 2.207 12.039 1 98.5 586 THR B C 1
ATOM 9544 O O . THR B 1 586 ? -20.359 2.408 13.195 1 98.5 586 THR B O 1
ATOM 9547 N N . GLU B 1 587 ? -19.078 3.004 11.477 1 98.38 587 GLU B N 1
ATOM 9548 C CA . GLU B 1 587 ? -18.453 4.125 12.172 1 98.38 587 GLU B CA 1
ATOM 9549 C C . GLU B 1 587 ? -19.484 5.191 12.531 1 98.38 587 GLU B C 1
ATOM 9551 O O . GLU B 1 587 ? -19.5 5.68 13.664 1 98.38 587 GLU B O 1
ATOM 9556 N N . LEU B 1 588 ? -20.297 5.508 11.562 1 98.5 588 LEU B N 1
ATOM 9557 C CA . LEU B 1 588 ? -21.344 6.496 11.797 1 98.5 588 LEU B CA 1
ATOM 9558 C C . LEU B 1 588 ? -22.344 6 12.836 1 98.5 588 LEU B C 1
ATOM 9560 O O . LEU B 1 588 ? -22.812 6.777 13.672 1 98.5 588 LEU B O 1
ATOM 9564 N N . PHE B 1 589 ? -22.734 4.723 12.781 1 98.69 589 PHE B N 1
ATOM 9565 C CA . PHE B 1 589 ? -23.656 4.145 13.766 1 98.69 589 PHE B CA 1
ATOM 9566 C C . PHE B 1 589 ? -23.062 4.238 15.172 1 98.69 589 PHE B C 1
ATOM 9568 O O . PHE B 1 589 ? -23.766 4.594 16.125 1 98.69 589 PHE B O 1
ATOM 9575 N N . ASP B 1 590 ? -21.734 3.916 15.266 1 98.31 590 ASP B N 1
ATOM 9576 C CA . ASP B 1 590 ? -21.031 3.938 16.547 1 98.31 590 ASP B CA 1
ATOM 9577 C C . ASP B 1 590 ? -21.016 5.348 17.141 1 98.31 590 ASP B C 1
ATOM 9579 O O . ASP B 1 590 ? -20.922 5.516 18.359 1 98.31 590 ASP B O 1
ATOM 9583 N N . ARG B 1 591 ? -21.109 6.371 16.297 1 97.94 591 ARG B N 1
ATOM 9584 C CA . ARG B 1 591 ? -21.062 7.754 16.766 1 97.94 591 ARG B CA 1
ATOM 9585 C C . ARG B 1 591 ? -22.453 8.234 17.172 1 97.94 591 ARG B C 1
ATOM 9587 O O . ARG B 1 591 ? -22.594 9.32 17.75 1 97.94 591 ARG B O 1
ATOM 9594 N N . GLN B 1 592 ? -23.531 7.438 16.938 1 98.38 592 GLN B N 1
ATOM 9595 C CA . GLN B 1 592 ? -24.875 7.832 17.312 1 98.38 592 GLN B CA 1
ATOM 9596 C C . GLN B 1 592 ? -25.047 7.82 18.828 1 98.38 592 GLN B C 1
ATOM 9598 O O . GLN B 1 592 ? -24.219 7.266 19.547 1 98.38 592 GLN B O 1
ATOM 9603 N N . SER B 1 593 ? -26.172 8.391 19.359 1 98.38 593 SER B N 1
ATOM 9604 C CA . SER B 1 593 ? -26.484 8.383 20.781 1 98.38 593 SER B CA 1
ATOM 9605 C C . SER B 1 593 ? -26.75 6.965 21.281 1 98.38 593 SER B C 1
ATOM 9607 O O . SER B 1 593 ? -27.156 6.094 20.5 1 98.38 593 SER B O 1
ATOM 9609 N N . ASN B 1 594 ? -26.484 6.727 22.516 1 97.69 594 ASN B N 1
ATOM 9610 C CA . ASN B 1 594 ? -26.781 5.43 23.109 1 97.69 594 ASN B CA 1
ATOM 9611 C C . ASN B 1 594 ? -28.25 5.055 22.938 1 97.69 594 ASN B C 1
ATOM 9613 O O . ASN B 1 594 ? -28.578 3.881 22.75 1 97.69 594 ASN B O 1
ATOM 9617 N N . GLU B 1 595 ? -29.109 6.012 23.047 1 98.38 595 GLU B N 1
ATOM 9618 C CA . GLU B 1 595 ? -30.547 5.773 22.859 1 98.38 595 GLU B CA 1
ATOM 9619 C C . GLU B 1 595 ? -30.844 5.215 21.484 1 98.38 595 GLU B C 1
ATOM 9621 O O . GLU B 1 595 ? -31.609 4.262 21.344 1 98.38 595 GLU B O 1
ATOM 9626 N N . TYR B 1 596 ? -30.234 5.812 20.438 1 98.62 596 TYR B N 1
ATOM 9627 C CA . TYR B 1 596 ? -30.469 5.344 19.078 1 98.62 596 TYR B CA 1
ATOM 9628 C C . TYR B 1 596 ? -29.906 3.941 18.875 1 98.62 596 TYR B C 1
ATOM 9630 O O . TYR B 1 596 ? -30.562 3.072 18.312 1 98.62 596 TYR B O 1
ATOM 9638 N N . LYS B 1 597 ? -28.75 3.701 19.391 1 98.5 597 LYS B N 1
ATOM 9639 C CA . LYS B 1 597 ? -28.125 2.387 19.281 1 98.5 597 LYS B CA 1
ATOM 9640 C C . LYS B 1 597 ? -28.984 1.312 19.938 1 98.5 597 LYS B C 1
ATOM 9642 O O . LYS B 1 597 ? -29.156 0.226 19.391 1 98.5 597 LYS B O 1
ATOM 9647 N N . GLN B 1 598 ? -29.5 1.677 21.094 1 98.19 598 GLN B N 1
ATOM 9648 C CA . GLN B 1 598 ? -30.359 0.745 21.812 1 98.19 598 GLN B CA 1
ATOM 9649 C C . GLN B 1 598 ? -31.672 0.508 21.062 1 98.19 598 GLN B C 1
ATOM 9651 O O . GLN B 1 598 ? -32.25 -0.587 21.125 1 98.19 598 GLN B O 1
ATOM 9656 N N . SER B 1 599 ? -32.094 1.509 20.406 1 98.5 599 SER B N 1
ATOM 9657 C CA . SER B 1 599 ? -33.344 1.358 19.672 1 98.5 599 SER B CA 1
ATOM 9658 C C . SER B 1 599 ? -33.188 0.417 18.484 1 98.5 599 SER B C 1
ATOM 9660 O O . SER B 1 599 ? -34.125 -0.254 18.078 1 98.5 599 SER B O 1
ATOM 9662 N N . VAL B 1 600 ? -31.984 0.341 17.906 1 98.81 600 VAL B N 1
ATOM 9663 C CA . VAL B 1 600 ? -31.703 -0.471 16.719 1 98.81 600 VAL B CA 1
ATOM 9664 C C . VAL B 1 600 ? -31.219 -1.855 17.141 1 98.81 600 VAL B C 1
ATOM 9666 O O . VAL B 1 600 ? -31.688 -2.871 16.625 1 98.81 600 VAL B O 1
ATOM 9669 N N . LEU B 1 601 ? -30.312 -1.891 18.094 1 98.69 601 LEU B N 1
ATOM 9670 C CA . LEU B 1 601 ? -29.75 -3.109 18.656 1 98.69 601 LEU B CA 1
ATOM 9671 C C . LEU B 1 601 ? -29.938 -3.158 20.156 1 98.69 601 LEU B C 1
ATOM 9673 O O . LEU B 1 601 ? -28.984 -2.949 20.922 1 98.69 601 LEU B O 1
ATOM 9677 N N . PRO B 1 602 ? -31.109 -3.473 20.625 1 98.19 602 PRO B N 1
ATOM 9678 C CA . PRO B 1 602 ? -31.344 -3.498 22.062 1 98.19 602 PRO B CA 1
ATOM 9679 C C . PRO B 1 602 ? -30.469 -4.516 22.781 1 98.19 602 PRO B C 1
ATOM 9681 O O . PRO B 1 602 ? -30.328 -5.656 22.328 1 98.19 602 PRO B O 1
ATOM 9684 N N . SER B 1 603 ? -29.906 -4.137 23.922 1 95.81 603 SER B N 1
ATOM 9685 C CA . SER B 1 603 ? -29 -4.984 24.688 1 95.81 603 SER B CA 1
ATOM 9686 C C . SER B 1 603 ? -29.703 -6.246 25.172 1 95.81 603 SER B C 1
ATOM 9688 O O . SER B 1 603 ? -29.047 -7.27 25.406 1 95.81 603 SER B O 1
ATOM 9690 N N . GLY B 1 604 ? -30.969 -6.207 25.281 1 95.75 604 GLY B N 1
ATOM 9691 C CA . GLY B 1 604 ? -31.734 -7.336 25.766 1 95.75 604 GLY B CA 1
ATOM 9692 C C . GLY B 1 604 ? -31.844 -8.461 24.75 1 95.75 604 GLY B C 1
ATOM 9693 O O . GLY B 1 604 ? -32.188 -9.594 25.109 1 95.75 604 GLY B O 1
ATOM 9694 N N . CYS B 1 605 ? -31.609 -8.195 23.484 1 97.56 605 CYS B N 1
ATOM 9695 C CA . CYS B 1 605 ? -31.641 -9.211 22.453 1 97.56 605 CYS B CA 1
ATOM 9696 C C . CYS B 1 605 ? -30.219 -9.664 22.094 1 97.56 605 CYS B C 1
ATOM 9698 O O . CYS B 1 605 ? -29.531 -9 21.328 1 97.56 605 CYS B O 1
ATOM 9700 N N . ARG B 1 606 ? -29.891 -10.859 22.516 1 96.25 606 ARG B N 1
ATOM 9701 C CA . ARG B 1 606 ? -28.531 -11.367 22.344 1 96.25 606 ARG B CA 1
ATOM 9702 C C . ARG B 1 606 ? -28.438 -12.273 21.125 1 96.25 606 ARG B C 1
ATOM 9704 O O . ARG B 1 606 ? -27.344 -12.539 20.625 1 96.25 606 ARG B O 1
ATOM 9711 N N . ASN B 1 607 ? -29.594 -12.781 20.672 1 97.81 607 ASN B N 1
ATOM 9712 C CA . ASN B 1 607 ? -29.609 -13.555 19.438 1 97.81 607 ASN B CA 1
ATOM 9713 C C . ASN B 1 607 ? -29.406 -12.664 18.203 1 97.81 607 ASN B C 1
ATOM 9715 O O . ASN B 1 607 ? -30.375 -12.211 17.594 1 97.81 607 ASN B O 1
ATOM 9719 N N . ARG B 1 608 ? -28.172 -12.461 17.828 1 98.56 608 ARG B N 1
ATOM 9720 C CA . ARG B 1 608 ? -27.797 -11.586 16.734 1 98.56 608 ARG B CA 1
ATOM 9721 C C . ARG B 1 608 ? -26.938 -12.32 15.711 1 98.56 608 ARG B C 1
ATOM 9723 O O . ARG B 1 608 ? -26.094 -13.141 16.078 1 98.56 608 ARG B O 1
ATOM 9730 N N . ILE B 1 609 ? -27.172 -12.18 14.492 1 98.75 609 ILE B N 1
ATOM 9731 C CA . ILE B 1 609 ? -26.359 -12.719 13.406 1 98.75 609 ILE B CA 1
ATOM 9732 C C . ILE B 1 609 ? -25.969 -11.602 12.445 1 98.75 609 ILE B C 1
ATOM 9734 O O . ILE B 1 609 ? -26.812 -10.844 11.984 1 98.75 609 ILE B O 1
ATOM 9738 N N . ALA B 1 610 ? -24.734 -11.406 12.219 1 98.81 610 ALA B N 1
ATOM 9739 C CA . ALA B 1 610 ? -24.25 -10.492 11.188 1 98.81 610 ALA B CA 1
ATOM 9740 C C . ALA B 1 610 ? -23.875 -11.25 9.914 1 98.81 610 ALA B C 1
ATOM 9742 O O . ALA B 1 610 ? -23.375 -12.375 9.984 1 98.81 610 ALA B O 1
ATOM 9743 N N . MET B 1 611 ? -24.156 -10.695 8.789 1 98.81 611 MET B N 1
ATOM 9744 C CA . MET B 1 611 ? -23.812 -11.289 7.504 1 98.81 611 MET B CA 1
ATOM 9745 C C . MET B 1 611 ? -23.109 -10.273 6.605 1 98.81 611 MET B C 1
ATOM 9747 O O . MET B 1 611 ? -23.641 -9.188 6.355 1 98.81 611 MET B O 1
ATOM 9751 N N . GLU B 1 612 ? -21.906 -10.5 6.164 1 98.62 612 GLU B N 1
ATOM 9752 C CA . GLU B 1 612 ? -21.125 -9.695 5.227 1 98.62 612 GLU B CA 1
ATOM 9753 C C . GLU B 1 612 ? -20.172 -10.555 4.41 1 98.62 612 GLU B C 1
ATOM 9755 O O . GLU B 1 612 ? -19.5 -11.438 4.953 1 98.62 612 GLU B O 1
ATOM 9760 N N . ALA B 1 613 ? -20.094 -10.336 3.076 1 98.31 613 ALA B N 1
ATOM 9761 C CA . ALA B 1 613 ? -19.203 -11.102 2.209 1 98.31 613 ALA B CA 1
ATOM 9762 C C . ALA B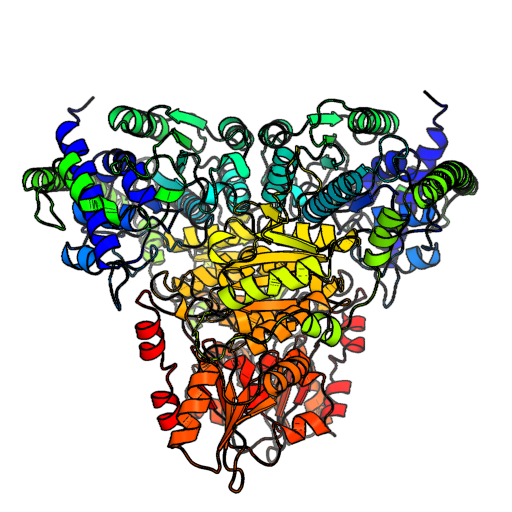 1 613 ? -17.75 -10.695 2.432 1 98.31 613 ALA B C 1
ATOM 9764 O O . ALA B 1 613 ? -17.094 -10.188 1.521 1 98.31 613 ALA B O 1
ATOM 9765 N N . GLY B 1 614 ? -17.203 -10.953 3.533 1 98.38 614 GLY B N 1
ATOM 9766 C CA . GLY B 1 614 ? -15.859 -10.672 4.012 1 98.38 614 GLY B CA 1
ATOM 9767 C C . GLY B 1 614 ? -15.531 -11.367 5.32 1 98.38 614 GLY B C 1
ATOM 9768 O O . GLY B 1 614 ? -16.359 -12.117 5.852 1 98.38 614 GLY B O 1
ATOM 9769 N N . VAL B 1 615 ? -14.391 -11.195 5.812 1 98.62 615 VAL B N 1
ATOM 9770 C CA . VAL B 1 615 ? -13.922 -11.867 7.02 1 98.62 615 VAL B CA 1
ATOM 9771 C C . VAL B 1 615 ? -14.805 -11.484 8.203 1 98.62 615 VAL B C 1
ATOM 9773 O O . VAL B 1 615 ? -15.422 -10.414 8.211 1 98.62 615 VAL B O 1
ATOM 9776 N N . THR B 1 616 ? -14.852 -12.227 9.25 1 98.5 616 THR B N 1
ATOM 9777 C CA . THR B 1 616 ? -15.953 -12.188 10.211 1 98.5 616 THR B CA 1
ATOM 9778 C C . THR B 1 616 ? -15.539 -11.43 11.469 1 98.5 616 THR B C 1
ATOM 9780 O O . THR B 1 616 ? -16.391 -10.93 12.195 1 98.5 616 THR B O 1
ATOM 9783 N N . SER B 1 617 ? -14.219 -11.273 11.758 1 97.75 617 SER B N 1
ATOM 9784 C CA . SER B 1 617 ? -13.727 -10.891 13.07 1 97.75 617 SER B CA 1
ATOM 9785 C C . SER B 1 617 ? -14.266 -9.523 13.492 1 97.75 617 SER B C 1
ATOM 9787 O O . SER B 1 617 ? -14.547 -9.297 14.672 1 97.75 617 SER B O 1
ATOM 9789 N N . PHE B 1 618 ? -14.422 -8.602 12.562 1 97.75 618 PHE B N 1
ATOM 9790 C CA . PHE B 1 618 ? -14.82 -7.223 12.82 1 97.75 618 PHE B CA 1
ATOM 9791 C C . PHE B 1 618 ? -16.203 -7.176 13.453 1 97.75 618 PHE B C 1
ATOM 9793 O O . PHE B 1 618 ? -16.5 -6.289 14.266 1 97.75 618 PHE B O 1
ATOM 9800 N N . TRP B 1 619 ? -17.094 -8.109 13.219 1 98.62 619 TRP B N 1
ATOM 9801 C CA . TRP B 1 619 ? -18.516 -7.984 13.469 1 98.62 619 TRP B CA 1
ATOM 9802 C C . TRP B 1 619 ? -18.875 -8.438 14.883 1 98.62 619 TRP B C 1
ATOM 9804 O O . TRP B 1 619 ? -19.969 -8.18 15.375 1 98.62 619 TRP B O 1
ATOM 9814 N N . TYR B 1 620 ? -17.953 -9.047 15.578 1 98.06 620 TYR B N 1
ATOM 9815 C CA . TYR B 1 620 ? -18.25 -9.555 16.922 1 98.06 620 TYR B CA 1
ATOM 9816 C C . TYR B 1 620 ? -18.484 -8.414 17.891 1 98.06 620 TYR B C 1
ATOM 9818 O O . TYR B 1 620 ? -19.062 -8.617 18.969 1 98.06 620 TYR B O 1
ATOM 9826 N N . LYS B 1 621 ? -18.047 -7.223 17.5 1 97.12 621 LYS B N 1
ATOM 9827 C CA . LYS B 1 621 ? -18.344 -6.047 18.312 1 97.12 621 LYS B CA 1
ATOM 9828 C C . LYS B 1 621 ? -19.844 -5.816 18.422 1 97.12 621 LYS B C 1
ATOM 9830 O O . LYS B 1 621 ? -20.312 -5.207 19.391 1 97.12 621 LYS B O 1
ATOM 9835 N N . TYR B 1 622 ? -20.625 -6.41 17.453 1 98.38 622 TYR B N 1
ATOM 9836 C CA . TYR B 1 622 ? -22.062 -6.168 17.438 1 98.38 622 TYR B CA 1
ATOM 9837 C C . TYR B 1 622 ? -22.828 -7.418 17.844 1 98.38 622 TYR B C 1
ATOM 9839 O O . TYR B 1 622 ? -23.953 -7.328 18.344 1 98.38 622 TYR B O 1
ATOM 9847 N N . VAL B 1 623 ? -22.219 -8.625 17.641 1 98.19 623 VAL B N 1
ATOM 9848 C CA . VAL B 1 623 ? -23 -9.836 17.859 1 98.19 623 VAL B CA 1
ATOM 9849 C C . VAL B 1 623 ? -22.562 -10.516 19.156 1 98.19 623 VAL B C 1
ATOM 9851 O O . VAL B 1 623 ? -23.297 -11.344 19.703 1 98.19 623 VAL B O 1
ATOM 9854 N N . GLY B 1 624 ? -21.328 -10.219 19.672 1 96.75 624 GLY B N 1
ATOM 9855 C CA . GLY B 1 624 ? -20.844 -10.75 20.922 1 96.75 624 GLY B CA 1
ATOM 9856 C C . GLY B 1 624 ? -20.516 -12.227 20.875 1 96.75 624 GLY B C 1
ATOM 9857 O O . GLY B 1 624 ? -20.359 -12.789 19.781 1 96.75 624 GLY B O 1
ATOM 9858 N N . LEU B 1 625 ? -20.312 -12.836 22.078 1 96.5 625 LEU B N 1
ATOM 9859 C CA . LEU B 1 625 ? -19.906 -14.234 22.203 1 96.5 625 LEU B CA 1
ATOM 9860 C C . LEU B 1 625 ? -21.094 -15.172 21.969 1 96.5 625 LEU B C 1
ATOM 9862 O O . LEU B 1 625 ? -20.891 -16.359 21.703 1 96.5 625 LEU B O 1
ATOM 9866 N N . ASP B 1 626 ? -22.312 -14.602 22.016 1 94.88 626 ASP B N 1
ATOM 9867 C CA . ASP B 1 626 ? -23.516 -15.406 21.859 1 94.88 626 ASP B CA 1
ATOM 9868 C C . ASP B 1 626 ? -24 -15.414 20.406 1 94.88 626 ASP B C 1
ATOM 9870 O O . ASP B 1 626 ? -24.812 -16.25 20.031 1 94.88 626 ASP B O 1
ATOM 9874 N N . GLY B 1 627 ? -23.578 -14.414 19.641 1 96.88 627 GLY B N 1
ATOM 9875 C CA . GLY B 1 627 ? -24.047 -14.266 18.266 1 96.88 627 GLY B CA 1
ATOM 9876 C C . GLY B 1 627 ? -23.234 -15.055 17.266 1 96.88 627 GLY B C 1
ATOM 9877 O O . GLY B 1 627 ? -22.391 -15.875 17.656 1 96.88 627 GLY B O 1
ATOM 9878 N N . LYS B 1 628 ? -23.609 -14.953 16.016 1 97.81 628 LYS B N 1
ATOM 9879 C CA . LYS B 1 628 ? -22.906 -15.602 14.914 1 97.81 628 LYS B CA 1
ATOM 9880 C C . LYS B 1 628 ? -22.594 -14.617 13.797 1 97.81 628 LYS B C 1
ATOM 9882 O O . LYS B 1 628 ? -23.266 -13.586 13.672 1 97.81 628 LYS B O 1
ATOM 9887 N N . VAL B 1 629 ? -21.594 -14.867 13.07 1 98.5 629 VAL B N 1
ATOM 9888 C CA . VAL B 1 629 ? -21.266 -14.078 11.891 1 98.5 629 VAL B CA 1
ATOM 9889 C C . VAL B 1 629 ? -21.141 -14.984 10.672 1 98.5 629 VAL B C 1
ATOM 9891 O O . VAL B 1 629 ? -20.375 -15.961 10.688 1 98.5 629 VAL B O 1
ATOM 9894 N N . ILE B 1 630 ? -21.938 -14.758 9.711 1 98.62 630 ILE B N 1
ATOM 9895 C CA . ILE B 1 630 ? -21.812 -15.422 8.414 1 98.62 630 ILE B CA 1
ATOM 9896 C C . ILE B 1 630 ? -20.922 -14.594 7.492 1 98.62 630 ILE B C 1
ATOM 9898 O O . ILE B 1 630 ? -21.297 -13.5 7.066 1 98.62 630 ILE B O 1
ATOM 9902 N N . GLY B 1 631 ? -19.75 -15.031 7.258 1 98.5 631 GLY B N 1
ATOM 9903 C CA . GLY B 1 631 ? -18.781 -14.367 6.402 1 98.5 631 GLY B CA 1
ATOM 9904 C C . GLY B 1 631 ? -17.844 -15.328 5.688 1 98.5 631 GLY B C 1
ATOM 9905 O O . GLY B 1 631 ? -18.203 -16.484 5.457 1 98.5 631 GLY B O 1
ATOM 9906 N N . ILE B 1 632 ? -16.766 -14.82 5.195 1 98.62 632 ILE B N 1
ATOM 9907 C CA . ILE B 1 632 ? -15.82 -15.578 4.387 1 98.62 632 ILE B CA 1
ATOM 9908 C C . ILE B 1 632 ? -14.422 -15.453 4.984 1 98.62 632 ILE B C 1
ATOM 9910 O O . ILE B 1 632 ? -13.688 -14.516 4.664 1 98.62 632 ILE B O 1
ATOM 9914 N N . ASP B 1 633 ? -13.938 -16.406 5.77 1 98.31 633 ASP B N 1
ATOM 9915 C CA . ASP B 1 633 ? -12.641 -16.344 6.426 1 98.31 633 ASP B CA 1
ATOM 9916 C C . ASP B 1 633 ? -11.586 -17.109 5.625 1 98.31 633 ASP B C 1
ATOM 9918 O O . ASP B 1 633 ? -10.82 -17.891 6.188 1 98.31 633 ASP B O 1
ATOM 9922 N N . ARG B 1 634 ? -11.602 -17 4.328 1 98.25 634 ARG B N 1
ATOM 9923 C CA . ARG B 1 634 ? -10.688 -17.547 3.328 1 98.25 634 ARG B CA 1
ATOM 9924 C C . ARG B 1 634 ? -10.703 -16.703 2.055 1 98.25 634 ARG B C 1
ATOM 9926 O O . ARG B 1 634 ? -11.57 -15.852 1.88 1 98.25 634 ARG B O 1
ATOM 9933 N N . PHE B 1 635 ? -9.797 -16.938 1.215 1 98.06 635 PHE B N 1
ATOM 9934 C CA . PHE B 1 635 ? -9.852 -16.328 -0.104 1 98.06 635 PHE B CA 1
ATOM 9935 C C . PHE B 1 635 ? -10.922 -16.984 -0.966 1 98.06 635 PHE B C 1
ATOM 9937 O O . PHE B 1 635 ? -11.312 -18.125 -0.715 1 98.06 635 PHE B O 1
ATOM 9944 N N . GLY B 1 636 ? -11.422 -16.25 -1.938 1 97.56 636 GLY B N 1
ATOM 9945 C CA . GLY B 1 636 ? -12.492 -16.734 -2.791 1 97.56 636 GLY B CA 1
ATOM 9946 C C . GLY B 1 636 ? -12.016 -17.656 -3.885 1 97.56 636 GLY B C 1
ATOM 9947 O O . GLY B 1 636 ? -11.094 -18.453 -3.676 1 97.56 636 GLY B O 1
ATOM 9948 N N . MET B 1 637 ? -12.727 -17.719 -4.973 1 96.94 637 MET B N 1
ATOM 9949 C CA . MET B 1 637 ? -12.43 -18.578 -6.109 1 96.94 637 MET B CA 1
ATOM 9950 C C . MET B 1 637 ? -12.906 -17.953 -7.414 1 96.94 637 MET B C 1
ATOM 9952 O O . MET B 1 637 ? -13.781 -17.078 -7.406 1 96.94 637 MET B O 1
ATOM 9956 N N . SER B 1 638 ? -12.312 -18.344 -8.484 1 97.5 638 SER B N 1
ATOM 9957 C CA . SER B 1 638 ? -12.688 -17.859 -9.812 1 97.5 638 SER B CA 1
ATOM 9958 C C . SER B 1 638 ? -13.859 -18.656 -10.375 1 97.5 638 SER B C 1
ATOM 9960 O O . SER B 1 638 ? -13.75 -19.859 -10.594 1 97.5 638 SER B O 1
ATOM 9962 N N . ALA B 1 639 ? -14.977 -18.062 -10.562 1 98.12 639 ALA B N 1
ATOM 9963 C CA . ALA B 1 639 ? -16.219 -18.578 -11.109 1 98.12 639 ALA B CA 1
ATOM 9964 C C . ALA B 1 639 ? -17.281 -17.484 -11.203 1 98.12 639 ALA B C 1
ATOM 9966 O O . ALA B 1 639 ? -17.094 -16.391 -10.688 1 98.12 639 ALA B O 1
ATOM 9967 N N . PRO B 1 640 ? -18.375 -17.734 -11.914 1 97.31 640 PRO B N 1
ATOM 9968 C CA . PRO B 1 640 ? -19.453 -16.719 -11.914 1 97.31 640 PRO B CA 1
ATOM 9969 C C . PRO B 1 640 ? -19.844 -16.297 -10.508 1 97.31 640 PRO B C 1
ATOM 9971 O O . PRO B 1 640 ? -19.938 -17.125 -9.602 1 97.31 640 PRO B O 1
ATOM 9974 N N . GLY B 1 641 ? -20.094 -15.016 -10.305 1 96.69 641 GLY B N 1
ATOM 9975 C CA . GLY B 1 641 ? -20.281 -14.391 -9.008 1 96.69 641 GLY B CA 1
ATOM 9976 C C . GLY B 1 641 ? -21.312 -15.102 -8.156 1 96.69 641 GLY B C 1
ATOM 9977 O O . GLY B 1 641 ? -21.078 -15.359 -6.969 1 96.69 641 GLY B O 1
ATOM 9978 N N . ASN B 1 642 ? -22.469 -15.422 -8.766 1 95.81 642 ASN B N 1
ATOM 9979 C CA . ASN B 1 642 ? -23.547 -16.062 -8.016 1 95.81 642 ASN B CA 1
ATOM 9980 C C . ASN B 1 642 ? -23.125 -17.453 -7.516 1 95.81 642 ASN B C 1
ATOM 9982 O O . ASN B 1 642 ? -23.5 -17.844 -6.41 1 95.81 642 ASN B O 1
ATOM 9986 N N . ALA B 1 643 ? -22.359 -18.141 -8.352 1 97.12 643 ALA B N 1
ATOM 9987 C CA . ALA B 1 643 ? -21.859 -19.469 -7.949 1 97.12 643 ALA B CA 1
ATOM 9988 C C . ALA B 1 643 ? -20.891 -19.359 -6.777 1 97.12 643 ALA B C 1
ATOM 9990 O O . ALA B 1 643 ? -20.922 -20.188 -5.863 1 97.12 643 ALA B O 1
ATOM 9991 N N . VAL B 1 644 ? -20.062 -18.375 -6.836 1 97.94 644 VAL B N 1
ATOM 9992 C CA . VAL B 1 644 ? -19.078 -18.172 -5.773 1 97.94 644 VAL B CA 1
ATOM 9993 C C . VAL B 1 644 ? -19.797 -17.828 -4.469 1 97.94 644 VAL B C 1
ATOM 9995 O O . VAL B 1 644 ? -19.5 -18.391 -3.416 1 97.94 644 VAL B O 1
ATOM 9998 N N . MET B 1 645 ? -20.781 -16.891 -4.547 1 97.62 645 MET B N 1
ATOM 9999 C CA . MET B 1 645 ? -21.562 -16.5 -3.377 1 97.62 645 MET B CA 1
ATOM 10000 C C . MET B 1 645 ? -22.25 -17.703 -2.748 1 97.62 645 MET B C 1
ATOM 10002 O O . MET B 1 645 ? -22.234 -17.875 -1.526 1 97.62 645 MET B O 1
ATOM 10006 N N . LYS B 1 646 ? -22.828 -18.516 -3.557 1 97.38 646 LYS B N 1
ATOM 10007 C CA . LYS B 1 646 ? -23.516 -19.703 -3.08 1 97.38 646 LYS B CA 1
ATOM 10008 C C . LYS B 1 646 ? -22.531 -20.688 -2.432 1 97.38 646 LYS B C 1
ATOM 10010 O O . LYS B 1 646 ? -22.781 -21.172 -1.331 1 97.38 646 LYS B O 1
ATOM 10015 N N . GLN B 1 647 ? -21.406 -20.906 -3.156 1 97.44 647 GLN B N 1
ATOM 10016 C CA . GLN B 1 647 ? -20.406 -21.844 -2.668 1 97.44 647 GLN B CA 1
ATOM 10017 C C . GLN B 1 647 ? -19.844 -21.406 -1.318 1 97.44 647 GLN B C 1
ATOM 10019 O O . GLN B 1 647 ? -19.5 -22.234 -0.479 1 97.44 647 GLN B O 1
ATOM 10024 N N . LEU B 1 648 ? -19.797 -20.109 -1.078 1 98.06 648 LEU B N 1
ATOM 10025 C CA . LEU B 1 648 ? -19.188 -19.578 0.137 1 98.06 648 LEU B CA 1
ATOM 10026 C C . LEU B 1 648 ? -20.25 -19.281 1.194 1 98.06 648 LEU B C 1
ATOM 10028 O O . LEU B 1 648 ? -19.938 -18.703 2.234 1 98.06 648 LEU B O 1
ATOM 10032 N N . GLY B 1 649 ? -21.5 -19.625 0.92 1 97.94 649 GLY B N 1
ATOM 10033 C CA . GLY B 1 649 ? -22.562 -19.594 1.916 1 97.94 649 GLY B CA 1
ATOM 10034 C C . GLY B 1 649 ? -23.188 -18.219 2.072 1 97.94 649 GLY B C 1
ATOM 10035 O O . GLY B 1 649 ? -23.859 -17.953 3.064 1 97.94 649 GLY B O 1
ATOM 10036 N N . MET B 1 650 ? -23.016 -17.359 1.16 1 98.19 650 MET B N 1
ATOM 10037 C CA . MET B 1 650 ? -23.594 -16.016 1.207 1 98.19 650 MET B CA 1
ATOM 10038 C C . MET B 1 650 ? -24.984 -16 0.558 1 98.19 650 MET B C 1
ATOM 10040 O O . MET B 1 650 ? -25.172 -15.344 -0.466 1 98.19 650 MET B O 1
ATOM 10044 N N . THR B 1 651 ? -25.922 -16.75 1.153 1 97.94 651 THR B N 1
ATOM 10045 C CA . THR B 1 651 ? -27.281 -16.906 0.648 1 97.94 651 THR B CA 1
ATOM 10046 C C . THR B 1 651 ? -28.281 -16.812 1.785 1 97.94 651 THR B C 1
ATOM 10048 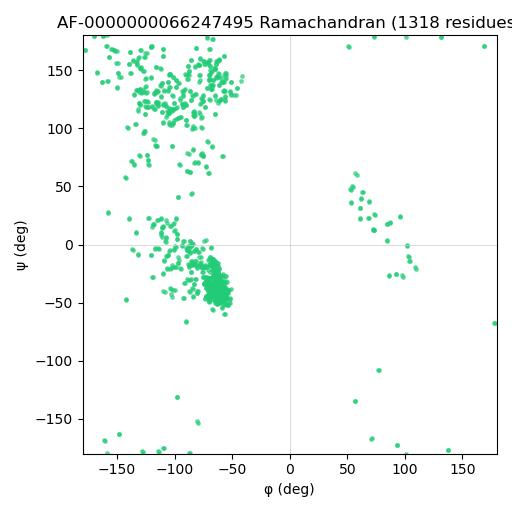O O . THR B 1 651 ? -27.938 -17.016 2.949 1 97.94 651 THR B O 1
ATOM 10051 N N . SER B 1 652 ? -29.547 -16.484 1.416 1 98 652 SER B N 1
ATOM 10052 C CA . SER B 1 652 ? -30.625 -16.469 2.398 1 98 652 SER B CA 1
ATOM 10053 C C . SER B 1 652 ? -30.875 -17.859 2.982 1 98 652 SER B C 1
ATOM 10055 O O . SER B 1 652 ? -31.188 -17.984 4.168 1 98 652 SER B O 1
ATOM 10057 N N . GLU B 1 653 ? -30.672 -18.875 2.197 1 97.94 653 GLU B N 1
ATOM 10058 C CA . GLU B 1 653 ? -30.875 -20.25 2.648 1 97.94 653 GLU B CA 1
ATOM 10059 C C . GLU B 1 653 ? -29.906 -20.609 3.77 1 97.94 653 GLU B C 1
ATOM 10061 O O . GLU B 1 653 ? -30.297 -21.172 4.789 1 97.94 653 GLU B O 1
ATOM 10066 N N . ASN B 1 654 ? -28.672 -20.312 3.512 1 98.31 654 ASN B N 1
ATOM 10067 C CA . ASN B 1 654 ? -27.672 -20.578 4.547 1 98.31 654 ASN B CA 1
ATOM 10068 C C . ASN B 1 654 ? -27.969 -19.781 5.816 1 98.31 654 ASN B C 1
ATOM 10070 O O . ASN B 1 654 ? -27.797 -20.297 6.926 1 98.31 654 ASN B O 1
ATOM 10074 N N . LEU B 1 655 ? -28.344 -18.531 5.652 1 98.56 655 LEU B N 1
ATOM 10075 C CA . LEU B 1 655 ? -28.688 -17.688 6.789 1 98.56 655 LEU B CA 1
ATOM 10076 C C . LEU B 1 655 ? -29.844 -18.281 7.59 1 98.56 655 LEU B C 1
ATOM 10078 O O . LEU B 1 655 ? -29.797 -18.312 8.82 1 98.56 655 LEU B O 1
ATOM 10082 N N . VAL B 1 656 ? -30.875 -18.766 6.93 1 98.38 656 VAL B N 1
ATOM 10083 C CA . VAL B 1 656 ? -32.031 -19.391 7.59 1 98.38 656 VAL B CA 1
ATOM 10084 C C . VAL B 1 656 ? -31.562 -20.625 8.375 1 98.38 656 VAL B C 1
ATOM 10086 O O . VAL B 1 656 ? -31.953 -20.828 9.523 1 98.38 656 VAL B O 1
ATOM 10089 N N . ASN B 1 657 ? -30.75 -21.406 7.734 1 98.06 657 ASN B N 1
ATOM 10090 C CA . ASN B 1 657 ? -30.234 -22.609 8.383 1 98.06 657 ASN B CA 1
ATOM 10091 C C . ASN B 1 657 ? -29.469 -22.297 9.656 1 98.06 657 ASN B C 1
ATOM 10093 O O . ASN B 1 657 ? -29.672 -22.938 10.688 1 98.06 657 ASN B O 1
ATOM 10097 N N . ILE B 1 658 ? -28.625 -21.297 9.586 1 97.38 658 ILE B N 1
ATOM 10098 C CA . ILE B 1 658 ? -27.812 -20.906 10.742 1 97.38 658 ILE B CA 1
ATOM 10099 C C . ILE B 1 658 ? -28.719 -20.312 11.82 1 97.38 658 ILE B C 1
ATOM 10101 O O . ILE B 1 658 ? -28.5 -20.562 13.008 1 97.38 658 ILE B O 1
ATOM 10105 N N . SER B 1 659 ? -29.672 -19.531 11.445 1 96.75 659 SER B N 1
ATOM 10106 C CA . SER B 1 659 ? -30.609 -18.922 12.375 1 96.75 659 SER B CA 1
ATOM 10107 C C . SER B 1 659 ? -31.375 -19.969 13.172 1 96.75 659 SER B C 1
ATOM 10109 O O . SER B 1 659 ? -31.609 -19.797 14.375 1 96.75 659 SER B O 1
ATOM 10111 N N . LYS B 1 660 ? -31.75 -21.031 12.57 1 95 660 LYS B N 1
ATOM 10112 C CA . LYS B 1 660 ? -32.5 -22.094 13.242 1 95 660 LYS B CA 1
ATOM 10113 C C . LYS B 1 660 ? -31.609 -22.828 14.25 1 95 660 LYS B C 1
ATOM 10115 O O . LYS B 1 660 ? -32.062 -23.219 15.32 1 95 660 LYS B O 1
ATOM 10120 N N . GLN B 1 661 ? -30.391 -22.984 13.984 1 91.25 661 GLN B N 1
ATOM 10121 C CA . GLN B 1 661 ? -29.453 -23.609 14.914 1 91.25 661 GLN B CA 1
ATOM 10122 C C . GLN B 1 661 ? -29.266 -22.75 16.172 1 91.25 661 GLN B C 1
ATOM 10124 O O . GLN B 1 661 ? -29.156 -23.281 17.266 1 91.25 661 GLN B O 1
#

InterPro domains:
  IPR005474 Transketolase, N-terminal [PF00456] (11-334)
  IPR005474 Transketolase, N-terminal [cd02012] (14-270)
  IPR005475 Transketolase-like, pyrimidine-binding domain [PF02779] (356-526)
  IPR005475 Transketolase-like, pyrimidine-binding domain [SM00861] (356-527)
  IPR005478 Transketolase, bacterial-like [TIGR00232] (12-660)
  IPR009014 Transketolase C-terminal/Pyruvate-ferredoxin oxidoreductase domain II [G3DSA:3.40.50.920] (541-660)
  IPR009014 Transketolase C-terminal/Pyruvate-ferredoxin oxidoreductase domain II [SSF52922] (535-659)
  IPR020826 Transketolase binding site [PS00802] (469-485)
  IPR029061 Thiamin diphosphate-binding fold [SSF52518] (5-327)
  IPR029061 Thiamin diphosphate-binding fold [SSF52518] (348-529)
  IPR033247 Transketolase family [PTHR43522] (10-660)
  IPR049557 Transketolase conserved site [PS00801] (17-37)
  IPR055152 Transketolase-like, C-terminal domain [PF22613] (542-651)

Nearest PDB structures (foldseek):
  1r9j-assembly1_A  TM=9.706E-01  e=6.465E-70  Leishmania mexicana mexicana
  8r3r-assembly1_B  TM=9.644E-01  e=8.756E-72  Streptococcus pneumoniae
  3upt-assembly1_B  TM=9.580E-01  e=1.515E-70  Burkholderia thailandensis E264
  7wrr-assembly1_A  TM=9.539E-01  e=1.268E-69  Thermus thermophilus HB8
  3kom-assembly1_A  TM=9.410E-01  e=4.307E-61  Francisella tularensis subsp. tularensis SCHU S4

pLDDT: mean 97.38, std 3.83, range [40.56, 98.94]

Sequence (1322 aa):
MSNIDFKALERAANETRGLSMDAVAKAASGHLGLPLGSAEIGAALFGNSLIYNPKDTRWLNRDYFVLSAGHGSMFLYSWLHLSGYDVSIEDIKNFRQLNSKTPGHPKFHDTPGVEATTGPLGQGIANAVGIASACKMAAGKFNTEQHQIFNQKVVVLVGDGCLQEGISQEAISFAGHHRLDNLIVFYDSNDVTLDAMAIETQSEDAVKRFESVGFEVQLVLEGNNIGSLINAYQNAKHSKSGKPQIIICKTTIAKGIPEVAGTNKGHGEAGVKFIDSARKNLGLPEEKFFVSGETRQYFEQHEKQLEKLYQEWQATFAEWKSANPKLAQLLESAHEKHEAIDIMKQIPEFPTTPIIATRKAGSDVLQPISQYLPLSVSGSADLHGSTLNYIKEGRDFTPACPTGRNIKFGIREHAMGAMMNGIAYHGLFKVSGATFLVFSDYLRPAIRLAALSHLPVVYIFTHDSVGVGEDGPTHQPVETVSGLRMIPNLDVIRPADPEETAAAFSLAYARADGPTLLSLTRQNLPFLPGTAQKKREGTLRGGYIVVSETAPLRMILIATGSEVQHCVEAAKLLGDDIRVVSMPCTELFDRQSNEYKQSVLPSGCRNRIAMEAGVTSFWYKYVGLDGKVIGIDRFGMSAPGNAVMKQLGMTSENLVNISKQMSNIDFKALERAANETRGLSMDAVAKAASGHLGLPLGSAEIGAALFGNSLIYNPKDTRWLNRDYFVLSAGHGSMFLYSWLHLSGYDVSIEDIKNFRQLNSKTPGHPKFHDTPGVEATTGPLGQGIANAVGIASACKMAAGKFNTEQHQIFNQKVVVLVGDGCLQEGISQEAISFAGHHRLDNLIVFYDSNDVTLDAMAIETQSEDAVKRFESVGFEVQLVLEGNNIGSLINAYQNAKHSKSGKPQIIICKTTIAKGIPEVAGTNKGHGEAGVKFIDSARKNLGLPEEKFFVSGETRQYFEQHEKQLEKLYQEWQATFAEWKSANPKLAQLLESAHEKHEAIDIMKQIPEFPTTPIIATRKAGSDVLQPISQYLPLSVSGSADLHGSTLNYIKEGRDFTPACPTGRNIKFGIREHAMGAMMNGIAYHGLFKVSGATFLVFSDYLRPAIRLAALSHLPVVYIFTHDSVGVGEDGPTHQPVETVSGLRMIPNLDVIRPADPEETAAAFSLAYARADGPTLLSLTRQNLPFLPGTAQKKREGTLRGGYIVVSETAPLRMILIATGSEVQHCVEAAKLLGDDIRVVSMPCTELFDRQSNEYKQSVLPSGCRNRIAMEAGVTSFWYKYVGLDGKVIGIDRFGMSAPGNAVMKQLGMTSENLVNISKQ

GO terms:
  GO:0005829 cytosol (C, IDA)
  GO:0045335 phagocytic vesicle (C, HDA)
  GO:0005515 protein binding (F, IPI)

Secondary structure (DSSP, 8-state):
-----HHHHHHHHHHHHHHHHHHHHHHT----HHHHHTHHHHHHIIIII----TTSTT-TTPPEEEESSGGGHHHHHHHHHHTTSS--HHHHHTTTSTT-SS-SS--TTTSTT--S---STTHHHHHHHHHHHHHHHHHHHH--SS-------EEEEE-HHHHHSHHHHHHHHHHHHTT-TTEEEEEE---B-SSSBGGGT----HHHHHHHTT-EEEEES-TT-HHHHHHHHHHHHT--S-S-EEEEE---TTTT-TTTTTSGGGSSSGGGGGHHHHHHHTT--SSSS---HHHHHHHHHHHHHHHHHHHHHHHHHHHHHHH-HHHHHHHHHTT----HHHHHTTSPPPPSS--B-HHHHHHHHHHHHHHH-TTEEEEESS-HHHH----TTS-B-BTTBTT--EEE--S-HHHHHHHHHHHHHH-SSEEEEEEEGGGHHHHHHHHHHHHHTT---EEEEE--SGGGGGG-GGG--TTHHHHHTTSTT-EEE--SSHHHHHHHHHHHHH--SS-EEEEE-SS-BPPPSS-HHHHHHHHHTT-EEEE--SSS--EEEEE-GGGHHHHHHHHHHH-TTEEEEE-S-HHHHHTS-HHHHHHHS-TT---EEEE-SS-SGGGHHHHTTTSEEE---S---SS-HHHHHHHTT-SHHHHHHHHH-/-----HHHHHHHHHHHHHHHHHHHHHHT----HHHHHTHHHHHHIIIII----TTSTT-TTPPEEEESSGGGHHHHHHHHHHTTSS--HHHHHTTT-TT-SS-SS--TTTSTT--S---STTHHHHHHHHHHHHHHHHHHHH--SS-------EEEEE-HHHHHSHHHHHHHHHHHHTT-TTEEEEEE---B-SSSBGGGT----HHHHHHHTT-EEEEES-TT-HHHHHHHHHHHHT--S-S-EEEEE---TTTT-TTTTTSGGGSSSTTGGGHHHHHHHTT--SSSS---HHHHHHHHHHHHHHHHHHHHHHHHHHHHHHH-HHHHHHHHHTT----HHHHHTTSPPPPSS--B-HHHHHHHHHHHHHHH-TTEEEEESS-HHHH----TTS-B-BTTBTT--EEE--S-HHHHHHHHHHHHHH-SSEEEEEEEGGGHHHHHHHHHHHHHTT---EEEEE--SGGGGGG-GGG--TTHHHHHTTSTT-EEE--SSHHHHHHHHHHHHH--SS-EEEEE-SS-BPPPSS-HHHHHHHHHTT-EEEE--SSS--EEEEE-GGGHHHHHHHHHHH-TTEEEEE-S-HHHHHTS-HHHHHHHS-TT---EEEE-SS-SGGGHHHHTTTSEEE---S---SS-HHHHHHHTT-SHHHHHHHHH-

Organism: Dictyostelium discoideum (NCBI:txid44689)

Radius of gyration: 30.68 Å; Cα contacts (8 Å, |Δi|>4): 3258; chains: 2; bounding box: 78×82×85 Å

Solvent-accessible surface area (backbone atoms only — not comparable to full-atom values): 63043 Å² total; per-residue (Å²): 131,79,89,74,60,59,67,57,38,52,51,42,24,45,32,40,33,43,36,38,52,44,23,29,53,73,48,73,52,59,36,41,9,52,24,28,20,43,23,34,53,45,27,26,33,74,68,64,64,60,51,57,47,50,89,43,72,77,49,90,47,36,42,45,57,33,59,10,46,8,58,27,26,50,38,55,53,42,52,35,32,59,54,58,22,85,40,51,71,67,38,48,67,33,26,30,28,75,90,38,53,32,39,32,24,39,35,42,87,58,25,68,73,44,60,48,63,21,42,58,58,13,45,22,56,10,19,43,47,15,30,33,50,44,51,45,28,48,26,54,65,65,36,48,97,87,37,76,66,46,82,46,42,29,35,28,41,32,36,57,53,21,65,37,18,20,37,28,56,25,25,47,38,46,34,22,60,43,35,36,45,44,30,38,36,38,33,51,49,37,59,51,38,68,64,37,47,28,72,79,49,49,69,60,40,64,67,44,37,42,47,18,25,43,34,46,77,42,80,37,76,57,32,67,35,42,68,58,48,41,51,51,48,52,50,51,74,66,53,86,80,52,32,15,31,35,40,40,21,37,28,43,28,14,41,70,35,78,94,27,37,64,39,33,57,11,42,39,58,66,48,54,89,47,41,69,63,24,35,49,75,66,68,45,70,88,62,73,70,49,75,54,69,67,45,52,51,49,35,53,53,48,45,53,55,34,48,50,54,51,50,52,48,48,51,49,45,52,51,41,38,71,73,32,55,69,59,42,52,54,60,57,51,43,74,57,86,52,54,34,69,66,50,36,70,58,46,79,82,75,72,90,73,75,65,46,16,32,23,58,37,41,33,60,41,47,47,44,50,42,65,74,36,74,52,43,31,30,30,19,37,46,29,42,81,76,37,33,58,67,52,86,90,28,52,57,44,39,73,92,31,38,61,26,28,24,39,65,58,25,43,19,48,36,20,47,35,20,18,47,46,12,26,40,59,65,48,58,41,48,40,33,36,29,40,52,40,44,54,43,38,58,17,36,58,31,53,51,49,25,19,74,58,31,30,43,40,28,36,47,20,16,32,49,17,50,57,56,7,30,57,11,41,75,50,26,19,28,31,44,65,61,26,52,61,38,40,49,62,40,42,52,34,24,40,44,20,51,46,26,29,40,26,47,53,17,45,38,75,30,40,67,70,15,24,26,37,38,41,18,34,66,55,65,33,61,76,66,73,77,52,63,64,56,42,25,57,26,41,74,41,7,42,32,71,59,40,74,45,80,42,77,78,58,36,39,35,36,17,32,20,79,39,32,60,29,41,55,55,24,34,72,73,74,38,52,25,34,29,25,31,40,35,30,15,61,61,52,32,70,70,46,55,69,68,57,45,38,71,68,57,38,83,86,59,53,46,23,37,36,34,40,72,16,42,45,54,57,51,17,62,79,23,22,75,74,26,47,63,53,38,33,82,48,78,65,54,19,9,53,23,71,57,41,33,52,75,58,50,69,40,30,67,50,51,44,56,58,68,72,104,132,79,88,72,58,60,68,55,38,52,50,42,24,45,32,40,32,42,34,38,52,44,22,29,53,72,49,72,52,58,35,42,8,51,26,26,20,41,22,34,52,46,26,26,32,72,67,63,64,59,50,56,45,51,91,44,70,79,49,88,47,36,42,46,59,32,60,10,47,7,58,27,28,51,37,54,53,41,51,35,33,59,55,57,22,84,38,51,72,66,36,47,66,34,28,29,28,75,88,38,54,32,38,30,25,39,35,42,88,59,25,66,73,44,59,50,63,21,42,59,58,13,44,23,55,10,20,41,47,15,30,34,50,44,50,45,29,48,25,54,65,66,37,49,96,88,36,75,66,46,84,46,42,30,36,28,40,32,34,58,53,22,64,38,18,20,38,27,54,26,25,47,38,45,34,21,59,43,34,37,45,44,30,37,35,38,33,51,49,38,60,50,37,70,64,37,48,28,73,78,48,48,69,60,39,64,66,45,38,42,48,17,24,43,35,46,77,44,81,37,77,58,32,67,36,44,69,58,47,40,50,52,49,52,52,50,73,66,53,86,80,53,31,15,31,37,40,40,23,37,28,43,28,14,40,70,35,80,94,28,37,64,40,34,58,11,40,39,58,67,46,54,88,47,42,70,62,24,34,50,75,66,69,45,69,88,62,72,71,48,74,56,69,67,45,53,49,49,35,53,52,48,46,52,56,35,47,50,54,50,49,53,49,48,53,50,43,52,52,40,39,70,75,32,55,70,59,41,51,55,60,55,52,42,72,56,85,51,53,34,70,65,50,34,70,59,46,78,83,74,73,88,72,75,64,45,15,31,24,56,37,41,33,62,42,46,47,45,49,42,66,74,37,75,51,44,32,30,30,21,38,46,30,43,83,77,36,33,60,67,51,86,89,29,54,58,44,39,72,91,31,37,62,27,28,24,39,67,57,25,43,19,49,35,20,46,36,21,16,44,46,12,26,39,59,66,47,58,40,48,39,32,38,28,40,52,38,44,55,44,38,58,17,37,59,32,53,50,49,25,19,74,57,30,30,42,40,28,36,46,22,15,31,49,16,50,58,56,8,30,57,11,42,75,50,27,18,28,30,44,64,61,27,53,61,38,40,50,62,40,41,51,32,23,40,44,21,52,46,26,30,40,26,45,53,18,44,37,74,30,41,67,69,16,24,23,36,38,42,17,35,67,54,65,32,61,75,67,74,76,52,63,64,56,41,24,57,27,41,74,42,7,43,32,71,58,40,75,46,81,42,76,79,58,36,39,37,36,18,31,19,80,37,33,60,29,42,55,54,24,34,73,74,74,37,53,25,34,29,28,30,40,36,31,15,61,60,50,33,68,70,47,55,69,68,58,46,38,71,68,57,39,83,87,57,53,47,23,36,37,34,39,70,18,42,45,53,58,51,18,61,78,23,21,75,74,26,47,63,53,39,34,83,46,78,65,54,19,8,54,22,70,59,40,32,54,74,59,51,67,39,31,66,49,48,43,55,57,68,72,104

Foldseek 3Di:
DPDDPQVLLLQLLLLLLQLLLQLCLLLVWAWSFCLNWQSLVLSLDLVPNFQAALVCLLQLAGAAEFELQFRNQSNVLSSCQLLPHPRDLVLSNCACHPLGLHHSGQFDPSHRNHLATHDPAQLRLLLLLLLLLLLLLCQLQQPDPQFRLYDYAYEYEHEPRNCVDCLNLLRLLLQQQQLSLSYEYEYADLQEDQPWGVVVPDDDDPCVSSVVSHEDEAEAAQLNRNVSSNVQVVCSSPPPSSHHYYYYGHIWTSPLQVVQISTSCNGISNSSVVSQVSCVVSVHDPDGSDDDPSSSVSSVVVSVVSVVVVVVSVVSVVVSCVVCVPSVVLQVCLPDFDALVRLLVQQDDDDQPDFFWLLVLLLSLLASSCVVNVQEAEEEQPQCVPSNNDHPPQAECHSVRSNHRYYHSHNSQQSVLSSLVSSQSSRRHAYEYEDALLCCVSNVVSQLSQQVNQGLYEYRHEQQALQVAQVFQSRGNQARQVVSLPRHREWEFAAAGSLLSSLLVSCSSNRGGGHYYYYIYNDTHHDQDDDSVQNSVCSQQQKDWSAAAPDAAAEEEEEEYNLLVLQSVLDVVQDRNYIYMYRRTVVSNVVDDPVVVCVGQNPVHQAYEYEYAHDFVSCCVRNPPSYYYQYANDGWGRHNSVVRCVVSQSHSVSVNVVSVD/DPDDPQVLLLQLLLLLLQLLLQLCLLVVWAWSFCLNFQSLVLSLDLVPNWFAALVCLLQLAGAAEFELQFRNQSNVLSSCQLLPHPRDLVLSNCACHPLGLHHSGQFDPSHRNHLATHDPAQLRLLLLLLLLLLLLLCQLQQPDPQFRLYDYAYEYEHEPNNCVDCLNLLRLLLQQQQLSLSYEYEYADLQEDQPWGVVVPDDDDPCVSSVVSHEDEAEAAQLNRNVSSNVQVVCSSPPPSSHHYYYYGHIWTSPLQVVQISTSCNGISNSSVRSQVSCVVSVHDPDGSDDDPSSSVSSVVVSVVSVVVVVVSVVSVVVSCVVCVPSVVLQVCLPDFDALVRLLVQQDDDDQPDFAWLLVLLLSLLASSCVVNVQEAEEEQPQCVPSNNDHPPQAECHSVRSNHRYYHSHNSLQSVLSSLVSSQSSRRHAYEYEDALLCCVSNVVSQLSQQVNQGLYEYRHEQQALQVAQVFQSRGNQARQVVSLPRHREWEFAAAGSLLSNLLVSCSSNRGGGHYYYYIYNDTAHDQDDDSVQNSVCSQQQKDWSAAAPDAAAEEEEEEYNLLVLQSVLDVVQDRNYIYMYRRTVVSNVVDDPVVVCVGQNPVHQAYEYEYAHDFVSCCVRNPPSYYYQYANDGWGRHNSVVRCVVSQSHSVSVNVVSVD